Protein 2XTS (pdb70)

Organism: Paracoccus denitrificans (NCBI:txid266)

InterPro domains:
  IPR000572 Oxidoreductase, molybdopterin-binding domain [PF00174] (122-277)
  IPR005066 Moybdenum cofactor oxidoreductase, dimerisation [PF03404] (296-415)
  IPR006311 Twin-arginine translocation pathway, signal sequence [PS51318] (1-40)
  IPR008335 Eukaryotic molybdopterin oxidoreductase [PR00407] (104-120)
  IPR008335 Eukaryotic molybdopterin oxidoreductase [PR00407] (227-243)
  IPR008335 Eukaryotic molybdopterin oxidoreductase [PR00407] (244-257)
  IPR008335 Eukaryotic molybdopterin oxidoreductase [PR00407] (260-273)
  IPR008335 Eukaryotic molybdopterin oxidoreductase [PR00407] (326-340)
  IPR008335 Eukaryotic molybdopterin oxidoreductase [PR00407] (383-395)
  IPR014756 Immunoglobulin E-set [SSF81296] (302-419)
  IPR030835 Sulfite dehydrogenase SoxC [TIGR04555] (17-427)
  IPR036374 Oxidoreductase, molybdopterin-binding domain superfamily [G3DSA:3.90.420.10] (41-300)
  IPR036374 Oxidoreductase, molybdopterin-binding domain superfamily [SSF56524] (66-306)

Solvent-accessible surface area: 40164 Å² total

CATH classification: 3.90.420.10 (+1 more: 2.60.40.650)

Sequence (1185 aa):
GTPDPLLITEIQPWASEFGEAVDAHPYGLPIHFESHVKRQYVEWLTESPVSSINFTPIHALEGTITPQGCAFERHHSGAIELSKQDYRLMINGLVEKPLVFTFEDLLRFPRTTTTAFCECAANGGMEWGGAQLEGCQYTQGMIHNMEYVGVPLSVVLLAEAGVKPEGKWLYAEGADASSNGRSFPMEKVMDDVMLAFFANGEALRKEHGYPARLVVPGWEGNMMWVKWVVRRLGIYDKAVEESREETSKYTDLMPDGRARKWTWVVMDAKSVITSSPSPQVPIRHGKGPLVISGLAWSGNGRITRVDVSLDGGKNWTTARIITGQALPKALTRFHLDIDWDGSEMLLQSRAVDETGYVQPTKKDALRAIRGRNNVYHNNGIQTWWVKADGEVENVEIAKLGLGREALPEEISAWDTAVLPDGQGLRPGSSGDVATGDALFADNCASCHGDFAEGLDSWPVLAGGDGSLTDPRPVKTIGSYWPYLSTVYDYVHRSMPFGSAQTLSVDDTYAITAFLLYSNGLVEDDFVLTHENFTQVVLPNAEGFYPDDRDQTEYPLFSKEPCMTDCAVVGVEITKRAVDLNVTPEDPDGRPAGSMPDLGAAAAGTPDPLITEIQPWASEFGEAVDAHPYGLPIHFESHVKRRQYVEWLTESPVSSINFTPIHALEGTITPQGCAFERHHSGAIELSKQDYRLMINGLVEKPLVFTFEDLLRFPRTTTTAFCECAANGGMEWGGAQLEGCQYTQGMIHNMEYVGVPLSVLLAEAGVKPEGKWLYAEGADASSNGRSFPMEKVMDDVMLAFFANGEALRKEHGYPARLVVPGWEGNMMWVKWVVRRLGIYDKKAVEESREETSKYTDLMPDGRARKWTWVVMDAKSVITSSPSPQVPIRHGKGPLVISGLAWSGNGRITRVDVSLDGGKNWTTARIITGQALPKALTRFHLDIDWDGSEMLLQSRAVDETGYVQPTKDALRAIRGRNNVYHNNGIQTWWVKADGEVENVEIAKLGLGREALPEEISAWDTAVLPDGQQGLRPGSGDVATGDALFADNCASCHGDFAEGLDSWPVLAGGDGSLTDPRPVKTIGSYWPYLSTVYDYVHRSMPFGSAQTLSVDDTYAITAFLLYSNGLVEDDFVLTHENFTQVVLPNAEGFYPDDRDQTEYPLFSKEPCMTDCAVGVEEITKRAVDLNVTPEDPDGRPAGSMMPDLGAAAAP

Foldseek 3Di:
DDDDCVPVPQDCPNPDDDDDPVPCPPDDDDVVCVVQAWAADPVPDDDPQQGKIFGLLLPDADFAGDQRRQMFGHHRHQDDADLQRAWAWEEAQFQAIDIDGSVRQVPADKDKDKAKAAAQLQQLVPLAWFDDFACRRNHGSMGIWIWMGAQLLRVRVVRHHHPLQQKKWWFAPDPVRLIFIDGVVQSNPDKGWTQDTNHHGRDSRQAPRTWIDRFQWHNSNGHHNIHYIYGHNDTPCDCCFPVHQWFAFPVRDTHTPPTGAAKAKDFSPPGQVHFDQPDFFKDKTKIKIFTSVFWWPWKWKFFAQPPDTDIWDWDDDGGTNGITMTIDIDGGPLAKTKMKMWIAGPVRDIAAASVVVCVGGNRGRSGNPRHIWIWIQHSNRRIGGGDDD/DPPDDDDDDPVRCLVPPQAADQQLPNQDWEKAAQVLLLVLCVVFPCVAQNSLSCGDDPGQRAADQAPQPPPPDGRDHQQRHDWGLRCQLRCQCACPPPPDHNPADSHNSQHNSNNSCVSNVNDDRGDMGTSVCRSVDGGPCNVVDDPDPCVPVPVVVPVDDDDDPPDDDDDDDDDDPVVVLPADADPVSHHPPDDDDPVDDDD/DDDDCVPVPDDCPNPDDDDDPVPCPPDDDDPVCVVQAWAADPVPDDDPQQGKIFGLLLPDADFAGDLRRQMFGHGRHQDDADLQNAWAWEEAQFQAIDIDGSVRQVPADKDKDKAKAAAQLQQLVPLPWFDDFACRRRHGSMGIWIWMGAQLLRVRVVRHHHPLFFKKWWFAPDPVGLIWIDGVVQSNPDKGFTQDTNHHGRDSRLAPRTWIDRFQWHNSNGHHNIHYIYTHNDTPCDCCFPVHQWFAFPVRDTHTPPTGQAKAKDFSPPGQVHFDQPAWFKDKTKIKIFTSVFWWPWKWKFFAQPPDTDTWDWDDDGGTNGITMTIDIDGGPLAKTKMKMWIAGPVRDIAAASVVVCVGGNRGRSGNPRHIWIWIQHSNRHIGGGDDD/DPPDDDDDDPVRCLVPPQAADQQGPNQDWEKAAQVLLLVLCVVFPCVAQNSLSCGDDPGQRAADQAPQPPPPDGRDHQQRHDWGLSCQLRCQCACPPPPDHNPADSHNSNRNSNNSCVSNVNDDRGDMGTSVCRSVDGGPCNVVDDPDDCVPVPPVVVVPDDDDPPDPDDDDDDDDPVVVLPADADPVSHHPPDDDDPVDDDDD

Secondary structure (P-SEA, 3-state):
ccccccccccccccccccccccccccccccccccccbbbbbcccccccccccccccccccccccccccccbbbbcccbbbbccccbbbbbbccccccccccaaaaaacbbbbbbbbbccccccccccccccccccccccccccccccccccaaaaaaaacccccccbbbbbccccccbbbbbcaaaaacccccccccccccccccccccbbbbbcccccccccccccbbbbccccccccccccccbbbccccccccccccccccccccccccccccccccccccccbbbbbccccccbbbbbcccccbbbbbbbcccccccbbbbbbbbbbccccccbbbbbbbcccccccccaaaaaaccccccccccccbbbbbbcccccccccccc/cccccccccaaaaaaccccccccccccccccccaaaaaaaaaacccccccccccccccccccccccccccccccccccccccccaaaaaaaaaccccccccccccaaaaaaaaaaaaaaaccccccccccccccccccccccccccccccccccccccccccccccccccccccccccccccccccccccccccccccccccc/ccccccccccccccccccccccccccccccccccccbbbbbcccccccccccccccccccccccccccccbbbbcccbbbbccccbbbbbbccccccccccaaaaaacbbbbbbbbbccccccccccccccccccccccccccccbbbbbbaaaaaaaacccccccbbbbbcccccccbbbbcaaaaacccccccccccccccccccccbbbbbcccccccccccccbbbbccccccccccccccbbbccccccccccccccccccccccccccccccccccccccbbbbbccccccbbbbbcccccbbbbbbbcccccccbbbbbbbbbbccccccbbbbbbbcccccccccaaaaaaccccccccccccbbbbbbcccccccccccc/cccccccccaaaaaaccccccccccccccccccaaaaaaaaaacccccccccccccccccccccccccccccccccccccccccaaaaaaaaaccccccccccccaaaaaaaaaaaaaaacccccccccccccccccccccccccccccccccccccccccccccccccccccccccccccccccccccccccccccccccccc

Structure (mmCIF, N/CA/C/O backbone):
data_2XTS
#
_entry.id   2XTS
#
_cell.length_a   122.970
_cell.length_b   122.970
_cell.length_c   76.390
_cell.angle_alpha   90.00
_cell.angle_beta   90.00
_cell.angle_gamma   120.00
#
_symmetry.space_group_name_H-M   'P 31'
#
loop_
_entity.id
_entity.type
_entity.pdbx_description
1 polymer 'SULFITE DEHYDROGENASE'
2 polymer CYTOCHROME
3 non-polymer 'PHOSPHONIC ACIDMONO-(2-AMINO-5,6-DIMERCAPTO-4-OXO-3,7,8A,9,10,10A-HEXAHYDRO-4H-8-OXA-1,3,9,10-TETRAAZA-ANTHRACEN-7-YLMETHYL)ESTER'
4 non-polymer 'MOLYBDENUM (IV)OXIDE'
5 non-polymer 'COBALT (II) ION'
6 non-polymer GLYCEROL
7 non-polymer 'HEME C'
8 non-polymer 'CALCIUM ION'
9 water water
#
loop_
_atom_site.group_PDB
_atom_site.id
_atom_site.type_symbol
_atom_site.label_atom_id
_atom_site.label_alt_id
_atom_site.label_comp_id
_atom_site.label_asym_id
_atom_site.label_entity_id
_atom_site.label_seq_id
_atom_site.pdbx_PDB_ins_code
_atom_site.Cartn_x
_atom_site.Cartn_y
_atom_site.Cartn_z
_atom_site.occupancy
_atom_site.B_iso_or_equiv
_atom_site.auth_seq_id
_atom_site.auth_comp_id
_atom_site.auth_asym_id
_atom_site.auth_atom_id
_atom_site.pdbx_PDB_model_num
ATOM 1 N N . GLY A 1 2 ? 35.026 80.998 47.254 1.00 30.34 42 GLY A N 1
ATOM 2 C CA . GLY A 1 2 ? 36.462 81.041 47.682 1.00 29.56 42 GLY A CA 1
ATOM 3 C C . GLY A 1 2 ? 37.330 81.905 46.780 1.00 28.79 42 GLY A C 1
ATOM 4 O O . GLY A 1 2 ? 38.447 81.509 46.429 1.00 30.16 42 GLY A O 1
ATOM 5 N N . THR A 1 3 ? 36.787 83.071 46.414 1.00 27.29 43 THR A N 1
ATOM 6 C CA . THR A 1 3 ? 37.417 84.129 45.586 1.00 25.25 43 THR A CA 1
ATOM 7 C C . THR A 1 3 ? 37.509 83.846 44.067 1.00 22.51 43 THR A C 1
ATOM 8 O O . THR A 1 3 ? 38.508 83.314 43.579 1.00 22.01 43 THR A O 1
ATOM 12 N N . PRO A 1 4 ? 36.469 84.232 43.312 1.00 19.36 44 PRO A N 1
ATOM 13 C CA . PRO A 1 4 ? 36.489 83.927 41.875 1.00 17.48 44 PRO A CA 1
ATOM 14 C C . PRO A 1 4 ? 37.565 84.667 41.100 1.00 15.72 44 PRO A C 1
ATOM 15 O O . PRO A 1 4 ? 37.871 85.821 41.408 1.00 16.95 44 PRO A O 1
ATOM 19 N N . ASP A 1 5 ? 38.115 84.001 40.090 1.00 13.38 45 ASP A N 1
ATOM 20 C CA . ASP A 1 5 ? 39.206 84.568 39.322 1.00 12.38 45 ASP A CA 1
ATOM 21 C C . ASP A 1 5 ? 38.630 85.500 38.262 1.00 11.61 45 ASP A C 1
ATOM 22 O O . ASP A 1 5 ? 37.884 85.040 37.394 1.00 11.29 45 ASP A O 1
ATOM 27 N N . PRO A 1 6 ? 38.980 86.801 38.313 1.00 11.46 46 PRO A N 1
ATOM 28 C CA . PRO A 1 6 ? 38.425 87.739 37.315 1.00 11.70 46 PRO A CA 1
ATOM 29 C C . PRO A 1 6 ? 38.798 87.456 35.871 1.00 11.14 46 PRO A C 1
ATOM 30 O O . PRO A 1 6 ? 38.112 87.938 34.958 1.00 11.36 46 PRO A O 1
ATOM 34 N N . LEU A 1 7 ? 39.867 86.702 35.652 1.00 10.15 47 LEU A N 1
ATOM 35 C CA A LEU A 1 7 ? 40.203 86.283 34.286 0.50 9.78 47 LEU A CA 1
ATOM 36 C CA B LEU A 1 7 ? 40.234 86.245 34.297 0.50 10.17 47 LEU A CA 1
ATOM 37 C C . LEU A 1 7 ? 39.140 85.354 33.700 1.00 9.55 47 LEU A C 1
ATOM 38 O O . LEU A 1 7 ? 39.116 85.119 32.470 1.00 9.71 47 LEU A O 1
ATOM 47 N N . ILE A 1 8 ? 38.263 84.838 34.565 1.00 9.50 48 ILE A N 1
ATOM 48 C CA . ILE A 1 8 ? 37.095 84.053 34.143 1.00 9.38 48 ILE A CA 1
ATOM 49 C C . ILE A 1 8 ? 35.795 84.851 34.351 1.00 9.49 48 ILE A C 1
ATOM 50 O O . ILE A 1 8 ? 34.946 84.926 33.474 1.00 9.21 48 ILE A O 1
ATOM 55 N N . THR A 1 9 ? 35.624 85.466 35.517 1.00 10.61 49 THR A N 1
ATOM 56 C CA . THR A 1 9 ? 34.334 86.084 35.811 1.00 10.96 49 THR A CA 1
ATOM 57 C C . THR A 1 9 ? 34.106 87.426 35.126 1.00 10.96 49 THR A C 1
ATOM 58 O O . THR A 1 9 ? 32.953 87.840 34.997 1.00 12.88 49 THR A O 1
ATOM 62 N N . GLU A 1 10 ? 35.173 88.096 34.704 1.00 11.14 50 GLU A N 1
ATOM 63 C CA . GLU A 1 10 ? 35.055 89.308 33.908 1.00 10.95 50 GLU A CA 1
ATOM 64 C C . GLU A 1 10 ? 35.357 88.976 32.446 1.00 9.99 50 GLU A C 1
ATOM 65 O O . GLU A 1 10 ? 36.288 88.233 32.146 1.00 10.01 50 GLU A O 1
ATOM 71 N N . ILE A 1 11 ? 34.548 89.520 31.549 1.00 9.78 51 ILE A N 1
ATOM 72 C CA . ILE A 1 11 ? 34.722 89.322 30.098 1.00 9.50 51 ILE A CA 1
ATOM 73 C C . ILE A 1 11 ? 36.009 90.030 29.671 1.00 9.51 51 ILE A C 1
ATOM 74 O O . ILE A 1 11 ? 36.198 91.215 29.968 1.00 11.30 51 ILE A O 1
ATOM 79 N N . GLN A 1 12 ? 36.924 89.306 29.027 1.00 8.49 52 GLN A N 1
ATOM 80 C CA . GLN A 1 12 ? 38.200 89.885 28.604 1.00 8.56 52 GLN A CA 1
ATOM 81 C C . GLN A 1 12 ? 38.055 90.411 27.183 1.00 8.55 52 GLN A C 1
ATOM 82 O O . GLN A 1 12 ? 37.194 89.970 26.444 1.00 8.55 52 GLN A O 1
ATOM 88 N N . PRO A 1 13 ? 38.906 91.362 26.794 1.00 9.15 53 PRO A N 1
ATOM 89 C CA . PRO A 1 13 ? 38.723 91.981 25.478 1.00 9.11 53 PRO A CA 1
ATOM 90 C C . PRO A 1 13 ? 38.746 90.986 24.324 1.00 8.01 53 PRO A C 1
ATOM 91 O O . PRO A 1 13 ? 38.022 91.163 23.354 1.00 8.90 53 PRO A O 1
ATOM 95 N N . TRP A 1 14 ? 39.577 89.954 24.421 1.00 8.18 54 TRP A N 1
ATOM 96 C CA . TRP A 1 14 ? 39.702 88.963 23.360 1.00 7.90 54 TRP A CA 1
ATOM 97 C C . TRP A 1 14 ? 38.460 88.098 23.209 1.00 6.96 54 TRP A C 1
ATOM 98 O O . TRP A 1 14 ? 38.341 87.369 22.220 1.00 7.19 54 TRP A O 1
ATOM 109 N N . ALA A 1 15 ? 37.537 88.159 24.174 1.00 7.24 55 ALA A N 1
ATOM 110 C CA . ALA A 1 15 ? 36.270 87.400 24.108 1.00 7.52 55 ALA A CA 1
ATOM 111 C C . ALA A 1 15 ? 35.106 88.273 23.667 1.00 7.76 55 ALA A C 1
ATOM 112 O O . ALA A 1 15 ? 33.956 87.847 23.745 1.00 8.70 55 ALA A O 1
ATOM 114 N N . SER A 1 16 ? 35.417 89.486 23.196 1.00 7.69 56 SER A N 1
ATOM 115 C CA . SER A 1 16 ? 34.382 90.443 22.801 1.00 8.09 56 SER A CA 1
ATOM 116 C C . SER A 1 16 ? 34.713 91.156 21.499 1.00 8.05 56 SER A C 1
ATOM 117 O O . SER A 1 16 ? 33.907 91.194 20.575 1.00 9.04 56 SER A O 1
ATOM 120 N N . GLU A 1 17 ? 35.912 91.732 21.457 1.00 9.00 57 GLU A N 1
ATOM 121 C CA . GLU A 1 17 ? 36.420 92.476 20.318 1.00 9.29 57 GLU A CA 1
ATOM 122 C C . GLU A 1 17 ? 37.077 91.540 19.316 1.00 9.79 57 GLU A C 1
ATOM 123 O O . GLU A 1 17 ? 37.307 90.390 19.602 1.00 11.46 57 GLU A O 1
ATOM 129 N N . PHE A 1 18 ? 37.475 92.073 18.181 1.00 9.20 58 PHE A N 1
ATOM 130 C CA . PHE A 1 18 ? 38.139 91.303 17.144 1.00 9.43 58 PHE A CA 1
ATOM 131 C C . PHE A 1 18 ? 39.611 91.108 17.459 1.00 9.54 58 PHE A C 1
ATOM 132 O O . PHE A 1 18 ? 40.268 91.998 18.011 1.00 11.14 58 PHE A O 1
ATOM 140 N N . GLY A 1 19 ? 40.128 89.954 17.034 1.00 8.89 59 GLY A N 1
ATOM 141 C CA . GLY A 1 19 ? 41.550 89.729 16.879 1.00 9.11 59 GLY A CA 1
ATOM 142 C C . GLY A 1 19 ? 42.028 90.248 15.518 1.00 8.92 59 GLY A C 1
ATOM 143 O O . GLY A 1 19 ? 41.295 90.940 14.818 1.00 9.78 59 GLY A O 1
ATOM 144 N N . GLU A 1 20 ? 43.234 89.869 15.114 1.00 9.48 60 GLU A N 1
ATOM 145 C CA . GLU A 1 20 ? 43.767 90.277 13.808 1.00 9.05 60 GLU A CA 1
ATOM 146 C C . GLU A 1 20 ? 43.094 89.550 12.633 1.00 9.07 60 GLU A C 1
ATOM 147 O O . GLU A 1 20 ? 42.673 88.401 12.719 1.00 9.70 60 GLU A O 1
ATOM 153 N N . ALA A 1 21 ? 43.046 90.236 11.503 1.00 9.96 61 ALA A N 1
ATOM 154 C CA . ALA A 1 21 ? 42.473 89.706 10.289 1.00 9.83 61 ALA A CA 1
ATOM 155 C C . ALA A 1 21 ? 43.356 88.683 9.600 1.00 9.89 61 ALA A C 1
ATOM 156 O O . ALA A 1 21 ? 44.561 88.617 9.851 1.00 9.84 61 ALA A O 1
ATOM 158 N N . VAL A 1 22 ? 42.762 87.923 8.692 1.00 10.16 62 VAL A N 1
ATOM 159 C CA . VAL A 1 22 ? 43.497 86.887 7.957 1.00 11.14 62 VAL A CA 1
ATOM 160 C C . VAL A 1 22 ? 44.468 87.420 6.915 1.00 12.02 62 VAL A C 1
ATOM 161 O O . VAL A 1 22 ? 45.234 86.658 6.321 1.00 13.92 62 VAL A O 1
ATOM 165 N N . ASP A 1 23 ? 44.409 88.705 6.630 1.00 11.41 63 ASP A N 1
ATOM 166 C CA . ASP A 1 23 ? 45.337 89.311 5.700 1.00 12.67 63 ASP A CA 1
ATOM 167 C C . ASP A 1 23 ? 46.493 90.050 6.384 1.00 12.66 63 ASP A C 1
ATOM 168 O O . ASP A 1 23 ? 47.272 90.704 5.701 1.00 14.61 63 ASP A O 1
ATOM 173 N N . ALA A 1 24 ? 46.641 89.922 7.707 1.00 11.28 64 ALA A N 1
ATOM 174 C CA . ALA A 1 24 ? 47.588 90.747 8.444 1.00 11.18 64 ALA A CA 1
ATOM 175 C C . ALA A 1 24 ? 49.024 90.291 8.228 1.00 10.54 64 ALA A C 1
ATOM 176 O O . ALA A 1 24 ? 49.928 91.125 8.201 1.00 12.21 64 ALA A O 1
ATOM 178 N N . HIS A 1 25 ? 49.257 88.984 8.084 1.00 10.74 65 HIS A N 1
ATOM 179 C CA . HIS A 1 25 ? 50.631 88.450 8.068 1.00 10.41 65 HIS A CA 1
ATOM 180 C C . HIS A 1 25 ? 50.776 87.343 7.033 1.00 9.82 65 HIS A C 1
ATOM 181 O O . HIS A 1 25 ? 50.480 86.180 7.317 1.00 11.30 65 HIS A O 1
ATOM 188 N N . PRO A 1 26 ? 51.219 87.698 5.815 1.00 9.02 66 PRO A N 1
ATOM 189 C CA . PRO A 1 26 ? 51.352 86.676 4.797 1.00 8.87 66 PRO A CA 1
ATOM 190 C C . PRO A 1 26 ? 52.345 85.565 5.133 1.00 7.96 66 PRO A C 1
ATOM 191 O O . PRO A 1 26 ? 52.165 84.425 4.699 1.00 8.43 66 PRO A O 1
ATOM 195 N N . TYR A 1 27 ? 53.395 85.897 5.866 1.00 7.63 67 TYR A N 1
ATOM 196 C CA . TYR A 1 27 ? 54.352 84.915 6.346 1.00 7.17 67 TYR A CA 1
ATOM 197 C C . TYR A 1 27 ? 54.665 85.296 7.801 1.00 7.13 67 TYR A C 1
ATOM 198 O O . TYR A 1 27 ? 55.327 86.310 8.076 1.00 8.78 67 TYR A O 1
ATOM 207 N N . GLY A 1 28 ? 54.128 84.511 8.731 1.00 6.66 68 GLY A N 1
ATOM 208 C CA . GLY A 1 28 ? 54.144 84.856 10.144 1.00 7.01 68 GLY A CA 1
ATOM 209 C C . GLY A 1 28 ? 55.357 84.397 10.901 1.00 6.58 68 GLY A C 1
ATOM 210 O O . GLY A 1 28 ? 56.119 83.560 10.459 1.00 7.38 68 GLY A O 1
ATOM 211 N N . LEU A 1 29 ? 55.497 84.992 12.072 1.00 6.27 69 LEU A N 1
ATOM 212 C CA . LEU A 1 29 ? 56.495 84.687 13.079 1.00 6.86 69 LEU A CA 1
ATOM 213 C C . LEU A 1 29 ? 55.817 84.285 14.387 1.00 6.23 69 LEU A C 1
ATOM 214 O O . LEU A 1 29 ? 54.631 84.514 14.567 1.00 6.47 69 LEU A O 1
ATOM 219 N N . PRO A 1 30 ? 56.577 83.678 15.308 1.00 6.07 70 PRO A N 1
ATOM 220 C CA . PRO A 1 30 ? 56.041 83.400 16.636 1.00 5.81 70 PRO A CA 1
ATOM 221 C C . PRO A 1 30 ? 55.439 84.590 17.367 1.00 6.34 70 PRO A C 1
ATOM 222 O O . PRO A 1 30 ? 55.854 85.728 17.139 1.00 7.66 70 PRO A O 1
ATOM 226 N N . ILE A 1 31 ? 54.491 84.318 18.249 1.00 6.45 71 ILE A N 1
ATOM 227 C CA . ILE A 1 31 ? 53.945 85.370 19.096 1.00 6.53 71 ILE A CA 1
ATOM 228 C C . ILE A 1 31 ? 55.058 85.944 19.967 1.00 7.08 71 ILE A C 1
ATOM 229 O O . ILE A 1 31 ? 56.019 85.251 20.297 1.00 8.37 71 ILE A O 1
ATOM 234 N N . HIS A 1 32 ? 54.927 87.199 20.374 1.00 8.60 72 HIS A N 1
ATOM 235 C CA . HIS A 1 32 ? 56.037 87.871 21.022 1.00 9.00 72 HIS A CA 1
ATOM 236 C C . HIS A 1 32 ? 56.369 87.255 22.372 1.00 8.39 72 HIS A C 1
ATOM 237 O O . HIS A 1 32 ? 57.498 87.344 22.824 1.00 8.72 72 HIS A O 1
ATOM 244 N N . PHE A 1 33 ? 55.405 86.605 23.009 1.00 8.03 73 PHE A N 1
ATOM 245 C CA . PHE A 1 33 ? 55.651 85.951 24.301 1.00 8.33 73 PHE A CA 1
ATOM 246 C C . PHE A 1 33 ? 56.649 84.812 24.229 1.00 8.12 73 PHE A C 1
ATOM 247 O O . PHE A 1 33 ? 57.123 84.309 25.258 1.00 9.77 73 PHE A O 1
ATOM 255 N N . GLU A 1 34 ? 56.907 84.353 23.007 1.00 7.10 74 GLU A N 1
ATOM 256 C CA . GLU A 1 34 ? 57.832 83.248 22.751 1.00 6.95 74 GLU A CA 1
ATOM 257 C C . GLU A 1 34 ? 59.217 83.714 22.303 1.00 7.29 74 GLU A C 1
ATOM 258 O O . GLU A 1 34 ? 59.985 82.951 21.728 1.00 8.03 74 GLU A O 1
ATOM 264 N N . SER A 1 35 ? 59.574 84.945 22.648 1.00 7.97 75 SER A N 1
ATOM 265 C CA . SER A 1 35 ? 60.816 85.544 22.150 1.00 8.60 75 SER A CA 1
ATOM 266 C C . SER A 1 35 ? 62.079 84.847 22.605 1.00 8.72 75 SER A C 1
ATOM 267 O O . SER A 1 35 ? 63.092 84.949 21.940 1.00 9.97 75 SER A O 1
ATOM 270 N N . HIS A 1 36 ? 62.003 84.137 23.722 1.00 8.40 76 HIS A N 1
ATOM 271 C CA . HIS A 1 36 ? 63.143 83.353 24.244 1.00 8.67 76 HIS A CA 1
ATOM 272 C C . HIS A 1 36 ? 63.464 82.106 23.417 1.00 8.32 76 HIS A C 1
ATOM 273 O O . HIS A 1 36 ? 64.487 81.473 23.626 1.00 9.23 76 HIS A O 1
ATOM 280 N N . VAL A 1 37 ? 62.566 81.704 22.527 1.00 7.61 77 VAL A N 1
ATOM 281 C CA . VAL A 1 37 ? 62.773 80.559 21.661 1.00 7.57 77 VAL A CA 1
ATOM 282 C C . VAL A 1 37 ? 63.436 81.051 20.379 1.00 7.14 77 VAL A C 1
ATOM 283 O O . VAL A 1 37 ? 62.776 81.348 19.394 1.00 8.27 77 VAL A O 1
ATOM 287 N N . LYS A 1 38 ? 64.754 81.208 20.439 1.00 6.97 78 LYS A N 1
ATOM 288 C CA . LYS A 1 38 ? 65.537 81.807 19.376 1.00 7.16 78 LYS A CA 1
ATOM 289 C C . LYS A 1 38 ? 66.932 81.252 19.442 1.00 6.97 78 LYS A C 1
ATOM 290 O O . LYS A 1 38 ? 67.304 80.600 20.414 1.00 7.18 78 LYS A O 1
ATOM 296 N N . ARG A 1 39 ? 67.701 81.514 18.392 1.00 6.55 79 ARG A N 1
ATOM 297 C CA . ARG A 1 39 ? 69.101 81.148 18.384 1.00 7.40 79 ARG A CA 1
ATOM 298 C C . ARG A 1 39 ? 69.860 82.054 19.322 1.00 7.41 79 ARG A C 1
ATOM 299 O O . ARG A 1 39 ? 69.592 83.252 19.384 1.00 9.93 79 ARG A O 1
ATOM 307 N N . GLN A 1 40 ? 70.817 81.482 20.044 1.00 7.30 80 GLN A N 1
ATOM 308 C CA . GLN A 1 40 ? 71.716 82.243 20.902 1.00 7.61 80 GLN A CA 1
ATOM 309 C C . GLN A 1 40 ? 73.126 82.108 20.378 1.00 7.75 80 GLN A C 1
ATOM 310 O O . GLN A 1 40 ? 73.508 81.084 19.831 1.00 7.82 80 GLN A O 1
ATOM 316 N N . TYR A 1 41 ? 73.924 83.116 20.675 1.00 8.80 81 TYR A N 1
ATOM 317 C CA . TYR A 1 41 ? 75.299 83.250 20.232 1.00 10.31 81 TYR A CA 1
ATOM 318 C C . TYR A 1 41 ? 76.189 83.430 21.461 1.00 9.99 81 TYR A C 1
ATOM 319 O O . TYR A 1 41 ? 75.845 84.222 22.340 1.00 12.52 81 TYR A O 1
ATOM 328 N N . VAL A 1 42 ? 77.266 82.654 21.540 1.00 10.84 82 VAL A N 1
ATOM 329 C CA . VAL A 1 42 ? 78.258 82.751 22.619 1.00 11.30 82 VAL A CA 1
ATOM 330 C C . VAL A 1 42 ? 79.535 83.313 21.985 1.00 13.16 82 VAL A C 1
ATOM 331 O O . VAL A 1 42 ? 80.298 82.602 21.332 1.00 13.79 82 VAL A O 1
ATOM 335 N N . GLU A 1 43 ? 79.780 84.595 22.188 1.00 15.20 83 GLU A N 1
ATOM 336 C CA . GLU A 1 43 ? 80.853 85.245 21.436 1.00 16.37 83 GLU A CA 1
ATOM 337 C C . GLU A 1 43 ? 82.257 84.656 21.691 1.00 16.46 83 GLU A C 1
ATOM 338 O O . GLU A 1 43 ? 83.083 84.541 20.758 1.00 17.51 83 GLU A O 1
ATOM 344 N N . TRP A 1 44 ? 82.548 84.274 22.929 1.00 16.49 84 TRP A N 1
ATOM 345 C CA . TRP A 1 44 ? 83.909 83.843 23.254 1.00 15.88 84 TRP A CA 1
ATOM 346 C C . TRP A 1 44 ? 84.348 82.543 22.572 1.00 15.40 84 TRP A C 1
ATOM 347 O O . TRP A 1 44 ? 85.540 82.212 22.551 1.00 16.58 84 TRP A O 1
ATOM 358 N N . LEU A 1 45 ? 83.413 81.802 21.978 1.00 15.05 85 LEU A N 1
ATOM 359 C CA . LEU A 1 45 ? 83.757 80.503 21.426 1.00 15.14 85 LEU A CA 1
ATOM 360 C C . LEU A 1 45 ? 84.624 80.603 20.165 1.00 15.37 85 LEU A C 1
ATOM 361 O O . LEU A 1 45 ? 85.347 79.654 19.849 1.00 16.21 85 LEU A O 1
ATOM 366 N N . THR A 1 46 ? 84.525 81.714 19.438 1.00 15.33 86 THR A N 1
ATOM 367 C CA . THR A 1 46 ? 85.257 81.867 18.170 1.00 15.83 86 THR A CA 1
ATOM 368 C C . THR A 1 46 ? 85.844 83.257 18.038 1.00 16.57 86 THR A C 1
ATOM 369 O O . THR A 1 46 ? 85.482 84.143 18.772 1.00 17.64 86 THR A O 1
ATOM 373 N N . GLU A 1 47 ? 86.762 83.458 17.097 1.00 16.66 87 GLU A N 1
ATOM 374 C CA . GLU A 1 47 ? 87.321 84.808 16.914 1.00 17.58 87 GLU A CA 1
ATOM 375 C C . GLU A 1 47 ? 86.550 85.719 15.970 1.00 16.73 87 GLU A C 1
ATOM 376 O O . GLU A 1 47 ? 86.764 86.926 15.990 1.00 19.72 87 GLU A O 1
ATOM 382 N N . SER A 1 48 ? 85.692 85.150 15.131 1.00 14.69 88 SER A N 1
ATOM 383 C CA . SER A 1 48 ? 84.954 85.922 14.149 1.00 13.37 88 SER A CA 1
ATOM 384 C C . SER A 1 48 ? 83.525 85.412 14.105 1.00 12.55 88 SER A C 1
ATOM 385 O O . SER A 1 48 ? 83.319 84.201 14.107 1.00 13.11 88 SER A O 1
ATOM 388 N N . PRO A 1 49 ? 82.546 86.316 14.003 1.00 11.24 89 PRO A N 1
ATOM 389 C CA . PRO A 1 49 ? 81.155 85.859 13.982 1.00 10.61 89 PRO A CA 1
ATOM 390 C C . PRO A 1 49 ? 80.706 85.318 12.622 1.00 10.33 89 PRO A C 1
ATOM 391 O O . PRO A 1 49 ? 79.608 84.775 12.528 1.00 10.67 89 PRO A O 1
ATOM 395 N N . VAL A 1 50 ? 81.560 85.436 11.599 1.00 10.46 90 VAL A N 1
ATOM 396 C CA . VAL A 1 50 ? 81.307 84.773 10.314 1.00 10.15 90 VAL A CA 1
ATOM 397 C C . VAL A 1 50 ? 81.904 83.362 10.188 1.00 9.51 90 VAL A C 1
ATOM 398 O O . VAL A 1 50 ? 81.500 82.614 9.304 1.00 9.87 90 VAL A O 1
ATOM 402 N N . SER A 1 51 ? 82.862 83.010 11.045 1.00 8.98 91 SER A N 1
ATOM 403 C CA . SER A 1 51 ? 83.262 81.614 11.177 1.00 8.53 91 SER A CA 1
ATOM 404 C C . SER A 1 51 ? 82.955 81.177 12.598 1.00 8.00 91 SER A C 1
ATOM 405 O O . SER A 1 51 ? 83.775 81.249 13.494 1.00 9.18 91 SER A O 1
ATOM 408 N N . SER A 1 52 ? 81.727 80.750 12.799 1.00 7.43 92 SER A N 1
ATOM 409 C CA . SER A 1 52 ? 81.178 80.606 14.121 1.00 8.01 92 SER A CA 1
ATOM 410 C C . SER A 1 52 ? 79.921 79.756 14.074 1.00 7.61 92 SER A C 1
ATOM 411 O O . SER A 1 52 ? 79.575 79.143 13.058 1.00 7.82 92 SER A O 1
ATOM 414 N N . ILE A 1 53 ? 79.282 79.727 15.237 1.00 7.78 93 ILE A N 1
ATOM 415 C CA . ILE A 1 53 ? 78.220 78.804 15.580 1.00 8.48 93 ILE A CA 1
ATOM 416 C C . ILE A 1 53 ? 77.166 79.580 16.363 1.00 7.73 93 ILE A C 1
ATOM 417 O O . ILE A 1 53 ? 77.491 80.464 17.160 1.00 8.42 93 ILE A O 1
ATOM 422 N N . ASN A 1 54 ? 75.895 79.208 16.188 1.00 7.05 94 ASN A N 1
ATOM 423 C CA . ASN A 1 54 ? 74.869 79.584 17.153 1.00 7.48 94 ASN A CA 1
ATOM 424 C C . ASN A 1 54 ? 74.090 78.336 17.543 1.00 6.53 94 ASN A C 1
ATOM 425 O O . ASN A 1 54 ? 74.427 77.241 17.077 1.00 7.78 94 ASN A O 1
ATOM 430 N N . PHE A 1 55 ? 73.117 78.473 18.443 1.00 6.23 95 PHE A N 1
ATOM 431 C CA . PHE A 1 55 ? 72.582 77.314 19.133 1.00 6.35 95 PHE A CA 1
ATOM 432 C C . PHE A 1 55 ? 71.062 77.256 19.060 1.00 6.03 95 PHE A C 1
ATOM 433 O O . PHE A 1 55 ? 70.393 78.246 19.337 1.00 6.19 95 PHE A O 1
ATOM 441 N N . THR A 1 56 ? 70.534 76.094 18.691 1.00 5.70 96 THR A N 1
ATOM 442 C CA . THR A 1 56 ? 69.092 75.867 18.654 1.00 5.63 96 THR A CA 1
ATOM 443 C C . THR A 1 56 ? 68.521 75.856 20.077 1.00 5.70 96 THR A C 1
ATOM 444 O O . THR A 1 56 ? 69.126 75.268 20.958 1.00 6.06 96 THR A O 1
ATOM 448 N N . PRO A 1 57 ? 67.352 76.484 20.298 1.00 5.45 97 PRO A N 1
ATOM 449 C CA . PRO A 1 57 ? 66.737 76.523 21.638 1.00 5.37 97 PRO A CA 1
ATOM 450 C C . PRO A 1 57 ? 66.057 75.210 22.003 1.00 6.41 97 PRO A C 1
ATOM 451 O O . PRO A 1 57 ? 64.872 75.200 22.300 1.00 6.92 97 PRO A O 1
ATOM 455 N N . ILE A 1 58 ? 66.838 74.131 22.065 1.00 6.65 98 ILE A N 1
ATOM 456 C CA . ILE A 1 58 ? 66.278 72.821 22.355 1.00 6.77 98 ILE A CA 1
ATOM 457 C C . ILE A 1 58 ? 65.691 72.679 23.757 1.00 7.38 98 ILE A C 1
ATOM 458 O O . ILE A 1 58 ? 64.975 71.755 24.001 1.00 9.09 98 ILE A O 1
ATOM 463 N N . HIS A 1 59 ? 66.011 73.566 24.692 1.00 6.55 99 HIS A N 1
ATOM 464 C CA . HIS A 1 59 ? 65.354 73.549 25.991 1.00 7.34 99 HIS A CA 1
ATOM 465 C C . HIS A 1 59 ? 63.859 73.785 25.892 1.00 7.81 99 HIS A C 1
ATOM 466 O O . HIS A 1 59 ? 63.110 73.305 26.718 1.00 8.50 99 HIS A O 1
ATOM 473 N N . ALA A 1 60 ? 63.440 74.582 24.914 1.00 7.34 100 ALA A N 1
ATOM 474 C CA . ALA A 1 60 ? 62.057 75.071 24.837 1.00 7.93 100 ALA A CA 1
ATOM 475 C C . ALA A 1 60 ? 61.211 74.332 23.827 1.00 8.24 100 ALA A C 1
ATOM 476 O O . ALA A 1 60 ? 60.000 74.461 23.841 1.00 9.76 100 ALA A O 1
ATOM 478 N N . LEU A 1 61 ? 61.839 73.564 22.958 1.00 7.95 101 LEU A N 1
ATOM 479 C CA . LEU A 1 61 ? 61.142 72.840 21.916 1.00 7.83 101 LEU A CA 1
ATOM 480 C C . LEU A 1 61 ? 60.563 71.533 22.442 1.00 8.41 101 LEU A C 1
ATOM 481 O O . LEU A 1 61 ? 60.976 71.028 23.460 1.00 10.58 101 LEU A O 1
ATOM 486 N N . GLU A 1 62 ? 59.617 70.978 21.702 1.00 8.04 102 GLU A N 1
ATOM 487 C CA . GLU A 1 62 ? 59.079 69.640 21.946 1.00 7.93 102 GLU A CA 1
ATOM 488 C C . GLU A 1 62 ? 59.048 68.870 20.625 1.00 7.61 102 GLU A C 1
ATOM 489 O O . GLU A 1 62 ? 59.445 69.383 19.567 1.00 8.79 102 GLU A O 1
ATOM 495 N N . GLY A 1 63 ? 58.634 67.625 20.685 1.00 7.70 103 GLY A N 1
ATOM 496 C CA . GLY A 1 63 ? 58.551 66.834 19.477 1.00 7.71 103 GLY A CA 1
ATOM 497 C C . GLY A 1 63 ? 59.926 66.593 18.902 1.00 7.96 103 GLY A C 1
ATOM 498 O O . GLY A 1 63 ? 60.891 66.394 19.659 1.00 8.33 103 GLY A O 1
ATOM 499 N N . THR A 1 64 ? 59.999 66.547 17.577 1.00 7.86 104 THR A N 1
ATOM 500 C CA . THR A 1 64 ? 61.233 66.253 16.877 1.00 7.68 104 THR A CA 1
ATOM 501 C C . THR A 1 64 ? 61.595 67.218 15.740 1.00 7.43 104 THR A C 1
ATOM 502 O O . THR A 1 64 ? 62.789 67.324 15.402 1.00 8.49 104 THR A O 1
ATOM 506 N N . ILE A 1 65 ? 60.611 67.902 15.149 1.00 7.43 105 ILE A N 1
ATOM 507 C CA . ILE A 1 65 ? 60.885 68.800 14.031 1.00 7.69 105 ILE A CA 1
ATOM 508 C C . ILE A 1 65 ? 61.418 70.118 14.558 1.00 6.81 105 ILE A C 1
ATOM 509 O O . ILE A 1 65 ? 60.790 70.735 15.417 1.00 8.29 105 ILE A O 1
ATOM 514 N N . THR A 1 66 ? 62.582 70.563 14.076 1.00 6.69 106 THR A N 1
ATOM 515 C CA . THR A 1 66 ? 63.106 71.848 14.514 1.00 6.29 106 THR A CA 1
ATOM 516 C C . THR A 1 66 ? 62.529 72.957 13.639 1.00 6.83 106 THR A C 1
ATOM 517 O O . THR A 1 66 ? 62.643 72.878 12.420 1.00 7.58 106 THR A O 1
ATOM 521 N N . PRO A 1 67 ? 61.946 74.015 14.249 1.00 5.91 107 PRO A N 1
ATOM 522 C CA . PRO A 1 67 ? 61.516 75.148 13.401 1.00 6.47 107 PRO A CA 1
ATOM 523 C C . PRO A 1 67 ? 62.716 75.762 12.721 1.00 6.29 107 PRO A C 1
ATOM 524 O O . PRO A 1 67 ? 63.679 76.102 13.371 1.00 6.52 107 PRO A O 1
ATOM 528 N N . GLN A 1 68 ? 62.670 75.901 11.414 1.00 6.62 108 GLN A N 1
ATOM 529 C CA . GLN A 1 68 ? 63.839 76.285 10.683 1.00 6.42 108 GLN A CA 1
ATOM 530 C C . GLN A 1 68 ? 64.312 77.686 11.024 1.00 6.80 108 GLN A C 1
ATOM 531 O O . GLN A 1 68 ? 65.509 77.957 10.930 1.00 7.99 108 GLN A O 1
ATOM 537 N N . GLY A 1 69 ? 63.415 78.561 11.451 1.00 6.30 109 GLY A N 1
ATOM 538 C CA . GLY A 1 69 ? 63.831 79.882 11.844 1.00 6.64 109 GLY A CA 1
ATOM 539 C C . GLY A 1 69 ? 64.701 79.944 13.089 1.00 6.87 109 GLY A C 1
ATOM 540 O O . GLY A 1 69 ? 65.404 80.933 13.286 1.00 6.32 109 GLY A O 1
ATOM 541 N N . CYS A 1 70 ? 64.632 78.930 13.948 1.00 5.68 110 CYS A N 1
ATOM 542 C CA . CYS A 1 70 ? 65.544 78.891 15.093 1.00 6.36 110 CYS A CA 1
ATOM 543 C C . CYS A 1 70 ? 66.498 77.714 15.096 1.00 6.13 110 CYS A C 1
ATOM 544 O O . CYS A 1 70 ? 67.155 77.446 16.088 1.00 7.90 110 CYS A O 1
ATOM 547 N N . ALA A 1 71 ? 66.613 77.044 13.962 1.00 6.36 111 ALA A N 1
ATOM 548 C CA . ALA A 1 71 ? 67.553 75.953 13.777 1.00 6.26 111 ALA A CA 1
ATOM 549 C C . ALA A 1 71 ? 68.963 76.524 13.638 1.00 6.38 111 ALA A C 1
ATOM 550 O O . ALA A 1 71 ? 69.191 77.485 12.885 1.00 7.36 111 ALA A O 1
ATOM 552 N N . PHE A 1 72 ? 69.910 75.937 14.370 1.00 6.22 112 PHE A N 1
ATOM 553 C CA . PHE A 1 72 ? 71.258 76.497 14.460 1.00 6.29 112 PHE A CA 1
ATOM 554 C C . PHE A 1 72 ? 71.918 76.675 13.110 1.00 5.71 112 PHE A C 1
ATOM 555 O O . PHE A 1 72 ? 71.574 76.002 12.124 1.00 5.97 112 PHE A O 1
ATOM 563 N N . GLU A 1 73 ? 72.908 77.560 13.101 1.00 5.89 113 GLU A N 1
ATOM 564 C CA . GLU A 1 73 ? 73.768 77.883 11.962 1.00 6.93 113 GLU A CA 1
ATOM 565 C C . GLU A 1 73 ? 75.200 77.626 12.329 1.00 6.87 113 GLU A C 1
ATOM 566 O O . GLU A 1 73 ? 75.646 77.960 13.412 1.00 7.67 113 GLU A O 1
ATOM 572 N N . ARG A 1 74 ? 75.954 77.083 11.392 1.00 6.88 114 ARG A N 1
ATOM 573 C CA . ARG A 1 74 ? 77.422 77.047 11.482 1.00 6.78 114 ARG A CA 1
ATOM 574 C C . ARG A 1 74 ? 77.962 77.446 10.112 1.00 6.72 114 ARG A C 1
ATOM 575 O O . ARG A 1 74 ? 77.682 76.782 9.112 1.00 6.45 114 ARG A O 1
ATOM 583 N N . HIS A 1 75 ? 78.712 78.539 10.074 1.00 6.14 115 HIS A N 1
ATOM 584 C CA . HIS A 1 75 ? 79.362 79.032 8.850 1.00 6.55 115 HIS A CA 1
ATOM 585 C C . HIS A 1 75 ? 80.851 79.185 9.072 1.00 6.33 115 HIS A C 1
ATOM 586 O O . HIS A 1 75 ? 81.301 79.325 10.204 1.00 6.90 115 HIS A O 1
ATOM 593 N N . HIS A 1 76 ? 81.594 79.212 7.974 1.00 6.58 116 HIS A N 1
ATOM 594 C CA . HIS A 1 76 ? 83.028 79.503 8.018 1.00 6.72 116 HIS A CA 1
ATOM 595 C C . HIS A 1 76 ? 83.399 80.797 7.284 1.00 6.26 116 HIS A C 1
ATOM 596 O O . HIS A 1 76 ? 84.459 81.355 7.558 1.00 7.99 116 HIS A O 1
ATOM 603 N N . SER A 1 77 ? 82.528 81.291 6.392 1.00 7.30 117 SER A N 1
ATOM 604 C CA . SER A 1 77 ? 82.708 82.615 5.773 1.00 7.38 117 SER A CA 1
ATOM 605 C C . SER A 1 77 ? 81.365 83.323 5.660 1.00 8.13 117 SER A C 1
ATOM 606 O O . SER A 1 77 ? 81.159 84.132 4.772 1.00 8.90 117 SER A O 1
ATOM 609 N N . GLY A 1 78 ? 80.475 83.037 6.616 1.00 7.91 118 GLY A N 1
ATOM 610 C CA . GLY A 1 78 ? 79.146 83.654 6.707 1.00 7.99 118 GLY A CA 1
ATOM 611 C C . GLY A 1 78 ? 78.097 82.983 5.821 1.00 7.68 118 GLY A C 1
ATOM 612 O O . GLY A 1 78 ? 78.399 82.105 5.021 1.00 8.45 118 GLY A O 1
ATOM 613 N N . ALA A 1 79 ? 76.851 83.404 5.991 1.00 8.26 119 ALA A N 1
ATOM 614 C CA . ALA A 1 79 ? 75.724 82.881 5.246 1.00 7.42 119 ALA A CA 1
ATOM 615 C C . ALA A 1 79 ? 75.601 83.684 3.966 1.00 7.98 119 ALA A C 1
ATOM 616 O O . ALA A 1 79 ? 75.289 84.869 4.014 1.00 9.64 119 ALA A O 1
ATOM 618 N N . ILE A 1 80 ? 75.816 83.044 2.822 1.00 7.20 120 ILE A N 1
ATOM 619 C CA . ILE A 1 80 ? 75.809 83.763 1.543 1.00 7.37 120 ILE A CA 1
ATOM 620 C C . ILE A 1 80 ? 74.448 83.739 0.880 1.00 7.58 120 ILE A C 1
ATOM 621 O O . ILE A 1 80 ? 73.637 82.847 1.111 1.00 7.58 120 ILE A O 1
ATOM 626 N N . GLU A 1 81 ? 74.230 84.754 0.046 1.00 7.89 121 GLU A N 1
ATOM 627 C CA . GLU A 1 81 ? 73.057 84.875 -0.776 1.00 8.54 121 GLU A CA 1
ATOM 628 C C . GLU A 1 81 ? 73.321 84.376 -2.187 1.00 8.97 121 GLU A C 1
ATOM 629 O O . GLU A 1 81 ? 74.107 84.951 -2.937 1.00 10.85 121 GLU A O 1
ATOM 635 N N . LEU A 1 82 ? 72.659 83.295 -2.540 1.00 9.13 122 LEU A N 1
ATOM 636 C CA . LEU A 1 82 ? 72.867 82.612 -3.813 1.00 9.22 122 LEU A CA 1
ATOM 637 C C . LEU A 1 82 ? 71.503 82.342 -4.453 1.00 9.16 122 LEU A C 1
ATOM 638 O O . LEU A 1 82 ? 70.742 81.478 -4.017 1.00 9.29 122 LEU A O 1
ATOM 643 N N . SER A 1 83 ? 71.162 83.126 -5.473 1.00 8.68 123 SER A N 1
ATOM 644 C CA . SER A 1 83 ? 69.868 82.956 -6.160 1.00 8.85 123 SER A CA 1
ATOM 645 C C . SER A 1 83 ? 69.844 81.653 -6.947 1.00 9.05 123 SER A C 1
ATOM 646 O O . SER A 1 83 ? 70.884 81.147 -7.362 1.00 9.60 123 SER A O 1
ATOM 649 N N . LYS A 1 84 ? 68.637 81.166 -7.216 1.00 8.88 124 LYS A N 1
ATOM 650 C CA . LYS A 1 84 ? 68.463 80.008 -8.059 1.00 9.35 124 LYS A CA 1
ATOM 651 C C . LYS A 1 84 ? 68.917 80.296 -9.494 1.00 10.05 124 LYS A C 1
ATOM 652 O O . LYS A 1 84 ? 69.335 79.386 -10.198 1.00 12.59 124 LYS A O 1
ATOM 658 N N . GLN A 1 85 ? 68.851 81.553 -9.910 1.00 9.53 125 GLN A N 1
ATOM 659 C CA . GLN A 1 85 ? 69.330 81.957 -11.236 1.00 10.55 125 GLN A CA 1
ATOM 660 C C . GLN A 1 85 ? 70.845 81.864 -11.353 1.00 10.89 125 GLN A C 1
ATOM 661 O O . GLN A 1 85 ? 71.382 81.442 -12.382 1.00 12.31 125 GLN A O 1
ATOM 667 N N . ASP A 1 86 ? 71.555 82.260 -10.297 1.00 10.45 126 ASP A N 1
ATOM 668 C CA . ASP A 1 86 ? 73.018 82.235 -10.297 1.00 10.42 126 ASP A CA 1
ATOM 669 C C . ASP A 1 86 ? 73.629 80.871 -9.953 1.00 9.80 126 ASP A C 1
ATOM 670 O O . ASP A 1 86 ? 74.799 80.616 -10.238 1.00 10.07 126 ASP A O 1
ATOM 675 N N . TYR A 1 87 ? 72.843 80.018 -9.321 1.00 9.77 127 TYR A N 1
ATOM 676 C CA . TYR A 1 87 ? 73.307 78.722 -8.866 1.00 9.22 127 TYR A CA 1
ATOM 677 C C . TYR A 1 87 ? 73.800 77.844 -10.024 1.00 9.46 127 TYR A C 1
ATOM 678 O O . TYR A 1 87 ? 73.170 77.762 -11.068 1.00 10.15 127 TYR A O 1
ATOM 687 N N . ARG A 1 88 ? 74.930 77.183 -9.818 1.00 8.81 128 ARG A N 1
ATOM 688 C CA . ARG A 1 88 ? 75.405 76.163 -10.747 1.00 9.26 128 ARG A CA 1
ATOM 689 C C . ARG A 1 88 ? 75.965 75.002 -9.943 1.00 9.07 128 ARG A C 1
ATOM 690 O O . ARG A 1 88 ? 76.640 75.215 -8.939 1.00 9.82 128 ARG A O 1
ATOM 698 N N . LEU A 1 89 ? 75.702 73.777 -10.394 1.00 9.14 129 LEU A N 1
ATOM 699 C CA . LEU A 1 89 ? 76.297 72.571 -9.813 1.00 9.07 129 LEU A CA 1
ATOM 700 C C . LEU A 1 89 ? 77.119 71.862 -10.878 1.00 9.04 129 LEU A C 1
ATOM 701 O O . LEU A 1 89 ? 76.611 71.527 -11.937 1.00 10.22 129 LEU A O 1
ATOM 706 N N . MET A 1 90 ? 78.370 71.599 -10.553 1.00 8.09 130 MET A N 1
ATOM 707 C CA . MET A 1 90 ? 79.314 70.953 -11.451 1.00 8.79 130 MET A CA 1
ATOM 708 C C . MET A 1 90 ? 79.624 69.575 -10.930 1.00 9.13 130 MET A C 1
ATOM 709 O O . MET A 1 90 ? 79.783 69.378 -9.729 1.00 9.55 130 MET A O 1
ATOM 714 N N . ILE A 1 91 ? 79.689 68.600 -11.842 1.00 9.08 131 ILE A N 1
ATOM 715 C CA . ILE A 1 91 ? 80.210 67.255 -11.543 1.00 10.39 131 ILE A CA 1
ATOM 716 C C . ILE A 1 91 ? 81.387 67.014 -12.463 1.00 10.43 131 ILE A C 1
ATOM 717 O O . ILE A 1 91 ? 81.246 67.135 -13.677 1.00 11.39 131 ILE A O 1
ATOM 722 N N . ASN A 1 92 ? 82.552 66.720 -11.895 1.00 9.92 132 ASN A N 1
ATOM 723 C CA . ASN A 1 92 ? 83.765 66.565 -12.708 1.00 9.86 132 ASN A CA 1
ATOM 724 C C . ASN A 1 92 ? 84.683 65.534 -12.086 1.00 10.59 132 ASN A C 1
ATOM 725 O O . ASN A 1 92 ? 84.369 64.933 -11.060 1.00 11.71 132 ASN A O 1
ATOM 730 N N . GLY A 1 93 ? 85.792 65.269 -12.753 1.00 11.04 133 GLY A N 1
ATOM 731 C CA . GLY A 1 93 ? 86.806 64.339 -12.269 1.00 10.65 133 GLY A CA 1
ATOM 732 C C . GLY A 1 93 ? 86.698 63.013 -12.988 1.00 10.48 133 GLY A C 1
ATOM 733 O O . GLY A 1 93 ? 86.591 62.972 -14.225 1.00 11.98 133 GLY A O 1
ATOM 734 N N . LEU A 1 94 ? 86.715 61.931 -12.226 1.00 11.00 134 LEU A N 1
ATOM 735 C CA . LEU A 1 94 ? 86.703 60.570 -12.792 1.00 11.67 134 LEU A CA 1
ATOM 736 C C . LEU A 1 94 ? 85.278 60.177 -13.192 1.00 12.08 134 LEU A C 1
ATOM 737 O O . LEU A 1 94 ? 84.663 59.270 -12.620 1.00 11.98 134 LEU A O 1
ATOM 742 N N . VAL A 1 95 ? 84.761 60.922 -14.167 1.00 12.66 135 VAL A N 1
ATOM 743 C CA . VAL A 1 95 ? 83.449 60.706 -14.748 1.00 12.92 135 VAL A CA 1
ATOM 744 C C . VAL A 1 95 ? 83.578 60.651 -16.258 1.00 13.88 135 VAL A C 1
ATOM 745 O O . VAL A 1 95 ? 84.512 61.212 -16.835 1.00 14.00 135 VAL A O 1
ATOM 749 N N . GLU A 1 96 ? 82.623 59.983 -16.891 1.00 14.23 136 GLU A N 1
ATOM 750 C CA . GLU A 1 96 ? 82.645 59.869 -18.351 1.00 14.96 136 GLU A CA 1
ATOM 751 C C . GLU A 1 96 ? 82.375 61.192 -19.035 1.00 14.56 136 GLU A C 1
ATOM 752 O O . GLU A 1 96 ? 82.973 61.497 -20.057 1.00 15.92 136 GLU A O 1
ATOM 758 N N . LYS A 1 97 ? 81.497 62.008 -18.460 1.00 13.95 137 LYS A N 1
ATOM 759 C CA . LYS A 1 97 ? 81.204 63.334 -18.997 1.00 14.11 137 LYS A CA 1
ATOM 760 C C . LYS A 1 97 ? 81.013 64.302 -17.833 1.00 12.69 137 LYS A C 1
ATOM 761 O O . LYS A 1 97 ? 80.073 64.131 -17.062 1.00 12.63 137 LYS A O 1
ATOM 767 N N . PRO A 1 98 ? 81.896 65.303 -17.696 1.00 11.78 138 PRO A N 1
ATOM 768 C CA . PRO A 1 98 ? 81.684 66.284 -16.642 1.00 11.50 138 PRO A CA 1
ATOM 769 C C . PRO A 1 98 ? 80.505 67.162 -17.024 1.00 10.86 138 PRO A C 1
ATOM 770 O O . PRO A 1 98 ? 80.333 67.506 -18.201 1.00 11.17 138 PRO A O 1
ATOM 774 N N . LEU A 1 99 ? 79.708 67.551 -16.036 1.00 10.89 139 LEU A N 1
ATOM 775 C CA . LEU A 1 99 ? 78.435 68.247 -16.269 1.00 10.94 139 LEU A CA 1
ATOM 776 C C . LEU A 1 99 ? 78.296 69.532 -15.466 1.00 10.73 139 LEU A C 1
ATOM 777 O O . LEU A 1 99 ? 78.885 69.671 -14.400 1.00 11.53 139 LEU A O 1
ATOM 782 N N . VAL A 1 100 ? 77.507 70.446 -16.012 1.00 9.95 140 VAL A N 1
ATOM 783 C CA . VAL A 1 100 ? 77.031 71.623 -15.292 1.00 10.04 140 VAL A CA 1
ATOM 784 C C . VAL A 1 100 ? 75.503 71.546 -15.311 1.00 10.25 140 VAL A C 1
ATOM 785 O O . VAL A 1 100 ? 74.882 71.344 -16.382 1.00 10.28 140 VAL A O 1
ATOM 789 N N . PHE A 1 101 ? 74.900 71.708 -14.132 1.00 10.15 141 PHE A N 1
ATOM 790 C CA . PHE A 1 101 ? 73.451 71.771 -13.944 1.00 10.08 141 PHE A CA 1
ATOM 791 C C . PHE A 1 101 ? 73.033 73.150 -13.442 1.00 10.06 141 PHE A C 1
ATOM 792 O O . PHE A 1 101 ? 73.726 73.777 -12.633 1.00 10.84 141 PHE A O 1
ATOM 800 N N . THR A 1 102 ? 71.900 73.613 -13.939 1.00 10.53 142 THR A N 1
ATOM 801 C CA . THR A 1 102 ? 71.220 74.754 -13.379 1.00 10.30 142 THR A CA 1
ATOM 802 C C . THR A 1 102 ? 70.230 74.273 -12.318 1.00 10.07 142 THR A C 1
ATOM 803 O O . THR A 1 102 ? 69.923 73.089 -12.223 1.00 10.03 142 THR A O 1
ATOM 807 N N . PHE A 1 103 ? 69.690 75.194 -11.530 1.00 9.72 143 PHE A N 1
ATOM 808 C CA . PHE A 1 103 ? 68.679 74.793 -10.572 1.00 9.85 143 PHE A CA 1
ATOM 809 C C . PHE A 1 103 ? 67.420 74.242 -11.272 1.00 10.51 143 PHE A C 1
ATOM 810 O O . PHE A 1 103 ? 66.814 73.273 -10.832 1.00 10.45 143 PHE A O 1
ATOM 818 N N . GLU A 1 104 ? 67.043 74.852 -12.390 1.00 10.87 144 GLU A N 1
ATOM 819 C CA . GLU A 1 104 ? 65.924 74.377 -13.188 1.00 12.12 144 GLU A CA 1
ATOM 820 C C . GLU A 1 104 ? 66.102 72.896 -13.548 1.00 11.12 144 GLU A C 1
ATOM 821 O O . GLU A 1 104 ? 65.147 72.117 -13.468 1.00 12.19 144 GLU A O 1
ATOM 827 N N . ASP A 1 105 ? 67.329 72.513 -13.926 1.00 10.83 145 ASP A N 1
ATOM 828 C CA . ASP A 1 105 ? 67.625 71.122 -14.250 1.00 11.08 145 ASP A CA 1
ATOM 829 C C . ASP A 1 105 ? 67.377 70.211 -13.035 1.00 10.12 145 ASP A C 1
ATOM 830 O O . ASP A 1 105 ? 66.841 69.114 -13.144 1.00 10.72 145 ASP A O 1
ATOM 835 N N . LEU A 1 106 ? 67.864 70.655 -11.880 1.00 9.99 146 LEU A N 1
ATOM 836 C CA . LEU A 1 106 ? 67.803 69.829 -10.695 1.00 10.12 146 LEU A CA 1
ATOM 837 C C . LEU A 1 106 ? 66.378 69.523 -10.240 1.00 9.78 146 LEU A C 1
ATOM 838 O O . LEU A 1 106 ? 66.124 68.469 -9.667 1.00 9.45 146 LEU A O 1
ATOM 843 N N . LEU A 1 107 ? 65.447 70.436 -10.523 1.00 9.52 147 LEU A N 1
ATOM 844 C CA . LEU A 1 107 ? 64.030 70.226 -10.199 1.00 9.46 147 LEU A CA 1
ATOM 845 C C . LEU A 1 107 ? 63.363 69.193 -11.108 1.00 9.43 147 LEU A C 1
ATOM 846 O O . LEU A 1 107 ? 62.188 68.905 -10.948 1.00 9.80 147 LEU A O 1
ATOM 851 N N . ARG A 1 108 ? 64.102 68.619 -12.053 1.00 9.00 148 ARG A N 1
ATOM 852 C CA . ARG A 1 108 ? 63.547 67.657 -13.007 1.00 9.12 148 ARG A CA 1
ATOM 853 C C . ARG A 1 108 ? 63.966 66.226 -12.758 1.00 9.24 148 ARG A C 1
ATOM 854 O O . ARG A 1 108 ? 63.474 65.332 -13.448 1.00 9.67 148 ARG A O 1
ATOM 862 N N . PHE A 1 109 ? 64.866 66.007 -11.798 1.00 9.72 149 PHE A N 1
ATOM 863 C CA . PHE A 1 109 ? 65.268 64.651 -11.415 1.00 9.90 149 PHE A CA 1
ATOM 864 C C . PHE A 1 109 ? 64.296 64.001 -10.432 1.00 9.90 149 PHE A C 1
ATOM 865 O O . PHE A 1 109 ? 63.643 64.683 -9.640 1.00 9.42 149 PHE A O 1
ATOM 873 N N . PRO A 1 110 ? 64.242 62.663 -10.424 1.00 10.20 150 PRO A N 1
ATOM 874 C CA . PRO A 1 110 ? 63.396 61.973 -9.455 1.00 9.91 150 PRO A CA 1
ATOM 875 C C . PRO A 1 110 ? 63.775 62.355 -8.026 1.00 9.86 150 PRO A C 1
ATOM 876 O O . PRO A 1 110 ? 64.956 62.401 -7.674 1.00 10.87 150 PRO A O 1
ATOM 880 N N . ARG A 1 111 ? 62.763 62.587 -7.198 1.00 9.05 151 ARG A N 1
ATOM 881 C CA . ARG A 1 111 ? 62.959 63.070 -5.836 1.00 8.82 151 ARG A CA 1
ATOM 882 C C . ARG A 1 111 ? 62.817 62.010 -4.773 1.00 9.52 151 ARG A C 1
ATOM 883 O O . ARG A 1 111 ? 62.116 61.034 -4.960 1.00 10.22 151 ARG A O 1
ATOM 891 N N . THR A 1 112 ? 63.524 62.219 -3.676 1.00 9.59 152 THR A N 1
ATOM 892 C CA . THR A 1 112 ? 63.456 61.371 -2.504 1.00 9.77 152 THR A CA 1
ATOM 893 C C . THR A 1 112 ? 63.324 62.273 -1.274 1.00 9.06 152 THR A C 1
ATOM 894 O O . THR A 1 112 ? 63.446 63.484 -1.355 1.00 8.30 152 THR A O 1
ATOM 898 N N . THR A 1 113 ? 63.096 61.649 -0.129 1.00 8.43 153 THR A N 1
ATOM 899 C CA . THR A 1 113 ? 62.978 62.344 1.126 1.00 8.14 153 THR A CA 1
ATOM 900 C C . THR A 1 113 ? 63.710 61.605 2.227 1.00 8.00 153 THR A C 1
ATOM 901 O O . THR A 1 113 ? 63.816 60.381 2.209 1.00 10.02 153 THR A O 1
ATOM 905 N N . THR A 1 114 ? 64.217 62.352 3.197 1.00 8.50 154 THR A N 1
ATOM 906 C CA . THR A 1 114 ? 64.639 61.755 4.453 1.00 9.60 154 THR A CA 1
ATOM 907 C C . THR A 1 114 ? 64.443 62.777 5.545 1.00 8.77 154 THR A C 1
ATOM 908 O O . THR A 1 114 ? 64.441 63.965 5.280 1.00 10.48 154 THR A O 1
ATOM 912 N N . THR A 1 115 ? 64.232 62.284 6.748 1.00 8.06 155 THR A N 1
ATOM 913 C CA . THR A 1 115 ? 64.184 63.103 7.950 1.00 7.26 155 THR A CA 1
ATOM 914 C C . THR A 1 115 ? 65.432 62.752 8.749 1.00 7.51 155 THR A C 1
ATOM 915 O O . THR A 1 115 ? 65.674 61.601 9.063 1.00 8.56 155 THR A O 1
ATOM 919 N N . ALA A 1 116 ? 66.254 63.744 9.053 1.00 7.35 156 ALA A N 1
ATOM 920 C CA . ALA A 1 116 ? 67.588 63.496 9.576 1.00 7.13 156 ALA A CA 1
ATOM 921 C C . ALA A 1 116 ? 68.064 64.613 10.438 1.00 6.59 156 ALA A C 1
ATOM 922 O O . ALA A 1 116 ? 67.844 65.790 10.133 1.00 7.62 156 ALA A O 1
ATOM 924 N N . PHE A 1 117 ? 68.810 64.241 11.477 1.00 5.94 157 PHE A N 1
ATOM 925 C CA . PHE A 1 117 ? 69.440 65.225 12.305 1.00 6.14 157 PHE A CA 1
ATOM 926 C C . PHE A 1 117 ? 70.781 65.653 11.710 1.00 5.44 157 PHE A C 1
ATOM 927 O O . PHE A 1 117 ? 71.564 64.828 11.207 1.00 6.35 157 PHE A O 1
ATOM 935 N N . CYS A 1 118 ? 71.039 66.959 11.800 1.00 5.92 158 CYS A N 1
ATOM 936 C CA . CYS A 1 118 ? 72.328 67.553 11.461 1.00 6.13 158 CYS A CA 1
ATOM 937 C C . CYS A 1 118 ? 72.941 68.006 12.774 1.00 5.21 158 CYS A C 1
ATOM 938 O O . CYS A 1 118 ? 72.441 68.953 13.367 1.00 6.05 158 CYS A O 1
ATOM 941 N N . GLU A 1 119 ? 73.936 67.262 13.271 1.00 6.38 159 GLU A N 1
ATOM 942 C CA . GLU A 1 119 ? 74.603 67.578 14.523 1.00 6.73 159 GLU A CA 1
ATOM 943 C C . GLU A 1 119 ? 76.027 68.004 14.213 1.00 5.85 159 GLU A C 1
ATOM 944 O O . GLU A 1 119 ? 76.792 67.255 13.606 1.00 7.54 159 GLU A O 1
ATOM 950 N N . CYS A 1 120 ? 76.391 69.207 14.627 1.00 6.40 160 CYS A N 1
ATOM 951 C CA . CYS A 1 120 ? 77.783 69.632 14.468 1.00 6.70 160 CYS A CA 1
ATOM 952 C C . CYS A 1 120 ? 78.703 68.673 15.239 1.00 7.34 160 CYS A C 1
ATOM 953 O O . CYS A 1 120 ? 78.406 68.264 16.340 1.00 7.39 160 CYS A O 1
ATOM 956 N N . ALA A 1 121 ? 79.826 68.332 14.620 1.00 7.88 161 ALA A N 1
ATOM 957 C CA . ALA A 1 121 ? 80.824 67.489 15.238 1.00 7.79 161 ALA A CA 1
ATOM 958 C C . ALA A 1 121 ? 81.228 68.022 16.602 1.00 7.28 161 ALA A C 1
ATOM 959 O O . ALA A 1 121 ? 81.580 67.236 17.505 1.00 7.24 161 ALA A O 1
ATOM 961 N N . ALA A 1 122 ? 81.218 69.352 16.724 1.00 7.11 162 ALA A N 1
ATOM 962 C CA . ALA A 1 122 ? 81.643 70.063 17.928 1.00 7.55 162 ALA A CA 1
ATOM 963 C C . ALA A 1 122 ? 80.567 70.191 19.006 1.00 7.13 162 ALA A C 1
ATOM 964 O O . ALA A 1 122 ? 80.812 70.825 20.020 1.00 7.55 162 ALA A O 1
ATOM 966 N N . ASN A 1 123 ? 79.382 69.610 18.797 1.00 6.84 163 ASN A N 1
ATOM 967 C CA . ASN A 1 123 ? 78.305 69.752 19.774 1.00 6.71 163 ASN A CA 1
ATOM 968 C C . ASN A 1 123 ? 78.759 69.162 21.118 1.00 7.05 163 ASN A C 1
ATOM 969 O O . ASN A 1 123 ? 79.222 68.026 21.187 1.00 8.19 163 ASN A O 1
ATOM 974 N N . GLY A 1 124 ? 78.695 69.965 22.174 1.00 7.17 164 GLY A N 1
ATOM 975 C CA . GLY A 1 124 ? 79.208 69.523 23.456 1.00 7.49 164 GLY A CA 1
ATOM 976 C C . GLY A 1 124 ? 80.720 69.507 23.617 1.00 8.29 164 GLY A C 1
ATOM 977 O O . GLY A 1 124 ? 81.258 69.086 24.645 1.00 8.38 164 GLY A O 1
ATOM 978 N N . GLY A 1 125 ? 81.445 69.984 22.622 1.00 7.88 165 GLY A N 1
ATOM 979 C CA . GLY A 1 125 ? 82.901 69.882 22.651 1.00 9.11 165 GLY A CA 1
ATOM 980 C C . GLY A 1 125 ? 83.521 70.722 23.752 1.00 8.50 165 GLY A C 1
ATOM 981 O O . GLY A 1 125 ? 84.548 70.350 24.334 1.00 10.43 165 GLY A O 1
ATOM 982 N N . MET A 1 126 ? 82.885 71.838 24.078 1.00 8.97 166 MET A N 1
ATOM 983 C CA . MET A 1 126 ? 83.343 72.697 25.181 1.00 9.26 166 MET A CA 1
ATOM 984 C C . MET A 1 126 ? 83.214 72.006 26.533 1.00 9.48 166 MET A C 1
ATOM 985 O O . MET A 1 126 ? 83.736 72.502 27.529 1.00 11.86 166 MET A O 1
ATOM 990 N N . GLU A 1 127 ? 82.461 70.910 26.577 1.00 8.74 167 GLU A N 1
ATOM 991 C CA . GLU A 1 127 ? 82.239 70.112 27.799 1.00 8.49 167 GLU A CA 1
ATOM 992 C C . GLU A 1 127 ? 83.175 68.921 27.937 1.00 8.42 167 GLU A C 1
ATOM 993 O O . GLU A 1 127 ? 83.061 68.161 28.888 1.00 10.03 167 GLU A O 1
ATOM 999 N N . TRP A 1 128 ? 84.134 68.766 27.032 1.00 7.90 168 TRP A N 1
ATOM 1000 C CA . TRP A 1 128 ? 85.058 67.637 27.128 1.00 7.78 168 TRP A CA 1
ATOM 1001 C C . TRP A 1 128 ? 85.847 67.661 28.431 1.00 8.99 168 TRP A C 1
ATOM 1002 O O . TRP A 1 128 ? 86.150 66.615 28.995 1.00 11.21 168 TRP A O 1
ATOM 1013 N N . GLY A 1 129 ? 86.205 68.852 28.882 1.00 9.77 169 GLY A N 1
ATOM 1014 C CA . GLY A 1 129 ? 87.108 69.018 30.012 1.00 10.62 169 GLY A CA 1
ATOM 1015 C C . GLY A 1 129 ? 86.417 69.418 31.294 1.00 10.75 169 GLY A C 1
ATOM 1016 O O . GLY A 1 129 ? 87.092 69.771 32.269 1.00 12.60 169 GLY A O 1
ATOM 1017 N N . GLY A 1 130 ? 85.088 69.385 31.321 1.00 9.95 170 GLY A N 1
ATOM 1018 C CA . GLY A 1 130 ? 84.337 69.810 32.501 1.00 10.09 170 GLY A CA 1
ATOM 1019 C C . GLY A 1 130 ? 82.977 70.344 32.145 1.00 10.56 170 GLY A C 1
ATOM 1020 O O . GLY A 1 130 ? 82.465 70.088 31.066 1.00 13.39 170 GLY A O 1
ATOM 1021 N N . ALA A 1 131 ? 82.335 71.009 33.093 1.00 9.75 171 ALA A N 1
ATOM 1022 C CA . ALA A 1 131 ? 81.024 71.622 32.924 1.00 9.63 171 ALA A CA 1
ATOM 1023 C C . ALA A 1 131 ? 81.243 73.115 32.750 1.00 9.78 171 ALA A C 1
ATOM 1024 O O . ALA A 1 131 ? 81.773 73.771 33.650 1.00 10.66 171 ALA A O 1
ATOM 1026 N N . GLN A 1 132 ? 80.937 73.644 31.570 1.00 9.82 172 GLN A N 1
ATOM 1027 C CA . GLN A 1 132 ? 81.298 75.027 31.263 1.00 10.03 172 GLN A CA 1
ATOM 1028 C C . GLN A 1 132 ? 80.084 75.914 31.012 1.00 9.50 172 GLN A C 1
ATOM 1029 O O . GLN A 1 132 ? 80.000 76.970 31.593 1.00 10.78 172 GLN A O 1
ATOM 1035 N N . LEU A 1 133 ? 79.151 75.495 30.167 1.00 8.66 173 LEU A N 1
ATOM 1036 C CA . LEU A 1 133 ? 78.027 76.361 29.788 1.00 8.84 173 LEU A CA 1
ATOM 1037 C C . LEU A 1 133 ? 76.736 75.891 30.460 1.00 8.51 173 LEU A C 1
ATOM 1038 O O . LEU A 1 133 ? 76.575 74.723 30.768 1.00 8.74 173 LEU A O 1
ATOM 1043 N N . GLU A 1 134 ? 75.844 76.841 30.701 1.00 7.97 174 GLU A N 1
ATOM 1044 C CA . GLU A 1 134 ? 74.660 76.626 31.517 1.00 8.36 174 GLU A CA 1
ATOM 1045 C C . GLU A 1 134 ? 73.391 76.585 30.668 1.00 8.19 174 GLU A C 1
ATOM 1046 O O . GLU A 1 134 ? 72.808 77.632 30.353 1.00 9.15 174 GLU A O 1
ATOM 1052 N N . GLY A 1 135 ? 72.972 75.385 30.289 1.00 7.30 175 GLY A N 1
ATOM 1053 C CA . GLY A 1 135 ? 71.773 75.203 29.482 1.00 7.46 175 GLY A CA 1
ATOM 1054 C C . GLY A 1 135 ? 71.998 74.247 28.349 1.00 7.10 175 GLY A C 1
ATOM 1055 O O . GLY A 1 135 ? 72.991 74.373 27.640 1.00 7.54 175 GLY A O 1
ATOM 1056 N N . CYS A 1 136 ? 71.045 73.348 28.115 1.00 7.68 176 CYS A N 1
ATOM 1057 C CA . CYS A 1 136 ? 71.177 72.416 27.013 1.00 8.08 176 CYS A CA 1
ATOM 1058 C C . CYS A 1 136 ? 71.151 73.103 25.650 1.00 6.97 176 CYS A C 1
ATOM 1059 O O . CYS A 1 136 ? 71.700 72.559 24.700 1.00 7.38 176 CYS A O 1
ATOM 1062 N N . GLN A 1 137 ? 70.575 74.296 25.529 1.00 7.61 177 GLN A N 1
ATOM 1063 C CA . GLN A 1 137 ? 70.725 75.045 24.279 1.00 7.42 177 GLN A CA 1
ATOM 1064 C C . GLN A 1 137 ? 72.210 75.154 23.933 1.00 6.76 177 GLN A C 1
ATOM 1065 O O . GLN A 1 137 ? 72.622 74.998 22.772 1.00 7.25 177 GLN A O 1
ATOM 1071 N N . TYR A 1 138 ? 73.031 75.416 24.954 1.00 6.51 178 TYR A N 1
ATOM 1072 C CA . TYR A 1 138 ? 74.465 75.666 24.750 1.00 6.88 178 TYR A CA 1
ATOM 1073 C C . TYR A 1 138 ? 75.280 74.382 24.666 1.00 6.20 178 TYR A C 1
ATOM 1074 O O . TYR A 1 138 ? 76.197 74.271 23.867 1.00 7.50 178 TYR A O 1
ATOM 1083 N N . THR A 1 139 ? 74.982 73.423 25.534 1.00 6.80 179 THR A N 1
ATOM 1084 C CA . THR A 1 139 ? 75.802 72.227 25.605 1.00 7.10 179 THR A CA 1
ATOM 1085 C C . THR A 1 139 ? 75.378 71.113 24.638 1.00 6.49 179 THR A C 1
ATOM 1086 O O . THR A 1 139 ? 76.170 70.208 24.372 1.00 7.60 179 THR A O 1
ATOM 1090 N N . GLN A 1 140 ? 74.166 71.205 24.054 1.00 6.12 180 GLN A N 1
ATOM 1091 C CA . GLN A 1 140 ? 73.675 70.222 23.102 1.00 6.68 180 GLN A CA 1
ATOM 1092 C C . GLN A 1 140 ? 72.976 70.825 21.879 1.00 6.31 180 GLN A C 1
ATOM 1093 O O . GLN A 1 140 ? 72.491 70.074 21.047 1.00 6.73 180 GLN A O 1
ATOM 1099 N N . GLY A 1 141 ? 72.898 72.149 21.784 1.00 6.35 181 GLY A N 1
ATOM 1100 C CA . GLY A 1 141 ? 72.060 72.774 20.776 1.00 5.80 181 GLY A CA 1
ATOM 1101 C C . GLY A 1 141 ? 72.662 73.034 19.405 1.00 5.80 181 GLY A C 1
ATOM 1102 O O . GLY A 1 141 ? 72.030 73.673 18.587 1.00 6.99 181 GLY A O 1
ATOM 1103 N N . MET A 1 142 ? 73.847 72.511 19.109 1.00 6.26 182 MET A N 1
ATOM 1104 C CA . MET A 1 142 ? 74.364 72.536 17.743 1.00 6.63 182 MET A CA 1
ATOM 1105 C C . MET A 1 142 ? 73.762 71.342 16.981 1.00 6.03 182 MET A C 1
ATOM 1106 O O . MET A 1 142 ? 74.470 70.431 16.541 1.00 6.70 182 MET A O 1
ATOM 1111 N N . ILE A 1 143 ? 72.437 71.354 16.821 1.00 6.04 183 ILE A N 1
ATOM 1112 C CA . ILE A 1 143 ? 71.733 70.288 16.181 1.00 5.97 183 ILE A CA 1
ATOM 1113 C C . ILE A 1 143 ? 70.407 70.831 15.661 1.00 5.69 183 ILE A C 1
ATOM 1114 O O . ILE A 1 143 ? 69.791 71.709 16.267 1.00 6.40 183 ILE A O 1
ATOM 1119 N N . HIS A 1 144 ? 69.950 70.255 14.562 1.00 5.71 184 HIS A N 1
ATOM 1120 C CA . HIS A 1 144 ? 68.597 70.474 14.077 1.00 5.97 184 HIS A CA 1
ATOM 1121 C C . HIS A 1 144 ? 68.119 69.218 13.359 1.00 5.88 184 HIS A C 1
ATOM 1122 O O . HIS A 1 144 ? 68.912 68.332 13.056 1.00 6.20 184 HIS A O 1
ATOM 1129 N N . ASN A 1 145 ? 66.815 69.137 13.121 1.00 6.18 185 ASN A N 1
ATOM 1130 C CA . ASN A 1 145 ? 66.186 67.947 12.577 1.00 5.59 185 ASN A CA 1
ATOM 1131 C C . ASN A 1 145 ? 65.053 68.370 11.685 1.00 5.44 185 ASN A C 1
ATOM 1132 O O . ASN A 1 145 ? 64.104 68.955 12.132 1.00 7.07 185 ASN A O 1
ATOM 1137 N N . MET A 1 146 ? 65.192 68.074 10.414 1.00 6.31 186 MET A N 1
ATOM 1138 C CA . MET A 1 146 ? 64.248 68.531 9.410 1.00 6.11 186 MET A CA 1
ATOM 1139 C C . MET A 1 146 ? 63.877 67.397 8.456 1.00 6.52 186 MET A C 1
ATOM 1140 O O . MET A 1 146 ? 64.608 66.418 8.266 1.00 6.91 186 MET A O 1
ATOM 1145 N N . GLU A 1 147 ? 62.705 67.556 7.846 1.00 6.14 187 GLU A N 1
ATOM 1146 C CA . GLU A 1 147 ? 62.252 66.719 6.733 1.00 6.50 187 GLU A CA 1
ATOM 1147 C C . GLU A 1 147 ? 62.799 67.297 5.436 1.00 6.94 187 GLU A C 1
ATOM 1148 O O . GLU A 1 147 ? 62.407 68.396 5.057 1.00 7.61 187 GLU A O 1
ATOM 1154 N N . TYR A 1 148 ? 63.649 66.546 4.746 1.00 6.43 188 TYR A N 1
ATOM 1155 C CA . TYR A 1 148 ? 64.306 67.026 3.521 1.00 6.52 188 TYR A CA 1
ATOM 1156 C C . TYR A 1 148 ? 63.705 66.387 2.312 1.00 6.25 188 TYR A C 1
ATOM 1157 O O . TYR A 1 148 ? 63.380 65.192 2.333 1.00 6.90 188 TYR A O 1
ATOM 1166 N N . VAL A 1 149 ? 63.592 67.172 1.245 1.00 6.63 189 VAL A N 1
ATOM 1167 C CA . VAL A 1 149 ? 63.284 66.619 -0.065 1.00 7.41 189 VAL A CA 1
ATOM 1168 C C . VAL A 1 149 ? 64.339 67.118 -1.045 1.00 6.85 189 VAL A C 1
ATOM 1169 O O . VAL A 1 149 ? 64.741 68.286 -1.046 1.00 7.05 189 VAL A O 1
ATOM 1173 N N . GLY A 1 150 ? 64.766 66.212 -1.916 1.00 6.82 190 GLY A N 1
ATOM 1174 C CA . GLY A 1 150 ? 65.754 66.521 -2.923 1.00 7.77 190 GLY A CA 1
ATOM 1175 C C . GLY A 1 150 ? 65.989 65.340 -3.808 1.00 7.63 190 GLY A C 1
ATOM 1176 O O . GLY A 1 150 ? 65.068 64.5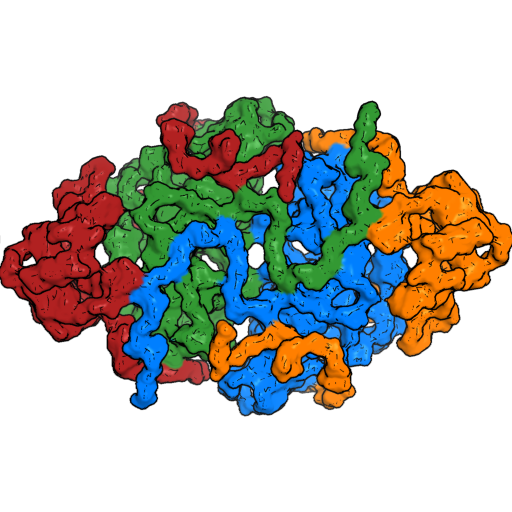60 -4.051 1.00 10.11 190 GLY A O 1
ATOM 1177 N N . VAL A 1 151 ? 67.209 65.245 -4.318 1.00 7.99 191 VAL A N 1
ATOM 1178 C CA . VAL A 1 151 ? 67.556 64.233 -5.297 1.00 8.80 191 VAL A CA 1
ATOM 1179 C C . VAL A 1 151 ? 68.752 63.448 -4.751 1.00 8.61 191 VAL A C 1
ATOM 1180 O O . VAL A 1 151 ? 69.717 64.047 -4.274 1.00 9.60 191 VAL A O 1
ATOM 1184 N N . PRO A 1 152 ? 68.717 62.104 -4.843 1.00 9.06 192 PRO A N 1
ATOM 1185 C CA . PRO A 1 152 ? 69.876 61.330 -4.407 1.00 9.50 192 PRO A CA 1
ATOM 1186 C C . PRO A 1 152 ? 71.098 61.621 -5.244 1.00 9.47 192 PRO A C 1
ATOM 1187 O O . PRO A 1 152 ? 70.999 61.757 -6.475 1.00 9.85 192 PRO A O 1
ATOM 1191 N N . LEU A 1 153 ? 72.266 61.697 -4.612 1.00 9.85 193 LEU A N 1
ATOM 1192 C CA . LEU A 1 153 ? 73.479 61.888 -5.410 1.00 10.20 193 LEU A CA 1
ATOM 1193 C C . LEU A 1 153 ? 73.674 60.803 -6.461 1.00 10.45 193 LEU A C 1
ATOM 1194 O O . LEU A 1 153 ? 74.222 61.072 -7.530 1.00 11.21 193 LEU A O 1
ATOM 1199 N N . SER A 1 154 ? 73.233 59.586 -6.158 1.00 10.87 194 SER A N 1
ATOM 1200 C CA . SER A 1 154 ? 73.395 58.492 -7.115 1.00 12.04 194 SER A CA 1
ATOM 1201 C C . SER A 1 154 ? 72.788 58.821 -8.471 1.00 12.52 194 SER A C 1
ATOM 1202 O O . SER A 1 154 ? 73.367 58.485 -9.510 1.00 13.37 194 SER A O 1
ATOM 1205 N N . VAL A 1 155 ? 71.635 59.482 -8.498 1.00 12.58 195 VAL A N 1
ATOM 1206 C CA A VAL A 1 155 ? 71.003 59.757 -9.778 0.50 13.61 195 VAL A CA 1
ATOM 1207 C CA B VAL A 1 155 ? 70.974 59.791 -9.760 0.50 13.48 195 VAL A CA 1
ATOM 1208 C C . VAL A 1 155 ? 71.723 60.877 -10.534 1.00 13.41 195 VAL A C 1
ATOM 1209 O O . VAL A 1 155 ? 71.824 60.831 -11.766 1.00 14.60 195 VAL A O 1
ATOM 1216 N N . LEU A 1 156 ? 72.259 61.864 -9.817 1.00 12.51 196 LEU A N 1
ATOM 1217 C CA . LEU A 1 156 ? 73.035 62.923 -10.474 1.00 12.55 196 LEU A CA 1
ATOM 1218 C C . LEU A 1 156 ? 74.324 62.365 -11.039 1.00 12.98 196 LEU A C 1
ATOM 1219 O O . LEU A 1 156 ? 74.714 62.678 -12.171 1.00 14.16 196 LEU A O 1
ATOM 1224 N N . LEU A 1 157 ? 74.980 61.532 -10.242 1.00 12.86 197 LEU A N 1
ATOM 1225 C CA . LEU A 1 157 ? 76.257 60.953 -10.636 1.00 13.64 197 LEU A CA 1
ATOM 1226 C C . LEU A 1 157 ? 76.087 60.032 -11.838 1.00 14.36 197 LEU A C 1
ATOM 1227 O O . LEU A 1 157 ? 76.956 59.976 -12.697 1.00 15.20 197 LEU A O 1
ATOM 1232 N N . ALA A 1 158 ? 74.964 59.331 -11.902 1.00 14.58 198 ALA A N 1
ATOM 1233 C CA . ALA A 1 158 ? 74.625 58.493 -13.058 1.00 14.98 198 ALA A CA 1
ATOM 1234 C C . ALA A 1 158 ? 74.575 59.271 -14.374 1.00 15.29 198 ALA A C 1
ATOM 1235 O O . ALA A 1 158 ? 74.909 58.716 -15.430 1.00 15.95 198 ALA A O 1
ATOM 1237 N N . GLU A 1 159 ? 74.142 60.530 -14.341 1.00 15.51 199 GLU A N 1
ATOM 1238 C CA . GLU A 1 159 ? 74.133 61.356 -15.543 1.00 15.95 199 GLU A CA 1
ATOM 1239 C C . GLU A 1 159 ? 75.539 61.555 -16.075 1.00 15.60 199 GLU A C 1
ATOM 1240 O O . GLU A 1 159 ? 75.747 61.535 -17.277 1.00 16.69 199 GLU A O 1
ATOM 1246 N N . ALA A 1 160 ? 76.499 61.749 -15.170 1.00 14.26 200 ALA A N 1
ATOM 1247 C CA . ALA A 1 160 ? 77.894 61.990 -15.559 1.00 13.73 200 ALA A CA 1
ATOM 1248 C C . ALA A 1 160 ? 78.619 60.688 -15.877 1.00 14.21 200 ALA A C 1
ATOM 1249 O O . ALA A 1 160 ? 79.506 60.680 -16.721 1.00 14.52 200 ALA A O 1
ATOM 1251 N N . GLY A 1 161 ? 78.258 59.612 -15.185 1.00 15.16 201 GLY A N 1
ATOM 1252 C CA . GLY A 1 161 ? 78.862 58.306 -15.395 1.00 14.89 201 GLY A CA 1
ATOM 1253 C C . GLY A 1 161 ? 80.166 58.159 -14.617 1.00 14.61 201 GLY A C 1
ATOM 1254 O O . GLY A 1 161 ? 81.242 58.463 -15.103 1.00 16.73 201 GLY A O 1
ATOM 1255 N N . VAL A 1 162 ? 80.078 57.661 -13.398 1.00 14.71 202 VAL A N 1
ATOM 1256 C CA . VAL A 1 162 ? 81.259 57.532 -12.544 1.00 15.20 202 VAL A CA 1
ATOM 1257 C C . VAL A 1 162 ? 82.158 56.405 -13.051 1.00 15.64 202 VAL A C 1
ATOM 1258 O O . VAL A 1 162 ? 81.691 55.288 -13.245 1.00 16.61 202 VAL A O 1
ATOM 1262 N N . LYS A 1 163 ? 83.445 56.687 -13.246 1.00 15.37 203 LYS A N 1
ATOM 1263 C CA . LYS A 1 163 ? 84.402 55.663 -13.699 1.00 15.56 203 LYS A CA 1
ATOM 1264 C C . LYS A 1 163 ? 84.733 54.714 -12.541 1.00 16.25 203 LYS A C 1
ATOM 1265 O O . LYS A 1 163 ? 84.664 55.119 -11.383 1.00 15.99 203 LYS A O 1
ATOM 1271 N N . PRO A 1 164 ? 85.122 53.462 -12.837 1.00 16.82 204 PRO A N 1
ATOM 1272 C CA . PRO A 1 164 ? 85.429 52.519 -11.748 1.00 17.40 204 PRO A CA 1
ATOM 1273 C C . PRO A 1 164 ? 86.545 52.956 -10.788 1.00 17.20 204 PRO A C 1
ATOM 1274 O O . PRO A 1 164 ? 86.537 52.557 -9.627 1.00 18.99 204 PRO A O 1
ATOM 1278 N N . GLU A 1 165 ? 87.468 53.779 -11.274 1.00 16.81 205 GLU A N 1
ATOM 1279 C CA . GLU A 1 165 ? 88.549 54.305 -10.465 1.00 16.56 205 GLU A CA 1
ATOM 1280 C C . GLU A 1 165 ? 88.087 55.390 -9.490 1.00 15.75 205 GLU A C 1
ATOM 1281 O O . GLU A 1 165 ? 88.830 55.740 -8.564 1.00 16.33 205 GLU A O 1
ATOM 1287 N N . GLY A 1 166 ? 86.863 55.882 -9.675 1.00 15.02 206 GLY A N 1
ATOM 1288 C CA . GLY A 1 166 ? 86.329 56.957 -8.838 1.00 14.33 206 GLY A CA 1
ATOM 1289 C C . GLY A 1 166 ? 85.804 56.460 -7.510 1.00 14.27 206 GLY A C 1
ATOM 1290 O O . GLY A 1 166 ? 84.612 56.149 -7.382 1.00 18.03 206 GLY A O 1
ATOM 1291 N N . LYS A 1 167 ? 86.687 56.443 -6.510 1.00 12.99 207 LYS A N 1
ATOM 1292 C CA . LYS A 1 167 ? 86.407 55.862 -5.201 1.00 13.24 207 LYS A CA 1
ATOM 1293 C C . LYS A 1 167 ? 85.949 56.886 -4.141 1.00 10.91 207 LYS A C 1
ATOM 1294 O O . LYS A 1 167 ? 85.390 56.487 -3.102 1.00 10.98 207 LYS A O 1
ATOM 1300 N N . TRP A 1 168 ? 86.200 58.170 -4.404 1.00 9.69 208 TRP A N 1
ATOM 1301 C CA . TRP A 1 168 ? 85.898 59.251 -3.467 1.00 9.59 208 TRP A CA 1
ATOM 1302 C C . TRP A 1 168 ? 85.189 60.364 -4.192 1.00 9.02 208 TRP A C 1
ATOM 1303 O O . TRP A 1 168 ? 85.484 60.651 -5.350 1.00 10.72 208 TRP A O 1
ATOM 1314 N N . LEU A 1 169 ? 84.277 61.012 -3.472 1.00 8.35 209 LEU A N 1
ATOM 1315 C CA . LEU A 1 169 ? 83.612 62.216 -3.938 1.00 8.83 209 LEU A CA 1
ATOM 1316 C C . LEU A 1 169 ? 84.005 63.346 -3.018 1.00 8.75 209 LEU A C 1
ATOM 1317 O O . LEU A 1 169 ? 83.963 63.217 -1.783 1.00 10.17 209 LEU A O 1
ATOM 1322 N N . TYR A 1 170 ? 84.409 64.452 -3.627 1.00 7.91 210 TYR A N 1
ATOM 1323 C CA . TYR A 1 170 ? 84.728 65.673 -2.910 1.00 7.96 210 TYR A CA 1
ATOM 1324 C C . TYR A 1 170 ? 83.636 66.685 -3.187 1.00 7.22 210 TYR A C 1
ATOM 1325 O O . TYR A 1 170 ? 83.361 66.988 -4.349 1.00 8.83 210 TYR A O 1
ATOM 1334 N N . ALA A 1 171 ? 83.022 67.220 -2.130 1.00 7.29 211 ALA A N 1
ATOM 1335 C CA . ALA A 1 171 ? 81.947 68.204 -2.296 1.00 7.68 211 ALA A CA 1
ATOM 1336 C C . ALA A 1 171 ? 82.420 69.531 -1.764 1.00 7.43 211 ALA A C 1
ATOM 1337 O O . ALA A 1 171 ? 82.971 69.592 -0.665 1.00 7.86 211 ALA A O 1
ATOM 1339 N N . GLU A 1 172 ? 82.201 70.596 -2.532 1.00 7.83 212 GLU A N 1
ATOM 1340 C CA . GLU A 1 172 ? 82.532 71.935 -2.038 1.00 8.87 212 GLU A CA 1
ATOM 1341 C C . GLU A 1 172 ? 81.417 72.910 -2.297 1.00 7.76 212 GLU A C 1
ATOM 1342 O O . GLU A 1 172 ? 80.589 72.755 -3.208 1.00 7.67 212 GLU A O 1
ATOM 1348 N N . GLY A 1 173 ? 81.395 73.899 -1.421 1.00 7.12 213 GLY A N 1
ATOM 1349 C CA . GLY A 1 173 ? 80.399 74.939 -1.429 1.00 7.37 213 GLY A CA 1
ATOM 1350 C C . GLY A 1 173 ? 80.756 76.143 -2.277 1.00 7.44 213 GLY A C 1
ATOM 1351 O O . GLY A 1 173 ? 81.908 76.342 -2.648 1.00 7.35 213 GLY A O 1
ATOM 1352 N N . ALA A 1 174 ? 79.756 76.975 -2.536 1.00 6.95 214 ALA A N 1
ATOM 1353 C CA . ALA A 1 174 ? 79.918 78.189 -3.341 1.00 6.58 214 ALA A CA 1
ATOM 1354 C C . ALA A 1 174 ? 80.518 79.349 -2.568 1.00 7.71 214 ALA A C 1
ATOM 1355 O O . ALA A 1 174 ? 80.913 80.344 -3.169 1.00 8.56 214 ALA A O 1
ATOM 1357 N N . ASP A 1 175 ? 80.556 79.225 -1.239 1.00 7.85 215 ASP A N 1
ATOM 1358 C CA . ASP A 1 175 ? 81.094 80.240 -0.355 1.00 7.17 215 ASP A CA 1
ATOM 1359 C C . ASP A 1 175 ? 82.623 80.320 -0.405 1.00 7.39 215 ASP A C 1
ATOM 1360 O O . ASP A 1 175 ? 83.290 79.438 -0.936 1.00 7.79 215 ASP A O 1
ATOM 1365 N N . ALA A 1 176 ? 83.159 81.406 0.142 1.00 6.68 216 ALA A N 1
ATOM 1366 C CA . ALA A 1 176 ? 84.609 81.607 0.198 1.00 6.82 216 ALA A CA 1
ATOM 1367 C C . ALA A 1 176 ? 85.313 80.489 0.954 1.00 6.96 216 ALA A C 1
ATOM 1368 O O . ALA A 1 176 ? 86.388 80.028 0.551 1.00 7.89 216 ALA A O 1
ATOM 1370 N N . SER A 1 177 ? 84.673 79.995 2.006 1.00 6.23 217 SER A N 1
ATOM 1371 C CA . SER A 1 177 ? 85.300 78.985 2.827 1.00 6.23 217 SER A CA 1
ATOM 1372 C C . SER A 1 177 ? 85.381 77.627 2.139 1.00 6.31 217 SER A C 1
ATOM 1373 O O . SER A 1 177 ? 86.201 76.823 2.543 1.00 8.11 217 SER A O 1
ATOM 1376 N N . SER A 1 178 ? 84.480 77.383 1.180 1.00 6.84 218 SER A N 1
ATOM 1377 C CA . SER A 1 178 ? 84.354 76.136 0.388 1.00 7.32 218 SER A CA 1
ATOM 1378 C C . SER A 1 178 ? 83.883 74.928 1.202 1.00 7.44 218 SER A C 1
ATOM 1379 O O . SER A 1 178 ? 83.048 74.147 0.721 1.00 7.57 218 SER A O 1
ATOM 1382 N N . ASN A 1 179 ? 84.426 74.707 2.398 1.00 6.70 219 ASN A N 1
ATOM 1383 C CA . ASN A 1 179 ? 84.033 73.575 3.227 1.00 6.77 219 ASN A CA 1
ATOM 1384 C C . ASN A 1 179 ? 84.184 72.243 2.514 1.00 6.40 219 ASN A C 1
ATOM 1385 O O . ASN A 1 179 ? 83.391 71.329 2.684 1.00 7.79 219 ASN A O 1
ATOM 1390 N N . GLY A 1 180 ? 85.239 72.101 1.725 1.00 6.03 220 GLY A N 1
ATOM 1391 C CA . GLY A 1 180 ? 85.387 70.882 0.949 1.00 7.11 220 GLY A CA 1
ATOM 1392 C C . GLY A 1 180 ? 85.593 69.692 1.855 1.00 6.73 220 GLY A C 1
ATOM 1393 O O . GLY A 1 180 ? 86.375 69.752 2.789 1.00 7.39 220 GLY A O 1
ATOM 1394 N N . ARG A 1 181 ? 84.886 68.601 1.555 1.00 6.94 221 ARG A N 1
ATOM 1395 C CA . ARG A 1 181 ? 84.978 67.363 2.299 1.00 6.39 221 ARG A CA 1
ATOM 1396 C C . ARG A 1 181 ? 84.951 66.171 1.353 1.00 6.61 221 ARG A C 1
ATOM 1397 O O . ARG A 1 181 ? 84.227 66.174 0.355 1.00 7.47 221 ARG A O 1
ATOM 1405 N N . SER A 1 182 ? 85.688 65.126 1.735 1.00 7.08 222 SER A N 1
ATOM 1406 C CA . SER A 1 182 ? 85.781 63.881 0.987 1.00 7.75 222 SER A CA 1
ATOM 1407 C C . SER A 1 182 ? 84.868 62.798 1.549 1.00 7.49 222 SER A C 1
ATOM 1408 O O . SER A 1 182 ? 84.800 62.582 2.763 1.00 8.43 222 SER A O 1
ATOM 1411 N N . PHE A 1 183 ? 84.178 62.083 0.653 1.00 7.33 223 PHE A N 1
ATOM 1412 C CA . PHE A 1 183 ? 83.248 61.016 1.025 1.00 7.47 223 PHE A CA 1
ATOM 1413 C C . PHE A 1 183 ? 83.634 59.727 0.302 1.00 7.93 223 PHE A C 1
ATOM 1414 O O . PHE A 1 183 ? 83.889 59.757 -0.897 1.00 8.06 223 PHE A O 1
ATOM 1422 N N . PRO A 1 184 ? 83.586 58.582 0.989 1.00 8.34 224 PRO A N 1
ATOM 1423 C CA . PRO A 1 184 ? 83.713 57.332 0.247 1.00 8.56 224 PRO A CA 1
ATOM 1424 C C . PRO A 1 184 ? 82.493 57.094 -0.632 1.00 8.64 224 PRO A C 1
ATOM 1425 O O . PRO A 1 184 ? 81.370 57.379 -0.230 1.00 8.48 224 PRO A O 1
ATOM 1429 N N . MET A 1 185 ? 82.706 56.517 -1.808 1.00 9.70 225 MET A N 1
ATOM 1430 C CA . MET A 1 185 ? 81.613 56.337 -2.761 1.00 11.02 225 MET A CA 1
ATOM 1431 C C . MET A 1 185 ? 80.495 55.457 -2.194 1.00 10.11 225 MET A C 1
ATOM 1432 O O . MET A 1 185 ? 79.340 55.672 -2.501 1.00 10.91 225 MET A O 1
ATOM 1437 N N . GLU A 1 186 ? 80.804 54.523 -1.310 1.00 10.25 226 GLU A N 1
ATOM 1438 C CA . GLU A 1 186 ? 79.755 53.690 -0.725 1.00 11.26 226 GLU A CA 1
ATOM 1439 C C . GLU A 1 186 ? 78.694 54.500 0.028 1.00 10.55 226 GLU A C 1
ATOM 1440 O O . GLU A 1 186 ? 77.510 54.227 -0.054 1.00 11.85 226 GLU A O 1
ATOM 1446 N N . LYS A 1 187 ? 79.124 55.523 0.743 1.00 9.85 227 LYS A N 1
ATOM 1447 C CA . LYS A 1 187 ? 78.169 56.370 1.445 1.00 8.84 227 LYS A CA 1
ATOM 1448 C C . LYS A 1 187 ? 77.372 57.226 0.474 1.00 9.32 227 LYS A C 1
ATOM 1449 O O . LYS A 1 187 ? 76.155 57.358 0.593 1.00 8.96 227 LYS A O 1
ATOM 1455 N N . VAL A 1 188 ? 78.073 57.832 -0.467 1.00 9.60 228 VAL A N 1
ATOM 1456 C CA . VAL A 1 188 ? 77.439 58.644 -1.503 1.00 10.20 228 VAL A CA 1
ATOM 1457 C C . VAL A 1 188 ? 76.288 57.905 -2.166 1.00 10.38 228 VAL A C 1
ATOM 1458 O O . VAL A 1 188 ? 75.215 58.464 -2.371 1.00 12.17 228 VAL A O 1
ATOM 1462 N N . MET A 1 189 ? 76.554 56.661 -2.546 1.00 11.29 229 MET A N 1
ATOM 1463 C CA . MET A 1 189 ? 75.601 55.854 -3.281 1.00 12.19 229 MET A CA 1
ATOM 1464 C C . MET A 1 189 ? 74.490 55.289 -2.420 1.00 12.98 229 MET A C 1
ATOM 1465 O O . MET A 1 189 ? 73.507 54.768 -2.954 1.00 15.02 229 MET A O 1
ATOM 1470 N N . ASP A 1 190 ? 74.634 55.368 -1.099 1.00 12.47 230 ASP A N 1
ATOM 1471 C CA . ASP A 1 190 ? 73.646 54.851 -0.148 1.00 12.80 230 ASP A CA 1
ATOM 1472 C C . ASP A 1 190 ? 72.527 55.896 0.038 1.00 12.35 230 ASP A C 1
ATOM 1473 O O . ASP A 1 190 ? 71.467 55.761 -0.578 1.00 14.40 230 ASP A O 1
ATOM 1478 N N . ASP A 1 191 ? 72.753 56.938 0.838 1.00 12.18 231 ASP A N 1
ATOM 1479 C CA . ASP A 1 191 ? 71.672 57.831 1.231 1.00 11.50 231 ASP A CA 1
ATOM 1480 C C . ASP A 1 191 ? 72.037 59.313 1.262 1.00 10.31 231 ASP A C 1
ATOM 1481 O O . ASP A 1 191 ? 71.326 60.110 1.859 1.00 11.54 231 ASP A O 1
ATOM 1486 N N . VAL A 1 192 ? 73.122 59.704 0.614 1.00 10.00 232 VAL A N 1
ATOM 1487 C CA . VAL A 1 192 ? 73.440 61.141 0.525 1.00 9.34 232 VAL A CA 1
ATOM 1488 C C . VAL A 1 192 ? 72.509 61.785 -0.502 1.00 9.42 232 VAL A C 1
ATOM 1489 O O . VAL A 1 192 ? 72.347 61.281 -1.606 1.00 10.51 232 VAL A O 1
ATOM 1493 N N . MET A 1 193 ? 71.925 62.906 -0.118 1.00 8.68 233 MET A N 1
ATOM 1494 C CA . MET A 1 193 ? 70.965 63.640 -0.929 1.00 8.43 233 MET A CA 1
ATOM 1495 C C . MET A 1 193 ? 71.461 65.060 -1.170 1.00 7.68 233 MET A C 1
ATOM 1496 O O . MET A 1 193 ? 72.090 65.667 -0.295 1.00 8.30 233 MET A O 1
ATOM 1501 N N . LEU A 1 194 ? 71.170 65.593 -2.352 1.00 7.45 234 LEU A N 1
ATOM 1502 C CA . LEU A 1 194 ? 71.183 67.024 -2.597 1.00 7.94 234 LEU A CA 1
ATOM 1503 C C . LEU A 1 194 ? 69.780 67.536 -2.306 1.00 7.96 234 LEU A C 1
ATOM 1504 O O . LEU A 1 194 ? 68.843 67.294 -3.076 1.00 8.60 234 LEU A O 1
ATOM 1509 N N . ALA A 1 195 ? 69.650 68.238 -1.187 1.00 7.30 235 ALA A N 1
ATOM 1510 C CA . ALA A 1 195 ? 68.351 68.685 -0.688 1.00 7.76 235 ALA A CA 1
ATOM 1511 C C . ALA A 1 195 ? 68.070 70.101 -1.113 1.00 7.45 235 ALA A C 1
ATOM 1512 O O . ALA A 1 195 ? 68.940 70.953 -1.070 1.00 7.38 235 ALA A O 1
ATOM 1514 N N . PHE A 1 196 ? 66.829 70.346 -1.522 1.00 7.32 236 PHE A N 1
ATOM 1515 C CA . PHE A 1 196 ? 66.353 71.699 -1.841 1.00 8.05 236 PHE A CA 1
ATOM 1516 C C . PHE A 1 196 ? 65.268 72.174 -0.912 1.00 8.62 236 PHE A C 1
ATOM 1517 O O . PHE A 1 196 ? 65.078 73.395 -0.765 1.00 11.29 236 PHE A O 1
ATOM 1525 N N . PHE A 1 197 ? 64.558 71.249 -0.291 1.00 7.48 237 PHE A N 1
ATOM 1526 C CA . PHE A 1 197 ? 63.463 71.615 0.620 1.00 7.03 237 PHE A CA 1
ATOM 1527 C C . PHE A 1 197 ? 63.761 71.069 2.002 1.00 6.83 237 PHE A C 1
ATOM 1528 O O . PHE A 1 197 ? 64.302 69.981 2.131 1.00 7.47 237 PHE A O 1
ATOM 1536 N N . ALA A 1 198 ? 63.418 71.848 3.020 1.00 7.20 238 ALA A N 1
ATOM 1537 C CA . ALA A 1 198 ? 63.582 71.451 4.420 1.00 7.27 238 ALA A CA 1
ATOM 1538 C C . ALA A 1 198 ? 62.350 71.927 5.161 1.00 6.82 238 ALA A C 1
ATOM 1539 O O . ALA A 1 198 ? 62.012 73.112 5.144 1.00 7.39 238 ALA A O 1
ATOM 1541 N N . ASN A 1 199 ? 61.648 70.999 5.793 1.00 6.51 239 ASN A N 1
ATOM 1542 C CA . ASN A 1 199 ? 60.402 71.244 6.516 1.00 6.97 239 ASN A CA 1
ATOM 1543 C C . ASN A 1 199 ? 59.409 71.980 5.601 1.00 7.22 239 ASN A C 1
ATOM 1544 O O . ASN A 1 199 ? 58.833 73.008 5.972 1.00 8.02 239 ASN A O 1
ATOM 1549 N N . GLY A 1 200 ? 59.266 71.449 4.384 1.00 7.19 240 GLY A N 1
ATOM 1550 C CA . GLY A 1 200 ? 58.248 71.870 3.469 1.00 7.02 240 GLY A CA 1
ATOM 1551 C C . GLY A 1 200 ? 58.617 72.891 2.424 1.00 7.74 240 GLY A C 1
ATOM 1552 O O . GLY A 1 200 ? 58.039 72.914 1.361 1.00 10.09 240 GLY A O 1
ATOM 1553 N N . GLU A 1 201 ? 59.523 73.794 2.742 1.00 7.02 241 GLU A N 1
ATOM 1554 C CA . GLU A 1 201 ? 59.830 74.949 1.911 1.00 6.74 241 GLU A CA 1
ATOM 1555 C C . GLU A 1 201 ? 61.310 74.952 1.525 1.00 6.02 241 GLU A C 1
ATOM 1556 O O . GLU A 1 201 ? 62.078 74.088 1.937 1.00 6.85 241 GLU A O 1
ATOM 1562 N N . ALA A 1 202 ? 61.724 75.926 0.737 1.00 5.95 242 ALA A N 1
ATOM 1563 C CA . ALA A 1 202 ? 63.130 76.015 0.380 1.00 6.91 242 ALA A CA 1
ATOM 1564 C C . ALA A 1 202 ? 63.998 76.116 1.615 1.00 6.54 242 ALA A C 1
ATOM 1565 O O . ALA A 1 202 ? 63.581 76.670 2.638 1.00 6.48 242 ALA A O 1
ATOM 1567 N N . LEU A 1 203 ? 65.213 75.596 1.525 1.00 6.76 243 LEU A N 1
ATOM 1568 C CA . LEU A 1 203 ? 66.199 75.830 2.558 1.00 6.59 243 LEU A CA 1
ATOM 1569 C C . LEU A 1 203 ? 66.281 77.319 2.876 1.00 6.29 243 LEU A C 1
ATOM 1570 O O . LEU A 1 203 ? 66.174 78.164 1.994 1.00 6.77 243 LEU A O 1
ATOM 1575 N N . ARG A 1 204 ? 66.500 77.635 4.146 1.00 6.04 244 ARG A N 1
ATOM 1576 C CA . ARG A 1 204 ? 66.793 79.015 4.531 1.00 6.39 244 ARG A CA 1
ATOM 1577 C C . ARG A 1 204 ? 68.176 79.411 3.999 1.00 6.42 244 ARG A C 1
ATOM 1578 O O . ARG A 1 204 ? 69.039 78.569 3.718 1.00 6.66 244 ARG A O 1
ATOM 1586 N N . LYS A 1 205 ? 68.369 80.717 3.826 1.00 6.43 245 LYS A N 1
ATOM 1587 C CA . LYS A 1 205 ? 69.635 81.236 3.339 1.00 6.27 245 LYS A CA 1
ATOM 1588 C C . LYS A 1 205 ? 70.808 80.642 4.107 1.00 6.80 245 LYS A C 1
ATOM 1589 O O . LYS A 1 205 ? 71.775 80.129 3.525 1.00 7.45 245 LYS A O 1
ATOM 1595 N N . GLU A 1 206 ? 70.690 80.690 5.430 1.00 5.98 246 GLU A N 1
ATOM 1596 C CA . GLU A 1 206 ? 71.737 80.287 6.334 1.00 7.17 246 GLU A CA 1
ATOM 1597 C C . GLU A 1 206 ? 71.944 78.789 6.415 1.00 6.74 246 GLU A C 1
ATOM 1598 O O . GLU A 1 206 ? 72.948 78.338 6.962 1.00 7.40 246 GLU A O 1
ATOM 1604 N N . HIS A 1 207 ? 70.997 78.035 5.860 1.00 5.52 247 HIS A N 1
ATOM 1605 C CA . HIS A 1 207 ? 71.058 76.572 5.802 1.00 6.47 247 HIS A CA 1
ATOM 1606 C C . HIS A 1 207 ? 71.404 76.049 4.410 1.00 6.44 247 HIS A C 1
ATOM 1607 O O . HIS A 1 207 ? 71.289 74.868 4.137 1.00 7.46 247 HIS A O 1
ATOM 1614 N N . GLY A 1 208 ? 71.849 76.928 3.526 1.00 6.39 248 GLY A N 1
ATOM 1615 C CA . GLY A 1 208 ? 72.407 76.502 2.248 1.00 6.56 248 GLY A CA 1
ATOM 1616 C C . GLY A 1 208 ? 71.612 76.793 0.993 1.00 6.33 248 GLY A C 1
ATOM 1617 O O . GLY A 1 208 ? 71.935 76.246 -0.052 1.00 7.78 248 GLY A O 1
ATOM 1618 N N . TYR A 1 209 ? 70.597 77.643 1.075 1.00 6.49 249 TYR A N 1
ATOM 1619 C CA . TYR A 1 209 ? 69.754 77.932 -0.099 1.00 6.25 249 TYR A CA 1
ATOM 1620 C C . TYR A 1 209 ? 70.591 78.218 -1.318 1.00 6.25 249 TYR A C 1
ATOM 1621 O O . TYR A 1 209 ? 71.482 79.028 -1.256 1.00 7.03 249 TYR A O 1
ATOM 1630 N N . PRO A 1 210 ? 70.274 77.591 -2.453 1.00 6.48 250 PRO A N 1
ATOM 1631 C CA . PRO A 1 210 ? 69.126 76.745 -2.734 1.00 6.60 250 PRO A CA 1
ATOM 1632 C C . PRO A 1 210 ? 69.368 75.232 -2.672 1.00 6.70 250 PRO A C 1
ATOM 1633 O O . PRO A 1 210 ? 68.455 74.475 -2.955 1.00 7.46 250 PRO A O 1
ATOM 1637 N N . ALA A 1 211 ? 70.565 74.785 -2.302 1.00 6.32 251 ALA A N 1
ATOM 1638 C CA . ALA A 1 211 ? 70.863 73.372 -2.282 1.00 7.12 251 ALA A CA 1
ATOM 1639 C C . ALA A 1 211 ? 71.992 73.045 -1.316 1.00 5.72 251 ALA A C 1
ATOM 1640 O O . ALA A 1 211 ? 73.033 73.709 -1.310 1.00 7.60 251 ALA A O 1
ATOM 1642 N N . ARG A 1 212 ? 71.801 71.996 -0.516 1.00 6.20 252 ARG A N 1
ATOM 1643 C CA . ARG A 1 212 ? 72.816 71.496 0.410 1.00 5.90 252 ARG A CA 1
ATOM 1644 C C . ARG A 1 212 ? 72.901 69.983 0.324 1.00 6.39 252 ARG A C 1
ATOM 1645 O O . ARG A 1 212 ? 71.947 69.333 -0.101 1.00 7.72 252 ARG A O 1
ATOM 1653 N N . LEU A 1 213 ? 74.006 69.420 0.803 1.00 6.67 253 LEU A N 1
ATOM 1654 C CA . LEU A 1 213 ? 74.033 68.004 1.081 1.00 6.97 253 LEU A CA 1
ATOM 1655 C C . LEU A 1 213 ? 73.408 67.666 2.419 1.00 6.56 253 LEU A C 1
ATOM 1656 O O . LEU A 1 213 ? 73.605 68.375 3.400 1.00 7.93 253 LEU A O 1
ATOM 1661 N N . VAL A 1 214 ? 72.694 66.550 2.417 1.00 6.80 254 VAL A N 1
ATOM 1662 C CA . VAL A 1 214 ? 72.132 65.902 3.597 1.00 6.86 254 VAL A CA 1
ATOM 1663 C C . VAL A 1 214 ? 72.820 64.543 3.670 1.00 7.07 254 VAL A C 1
ATOM 1664 O O . VAL A 1 214 ? 72.789 63.768 2.693 1.00 7.31 254 VAL A O 1
ATOM 1668 N N . VAL A 1 215 ? 73.513 64.285 4.793 1.00 6.67 255 VAL A N 1
ATOM 1669 C CA . VAL A 1 215 ? 74.405 63.112 4.948 1.00 7.10 255 VAL A CA 1
ATOM 1670 C C . VAL A 1 215 ? 73.983 62.349 6.207 1.00 6.77 255 VAL A C 1
ATOM 1671 O O . VAL A 1 215 ? 74.519 62.574 7.298 1.00 7.15 255 VAL A O 1
ATOM 1675 N N . PRO A 1 216 ? 72.961 61.497 6.090 1.00 6.67 256 PRO A N 1
ATOM 1676 C CA . PRO A 1 216 ? 72.327 60.970 7.287 1.00 6.78 256 PRO A CA 1
ATOM 1677 C C . PRO A 1 216 ? 73.294 60.274 8.250 1.00 6.84 256 PRO A C 1
ATOM 1678 O O . PRO A 1 216 ? 74.084 59.411 7.870 1.00 7.36 256 PRO A O 1
ATOM 1682 N N . GLY A 1 217 ? 73.246 60.721 9.492 1.00 7.09 257 GLY A N 1
ATOM 1683 C CA . GLY A 1 217 ? 74.027 60.130 10.553 1.00 7.17 257 GLY A CA 1
ATOM 1684 C C . GLY A 1 217 ? 75.450 60.632 10.684 1.00 6.21 257 GLY A C 1
ATOM 1685 O O . GLY A 1 217 ? 76.138 60.251 11.629 1.00 7.36 257 GLY A O 1
ATOM 1686 N N . TRP A 1 218 ? 75.909 61.438 9.732 1.00 6.27 258 TRP A N 1
ATOM 1687 C CA . TRP A 1 218 ? 77.299 61.874 9.669 1.00 6.66 258 TRP A CA 1
ATOM 1688 C C . TRP A 1 218 ? 77.435 63.325 10.148 1.00 6.36 258 TRP A C 1
ATOM 1689 O O . TRP A 1 218 ? 76.475 64.115 10.112 1.00 6.97 258 TRP A O 1
ATOM 1700 N N . GLU A 1 219 ? 78.618 63.654 10.655 1.00 6.07 259 GLU A N 1
ATOM 1701 C CA . GLU A 1 219 ? 78.889 64.923 11.281 1.00 5.76 259 GLU A CA 1
ATOM 1702 C C . GLU A 1 219 ? 78.495 66.081 10.402 1.00 5.41 259 GLU A C 1
ATOM 1703 O O . GLU A 1 219 ? 78.678 66.074 9.185 1.00 6.17 259 GLU A O 1
ATOM 1709 N N . GLY A 1 220 ? 77.975 67.116 11.055 1.00 5.96 260 GLY A N 1
ATOM 1710 C CA . GLY A 1 220 ? 77.378 68.241 10.336 1.00 6.26 260 GLY A CA 1
ATOM 1711 C C . GLY A 1 220 ? 78.308 68.898 9.336 1.00 5.72 260 GLY A C 1
ATOM 1712 O O . GLY A 1 220 ? 77.862 69.437 8.331 1.00 6.12 260 GLY A O 1
ATOM 1713 N N . ASN A 1 221 ? 79.610 68.934 9.620 1.00 5.73 261 ASN A N 1
ATOM 1714 C CA . ASN A 1 221 ? 80.522 69.555 8.672 1.00 5.51 261 ASN A CA 1
ATOM 1715 C C . ASN A 1 221 ? 80.402 68.990 7.263 1.00 6.02 261 ASN A C 1
ATOM 1716 O O . ASN A 1 221 ? 80.666 69.703 6.288 1.00 6.97 261 ASN A O 1
ATOM 1721 N N . MET A 1 222 ? 80.003 67.738 7.135 1.00 6.53 262 MET A N 1
ATOM 1722 C CA A MET A 1 222 ? 79.945 67.130 5.829 0.50 6.73 262 MET A CA 1
ATOM 1723 C CA B MET A 1 222 ? 79.887 67.039 5.858 0.50 7.41 262 MET A CA 1
ATOM 1724 C C . MET A 1 222 ? 78.682 67.526 5.066 1.00 6.60 262 MET A C 1
ATOM 1725 O O . MET A 1 222 ? 78.576 67.240 3.881 1.00 6.49 262 MET A O 1
ATOM 1734 N N . TRP A 1 223 ? 77.741 68.195 5.749 1.00 6.39 263 TRP A N 1
ATOM 1735 C CA . TRP A 1 223 ? 76.491 68.625 5.119 1.00 5.98 263 TRP A CA 1
ATOM 1736 C C . TRP A 1 223 ? 76.755 69.930 4.370 1.00 5.65 263 TRP A C 1
ATOM 1737 O O . TRP A 1 223 ? 76.305 71.016 4.775 1.00 6.46 263 TRP A O 1
ATOM 1748 N N . VAL A 1 224 ? 77.536 69.839 3.299 1.00 6.62 264 VAL A N 1
ATOM 1749 C CA . VAL A 1 224 ? 78.028 71.003 2.579 1.00 6.43 264 VAL A CA 1
ATOM 1750 C C . VAL A 1 224 ? 76.835 71.852 2.088 1.00 6.17 264 VAL A C 1
ATOM 1751 O O . VAL A 1 224 ? 75.948 71.356 1.387 1.00 7.38 264 VAL A O 1
ATOM 1755 N N . LYS A 1 225 ? 76.851 73.127 2.452 1.00 6.12 265 LYS A N 1
ATOM 1756 C CA . LYS A 1 225 ? 75.816 74.081 2.072 1.00 5.67 265 LYS A CA 1
ATOM 1757 C C . LYS A 1 225 ? 76.203 74.843 0.805 1.00 6.45 265 LYS A C 1
ATOM 1758 O O . LYS A 1 225 ? 77.382 75.003 0.476 1.00 7.10 265 LYS A O 1
ATOM 1764 N N . TRP A 1 226 ? 75.186 75.326 0.101 1.00 6.10 266 TRP A N 1
ATOM 1765 C CA . TRP A 1 226 ? 75.386 76.085 -1.138 1.00 6.18 266 TRP A CA 1
ATOM 1766 C C . TRP A 1 226 ? 76.269 75.272 -2.080 1.00 6.46 266 TRP A C 1
ATOM 1767 O O . TRP A 1 226 ? 77.205 75.786 -2.680 1.00 6.85 266 TRP A O 1
ATOM 1778 N N . VAL A 1 227 ? 75.976 73.973 -2.203 1.00 6.99 267 VAL A N 1
ATOM 1779 C CA A VAL A 1 227 ? 76.903 73.052 -2.851 0.50 7.99 267 VAL A CA 1
ATOM 1780 C CA B VAL A 1 227 ? 76.909 73.065 -2.854 0.50 7.71 267 VAL A CA 1
ATOM 1781 C C . VAL A 1 227 ? 77.091 73.413 -4.321 1.00 7.82 267 VAL A C 1
ATOM 1782 O O . VAL A 1 227 ? 76.117 73.571 -5.049 1.00 9.24 267 VAL A O 1
ATOM 1789 N N . ARG A 1 228 ? 78.342 73.562 -4.740 1.00 7.49 268 ARG A N 1
ATOM 1790 C CA . ARG A 1 228 ? 78.637 73.957 -6.121 1.00 7.74 268 ARG A CA 1
ATOM 1791 C C . ARG A 1 228 ? 79.338 72.921 -6.973 1.00 7.58 268 ARG A C 1
ATOM 1792 O O . ARG A 1 228 ? 79.267 72.979 -8.207 1.00 8.70 268 ARG A O 1
ATOM 1800 N N . ARG A 1 229 ? 80.016 71.966 -6.345 1.00 7.75 269 ARG A N 1
ATOM 1801 C CA . ARG A 1 229 ? 80.808 71.011 -7.125 1.00 8.21 269 ARG A CA 1
ATOM 1802 C C . ARG A 1 229 ? 80.954 69.691 -6.398 1.00 8.05 269 ARG A C 1
ATOM 1803 O O . ARG A 1 229 ? 81.151 69.654 -5.189 1.00 9.29 269 ARG A O 1
ATOM 1811 N N . LEU A 1 230 ? 80.789 68.618 -7.167 1.00 8.73 270 LEU A N 1
ATOM 1812 C CA . LEU A 1 230 ? 81.033 67.232 -6.774 1.00 9.04 270 LEU A CA 1
ATOM 1813 C C . LEU A 1 230 ? 82.157 66.710 -7.668 1.00 9.10 270 LEU A C 1
ATOM 1814 O O . LEU A 1 230 ? 81.965 66.504 -8.870 1.00 10.22 270 LEU A O 1
ATOM 1819 N N . GLY A 1 231 ? 83.329 66.536 -7.090 1.00 8.43 271 GLY A N 1
ATOM 1820 C CA . GLY A 1 231 ? 84.498 66.052 -7.820 1.00 9.03 271 GLY A CA 1
ATOM 1821 C C . GLY A 1 231 ? 84.735 64.608 -7.490 1.00 9.32 271 GLY A C 1
ATOM 1822 O O . GLY A 1 231 ? 84.696 64.223 -6.327 1.00 9.76 271 GLY A O 1
ATOM 1823 N N . ILE A 1 232 ? 84.993 63.786 -8.499 1.00 9.60 272 ILE A N 1
ATOM 1824 C CA . ILE A 1 232 ? 85.219 62.361 -8.276 1.00 10.27 272 ILE A CA 1
ATOM 1825 C C . ILE A 1 232 ? 86.706 62.085 -8.435 1.00 10.20 272 ILE A C 1
ATOM 1826 O O . ILE A 1 232 ? 87.267 62.353 -9.482 1.00 10.67 272 ILE A O 1
ATOM 1831 N N . TYR A 1 233 ? 87.329 61.567 -7.389 1.00 9.88 273 TYR A N 1
ATOM 1832 C CA . TYR A 1 233 ? 88.773 61.347 -7.327 1.00 10.39 273 TYR A CA 1
ATOM 1833 C C . TYR A 1 233 ? 89.056 59.893 -6.937 1.00 10.07 273 TYR A C 1
ATOM 1834 O O . TYR A 1 233 ? 88.164 59.151 -6.484 1.00 10.42 273 TYR A O 1
ATOM 1843 N N . ASP A 1 234 ? 90.317 59.498 -7.089 1.00 10.75 274 ASP A N 1
ATOM 1844 C CA . ASP A 1 234 ? 90.743 58.138 -6.758 1.00 11.41 274 ASP A CA 1
ATOM 1845 C C . ASP A 1 234 ? 91.205 57.986 -5.320 1.00 11.37 274 ASP A C 1
ATOM 1846 O O . ASP A 1 234 ? 91.465 56.892 -4.861 1.00 12.55 274 ASP A O 1
ATOM 1851 N N . LYS A 1 235 ? 91.245 59.102 -4.601 1.00 11.10 275 LYS A N 1
ATOM 1852 C CA . LYS A 1 235 ? 91.682 59.149 -3.197 1.00 10.98 275 LYS A CA 1
ATOM 1853 C C . LYS A 1 235 ? 91.051 60.349 -2.520 1.00 10.05 275 LYS A C 1
ATOM 1854 O O . LYS A 1 235 ? 90.563 61.236 -3.196 1.00 9.97 275 LYS A O 1
ATOM 1860 N N . ALA A 1 236 ? 91.075 60.370 -1.190 1.00 10.00 276 ALA A N 1
ATOM 1861 C CA . ALA A 1 236 ? 90.545 61.476 -0.436 1.00 9.46 276 ALA A CA 1
ATOM 1862 C C . ALA A 1 236 ? 91.382 62.719 -0.725 1.00 8.89 276 ALA A C 1
ATOM 1863 O O . ALA A 1 236 ? 92.600 62.631 -0.901 1.00 9.74 276 ALA A O 1
ATOM 1865 N N . VAL A 1 237 ? 90.756 63.882 -0.734 1.00 8.75 277 VAL A N 1
ATOM 1866 C CA . VAL A 1 237 ? 91.500 65.101 -0.957 1.00 8.14 277 VAL A CA 1
ATOM 1867 C C . VAL A 1 237 ? 92.373 65.474 0.261 1.00 8.17 277 VAL A C 1
ATOM 1868 O O . VAL A 1 237 ? 93.460 66.007 0.111 1.00 8.57 277 VAL A O 1
ATOM 1872 N N . GLU A 1 238 ? 91.877 65.166 1.460 1.00 7.65 278 GLU A N 1
ATOM 1873 C CA A GLU A 1 238 ? 92.532 65.546 2.730 0.50 7.41 278 GLU A CA 1
ATOM 1874 C CA B GLU A 1 238 ? 92.552 65.531 2.722 0.50 8.06 278 GLU A CA 1
ATOM 1875 C C . GLU A 1 238 ? 92.619 67.065 2.809 1.00 7.69 278 GLU A C 1
ATOM 1876 O O . GLU A 1 238 ? 93.679 67.688 2.964 1.00 8.03 278 GLU A O 1
ATOM 1887 N N . SER A 1 239 ? 91.450 67.654 2.667 1.00 7.50 279 SER A N 1
ATOM 1888 C CA . SER A 1 239 ? 91.264 69.076 2.752 1.00 6.76 279 SER A CA 1
ATOM 1889 C C . SER A 1 239 ? 91.380 69.618 4.178 1.00 7.08 279 SER A C 1
ATOM 1890 O O . SER A 1 239 ? 91.475 68.863 5.146 1.00 6.98 279 SER A O 1
ATOM 1893 N N . ARG A 1 240 ? 91.377 70.934 4.311 1.00 6.94 280 ARG A N 1
ATOM 1894 C CA . ARG A 1 240 ? 91.543 71.575 5.622 1.00 6.89 280 ARG A CA 1
ATOM 1895 C C . ARG A 1 240 ? 90.524 71.072 6.643 1.00 6.81 280 ARG A C 1
ATOM 1896 O O . ARG A 1 240 ? 90.863 70.837 7.813 1.00 7.16 280 ARG A O 1
ATOM 1904 N N . GLU A 1 241 ? 89.287 70.922 6.183 1.00 6.61 281 GLU A N 1
ATOM 1905 C CA . GLU A 1 241 ? 88.209 70.494 7.058 1.00 7.36 281 GLU A CA 1
ATOM 1906 C C . GLU A 1 241 ? 88.164 68.997 7.354 1.00 7.42 281 GLU A C 1
ATOM 1907 O O . GLU A 1 241 ? 87.197 68.506 7.927 1.00 7.36 281 GLU A O 1
ATOM 1913 N N . GLU A 1 242 ? 89.219 68.276 6.986 1.00 7.56 282 GLU A N 1
ATOM 1914 C CA . GLU A 1 242 ? 89.349 66.896 7.404 1.00 7.08 282 GLU A CA 1
ATOM 1915 C C . GLU A 1 242 ? 90.761 66.537 7.804 1.00 7.10 282 GLU A C 1
ATOM 1916 O O . GLU A 1 242 ? 91.059 65.371 8.008 1.00 7.68 282 GLU A O 1
ATOM 1922 N N . THR A 1 243 ? 91.590 67.561 8.033 1.00 6.94 283 THR A N 1
ATOM 1923 C CA . THR A 1 243 ? 92.977 67.395 8.474 1.00 6.63 283 THR A CA 1
ATOM 1924 C C . THR A 1 243 ? 93.212 68.294 9.691 1.00 6.55 283 THR A C 1
ATOM 1925 O O . THR A 1 243 ? 93.289 67.830 10.833 1.00 7.31 283 THR A O 1
ATOM 1929 N N . SER A 1 244 ? 93.295 69.590 9.459 1.00 7.29 284 SER A N 1
ATOM 1930 C CA . SER A 1 244 ? 93.389 70.544 10.541 1.00 6.52 284 SER A CA 1
ATOM 1931 C C . SER A 1 244 ? 92.196 70.431 11.485 1.00 6.97 284 SER A C 1
ATOM 1932 O O . SER A 1 244 ? 92.355 70.441 12.699 1.00 7.25 284 SER A O 1
ATOM 1935 N N . LYS A 1 245 ? 91.007 70.359 10.897 1.00 7.27 285 LYS A N 1
ATOM 1936 C CA . LYS A 1 245 ? 89.750 70.315 11.629 1.00 7.13 285 LYS A CA 1
ATOM 1937 C C . LYS A 1 245 ? 89.066 68.982 11.376 1.00 6.43 285 LYS A C 1
ATOM 1938 O O . LYS A 1 245 ? 89.411 68.249 10.444 1.00 7.11 285 LYS A O 1
ATOM 1944 N N . TYR A 1 246 ? 88.142 68.642 12.265 1.00 6.75 286 TYR A N 1
ATOM 1945 C CA . TYR A 1 246 ? 87.361 67.395 12.217 1.00 6.68 286 TYR A CA 1
ATOM 1946 C C . TYR A 1 246 ? 88.288 66.180 12.186 1.00 5.83 286 TYR A C 1
ATOM 1947 O O . TYR A 1 246 ? 88.009 65.149 11.581 1.00 7.32 286 TYR A O 1
ATOM 1956 N N . THR A 1 247 ? 89.374 66.311 12.947 1.00 6.15 287 THR A N 1
ATOM 1957 C CA . THR A 1 247 ? 90.254 65.224 13.339 1.00 6.74 287 THR A CA 1
ATOM 1958 C C . THR A 1 247 ? 90.364 65.299 14.842 1.00 6.40 287 THR A C 1
ATOM 1959 O O . THR A 1 247 ? 90.286 66.386 15.417 1.00 6.99 287 THR A O 1
ATOM 1963 N N . ASP A 1 248 ? 90.531 64.156 15.495 1.00 7.06 288 ASP A N 1
ATOM 1964 C CA . ASP A 1 248 ? 90.201 64.024 16.923 1.00 6.49 288 ASP A CA 1
ATOM 1965 C C . ASP A 1 248 ? 91.459 63.529 17.663 1.00 6.24 288 ASP A C 1
ATOM 1966 O O . ASP A 1 248 ? 91.833 62.344 17.583 1.00 6.92 288 ASP A O 1
ATOM 1971 N N . LEU A 1 249 ? 92.131 64.434 18.367 1.00 6.47 289 LEU A N 1
ATOM 1972 C CA . LEU A 1 249 ? 93.418 64.151 18.972 1.00 7.22 289 LEU A CA 1
ATOM 1973 C C . LEU A 1 249 ? 93.242 63.192 20.140 1.00 7.79 289 LEU A C 1
ATOM 1974 O O . LEU A 1 249 ? 92.354 63.383 20.985 1.00 9.21 289 LEU A O 1
ATOM 1979 N N . MET A 1 250 ? 94.103 62.164 20.181 1.00 7.92 290 MET A N 1
ATOM 1980 C CA . MET A 1 250 ? 94.046 61.062 21.150 1.00 7.76 290 MET A CA 1
ATOM 1981 C C . MET A 1 250 ? 95.203 61.165 22.144 1.00 9.01 290 MET A C 1
ATOM 1982 O O . MET A 1 250 ? 96.121 61.947 21.946 1.00 9.32 290 MET A O 1
ATOM 1987 N N . PRO A 1 251 ? 95.191 60.351 23.223 1.00 9.37 291 PRO A N 1
ATOM 1988 C CA . PRO A 1 251 ? 96.185 60.503 24.292 1.00 10.47 291 PRO A CA 1
ATOM 1989 C C . PRO A 1 251 ? 97.634 60.360 23.859 1.00 11.00 291 PRO A C 1
ATOM 1990 O O . PRO A 1 251 ? 98.497 60.976 24.495 1.00 13.50 291 PRO A O 1
ATOM 1994 N N . ASP A 1 252 ? 97.901 59.557 22.841 1.00 10.55 292 ASP A N 1
ATOM 1995 C CA . ASP A 1 252 ? 99.281 59.352 22.369 1.00 11.06 292 ASP A CA 1
ATOM 1996 C C . ASP A 1 252 ? 99.802 60.442 21.449 1.00 10.74 292 ASP A C 1
ATOM 1997 O O . ASP A 1 252 ? 100.963 60.401 21.075 1.00 12.84 292 ASP A O 1
ATOM 2002 N N . GLY A 1 253 ? 98.971 61.433 21.114 1.00 9.93 293 GLY A N 1
ATOM 2003 C CA . GLY A 1 253 ? 99.403 62.499 20.228 1.00 9.57 293 GLY A CA 1
ATOM 2004 C C . GLY A 1 253 ? 99.125 62.220 18.765 1.00 8.72 293 GLY A C 1
ATOM 2005 O O . GLY A 1 253 ? 99.362 63.071 17.933 1.00 9.78 293 GLY A O 1
ATOM 2006 N N . ARG A 1 254 ? 98.619 61.032 18.460 1.00 9.26 294 ARG A N 1
ATOM 2007 C CA . ARG A 1 254 ? 98.048 60.753 17.156 1.00 9.42 294 ARG A CA 1
ATOM 2008 C C . ARG A 1 254 ? 96.588 61.192 17.185 1.00 8.57 294 ARG A C 1
ATOM 2009 O O . ARG A 1 254 ? 96.024 61.408 18.257 1.00 9.92 294 ARG A O 1
ATOM 2017 N N . ALA A 1 255 ? 95.968 61.296 16.009 1.00 7.96 295 ALA A N 1
ATOM 2018 C CA . ALA A 1 255 ? 94.582 61.747 15.912 1.00 8.00 295 ALA A CA 1
ATOM 2019 C C . ALA A 1 255 ? 93.784 60.835 14.996 1.00 7.08 295 ALA A C 1
ATOM 2020 O O . ALA A 1 255 ? 94.283 60.386 13.978 1.00 8.32 295 ALA A O 1
ATOM 2022 N N . ARG A 1 256 ? 92.537 60.569 15.349 1.00 7.45 296 ARG A N 1
ATOM 2023 C CA . ARG A 1 256 ? 91.621 59.937 14.423 1.00 6.48 296 ARG A CA 1
ATOM 2024 C C . ARG A 1 256 ? 91.248 60.906 13.307 1.00 6.55 296 ARG A C 1
ATOM 2025 O O . ARG A 1 256 ? 90.962 62.077 13.587 1.00 8.20 296 ARG A O 1
ATOM 2033 N N . LYS A 1 257 ? 91.221 60.394 12.078 1.00 6.98 297 LYS A N 1
ATOM 2034 C CA . LYS A 1 257 ? 90.635 61.135 10.979 1.00 6.85 297 LYS A CA 1
ATOM 2035 C C . LYS A 1 257 ? 89.407 60.383 10.491 1.00 6.83 297 LYS A C 1
ATOM 2036 O O . LYS A 1 257 ? 89.222 59.214 10.797 1.00 7.68 297 LYS A O 1
ATOM 2042 N N . TRP A 1 258 ? 88.580 61.071 9.715 1.00 7.01 298 TRP A N 1
ATOM 2043 C CA . TRP A 1 258 ? 87.461 60.463 9.023 1.00 7.11 298 TRP A CA 1
ATOM 2044 C C . TRP A 1 258 ? 86.533 59.848 10.070 1.00 6.91 298 TRP A C 1
ATOM 2045 O O . TRP A 1 258 ? 86.001 58.769 9.871 1.00 7.67 298 TRP A O 1
ATOM 2056 N N . THR A 1 259 ? 86.293 60.557 11.195 1.00 6.39 299 THR A N 1
ATOM 2057 C CA . THR A 1 259 ? 85.297 60.134 12.171 1.00 6.64 299 THR A CA 1
ATOM 2058 C C . THR A 1 259 ? 83.999 60.725 11.674 1.00 5.91 299 THR A C 1
ATOM 2059 O O . THR A 1 259 ? 83.568 61.807 12.063 1.00 7.52 299 THR A O 1
ATOM 2063 N N . TRP A 1 260 ? 83.386 60.008 10.755 1.00 6.57 300 TRP A N 1
ATOM 2064 C CA . TRP A 1 260 ? 82.226 60.520 10.062 1.00 7.09 300 TRP A CA 1
ATOM 2065 C C . TRP A 1 260 ? 80.946 60.367 10.875 1.00 6.73 300 TRP A C 1
ATOM 2066 O O . TRP A 1 260 ? 80.141 61.297 10.960 1.00 7.82 300 TRP A O 1
ATOM 2077 N N . VAL A 1 261 ? 80.704 59.195 11.446 1.00 7.39 301 VAL A N 1
ATOM 2078 C CA A VAL A 1 261 ? 79.412 58.942 12.087 0.50 7.91 301 VAL A CA 1
ATOM 2079 C CA B VAL A 1 261 ? 79.446 58.889 12.110 0.50 7.67 301 VAL A CA 1
ATOM 20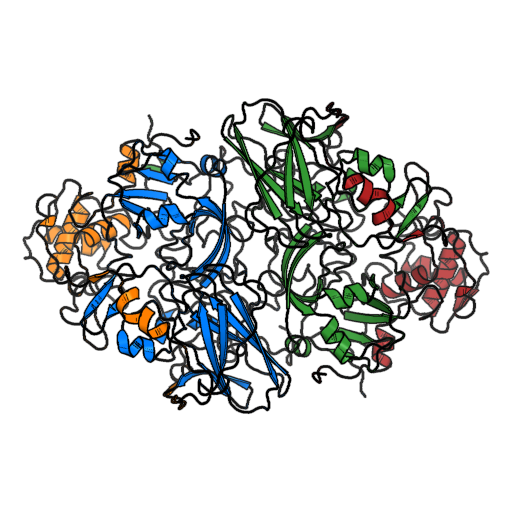80 C C . VAL A 1 261 ? 79.316 59.590 13.463 1.00 7.20 301 VAL A C 1
ATOM 2081 O O . VAL A 1 261 ? 80.297 59.697 14.211 1.00 7.88 301 VAL A O 1
ATOM 2088 N N . MET A 1 262 ? 78.108 60.057 13.760 1.00 7.08 302 MET A N 1
ATOM 2089 C CA . MET A 1 262 ? 77.752 60.588 15.064 1.00 7.30 302 MET A CA 1
ATOM 2090 C C . MET A 1 262 ? 77.124 59.451 15.886 1.00 7.68 302 MET A C 1
ATOM 2091 O O . MET A 1 262 ? 76.142 58.839 15.478 1.00 8.89 302 MET A O 1
ATOM 2096 N N . ASP A 1 263 ? 77.667 59.187 17.065 1.00 7.42 303 ASP A N 1
ATOM 2097 C CA . ASP A 1 263 ? 77.211 58.061 17.874 1.00 7.17 303 ASP A CA 1
ATOM 2098 C C . ASP A 1 263 ? 75.965 58.397 18.717 1.00 7.24 303 ASP A C 1
ATOM 2099 O O . ASP A 1 263 ? 75.608 59.567 18.915 1.00 8.26 303 ASP A O 1
ATOM 2104 N N . ALA A 1 264 ? 75.325 57.353 19.243 1.00 7.33 304 ALA A N 1
ATOM 2105 C CA . ALA A 1 264 ? 74.097 57.507 20.016 1.00 7.08 304 ALA A CA 1
ATOM 2106 C C . ALA A 1 264 ? 74.278 58.476 21.160 1.00 6.91 304 ALA A C 1
ATOM 2107 O O . ALA A 1 264 ? 75.265 58.425 21.897 1.00 7.61 304 ALA A O 1
ATOM 2109 N N . LYS A 1 265 ? 73.279 59.340 21.328 1.00 6.90 305 LYS A N 1
ATOM 2110 C CA . LYS A 1 265 ? 73.375 60.439 22.239 1.00 6.72 305 LYS A CA 1
ATOM 2111 C C . LYS A 1 265 ? 71.977 60.814 22.720 1.00 5.94 305 LYS A C 1
ATOM 2112 O O . LYS A 1 265 ? 70.985 60.522 22.075 1.00 6.59 305 LYS A O 1
ATOM 2118 N N . SER A 1 266 ? 71.912 61.507 23.837 1.00 6.17 306 SER A N 1
ATOM 2119 C CA . SER A 1 266 ? 70.653 62.010 24.365 1.00 6.99 306 SER A CA 1
ATOM 2120 C C . SER A 1 266 ? 70.880 63.153 25.304 1.00 6.72 306 SER A C 1
ATOM 2121 O O . SER A 1 266 ? 71.962 63.324 25.862 1.00 7.31 306 SER A O 1
ATOM 2124 N N . VAL A 1 267 ? 69.819 63.898 25.539 1.00 6.88 307 VAL A N 1
ATOM 2125 C CA . VAL A 1 267 ? 69.812 64.949 26.539 1.00 7.10 307 VAL A CA 1
ATOM 2126 C C . VAL A 1 267 ? 68.392 65.187 27.024 1.00 7.11 307 VAL A C 1
ATOM 2127 O O . VAL A 1 267 ? 67.457 65.192 26.223 1.00 7.20 307 VAL A O 1
ATOM 2131 N N . ILE A 1 268 ? 68.237 65.368 28.333 1.00 7.38 308 ILE A N 1
ATOM 2132 C CA . ILE A 1 268 ? 67.001 65.837 28.940 1.00 7.12 308 ILE A CA 1
ATOM 2133 C C . ILE A 1 268 ? 66.893 67.348 28.707 1.00 6.82 308 ILE A C 1
ATOM 2134 O O . ILE A 1 268 ? 67.724 68.126 29.158 1.00 7.20 308 ILE A O 1
ATOM 2139 N N . THR A 1 269 ? 65.853 67.759 27.986 1.00 6.74 309 THR A N 1
ATOM 2140 C CA . THR A 1 269 ? 65.646 69.172 27.676 1.00 7.62 309 THR A CA 1
ATOM 2141 C C . THR A 1 269 ? 64.842 69.891 28.743 1.00 7.67 309 THR A C 1
ATOM 2142 O O . THR A 1 269 ? 64.953 71.098 28.866 1.00 8.39 309 THR A O 1
ATOM 2146 N N . SER A 1 270 ? 64.050 69.150 29.513 1.00 8.05 310 SER A N 1
ATOM 2147 C CA A SER A 1 270 ? 63.420 69.722 30.678 0.50 8.56 310 SER A CA 1
ATOM 2148 C CA B SER A 1 270 ? 63.260 69.719 30.616 0.50 9.05 310 SER A CA 1
ATOM 2149 C C . SER A 1 270 ? 63.097 68.653 31.699 1.00 8.83 310 SER A C 1
ATOM 2150 O O . SER A 1 270 ? 62.688 67.582 31.364 1.00 9.02 310 SER A O 1
ATOM 2155 N N . PRO A 1 271 ? 63.366 68.958 32.980 1.00 9.44 311 PRO A N 1
ATOM 2156 C CA . PRO A 1 271 ? 64.061 70.131 33.520 1.00 9.77 311 PRO A CA 1
ATOM 2157 C C . PRO A 1 271 ? 65.475 70.249 32.964 1.00 9.14 311 PRO A C 1
ATOM 2158 O O . PRO A 1 271 ? 66.094 69.251 32.604 1.00 9.90 311 PRO A O 1
ATOM 2162 N N . SER A 1 272 ? 65.965 71.477 32.905 1.00 8.08 312 SER A N 1
ATOM 2163 C CA . SER A 1 272 ? 67.332 71.761 32.490 1.00 7.82 312 SER A CA 1
ATOM 2164 C C . SER A 1 272 ? 67.656 73.162 33.022 1.00 7.61 312 SER A C 1
ATOM 2165 O O . SER A 1 272 ? 66.767 73.837 33.539 1.00 7.78 312 SER A O 1
ATOM 2168 N N . PRO A 1 273 ? 68.907 73.637 32.876 1.00 8.20 313 PRO A N 1
ATOM 2169 C CA . PRO A 1 273 ? 69.210 74.925 33.523 1.00 7.66 313 PRO A CA 1
ATOM 2170 C C . PRO A 1 273 ? 68.350 76.117 33.096 1.00 8.01 313 PRO A C 1
ATOM 2171 O O . PRO A 1 273 ? 68.077 76.979 33.919 1.00 9.14 313 PRO A O 1
ATOM 2175 N N . GLN A 1 274 ? 67.936 76.169 31.833 1.00 8.03 314 GLN A N 1
ATOM 2176 C CA . GLN A 1 274 ? 67.062 77.224 31.345 1.00 8.14 314 GLN A CA 1
ATOM 2177 C C . GLN A 1 274 ? 65.593 76.938 31.613 1.00 7.43 314 GLN A C 1
ATOM 2178 O O . GLN A 1 274 ? 64.759 77.755 31.247 1.00 8.20 314 GLN A O 1
ATOM 2184 N N . VAL A 1 275 ? 65.263 75.766 32.154 1.00 7.55 315 VAL A N 1
ATOM 2185 C CA . VAL A 1 275 ? 63.891 75.341 32.401 1.00 8.06 315 VAL A CA 1
ATOM 2186 C C . VAL A 1 275 ? 63.792 74.843 33.853 1.00 8.37 315 VAL A C 1
ATOM 2187 O O . VAL A 1 275 ? 63.677 73.642 34.131 1.00 9.38 315 VAL A O 1
ATOM 2191 N N . PRO A 1 276 ? 63.894 75.768 34.805 1.00 9.86 316 PRO A N 1
ATOM 2192 C CA . PRO A 1 276 ? 63.750 75.398 36.215 1.00 9.96 316 PRO A CA 1
ATOM 2193 C C . PRO A 1 276 ? 62.360 74.918 36.564 1.00 10.42 316 PRO A C 1
ATOM 2194 O O . PRO A 1 276 ? 61.400 75.229 35.854 1.00 11.08 316 PRO A O 1
ATOM 2198 N N . ILE A 1 277 ? 62.262 74.152 37.643 1.00 10.53 317 ILE A N 1
ATOM 2199 C CA . ILE A 1 277 ? 60.974 73.722 38.154 1.00 10.72 317 ILE A CA 1
ATOM 2200 C C . ILE A 1 277 ? 60.454 74.818 39.065 1.00 11.26 317 ILE A C 1
ATOM 2201 O O . ILE A 1 277 ? 61.004 75.021 40.140 1.00 12.67 317 ILE A O 1
ATOM 2206 N N . ARG A 1 278 ? 59.456 75.574 38.624 1.00 12.15 318 ARG A N 1
ATOM 2207 C CA . ARG A 1 278 ? 58.894 76.671 39.418 1.00 12.85 318 ARG A CA 1
ATOM 2208 C C . ARG A 1 278 ? 57.546 76.324 40.019 1.00 13.53 318 ARG A C 1
ATOM 2209 O O . ARG A 1 278 ? 56.990 77.121 40.765 1.00 14.68 318 ARG A O 1
ATOM 2217 N N . HIS A 1 279 ? 57.010 75.164 39.679 1.00 13.49 319 HIS A N 1
ATOM 2218 C CA . HIS A 1 279 ? 55.643 74.836 40.049 1.00 14.59 319 HIS A CA 1
ATOM 2219 C C . HIS A 1 279 ? 55.484 74.002 41.302 1.00 15.67 319 HIS A C 1
ATOM 2220 O O . HIS A 1 279 ? 54.358 73.646 41.673 1.00 16.99 319 HIS A O 1
ATOM 2227 N N . GLY A 1 280 ? 56.590 73.704 41.976 1.00 16.01 320 GLY A N 1
ATOM 2228 C CA . GLY A 1 280 ? 56.513 73.011 43.251 1.00 16.94 320 GLY A CA 1
ATOM 2229 C C . GLY A 1 280 ? 56.514 71.506 43.108 1.00 16.76 320 GLY A C 1
ATOM 2230 O O . GLY A 1 280 ? 56.802 70.946 42.044 1.00 16.86 320 GLY A O 1
ATOM 2231 N N . LYS A 1 281 ? 56.187 70.835 44.208 1.00 16.81 321 LYS A N 1
ATOM 2232 C CA . LYS A 1 281 ? 56.186 69.379 44.266 1.00 16.21 321 LYS A CA 1
ATOM 2233 C C . LYS A 1 281 ? 55.023 68.787 43.472 1.00 15.47 321 LYS A C 1
ATOM 2234 O O . LYS A 1 281 ? 54.060 69.501 43.200 1.00 15.94 321 LYS A O 1
ATOM 2240 N N . GLY A 1 282 ? 55.139 67.520 43.089 1.00 14.85 322 GLY A N 1
ATOM 2241 C CA . GLY A 1 282 ? 54.058 66.794 42.446 1.00 14.32 322 GLY A CA 1
ATOM 2242 C C . GLY A 1 282 ? 54.443 66.384 41.029 1.00 13.22 322 GLY A C 1
ATOM 2243 O O . GLY A 1 282 ? 55.624 66.302 40.681 1.00 13.87 322 GLY A O 1
ATOM 2244 N N . PRO A 1 283 ? 53.442 66.132 40.181 1.00 11.83 323 PRO A N 1
ATOM 2245 C CA . PRO A 1 283 ? 53.695 65.713 38.799 1.00 11.72 323 PRO A CA 1
ATOM 2246 C C . PRO A 1 283 ? 54.712 66.584 38.065 1.00 10.38 323 PRO A C 1
ATOM 2247 O O . PRO A 1 283 ? 54.634 67.813 38.086 1.00 11.11 323 PRO A O 1
ATOM 2251 N N . LEU A 1 284 ? 55.639 65.923 37.392 1.00 9.99 324 LEU A N 1
ATOM 2252 C CA . LEU A 1 284 ? 56.709 66.577 36.647 1.00 10.00 324 LEU A CA 1
ATOM 2253 C C . LEU A 1 284 ? 56.962 65.778 35.396 1.00 9.82 324 LEU A C 1
ATOM 2254 O O . LEU A 1 284 ? 57.160 64.559 35.466 1.00 11.38 324 LEU A O 1
ATOM 2259 N N . VAL A 1 285 ? 56.983 66.469 34.251 1.00 9.31 325 VAL A N 1
ATOM 2260 C CA . VAL A 1 285 ? 57.362 65.849 32.985 1.00 8.66 325 VAL A CA 1
ATOM 2261 C C . VAL A 1 285 ? 58.870 65.972 32.774 1.00 8.71 325 VAL A C 1
ATOM 2262 O O . VAL A 1 285 ? 59.436 67.063 32.818 1.00 10.56 325 VAL A O 1
ATOM 2266 N N . ILE A 1 286 ? 59.529 64.837 32.595 1.00 8.24 326 ILE A N 1
ATOM 2267 C CA . ILE A 1 286 ? 60.896 64.802 32.086 1.00 8.07 326 ILE A CA 1
ATOM 2268 C C . ILE A 1 286 ? 60.804 64.565 30.588 1.00 8.02 326 ILE A C 1
ATOM 2269 O O . ILE A 1 286 ? 60.224 63.580 30.150 1.00 8.87 326 ILE A O 1
ATOM 2274 N N . SER A 1 287 ? 61.344 65.499 29.808 1.00 7.85 327 SER A N 1
ATOM 2275 C CA . SER A 1 287 ? 61.291 65.433 28.343 1.00 7.52 327 SER A CA 1
ATOM 2276 C C . SER A 1 287 ? 62.708 65.497 27.800 1.00 6.84 327 SER A C 1
ATOM 2277 O O . SER A 1 287 ? 63.541 66.196 28.365 1.00 7.86 327 SER A O 1
ATOM 2280 N N . GLY A 1 288 ? 62.969 64.794 26.701 1.00 6.49 328 GLY A N 1
ATOM 2281 C CA . GLY A 1 288 ? 64.244 64.977 26.057 1.00 6.79 328 GLY A CA 1
ATOM 2282 C C . GLY A 1 288 ? 64.336 64.393 24.681 1.00 6.52 328 GLY A C 1
ATOM 2283 O O . GLY A 1 288 ? 63.368 63.870 24.123 1.00 6.64 328 GLY A O 1
ATOM 2284 N N . LEU A 1 289 ? 65.551 64.510 24.142 1.00 6.09 329 LEU A N 1
ATOM 2285 C CA . LEU A 1 289 ? 65.862 64.076 22.795 1.00 6.47 329 LEU A CA 1
ATOM 2286 C C . LEU A 1 289 ? 66.946 62.989 22.799 1.00 6.78 329 LEU A C 1
ATOM 2287 O O . LEU A 1 289 ? 67.876 63.033 23.592 1.00 7.41 329 LEU A O 1
ATOM 2292 N N . ALA A 1 290 ? 66.795 62.015 21.913 1.00 6.41 330 ALA A N 1
ATOM 2293 C CA . ALA A 1 290 ? 67.808 60.976 21.697 1.00 6.87 330 ALA A CA 1
ATOM 2294 C C . ALA A 1 290 ? 67.974 60.799 20.191 1.00 7.06 330 ALA A C 1
ATOM 2295 O O . ALA A 1 290 ? 67.019 61.020 19.434 1.00 7.79 330 ALA A O 1
ATOM 2297 N N . TRP A 1 291 ? 69.159 60.384 19.756 1.00 6.62 331 TRP A N 1
ATOM 2298 C CA . TRP A 1 291 ? 69.434 60.239 18.341 1.00 6.63 331 TRP A CA 1
ATOM 2299 C C . TRP A 1 291 ? 70.702 59.404 18.154 1.00 6.58 331 TRP A C 1
ATOM 2300 O O . TRP A 1 291 ? 71.519 59.313 19.061 1.00 7.69 331 TRP A O 1
ATOM 2311 N N . SER A 1 292 ? 70.872 58.813 16.981 1.00 6.75 332 SER A N 1
ATOM 2312 C CA . SER A 1 292 ? 72.057 58.057 16.658 1.00 6.72 332 SER A CA 1
ATOM 2313 C C . SER A 1 292 ? 72.322 58.059 15.169 1.00 6.38 332 SER A C 1
ATOM 2314 O O . SER A 1 292 ? 71.409 57.795 14.384 1.00 7.64 332 SER A O 1
ATOM 2317 N N . GLY A 1 293 ? 73.581 58.268 14.786 1.00 6.89 333 GLY A N 1
ATOM 2318 C CA . GLY A 1 293 ? 73.983 58.126 13.415 1.00 7.45 333 GLY A CA 1
ATOM 2319 C C . GLY A 1 293 ? 74.095 56.697 12.951 1.00 8.27 333 GLY A C 1
ATOM 2320 O O . GLY A 1 293 ? 74.308 56.455 11.784 1.00 10.12 333 GLY A O 1
ATOM 2321 N N . ASN A 1 294 ? 74.017 55.753 13.888 1.00 8.49 334 ASN A N 1
ATOM 2322 C CA . ASN A 1 294 ? 74.128 54.334 13.571 1.00 9.51 334 ASN A CA 1
ATOM 2323 C C . ASN A 1 294 ? 72.783 53.617 13.429 1.00 10.10 334 ASN A C 1
ATOM 2324 O O . ASN A 1 294 ? 72.754 52.400 13.273 1.00 12.13 334 ASN A O 1
ATOM 2329 N N . GLY A 1 295 ? 71.689 54.375 13.405 1.00 9.52 335 GLY A N 1
ATOM 2330 C CA . GLY A 1 295 ? 70.382 53.823 13.108 1.00 9.95 335 GLY A CA 1
ATOM 2331 C C . GLY A 1 295 ? 69.286 54.382 13.978 1.00 9.20 335 GLY A C 1
ATOM 2332 O O . GLY A 1 295 ? 69.312 55.572 14.331 1.00 10.15 335 GLY A O 1
ATOM 2333 N N . ARG A 1 296 ? 68.292 53.549 14.282 1.00 8.91 336 ARG A N 1
ATOM 2334 C CA . ARG A 1 296 ? 67.196 53.951 15.134 1.00 9.33 336 ARG A CA 1
ATOM 2335 C C . ARG A 1 296 ? 67.557 53.845 16.601 1.00 9.06 336 ARG A C 1
ATOM 2336 O O . ARG A 1 296 ? 68.270 52.939 17.022 1.00 9.69 336 ARG A O 1
ATOM 2344 N N . ILE A 1 297 ? 67.018 54.767 17.382 1.00 8.39 337 ILE A N 1
ATOM 2345 C CA . ILE A 1 297 ? 66.986 54.628 18.833 1.00 8.91 337 ILE A CA 1
ATOM 2346 C C . ILE A 1 297 ? 65.993 53.525 19.178 1.00 9.21 337 ILE A C 1
ATOM 2347 O O . ILE A 1 297 ? 64.896 53.496 18.651 1.00 10.32 337 ILE A O 1
ATOM 2352 N N . THR A 1 298 ? 66.378 52.626 20.069 1.00 9.54 338 THR A N 1
ATOM 2353 C CA . THR A 1 298 ? 65.486 51.564 20.519 1.00 10.43 338 THR A CA 1
ATOM 2354 C C . THR A 1 298 ? 64.943 51.818 21.902 1.00 9.95 338 THR A C 1
ATOM 2355 O O . THR A 1 298 ? 63.847 51.395 22.194 1.00 12.29 338 THR A O 1
ATOM 2359 N N . ARG A 1 299 ? 65.699 52.499 22.758 1.00 9.70 339 ARG A N 1
ATOM 2360 C CA . ARG A 1 299 ? 65.201 52.942 24.041 1.00 10.29 339 ARG A CA 1
ATOM 2361 C C . ARG A 1 299 ? 66.033 54.044 24.641 1.00 8.46 339 ARG A C 1
ATOM 2362 O O . ARG A 1 299 ? 67.166 54.286 24.214 1.00 8.66 339 ARG A O 1
ATOM 2370 N N . VAL A 1 300 ? 65.426 54.727 25.596 1.00 7.73 340 VAL A N 1
ATOM 2371 C CA . VAL A 1 300 ? 66.118 55.694 26.418 1.00 8.24 340 VAL A CA 1
ATOM 2372 C C . VAL A 1 300 ? 65.836 55.390 27.875 1.00 8.20 340 VAL A C 1
ATOM 2373 O O . VAL A 1 300 ? 64.691 55.259 28.270 1.00 9.23 340 VAL A O 1
ATOM 2377 N N . ASP A 1 301 ? 66.901 55.260 28.660 1.00 7.83 341 ASP A N 1
ATOM 2378 C CA . ASP A 1 301 ? 66.784 55.091 30.115 1.00 8.31 341 ASP A CA 1
ATOM 2379 C C . ASP A 1 301 ? 67.031 56.438 30.794 1.00 7.85 341 ASP A C 1
ATOM 2380 O O . ASP A 1 301 ? 67.867 57.218 30.329 1.00 8.64 341 ASP A O 1
ATOM 2385 N N . VAL A 1 302 ? 66.321 56.700 31.880 1.00 8.28 342 VAL A N 1
ATOM 2386 C CA . VAL A 1 302 ? 66.447 57.912 32.658 1.00 8.67 342 VAL A CA 1
ATOM 2387 C C . VAL A 1 302 ? 66.792 57.547 34.110 1.00 8.59 342 VAL A C 1
ATOM 2388 O O . VAL A 1 302 ? 66.221 56.596 34.671 1.00 9.72 342 VAL A O 1
ATOM 2392 N N . SER A 1 303 ? 67.737 58.273 34.694 1.00 9.08 343 SER A N 1
ATOM 2393 C CA . SER A 1 303 ? 68.062 58.139 36.105 1.00 8.70 343 SER A CA 1
ATOM 2394 C C . SER A 1 303 ? 67.757 59.430 36.822 1.00 8.86 343 SER A C 1
ATOM 2395 O O . SER A 1 303 ? 67.961 60.511 36.272 1.00 9.48 343 SER A O 1
ATOM 2398 N N . LEU A 1 304 ? 67.254 59.323 38.053 1.00 9.13 344 LEU A N 1
ATOM 2399 C CA . LEU A 1 304 ? 67.074 60.471 38.919 1.00 9.07 344 LEU A CA 1
ATOM 2400 C C . LEU A 1 304 ? 68.161 60.605 39.973 1.00 9.86 344 LEU A C 1
ATOM 2401 O O . LEU A 1 304 ? 68.126 61.565 40.749 1.00 10.27 344 LEU A O 1
ATOM 2406 N N . ASP A 1 305 ? 69.073 59.625 40.027 1.00 10.08 345 ASP A N 1
ATOM 2407 C CA . ASP A 1 305 ? 70.030 59.525 41.123 1.00 10.59 345 ASP A CA 1
ATOM 2408 C C . ASP A 1 305 ? 71.454 59.356 40.631 1.00 10.73 345 ASP A C 1
ATOM 2409 O O . ASP A 1 305 ? 72.282 58.718 41.271 1.00 12.22 345 ASP A O 1
ATOM 2414 N N . GLY A 1 306 ? 71.765 59.966 39.491 1.00 9.79 346 GLY A N 1
ATOM 2415 C CA . GLY A 1 306 ? 73.144 60.019 38.988 1.00 10.48 346 GLY A CA 1
ATOM 2416 C C . GLY A 1 306 ? 73.695 58.728 38.432 1.00 10.53 346 GLY A C 1
ATOM 2417 O O . GLY A 1 306 ? 74.908 58.549 38.372 1.00 12.76 346 GLY A O 1
ATOM 2418 N N . GLY A 1 307 ? 72.795 57.824 38.039 1.00 10.08 347 GLY A N 1
ATOM 2419 C CA . GLY A 1 307 ? 73.177 56.572 37.422 1.00 10.06 347 GLY A CA 1
ATOM 2420 C C . GLY A 1 307 ? 73.226 55.366 38.338 1.00 10.50 347 GLY A C 1
ATOM 2421 O O . GLY A 1 307 ? 73.631 54.311 37.908 1.00 11.85 347 GLY A O 1
ATOM 2422 N N . LYS A 1 308 ? 72.764 55.515 39.568 1.00 11.43 348 LYS A N 1
ATOM 2423 C CA . LYS A 1 308 ? 72.660 54.363 40.466 1.00 12.37 348 LYS A CA 1
ATOM 2424 C C . LYS A 1 308 ? 71.505 53.455 40.037 1.00 12.07 348 LYS A C 1
ATOM 2425 O O . LYS A 1 308 ? 71.582 52.236 40.180 1.00 12.73 348 LYS A O 1
ATOM 2431 N N . ASN A 1 309 ? 70.427 54.070 39.553 1.00 11.49 349 ASN A N 1
ATOM 2432 C CA . ASN A 1 309 ? 69.247 53.334 39.127 1.00 11.08 349 ASN A CA 1
ATOM 2433 C C . ASN A 1 309 ? 68.601 53.987 37.928 1.00 10.42 349 ASN A C 1
ATOM 2434 O O . ASN A 1 309 ? 68.555 55.221 37.822 1.00 11.53 349 ASN A O 1
ATOM 2439 N N . TRP A 1 310 ? 68.145 53.143 37.020 1.00 10.47 350 TRP A N 1
ATOM 2440 C CA . TRP A 1 310 ? 67.577 53.587 35.751 1.00 10.63 350 TRP A CA 1
ATOM 2441 C C . TRP A 1 310 ? 66.170 53.079 35.556 1.00 10.89 350 TRP A C 1
ATOM 2442 O O . TRP A 1 310 ? 65.859 51.975 35.957 1.00 12.45 350 TRP A O 1
ATOM 2453 N N . THR A 1 311 ? 65.356 53.887 34.884 1.00 10.74 351 THR A N 1
ATOM 2454 C CA . THR A 1 311 ? 63.989 53.546 34.471 1.00 11.21 351 THR A CA 1
ATOM 2455 C C . THR A 1 311 ? 63.870 53.838 32.976 1.00 10.67 351 THR A C 1
ATOM 2456 O O . THR A 1 311 ? 64.254 54.912 32.509 1.00 11.05 351 THR A O 1
ATOM 2460 N N . THR A 1 312 ? 63.342 52.892 32.227 1.00 10.80 352 THR A N 1
ATOM 2461 C CA . THR A 1 312 ? 63.153 53.071 30.800 1.00 11.43 352 THR A CA 1
ATOM 2462 C C . THR A 1 312 ? 62.015 54.067 30.584 1.00 10.95 352 THR A C 1
ATOM 2463 O O . THR A 1 312 ? 60.930 53.924 31.124 1.00 11.83 352 THR A O 1
ATOM 2467 N N . ALA A 1 313 ? 62.319 55.109 29.820 1.00 10.04 353 ALA A N 1
ATOM 2468 C CA . ALA A 1 313 ? 61.357 56.145 29.440 1.00 9.69 353 ALA A CA 1
ATOM 2469 C C . ALA A 1 313 ? 60.529 55.615 28.283 1.00 9.67 353 ALA A C 1
ATOM 2470 O O . ALA A 1 313 ? 60.770 54.512 27.773 1.00 11.98 353 ALA A O 1
ATOM 2472 N N . ARG A 1 314 ? 59.538 56.392 27.856 1.00 9.61 354 ARG A N 1
ATOM 2473 C CA . ARG A 1 314 ? 58.805 56.033 26.633 1.00 9.35 354 ARG A CA 1
ATOM 2474 C C . ARG A 1 314 ? 59.231 56.924 25.476 1.00 9.07 354 ARG A C 1
ATOM 2475 O O . ARG A 1 314 ? 59.613 58.075 25.698 1.00 9.67 354 ARG A O 1
ATOM 2483 N N . ILE A 1 315 ? 59.227 56.349 24.282 1.00 8.78 355 ILE A N 1
ATOM 2484 C CA A ILE A 1 315 ? 59.407 57.075 23.034 0.50 8.65 355 ILE A CA 1
ATOM 2485 C CA B ILE A 1 315 ? 59.429 57.138 23.084 0.50 8.48 355 ILE A CA 1
ATOM 2486 C C . ILE A 1 315 ? 58.061 57.656 22.656 1.00 9.44 355 ILE A C 1
ATOM 2487 O O . ILE A 1 315 ? 57.078 56.914 22.562 1.00 10.93 355 ILE A O 1
ATOM 2496 N N . THR A 1 316 ? 58.016 58.970 22.468 1.00 8.65 356 THR A N 1
ATOM 2497 C CA . THR A 1 316 ? 56.811 59.677 22.029 1.00 8.92 356 THR A CA 1
ATOM 2498 C C . THR A 1 316 ? 56.935 59.963 20.550 1.00 8.75 356 THR A C 1
ATOM 2499 O O . THR A 1 316 ? 57.761 60.762 20.131 1.00 9.78 356 THR A O 1
ATOM 2503 N N . GLY A 1 317 ? 56.138 59.260 19.756 1.00 9.33 357 GLY A N 1
ATOM 2504 C CA . GLY A 1 317 ? 56.241 59.331 18.301 1.00 10.40 357 GLY A CA 1
ATOM 2505 C C . GLY A 1 317 ? 57.050 58.164 17.799 1.00 9.97 357 GLY A C 1
ATOM 2506 O O . GLY A 1 317 ? 57.113 57.113 18.441 1.00 11.95 357 GLY A O 1
ATOM 2507 N N . GLN A 1 318 ? 57.702 58.350 16.673 1.00 9.74 358 GLN A N 1
ATOM 2508 C CA . GLN A 1 318 ? 58.500 57.316 16.046 1.00 10.14 358 GLN A CA 1
ATOM 2509 C C . GLN A 1 318 ? 59.965 57.486 16.386 1.00 9.44 358 GLN A C 1
ATOM 2510 O O . GLN A 1 318 ? 60.421 58.554 16.780 1.00 10.23 358 GLN A O 1
ATOM 2516 N N . ALA A 1 319 ? 60.700 56.394 16.257 1.00 9.02 359 ALA A N 1
ATOM 2517 C CA . ALA A 1 319 ? 62.155 56.389 16.283 1.00 9.16 359 ALA A CA 1
ATOM 2518 C C . ALA A 1 319 ? 62.651 56.079 14.891 1.00 8.78 359 ALA A C 1
ATOM 2519 O O . ALA A 1 319 ? 62.849 54.919 14.519 1.00 10.61 359 ALA A O 1
ATOM 2521 N N . LEU A 1 320 ? 62.778 57.131 14.080 1.00 8.84 360 LEU A N 1
ATOM 2522 C CA . LEU A 1 320 ? 63.219 56.981 12.698 1.00 9.82 360 LEU A CA 1
ATOM 2523 C C . LEU A 1 320 ? 64.738 56.872 12.612 1.00 8.65 360 LEU A C 1
ATOM 2524 O O . LEU A 1 320 ? 65.452 57.364 13.493 1.00 9.00 360 LEU A O 1
ATOM 2529 N N . PRO A 1 321 ? 65.265 56.240 11.546 1.00 8.70 361 PRO A N 1
ATOM 2530 C CA . PRO A 1 321 ? 66.712 56.079 11.496 1.00 9.24 361 PRO A CA 1
ATOM 2531 C C . PRO A 1 321 ? 67.450 57.428 11.383 1.00 7.84 361 PRO A C 1
ATOM 2532 O O . PRO A 1 321 ? 67.092 58.283 10.567 1.00 8.66 361 PRO A O 1
ATOM 2536 N N . LYS A 1 322 ? 68.469 57.615 12.206 1.00 7.85 362 LYS A N 1
ATOM 2537 C CA . LYS A 1 322 ? 69.352 58.753 12.074 1.00 7.88 362 LYS A CA 1
ATOM 2538 C C . LYS A 1 322 ? 68.579 60.082 12.170 1.00 6.78 362 LYS A C 1
ATOM 2539 O O . LYS A 1 322 ? 68.870 61.041 11.455 1.00 6.94 362 LYS A O 1
ATOM 2545 N N . ALA A 1 323 ? 67.645 60.144 13.121 1.00 7.04 363 ALA A N 1
ATOM 2546 C CA . ALA A 1 323 ? 66.746 61.282 13.320 1.00 7.87 363 ALA A CA 1
ATOM 2547 C C . ALA A 1 323 ? 66.493 61.486 14.798 1.00 7.85 363 ALA A C 1
ATOM 2548 O O . ALA A 1 323 ? 66.539 60.561 15.608 1.00 7.89 363 ALA A O 1
ATOM 2550 N N . LEU A 1 324 ? 66.222 62.730 15.158 1.00 7.15 364 LEU A N 1
ATOM 2551 C CA . LEU A 1 324 ? 65.853 63.027 16.528 1.00 7.22 364 LEU A CA 1
ATOM 2552 C C . LEU A 1 324 ? 64.619 62.258 16.932 1.00 6.98 364 LEU A C 1
ATOM 2553 O O . LEU A 1 324 ? 63.680 62.064 16.159 1.00 7.38 364 LEU A O 1
ATOM 2558 N N . THR A 1 325 ? 64.629 61.840 18.190 1.00 7.10 365 THR A N 1
ATOM 2559 C CA . THR A 1 325 ? 63.600 61.017 18.799 1.00 7.54 365 THR A CA 1
ATOM 2560 C C . THR A 1 325 ? 63.265 61.610 20.160 1.00 7.79 365 THR A C 1
ATOM 2561 O O . THR A 1 325 ? 64.159 61.877 20.960 1.00 8.04 365 THR A O 1
ATOM 2565 N N . ARG A 1 326 ? 61.978 61.808 20.418 1.00 7.18 366 ARG A N 1
ATOM 2566 C CA . ARG A 1 326 ? 61.508 62.405 21.660 1.00 6.46 366 ARG A CA 1
ATOM 2567 C C . ARG A 1 326 ? 61.206 61.333 22.670 1.00 6.58 366 ARG A C 1
ATOM 2568 O O . ARG A 1 326 ? 60.581 60.349 22.333 1.00 8.20 366 ARG A O 1
ATOM 2576 N N . PHE A 1 327 ? 61.660 61.523 23.907 1.00 6.83 367 PHE A N 1
ATOM 2577 C CA . PHE A 1 327 ? 61.299 60.629 25.013 1.00 6.91 367 PHE A CA 1
ATOM 2578 C C . PHE A 1 327 ? 60.719 61.392 26.176 1.00 7.07 367 PHE A C 1
ATOM 2579 O O . PHE A 1 327 ? 60.994 62.581 26.370 1.00 7.71 367 PHE A O 1
ATOM 2587 N N . HIS A 1 328 ? 59.901 60.687 26.959 1.00 7.67 368 HIS A N 1
ATOM 2588 C CA . HIS A 1 328 ? 59.274 61.247 28.146 1.00 7.45 368 HIS A CA 1
ATOM 2589 C C . HIS A 1 328 ? 59.286 60.257 29.288 1.00 8.05 368 HIS A C 1
ATOM 2590 O O . HIS A 1 328 ? 59.158 59.052 29.082 1.00 8.85 368 HIS A O 1
ATOM 2597 N N . LEU A 1 329 ? 59.414 60.794 30.494 1.00 8.45 369 LEU A N 1
ATOM 2598 C CA . LEU A 1 329 ? 59.187 60.033 31.720 1.00 8.87 369 LEU A CA 1
ATOM 2599 C C . LEU A 1 329 ? 58.456 60.954 32.670 1.00 8.72 369 LEU A C 1
ATOM 2600 O O . LEU A 1 329 ? 58.912 62.060 32.953 1.00 10.22 369 LEU A O 1
ATOM 2605 N N . ASP A 1 330 ? 57.286 60.507 33.132 1.00 9.55 370 ASP A N 1
ATOM 2606 C CA . ASP A 1 330 ? 56.506 61.268 34.075 1.00 10.25 370 ASP A CA 1
ATOM 2607 C C . ASP A 1 330 ? 56.812 60.790 35.471 1.00 10.87 370 ASP A C 1
ATOM 2608 O O . ASP A 1 330 ? 56.745 59.594 35.739 1.00 12.94 370 ASP A O 1
ATOM 2613 N N . ILE A 1 331 ? 57.155 61.725 36.354 1.00 10.59 371 ILE A N 1
ATOM 2614 C CA . ILE A 1 331 ? 57.413 61.384 37.766 1.00 11.72 371 ILE A CA 1
ATOM 2615 C C . ILE A 1 331 ? 56.580 62.232 38.720 1.00 12.71 371 ILE A C 1
ATOM 2616 O O . ILE A 1 331 ? 55.942 63.207 38.324 1.00 11.97 371 ILE A O 1
ATOM 2621 N N . ASP A 1 332 ? 56.607 61.846 39.996 1.00 14.45 372 ASP A N 1
ATOM 2622 C CA . ASP A 1 332 ? 55.995 62.622 41.057 1.00 15.99 372 ASP A CA 1
ATOM 2623 C C . ASP A 1 332 ? 57.136 63.167 41.914 1.00 16.34 372 ASP A C 1
ATOM 2624 O O . ASP A 1 332 ? 57.711 62.438 42.717 1.00 18.22 372 ASP A O 1
ATOM 2629 N N . TRP A 1 333 ? 57.476 64.446 41.745 1.00 15.11 373 TRP A N 1
ATOM 2630 C CA . TRP A 1 333 ? 58.642 65.027 42.426 1.00 15.69 373 TRP A CA 1
ATOM 2631 C C . TRP A 1 333 ? 58.303 65.393 43.872 1.00 16.90 373 TRP A C 1
ATOM 2632 O O . TRP A 1 333 ? 57.412 66.213 44.120 1.00 17.18 373 TRP A O 1
ATOM 2643 N N . ASP A 1 334 ? 59.019 64.771 44.813 1.00 17.76 374 ASP A N 1
ATOM 2644 C CA . ASP A 1 334 ? 58.808 65.026 46.242 1.00 18.26 374 ASP A CA 1
ATOM 2645 C C . ASP A 1 334 ? 59.618 66.229 46.767 1.00 18.26 374 ASP A C 1
ATOM 2646 O O . ASP A 1 334 ? 59.618 66.510 47.953 1.00 19.41 374 ASP A O 1
ATOM 2651 N N . GLY A 1 335 ? 60.299 66.960 45.882 1.00 16.83 375 GLY A N 1
ATOM 2652 C CA . GLY A 1 335 ? 61.039 68.140 46.279 1.00 15.96 375 GLY A CA 1
ATOM 2653 C C . GLY A 1 335 ? 62.483 67.842 46.674 1.00 14.90 375 GLY A C 1
ATOM 2654 O O . GLY A 1 335 ? 63.203 68.746 47.039 1.00 15.76 375 GLY A O 1
ATOM 2655 N N . SER A 1 336 ? 62.908 66.589 46.575 1.00 14.39 376 SER A N 1
ATOM 2656 C CA . SER A 1 336 ? 64.298 66.237 46.877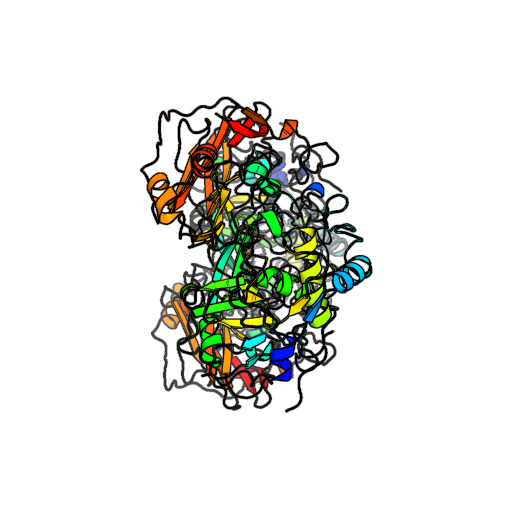 1.00 14.57 376 SER A CA 1
ATOM 2657 C C . SER A 1 336 ? 65.225 66.586 45.727 1.00 13.29 376 SER A C 1
ATOM 2658 O O . SER A 1 336 ? 64.823 66.659 44.562 1.00 14.29 376 SER A O 1
ATOM 2661 N N . GLU A 1 337 ? 66.483 66.792 46.050 1.00 12.49 377 GLU A N 1
ATOM 2662 C CA . GLU A 1 337 ? 67.481 66.986 45.028 1.00 11.93 377 GLU A CA 1
ATOM 2663 C C . GLU A 1 337 ? 67.547 65.761 44.131 1.00 11.47 377 GLU A C 1
ATOM 2664 O O . GLU A 1 337 ? 67.355 64.650 44.581 1.00 11.91 377 GLU A O 1
ATOM 2670 N N . MET A 1 338 ? 67.837 65.966 42.845 1.00 10.59 378 MET A N 1
ATOM 2671 C CA . MET A 1 338 ? 67.992 64.867 41.913 1.00 10.23 378 MET A CA 1
ATOM 2672 C C . MET A 1 338 ? 69.230 65.088 41.069 1.00 9.50 378 MET A C 1
ATOM 2673 O O . MET A 1 338 ? 69.685 66.228 40.914 1.00 9.86 378 MET A O 1
ATOM 2678 N N . LEU A 1 339 ? 69.776 63.989 40.561 1.00 9.00 379 LEU A N 1
ATOM 2679 C CA . LEU A 1 339 ? 70.821 64.029 39.551 1.00 9.37 379 LEU A CA 1
ATOM 2680 C C . LEU A 1 339 ? 70.267 63.326 38.327 1.00 9.29 379 LEU A C 1
ATOM 2681 O O . LEU A 1 339 ? 70.303 62.100 38.206 1.00 10.48 379 LEU A O 1
ATOM 2686 N N . LEU A 1 340 ? 69.747 64.125 37.403 1.00 8.57 380 LEU A N 1
ATOM 2687 C CA . LEU A 1 340 ? 69.062 63.570 36.238 1.00 8.23 380 LEU A CA 1
ATOM 2688 C C . LEU A 1 340 ? 70.059 63.198 35.160 1.00 8.87 380 LEU A C 1
ATOM 2689 O O . LEU A 1 340 ? 70.957 63.981 34.848 1.00 9.34 380 LEU A O 1
ATOM 2694 N N . GLN A 1 341 ? 69.860 62.031 34.554 1.00 8.33 381 GLN A N 1
ATOM 2695 C CA . GLN A 1 341 ? 70.637 61.598 33.405 1.00 7.82 381 GLN A CA 1
ATOM 2696 C C . GLN A 1 341 ? 69.744 60.841 32.438 1.00 7.18 381 GLN A C 1
ATOM 2697 O O . GLN A 1 341 ? 68.767 60.205 32.859 1.00 7.98 381 GLN A O 1
ATOM 2703 N N . SER A 1 342 ? 70.100 60.885 31.158 1.00 8.04 382 SER A N 1
ATOM 2704 C CA . SER A 1 342 ? 69.484 60.049 30.168 1.00 7.56 382 SER A CA 1
ATOM 2705 C C . SER A 1 342 ? 70.565 59.275 29.419 1.00 7.73 382 SER A C 1
ATOM 2706 O O . SER A 1 342 ? 71.687 59.772 29.213 1.00 7.95 382 SER A O 1
ATOM 2709 N N . ARG A 1 343 ? 70.212 58.067 29.004 1.00 6.77 383 ARG A N 1
ATOM 2710 C CA . ARG A 1 343 ? 71.147 57.155 28.330 1.00 7.47 383 ARG A CA 1
ATOM 2711 C C . ARG A 1 343 ? 70.440 56.488 27.154 1.00 7.61 383 ARG A C 1
ATOM 2712 O O . ARG A 1 343 ? 69.515 55.689 27.361 1.00 7.98 383 ARG A O 1
ATOM 2720 N N . ALA A 1 344 ? 70.870 56.826 25.934 1.00 7.63 384 ALA A N 1
ATOM 2721 C CA . ALA A 1 344 ? 70.285 56.259 24.722 1.00 7.66 384 ALA A CA 1
ATOM 2722 C C . ALA A 1 344 ? 70.868 54.904 24.348 1.00 7.56 384 ALA A C 1
ATOM 2723 O O . ALA A 1 344 ? 72.052 54.644 24.590 1.00 8.86 384 ALA A O 1
ATOM 2725 N N . VAL A 1 345 ? 70.047 54.058 23.732 1.00 7.83 385 VAL A N 1
ATOM 2726 C CA . VAL A 1 345 ? 70.462 52.790 23.173 1.00 8.57 385 VAL A CA 1
ATOM 2727 C C . VAL A 1 345 ? 69.969 52.771 21.742 1.00 8.75 385 VAL A C 1
ATOM 2728 O O . VAL A 1 345 ? 68.839 53.165 21.464 1.00 9.37 385 VAL A O 1
ATOM 2732 N N . ASP A 1 346 ? 70.831 52.372 20.805 1.00 8.28 386 ASP A N 1
ATOM 2733 C CA . ASP A 1 346 ? 70.407 52.267 19.417 1.00 8.87 386 ASP A CA 1
ATOM 2734 C C . ASP A 1 346 ? 70.302 50.813 18.957 1.00 9.31 386 ASP A C 1
ATOM 2735 O O . ASP A 1 346 ? 70.652 49.883 19.679 1.00 9.89 386 ASP A O 1
ATOM 2740 N N . GLU A 1 347 ? 69.820 50.629 17.735 1.00 9.79 387 GLU A N 1
ATOM 2741 C CA . GLU A 1 347 ? 69.522 49.291 17.223 1.00 10.77 387 GLU A CA 1
ATOM 2742 C C . GLU A 1 347 ? 70.737 48.401 17.045 1.00 11.04 387 GLU A C 1
ATOM 2743 O O . GLU A 1 347 ? 70.593 47.196 16.849 1.00 12.56 387 GLU A O 1
ATOM 2749 N N . THR A 1 348 ? 71.934 48.980 17.065 1.00 10.49 388 THR A N 1
ATOM 2750 C CA . THR A 1 348 ? 73.154 48.172 17.023 1.00 11.39 388 THR A CA 1
ATOM 2751 C C . THR A 1 348 ? 73.507 47.585 18.389 1.00 10.93 388 THR A C 1
ATOM 2752 O O . THR A 1 348 ? 74.411 46.752 18.488 1.00 12.86 388 THR A O 1
ATOM 2756 N N . GLY A 1 349 ? 72.810 48.002 19.436 1.00 10.29 389 GLY A N 1
ATOM 2757 C CA . GLY A 1 349 ? 73.103 47.599 20.813 1.00 10.41 389 GLY A CA 1
ATOM 2758 C C . GLY A 1 349 ? 74.004 48.584 21.545 1.00 10.05 389 GLY A C 1
ATOM 2759 O O . GLY A 1 349 ? 74.248 48.451 22.723 1.00 10.51 389 GLY A O 1
ATOM 2760 N N . TYR A 1 350 ? 74.517 49.577 20.838 1.00 9.49 390 TYR A N 1
ATOM 2761 C CA . TYR A 1 350 ? 75.335 50.627 21.438 1.00 8.77 390 TYR A CA 1
ATOM 2762 C C . TYR A 1 350 ? 74.544 51.405 22.492 1.00 9.24 390 TYR A C 1
ATOM 2763 O O . TYR A 1 350 ? 73.432 51.891 22.212 1.00 9.42 390 TYR A O 1
ATOM 2772 N N . VAL A 1 351 ? 75.162 51.551 23.656 1.00 9.30 391 VAL A N 1
ATOM 2773 C CA . VAL A 1 351 ? 74.632 52.267 24.797 1.00 9.35 391 VAL A CA 1
ATOM 2774 C C . VAL A 1 351 ? 75.477 53.521 25.009 1.00 8.79 391 VAL A C 1
ATOM 2775 O O . VAL A 1 351 ? 76.703 53.456 25.158 1.00 9.31 391 VAL A O 1
ATOM 2779 N N . GLN A 1 352 ? 74.818 54.672 24.986 1.00 8.40 392 GLN A N 1
ATOM 2780 C CA . GLN A 1 352 ? 75.481 55.939 25.228 1.00 7.45 392 GLN A CA 1
ATOM 2781 C C . GLN A 1 352 ? 76.404 55.869 26.450 1.00 7.89 392 GLN A C 1
ATOM 2782 O O . GLN A 1 352 ? 75.956 55.555 27.537 1.00 8.42 392 GLN A O 1
ATOM 2788 N N . PRO A 1 353 ? 77.686 56.242 26.277 1.00 7.26 393 PRO A N 1
ATOM 2789 C CA . PRO A 1 353 ? 78.643 56.150 27.370 1.00 7.03 393 PRO A CA 1
ATOM 2790 C C . PRO A 1 353 ? 78.623 57.365 28.287 1.00 8.31 393 PRO A C 1
ATOM 2791 O O . PRO A 1 353 ? 78.170 58.448 27.890 1.00 8.72 393 PRO A O 1
ATOM 2795 N N . THR A 1 354 ? 79.183 57.216 29.479 1.00 8.42 394 THR A N 1
ATOM 2796 C CA . THR A 1 354 ? 79.466 58.369 30.317 1.00 8.81 394 THR A CA 1
ATOM 2797 C C . THR A 1 354 ? 80.627 59.184 29.749 1.00 8.63 394 THR A C 1
ATOM 2798 O O . THR A 1 354 ? 81.441 58.683 28.967 1.00 8.46 394 THR A O 1
ATOM 2802 N N . LYS A 1 355 ? 80.717 60.430 30.179 1.00 8.75 395 LYS A N 1
ATOM 2803 C CA A LYS A 1 355 ? 81.857 61.299 29.843 0.50 8.85 395 LYS A CA 1
ATOM 2804 C CA B LYS A 1 355 ? 81.861 61.258 29.798 0.50 9.48 395 LYS A CA 1
ATOM 2805 C C . LYS A 1 355 ? 83.164 60.638 30.295 1.00 8.96 395 LYS A C 1
ATOM 2806 O O . LYS A 1 355 ? 84.163 60.616 29.571 1.00 9.29 395 LYS A O 1
ATOM 2817 N N . ASP A 1 356 ? 83.155 60.096 31.505 1.00 9.52 396 ASP A N 1
ATOM 2818 C CA . ASP A 1 356 ? 84.343 59.435 32.022 1.00 10.63 396 ASP A CA 1
ATOM 2819 C C . ASP A 1 356 ? 84.734 58.212 31.195 1.00 9.84 396 ASP A C 1
ATOM 2820 O O . ASP A 1 356 ? 85.913 57.975 30.979 1.00 10.25 396 ASP A O 1
ATOM 2825 N N . ALA A 1 357 ? 83.755 57.438 30.730 1.00 9.55 397 ALA A N 1
ATOM 2826 C CA . ALA A 1 357 ? 84.068 56.274 29.895 1.00 8.93 397 ALA A CA 1
ATOM 2827 C C . ALA A 1 357 ? 84.726 56.709 28.580 1.00 8.94 397 ALA A C 1
ATOM 2828 O O . ALA A 1 357 ? 85.647 56.058 28.082 1.00 10.03 397 ALA A O 1
ATOM 2830 N N . LEU A 1 358 ? 84.221 57.794 28.013 1.00 8.46 398 LEU A N 1
ATOM 2831 C CA . LEU A 1 358 ? 84.832 58.355 26.803 1.00 8.30 398 LEU A CA 1
ATOM 2832 C C . LEU A 1 358 ? 86.250 58.848 27.042 1.00 8.00 398 LEU A C 1
ATOM 2833 O O . LEU A 1 358 ? 87.155 58.519 26.275 1.00 8.33 398 LEU A O 1
ATOM 2838 N N . ARG A 1 359 ? 86.437 59.622 28.102 1.00 7.58 399 ARG A N 1
ATOM 2839 C CA . ARG A 1 359 ? 87.749 60.196 28.416 1.00 8.07 399 ARG A CA 1
ATOM 2840 C C . ARG A 1 359 ? 88.787 59.131 28.796 1.00 9.24 399 ARG A C 1
ATOM 2841 O O . ARG A 1 359 ? 89.964 59.309 28.513 1.00 9.35 399 ARG A O 1
ATOM 2849 N N . ALA A 1 360 ? 88.346 57.993 29.326 1.00 10.11 400 ALA A N 1
ATOM 2850 C CA . ALA A 1 360 ? 89.271 56.899 29.650 1.00 10.39 400 ALA A CA 1
ATOM 2851 C C . ALA A 1 360 ? 89.968 56.402 28.392 1.00 11.12 400 ALA A C 1
ATOM 2852 O O . ALA A 1 360 ? 91.096 55.911 28.455 1.00 12.98 400 ALA A O 1
ATOM 2854 N N . ILE A 1 361 ? 89.279 56.472 27.255 1.00 11.06 401 ILE A N 1
ATOM 2855 C CA . ILE A 1 361 ? 89.818 56.032 25.972 1.00 11.04 401 ILE A CA 1
ATOM 2856 C C . ILE A 1 361 ? 90.462 57.167 25.188 1.00 10.46 401 ILE A C 1
ATOM 2857 O O . ILE A 1 361 ? 91.512 56.995 24.584 1.00 12.05 401 ILE A O 1
ATOM 2862 N N . ARG A 1 362 ? 89.815 58.327 25.177 1.00 9.50 402 ARG A N 1
ATOM 2863 C CA . ARG A 1 362 ? 90.220 59.424 24.291 1.00 9.41 402 ARG A CA 1
ATOM 2864 C C . ARG A 1 362 ? 90.994 60.552 24.927 1.00 9.70 402 ARG A C 1
ATOM 2865 O O . ARG A 1 362 ? 91.502 61.406 24.218 1.00 10.26 402 ARG A O 1
ATOM 2873 N N . GLY A 1 363 ? 91.083 60.578 26.255 1.00 9.79 403 GLY A N 1
ATOM 2874 C CA . GLY A 1 363 ? 91.615 61.725 26.922 1.00 10.02 403 GLY A CA 1
ATOM 2875 C C . GLY A 1 363 ? 90.676 62.905 26.780 1.00 9.30 403 GLY A C 1
ATOM 2876 O O . GLY A 1 363 ? 89.470 62.741 26.579 1.00 9.79 403 GLY A O 1
ATOM 2877 N N . ARG A 1 364 ? 91.248 64.101 26.864 1.00 9.92 404 ARG A N 1
ATOM 2878 C CA . ARG A 1 364 ? 90.505 65.328 27.065 1.00 10.20 404 ARG A CA 1
ATOM 2879 C C . ARG A 1 364 ? 90.511 66.257 25.854 1.00 9.35 404 ARG A C 1
ATOM 2880 O O . ARG A 1 364 ? 89.798 67.256 25.863 1.00 10.48 404 ARG A O 1
ATOM 2888 N N . ASN A 1 365 ? 91.316 65.950 24.835 1.00 9.07 405 ASN A N 1
ATOM 2889 C CA . ASN A 1 365 ? 91.565 66.882 23.733 1.00 9.06 405 ASN A CA 1
ATOM 2890 C C . ASN A 1 365 ? 90.974 66.437 22.378 1.00 8.23 405 ASN A C 1
ATOM 2891 O O . ASN A 1 365 ? 91.411 66.893 21.326 1.00 8.78 405 ASN A O 1
ATOM 2896 N N . ASN A 1 366 ? 89.927 65.627 22.423 1.00 8.67 406 ASN A N 1
ATOM 2897 C CA . ASN A 1 366 ? 89.279 65.164 21.204 1.00 8.82 406 ASN A CA 1
ATOM 2898 C C . ASN A 1 366 ? 88.595 66.260 20.411 1.00 8.83 406 ASN A C 1
ATOM 2899 O O . ASN A 1 366 ? 88.463 66.124 19.194 1.00 9.32 406 ASN A O 1
ATOM 2904 N N . VAL A 1 367 ? 88.092 67.280 21.113 1.00 7.80 407 VAL A N 1
ATOM 2905 C CA . VAL A 1 367 ? 87.370 68.436 20.541 1.00 8.29 407 VAL A CA 1
ATOM 2906 C C . VAL A 1 367 ? 85.950 68.089 20.054 1.00 7.20 407 VAL A C 1
ATOM 2907 O O . VAL A 1 367 ? 85.000 68.777 20.384 1.00 9.12 407 VAL A O 1
ATOM 2911 N N . TYR A 1 368 ? 85.834 66.983 19.329 1.00 7.08 408 TYR A N 1
ATOM 2912 C CA . TYR A 1 368 ? 84.631 66.605 18.614 1.00 7.06 408 TYR A CA 1
ATOM 2913 C C . TYR A 1 368 ? 84.043 65.326 19.250 1.00 6.60 408 TYR A C 1
ATOM 2914 O O . TYR A 1 368 ? 84.673 64.674 20.100 1.00 7.46 408 TYR A O 1
ATOM 2923 N N . HIS A 1 369 ? 82.845 64.954 18.801 1.00 6.65 409 HIS A N 1
ATOM 2924 C CA . HIS A 1 369 ? 82.246 63.665 19.120 1.00 6.99 409 HIS A CA 1
ATOM 2925 C C . HIS A 1 369 ? 82.044 63.399 20.614 1.00 6.28 409 HIS A C 1
ATOM 2926 O O . HIS A 1 369 ? 82.181 62.277 21.079 1.00 7.35 409 HIS A O 1
ATOM 2933 N N . ASN A 1 370 ? 81.675 64.436 21.363 1.00 6.65 410 ASN A N 1
ATOM 2934 C CA . ASN A 1 370 ? 81.281 64.250 22.754 1.00 6.42 410 ASN A CA 1
ATOM 2935 C C . ASN A 1 370 ? 79.824 63.835 22.873 1.00 6.29 410 ASN A C 1
ATOM 2936 O O . ASN A 1 370 ? 78.925 64.674 22.937 1.00 7.39 410 ASN A O 1
ATOM 2941 N N . ASN A 1 371 ? 79.609 62.528 22.947 1.00 6.44 411 ASN A N 1
ATOM 2942 C CA . ASN A 1 371 ? 78.266 62.008 23.174 1.00 6.66 411 ASN A CA 1
ATOM 2943 C C . ASN A 1 371 ? 78.052 61.521 24.610 1.00 7.14 411 ASN A C 1
ATOM 2944 O O . ASN A 1 371 ? 77.123 60.763 24.865 1.00 7.79 411 ASN A O 1
ATOM 2949 N N . GLY A 1 372 ? 78.875 61.973 25.552 1.00 7.79 412 GLY A N 1
ATOM 2950 C CA . GLY A 1 372 ? 78.763 61.529 26.930 1.00 8.26 412 GLY A CA 1
ATOM 2951 C C . GLY A 1 372 ? 77.435 61.895 27.585 1.00 8.83 412 GLY A C 1
ATOM 2952 O O . GLY A 1 372 ? 76.800 62.894 27.272 1.00 9.82 412 GLY A O 1
ATOM 2953 N N . ILE A 1 373 ? 77.018 61.060 28.531 1.00 8.25 413 ILE A N 1
ATOM 2954 C CA . ILE A 1 373 ? 75.810 61.286 29.308 1.00 8.18 413 ILE A CA 1
ATOM 2955 C C . ILE A 1 373 ? 75.903 62.608 30.036 1.00 8.34 413 ILE A C 1
ATOM 2956 O O . ILE A 1 373 ? 76.879 62.890 30.717 1.00 9.90 413 ILE A O 1
ATOM 2961 N N . GLN A 1 374 ? 74.858 63.413 29.889 1.00 8.59 414 GLN A N 1
ATOM 2962 C CA . GLN A 1 374 ? 74.712 64.691 30.565 1.00 9.15 414 GLN A CA 1
ATOM 2963 C C . GLN A 1 374 ? 74.002 64.506 31.908 1.00 9.11 414 GLN A C 1
ATOM 2964 O O . GLN A 1 374 ? 73.036 63.748 32.002 1.00 12.20 414 GLN A O 1
ATOM 2970 N N . THR A 1 375 ? 74.473 65.199 32.936 1.00 8.74 415 THR A N 1
ATOM 2971 C CA . THR A 1 375 ? 73.856 65.185 34.253 1.00 8.57 415 THR A CA 1
ATOM 2972 C C . THR A 1 375 ? 73.308 66.566 34.570 1.00 8.34 415 THR A C 1
ATOM 2973 O O . THR A 1 375 ? 73.993 67.580 34.375 1.00 8.35 415 THR A O 1
ATOM 2977 N N . TRP A 1 376 ? 72.075 66.609 35.070 1.00 8.22 416 TRP A N 1
ATOM 2978 C CA . TRP A 1 376 ? 71.519 67.833 35.644 1.00 7.95 416 TRP A CA 1
ATOM 2979 C C . TRP A 1 376 ? 71.336 67.667 37.152 1.00 8.52 416 TRP A C 1
ATOM 2980 O O . TRP A 1 376 ? 70.704 66.700 37.613 1.00 9.31 416 TRP A O 1
ATOM 2991 N N . TRP A 1 377 ? 71.864 68.620 37.902 1.00 8.51 417 TRP A N 1
ATOM 2992 C CA . TRP A 1 377 ? 71.584 68.691 39.335 1.00 8.34 417 TRP A CA 1
ATOM 2993 C C . TRP A 1 377 ? 70.343 69.541 39.561 1.00 8.93 417 TRP A C 1
ATOM 2994 O O . TRP A 1 377 ? 70.366 70.734 39.335 1.00 9.74 417 TRP A O 1
ATOM 3005 N N . VAL A 1 378 ? 69.262 68.890 39.993 1.00 9.16 418 VAL A N 1
ATOM 3006 C CA . VAL A 1 378 ? 68.032 69.580 40.364 1.00 10.25 418 VAL A CA 1
ATOM 3007 C C . VAL A 1 378 ? 68.093 69.829 41.860 1.00 10.74 418 VAL A C 1
ATOM 3008 O O . VAL A 1 378 ? 68.175 68.897 42.647 1.00 10.66 418 VAL A O 1
ATOM 3012 N N . LYS A 1 379 ? 68.047 71.091 42.231 1.00 11.42 419 LYS A N 1
ATOM 3013 C CA . LYS A 1 379 ? 68.159 71.512 43.625 1.00 13.25 419 LYS A CA 1
ATOM 3014 C C . LYS A 1 379 ? 66.775 71.608 44.263 1.00 13.94 419 LYS A C 1
ATOM 3015 O O . LYS A 1 379 ? 65.759 71.599 43.579 1.00 13.86 419 LYS A O 1
ATOM 3021 N N . ALA A 1 380 ? 66.750 71.740 45.585 1.00 15.24 420 ALA A N 1
ATOM 3022 C CA . ALA A 1 380 ? 65.504 71.820 46.332 1.00 15.79 420 ALA A CA 1
ATOM 3023 C C . ALA A 1 380 ? 64.619 73.012 45.984 1.00 15.72 420 ALA A C 1
ATOM 3024 O O . ALA A 1 380 ? 63.413 72.954 46.170 1.00 17.12 420 ALA A O 1
ATOM 3026 N N . ASP A 1 381 ? 65.215 74.077 45.465 1.00 14.87 421 ASP A N 1
ATOM 3027 C CA . ASP A 1 381 ? 64.472 75.248 45.004 1.00 14.87 421 ASP A CA 1
ATOM 3028 C C . ASP A 1 381 ? 63.974 75.136 43.568 1.00 14.05 421 ASP A C 1
ATOM 3029 O O . ASP A 1 381 ? 63.372 76.069 43.069 1.00 14.85 421 ASP A O 1
ATOM 3034 N N . GLY A 1 382 ? 64.210 73.991 42.925 1.00 12.79 422 GLY A N 1
ATOM 3035 C CA . GLY A 1 382 ? 63.807 73.758 41.540 1.00 11.82 422 GLY A CA 1
ATOM 3036 C C . GLY A 1 382 ? 64.768 74.277 40.493 1.00 11.56 422 GLY A C 1
ATOM 3037 O O . GLY A 1 382 ? 64.557 74.062 39.289 1.00 11.68 422 GLY A O 1
ATOM 3038 N N . GLU A 1 383 ? 65.826 74.943 40.929 1.00 10.51 423 GLU A N 1
ATOM 3039 C CA . GLU A 1 383 ? 66.844 75.403 39.977 1.00 9.77 423 GLU A CA 1
ATOM 3040 C C . GLU A 1 383 ? 67.683 74.205 39.532 1.00 9.26 423 GLU A C 1
ATOM 3041 O O . GLU A 1 383 ? 67.788 73.214 40.250 1.00 9.70 423 GLU A O 1
ATOM 3047 N N . VAL A 1 384 ? 68.269 74.286 38.347 1.00 8.42 424 VAL A N 1
ATOM 3048 C CA . VAL A 1 384 ? 68.871 73.122 37.710 1.00 8.62 424 VAL A CA 1
ATOM 3049 C C . VAL A 1 384 ? 70.253 73.514 37.197 1.00 8.37 424 VAL A C 1
ATOM 3050 O O . VAL A 1 384 ? 70.400 74.548 36.550 1.00 9.56 424 VAL A O 1
ATOM 3054 N N . GLU A 1 385 ? 71.262 72.678 37.472 1.00 8.08 425 GLU A N 1
ATOM 3055 C CA . GLU A 1 385 ? 72.640 72.970 37.072 1.00 8.58 425 GLU A CA 1
ATOM 3056 C C . GLU A 1 385 ? 73.246 71.894 36.190 1.00 7.74 425 GLU A C 1
ATOM 3057 O O . GLU A 1 385 ? 72.993 70.694 36.341 1.00 8.98 425 GLU A O 1
ATOM 3063 N N . ASN A 1 386 ? 74.109 72.345 35.282 1.00 8.02 426 ASN A N 1
ATOM 3064 C CA . ASN A 1 386 ? 75.047 71.507 34.569 1.00 7.87 426 ASN A CA 1
ATOM 3065 C C . ASN A 1 386 ? 76.205 71.173 35.504 1.00 8.28 426 ASN A C 1
ATOM 3066 O O . ASN A 1 386 ? 76.889 72.085 35.996 1.00 8.72 426 ASN A O 1
ATOM 3071 N N . VAL A 1 387 ? 76.363 69.888 35.808 1.00 8.25 427 VAL A N 1
ATOM 3072 C CA . VAL A 1 387 ? 77.424 69.380 36.666 1.00 8.84 427 VAL A CA 1
ATOM 3073 C C . VAL A 1 387 ? 78.078 68.172 36.046 1.00 9.19 427 VAL A C 1
ATOM 3074 O O . VAL A 1 387 ? 77.495 67.540 35.192 1.00 10.52 427 VAL A O 1
ATOM 3078 N N . GLU A 1 388 ? 79.294 67.851 36.499 1.00 8.71 428 GLU A N 1
ATOM 3079 C CA . GLU A 1 388 ? 79.847 66.493 36.384 1.00 9.19 428 GLU A CA 1
ATOM 3080 C C . GLU A 1 388 ? 79.777 65.853 37.747 1.00 9.35 428 GLU A C 1
ATOM 3081 O O . GLU A 1 388 ? 79.853 66.547 38.763 1.00 9.65 428 GLU A O 1
ATOM 3087 N N . ILE A 1 389 ? 79.647 64.538 37.751 1.00 9.82 429 ILE A N 1
ATOM 3088 C CA . ILE A 1 389 ? 79.695 63.757 38.968 1.00 11.13 429 ILE A CA 1
ATOM 3089 C C . ILE A 1 389 ? 80.693 62.612 38.793 1.00 12.49 429 ILE A C 1
ATOM 3090 O O . ILE A 1 389 ? 80.942 62.145 37.686 1.00 12.79 429 ILE A O 1
ATOM 3095 N N . ALA A 1 390 ? 81.272 62.177 39.906 1.00 14.02 430 ALA A N 1
ATOM 3096 C CA . ALA A 1 390 ? 82.248 61.079 39.888 1.00 15.50 430 ALA A CA 1
ATOM 3097 C C . ALA A 1 390 ? 82.347 60.433 41.259 1.00 16.69 430 ALA A C 1
ATOM 3098 O O . ALA A 1 390 ? 83.075 59.442 41.416 1.00 18.76 430 ALA A O 1
ATOM 3101 N N . LYS B 2 2 ? 70.074 57.188 -18.479 1.00 22.30 26 LYS B N 1
ATOM 3102 C CA . LYS B 2 2 ? 70.286 58.655 -18.314 1.00 21.23 26 LYS B CA 1
ATOM 3103 C C . LYS B 2 2 ? 69.034 59.430 -18.712 1.00 20.69 26 LYS B C 1
ATOM 3104 O O . LYS B 2 2 ? 68.308 59.057 -19.637 1.00 21.54 26 LYS B O 1
ATOM 3110 N N . LEU B 2 3 ? 68.794 60.524 -18.002 1.00 19.03 27 LEU B N 1
ATOM 3111 C CA . LEU B 2 3 ? 67.655 61.398 -18.259 1.00 18.72 27 LEU B CA 1
ATOM 3112 C C . LEU B 2 3 ? 67.917 62.460 -19.304 1.00 18.35 27 LEU B C 1
ATOM 3113 O O . LEU B 2 3 ? 66.974 63.023 -19.862 1.00 19.56 27 LEU B O 1
ATOM 3118 N N . GLY B 2 4 ? 69.186 62.768 -19.547 1.00 17.83 28 GLY B N 1
ATOM 3119 C CA . GLY B 2 4 ? 69.537 63.777 -20.526 1.00 18.14 28 GLY B CA 1
ATOM 3120 C C . GLY B 2 4 ? 69.404 65.183 -19.980 1.00 17.74 28 GLY B C 1
ATOM 3121 O O . GLY B 2 4 ? 69.058 66.112 -20.718 1.00 20.90 28 GLY B O 1
ATOM 3122 N N . LEU B 2 5 ? 69.718 65.344 -18.691 1.00 15.93 29 LEU B N 1
ATOM 3123 C CA . LEU B 2 5 ? 69.697 66.639 -18.022 1.00 14.48 29 LEU B CA 1
ATOM 3124 C C . LEU B 2 5 ? 71.125 67.140 -17.810 1.00 14.11 29 LEU B C 1
ATOM 3125 O O . LEU B 2 5 ? 72.059 66.350 -17.642 1.00 14.93 29 LEU B O 1
ATOM 3130 N N . GLY B 2 6 ? 71.275 68.454 -17.835 1.00 14.24 30 GLY B N 1
ATOM 3131 C CA . GLY B 2 6 ? 72.582 69.077 -17.697 1.00 14.08 30 GLY B CA 1
ATOM 3132 C C . GLY B 2 6 ? 73.262 69.205 -19.048 1.00 14.49 30 GLY B C 1
ATOM 3133 O O . GLY B 2 6 ? 72.743 68.759 -20.088 1.00 16.56 30 GLY B O 1
ATOM 3134 N N . ARG B 2 7 ? 74.414 69.848 -19.036 1.00 13.20 31 ARG B N 1
ATOM 3135 C CA . ARG B 2 7 ? 75.236 69.950 -20.242 1.00 13.06 31 ARG B CA 1
ATOM 3136 C C . ARG B 2 7 ? 76.709 69.780 -19.891 1.00 13.04 31 ARG B C 1
ATOM 3137 O O . ARG B 2 7 ? 77.094 69.869 -18.717 1.00 12.38 31 ARG B O 1
ATOM 3145 N N . GLU B 2 8 ? 77.524 69.486 -20.904 1.00 12.88 32 GLU B N 1
ATOM 3146 C CA . GLU B 2 8 ? 78.930 69.211 -20.685 1.00 13.12 32 GLU B CA 1
ATOM 3147 C C . GLU B 2 8 ? 79.666 70.444 -20.166 1.00 12.86 32 GLU B C 1
ATOM 3148 O O . GLU B 2 8 ? 79.559 71.554 -20.707 1.00 14.03 32 GLU B O 1
ATOM 3154 N N . ALA B 2 9 ? 80.414 70.234 -19.091 1.00 12.06 33 ALA B N 1
ATOM 3155 C CA . ALA B 2 9 ? 81.262 71.260 -18.539 1.00 11.94 33 ALA B CA 1
ATOM 3156 C C . ALA B 2 9 ? 82.436 71.511 -19.495 1.00 12.55 33 ALA B C 1
ATOM 3157 O O . ALA B 2 9 ? 83.003 70.565 -20.039 1.00 14.15 33 ALA B O 1
ATOM 3159 N N . LEU B 2 10 ? 82.777 72.781 -19.707 1.00 12.38 34 LEU B N 1
ATOM 3160 C CA . LEU B 2 10 ? 83.905 73.184 -20.557 1.00 13.07 34 LEU B CA 1
ATOM 3161 C C . LEU B 2 10 ? 85.202 73.248 -19.774 1.00 13.74 34 LEU B C 1
ATOM 3162 O O . LEU B 2 10 ? 85.198 73.481 -18.578 1.00 12.29 34 LEU B O 1
ATOM 3167 N N . PRO B 2 11 ? 86.338 73.068 -20.459 1.00 13.89 35 PRO B N 1
ATOM 3168 C CA . PRO B 2 11 ? 87.604 73.072 -19.724 1.00 13.67 35 PRO B CA 1
ATOM 3169 C C . PRO B 2 11 ? 87.865 74.326 -18.894 1.00 13.15 35 PRO B C 1
ATOM 3170 O O . PRO B 2 11 ? 88.379 74.211 -17.766 1.00 14.00 35 PRO B O 1
ATOM 3174 N N . GLU B 2 12 ? 87.512 75.498 -19.427 1.00 13.27 36 GLU B N 1
ATOM 3175 C CA . GLU B 2 12 ? 87.666 76.765 -18.711 1.00 13.46 36 GLU B CA 1
ATOM 3176 C C . GLU B 2 12 ? 86.862 76.749 -17.435 1.00 13.18 36 GLU B C 1
ATOM 3177 O O . GLU B 2 12 ? 87.261 77.342 -16.453 1.00 13.47 36 GLU B O 1
ATOM 3183 N N . GLU B 2 13 ? 85.692 76.118 -17.479 1.00 12.26 37 GLU B N 1
ATOM 3184 C CA . GLU B 2 13 ? 84.820 76.053 -16.319 1.00 11.53 37 GLU B CA 1
ATOM 3185 C C . GLU B 2 13 ? 85.375 75.112 -15.256 1.00 10.88 37 GLU B C 1
ATOM 3186 O O . GLU B 2 13 ? 85.435 75.468 -14.074 1.00 10.96 37 GLU B O 1
ATOM 3192 N N . ILE B 2 14 ? 85.814 73.932 -15.672 1.00 10.33 38 ILE B N 1
ATOM 3193 C CA . ILE B 2 14 ? 86.428 72.985 -14.760 1.00 10.90 38 ILE B CA 1
ATOM 3194 C C . ILE B 2 14 ? 87.663 73.612 -14.117 1.00 10.58 38 ILE B C 1
ATOM 3195 O O . ILE B 2 14 ? 87.871 73.486 -12.895 1.00 11.93 38 ILE B O 1
ATOM 3200 N N . SER B 2 15 ? 88.507 74.256 -14.926 1.00 11.36 39 SER B N 1
ATOM 3201 C CA . SER B 2 15 ? 89.710 74.901 -14.399 1.00 11.84 39 SER B CA 1
ATOM 3202 C C . SER B 2 15 ? 89.381 75.982 -13.365 1.00 10.84 39 SER B C 1
ATOM 3203 O O . SER B 2 15 ? 90.122 76.179 -12.401 1.00 11.98 39 SER B O 1
ATOM 3206 N N . ALA B 2 16 ? 88.297 76.723 -13.587 1.00 10.29 40 ALA B N 1
ATOM 3207 C CA . ALA B 2 16 ? 87.934 77.819 -12.693 1.00 9.82 40 ALA B CA 1
ATOM 3208 C C . ALA B 2 16 ? 87.530 77.326 -11.309 1.00 9.90 40 ALA B C 1
ATOM 3209 O O . ALA B 2 16 ? 87.842 77.995 -10.318 1.00 11.34 40 ALA B O 1
ATOM 3211 N N . TRP B 2 17 ? 86.796 76.217 -11.263 1.00 9.75 41 TRP B N 1
ATOM 3212 C CA . TRP B 2 17 ? 86.217 75.725 -10.004 1.00 9.85 41 TRP B CA 1
ATOM 3213 C C . TRP B 2 17 ? 86.966 74.575 -9.350 1.00 10.29 41 TRP B C 1
ATOM 3214 O O . TRP B 2 17 ? 86.939 74.462 -8.119 1.00 11.07 41 TRP B O 1
ATOM 3225 N N . ASP B 2 18 ? 87.633 73.727 -10.123 1.00 9.46 42 ASP B N 1
ATOM 3226 C CA . ASP B 2 18 ? 88.375 72.622 -9.519 1.00 10.01 42 ASP B CA 1
ATOM 3227 C C . ASP B 2 18 ? 89.818 73.027 -9.313 1.00 10.46 42 ASP B C 1
ATOM 3228 O O . ASP B 2 18 ? 90.650 72.937 -10.222 1.00 11.65 42 ASP B O 1
ATOM 3233 N N . THR B 2 19 ? 90.097 73.546 -8.117 1.00 10.81 43 THR B N 1
ATOM 3234 C CA . THR B 2 19 ? 91.453 73.911 -7.724 1.00 12.43 43 THR B CA 1
ATOM 3235 C C . THR B 2 19 ? 91.962 73.062 -6.555 1.00 11.68 43 THR B C 1
ATOM 3236 O O . THR B 2 19 ? 92.984 73.409 -5.936 1.00 13.88 43 THR B O 1
ATOM 3240 N N . ALA B 2 20 ? 91.300 71.937 -6.282 1.00 10.37 44 ALA B N 1
ATOM 3241 C CA . ALA B 2 20 ? 91.700 71.056 -5.205 1.00 10.14 44 ALA B CA 1
ATOM 3242 C C . ALA B 2 20 ? 93.060 70.460 -5.493 1.00 10.05 44 ALA B C 1
ATOM 3243 O O . ALA B 2 20 ? 93.405 70.182 -6.648 1.00 11.77 44 ALA B O 1
ATOM 3245 N N . VAL B 2 21 ? 93.841 70.274 -4.437 1.00 9.77 45 VAL B N 1
ATOM 3246 C CA . VAL B 2 21 ? 95.144 69.621 -4.525 1.00 9.23 45 VAL B CA 1
ATOM 3247 C C . VAL B 2 21 ? 95.139 68.454 -3.569 1.00 9.33 45 VAL B C 1
ATOM 3248 O O . VAL B 2 21 ? 94.850 68.627 -2.373 1.00 9.94 45 VAL B O 1
ATOM 3252 N N . LEU B 2 22 ? 95.417 67.273 -4.108 1.00 9.72 46 LEU B N 1
ATOM 3253 C CA . LEU B 2 22 ? 95.465 66.066 -3.293 1.00 9.67 46 LEU B CA 1
ATOM 3254 C C . LEU B 2 22 ? 96.891 65.837 -2.763 1.00 9.85 46 LEU B C 1
ATOM 3255 O O . LEU B 2 22 ? 97.817 66.436 -3.268 1.00 9.68 46 LEU B O 1
ATOM 3260 N N . PRO B 2 23 ? 97.063 64.989 -1.727 1.00 10.09 47 PRO B N 1
ATOM 3261 C CA . PRO B 2 23 ? 98.377 64.880 -1.071 1.00 11.17 47 PRO B CA 1
ATOM 3262 C C . PRO B 2 23 ? 99.513 64.441 -1.980 1.00 11.56 47 PRO B C 1
ATOM 3263 O O . PRO B 2 23 ? 100.663 64.798 -1.731 1.00 12.77 47 PRO B O 1
ATOM 3267 N N . ASP B 2 24 ? 99.184 63.709 -3.036 1.00 11.34 48 ASP B N 1
ATOM 3268 C CA . ASP B 2 24 ? 100.160 63.260 -4.030 1.00 12.19 48 ASP B CA 1
ATOM 3269 C C . ASP B 2 24 ? 100.475 64.298 -5.110 1.00 12.32 48 ASP B C 1
ATOM 3270 O O . ASP B 2 24 ? 101.222 63.991 -6.049 1.00 13.64 48 ASP B O 1
ATOM 3275 N N . GLY B 2 25 ? 99.926 65.510 -4.994 1.00 11.83 49 GLY B N 1
ATOM 3276 C CA . GLY B 2 25 ? 100.172 66.577 -5.951 1.00 12.03 49 GLY B CA 1
ATOM 3277 C C . GLY B 2 25 ? 99.218 66.666 -7.125 1.00 11.44 49 GLY B C 1
ATOM 3278 O O . GLY B 2 25 ? 99.324 67.601 -7.915 1.00 13.33 49 GLY B O 1
ATOM 3279 N N . GLN B 2 26 ? 98.268 65.737 -7.244 1.00 11.24 50 GLN B N 1
ATOM 3280 C CA . GLN B 2 26 ? 97.216 65.896 -8.246 1.00 11.63 50 GLN B CA 1
ATOM 3281 C C . GLN B 2 26 ? 96.559 67.262 -8.000 1.00 11.58 50 GLN B C 1
ATOM 3282 O O . GLN B 2 26 ? 96.192 67.581 -6.869 1.00 11.40 50 GLN B O 1
ATOM 3288 N N . GLY B 2 27 ? 96.411 68.063 -9.046 1.00 11.49 51 GLY B N 1
ATOM 3289 C CA . GLY B 2 27 ? 95.756 69.372 -8.948 1.00 11.69 51 GLY B CA 1
ATOM 3290 C C . GLY B 2 27 ? 96.724 70.540 -8.898 1.00 11.75 51 GLY B C 1
ATOM 3291 O O . GLY B 2 27 ? 96.326 71.673 -9.109 1.00 11.94 51 GLY B O 1
ATOM 3292 N N . LEU B 2 28 ? 98.011 70.275 -8.645 1.00 11.73 52 LEU B N 1
ATOM 3293 C CA . LEU B 2 28 ? 99.031 71.340 -8.716 1.00 12.07 52 LEU B CA 1
ATOM 3294 C C . LEU B 2 28 ? 99.148 71.897 -10.114 1.00 11.67 52 LEU B C 1
ATOM 3295 O O . LEU B 2 28 ? 99.063 71.145 -11.072 1.00 13.05 52 LEU B O 1
ATOM 3300 N N . ARG B 2 29 ? 99.314 73.205 -10.206 1.00 11.44 53 ARG B N 1
ATOM 3301 C CA . ARG B 2 29 ? 99.499 73.854 -11.490 1.00 11.96 53 ARG B CA 1
ATOM 3302 C C . ARG B 2 29 ? 100.913 74.403 -11.626 1.00 11.77 53 ARG B C 1
ATOM 3303 O O . ARG B 2 29 ? 101.562 74.714 -10.623 1.00 11.43 53 ARG B O 1
ATOM 3311 N N . PRO B 2 30 ? 101.404 74.578 -12.870 1.00 12.59 54 PRO B N 1
ATOM 3312 C CA . PRO B 2 30 ? 102.770 75.046 -13.042 1.00 12.94 54 PRO B CA 1
ATOM 3313 C C . PRO B 2 30 ? 103.013 76.407 -12.408 1.00 12.13 54 PRO B C 1
ATOM 3314 O O . PRO B 2 30 ? 102.207 77.340 -12.564 1.00 12.51 54 PRO B O 1
ATOM 3318 N N . GLY B 2 31 ? 104.127 76.530 -11.700 1.00 11.89 55 GLY B N 1
ATOM 3319 C CA . GLY B 2 31 ? 104.441 77.763 -11.006 1.00 11.78 55 GLY B CA 1
ATOM 3320 C C . GLY B 2 31 ? 105.522 77.610 -9.977 1.00 11.32 55 GLY B C 1
ATOM 3321 O O . GLY B 2 31 ? 106.041 76.526 -9.785 1.00 12.52 55 GLY B O 1
ATOM 3322 N N . SER B 2 32 ? 105.870 78.717 -9.330 1.00 11.69 56 SER B N 1
ATOM 3323 C CA A SER B 2 32 ? 106.921 78.698 -8.317 0.50 11.24 56 SER B CA 1
ATOM 3324 C CA B SER B 2 32 ? 107.024 78.779 -8.431 0.50 11.95 56 SER B CA 1
ATOM 3325 C C . SER B 2 32 ? 106.873 79.945 -7.459 1.00 11.76 56 SER B C 1
ATOM 3326 O O . SER B 2 32 ? 106.257 80.940 -7.808 1.00 12.32 56 SER B O 1
ATOM 3331 N N . GLY B 2 33 ? 107.494 79.841 -6.289 1.00 10.87 57 GLY B N 1
ATOM 3332 C CA . GLY B 2 33 ? 107.593 80.950 -5.370 1.00 10.72 57 GLY B CA 1
ATOM 3333 C C . GLY B 2 33 ? 108.634 80.723 -4.311 1.00 11.02 57 GLY B C 1
ATOM 3334 O O . GLY B 2 33 ? 108.756 79.611 -3.809 1.00 11.29 57 GLY B O 1
ATOM 3335 N N . ASP B 2 34 ? 109.335 81.776 -3.905 1.00 11.53 58 ASP B N 1
ATOM 3336 C CA . ASP B 2 34 ? 110.363 81.622 -2.885 1.00 12.60 58 ASP B CA 1
ATOM 3337 C C . ASP B 2 34 ? 109.943 82.245 -1.583 1.00 11.31 58 ASP B C 1
ATOM 3338 O O . ASP B 2 34 ? 108.908 82.943 -1.499 1.00 11.25 58 ASP B O 1
ATOM 3343 N N . VAL B 2 35 ? 110.696 81.906 -0.552 1.00 11.37 59 VAL B N 1
ATOM 3344 C CA . VAL B 2 35 ? 110.426 82.399 0.780 1.00 11.86 59 VAL B CA 1
ATOM 3345 C C . VAL B 2 35 ? 110.332 83.925 0.856 1.00 12.10 59 VAL B C 1
ATOM 3346 O O . VAL B 2 35 ? 109.418 84.457 1.483 1.00 12.64 59 VAL B O 1
ATOM 3350 N N . ALA B 2 36 ? 111.292 84.630 0.260 1.00 12.42 60 ALA B N 1
ATOM 3351 C CA . ALA B 2 36 ? 111.341 86.089 0.353 1.00 12.29 60 ALA B CA 1
ATOM 3352 C C . ALA B 2 36 ? 110.117 86.725 -0.299 1.00 12.36 60 ALA B C 1
ATOM 3353 O O . ALA B 2 36 ? 109.527 87.667 0.238 1.00 12.58 60 ALA B O 1
ATOM 3355 N N . THR B 2 37 ? 109.716 86.196 -1.445 1.00 12.48 61 THR B N 1
ATOM 3356 C CA . THR B 2 37 ? 108.500 86.672 -2.090 1.00 12.36 61 THR B CA 1
ATOM 3357 C C . THR B 2 37 ? 107.279 86.377 -1.209 1.00 11.49 61 THR B C 1
ATOM 3358 O O . THR B 2 37 ? 106.373 87.200 -1.080 1.00 12.30 61 THR B O 1
ATOM 3362 N N . GLY B 2 38 ? 107.250 85.189 -0.614 1.00 11.02 62 GLY B N 1
ATOM 3363 C CA . GLY B 2 38 ? 106.162 84.841 0.280 1.00 10.79 62 GLY B CA 1
ATOM 3364 C C . GLY B 2 38 ? 106.065 85.748 1.493 1.00 10.37 62 GLY B C 1
ATOM 3365 O O . GLY B 2 38 ? 104.971 86.073 1.929 1.00 9.18 62 GLY B O 1
ATOM 3366 N N . ASP B 2 39 ? 107.210 86.140 2.056 1.00 10.53 63 ASP B N 1
ATOM 3367 C CA . ASP B 2 39 ? 107.250 87.030 3.217 1.00 10.67 63 ASP B CA 1
ATOM 3368 C C . ASP B 2 39 ? 106.589 88.342 2.848 1.00 10.74 63 ASP B C 1
ATOM 3369 O O . ASP B 2 39 ? 105.797 88.875 3.595 1.00 11.47 63 ASP B O 1
ATOM 3374 N N . ALA B 2 40 ? 106.951 88.876 1.689 1.00 11.14 64 ALA B N 1
ATOM 3375 C CA . ALA B 2 40 ? 106.371 90.139 1.226 1.00 10.92 64 ALA B CA 1
ATOM 3376 C C . ALA B 2 40 ? 104.861 90.034 0.990 1.00 10.83 64 ALA B C 1
ATOM 3377 O O . ALA B 2 40 ? 104.096 90.928 1.391 1.00 11.45 64 ALA B O 1
ATOM 3379 N N . LEU B 2 41 ? 104.427 88.947 0.350 1.00 10.23 65 LEU B N 1
ATOM 3380 C CA . LEU B 2 41 ? 102.995 88.732 0.167 1.00 10.01 65 LEU B CA 1
ATOM 3381 C C . LEU B 2 41 ? 102.277 88.586 1.503 1.00 9.43 65 LEU B C 1
ATOM 3382 O O . LEU B 2 41 ? 101.166 89.066 1.682 1.00 10.89 65 LEU B O 1
ATOM 3387 N N . PHE B 2 42 ? 102.906 87.884 2.433 1.00 9.52 66 PHE B N 1
ATOM 3388 C CA . PHE B 2 42 ? 102.316 87.645 3.740 1.00 9.92 66 PHE B CA 1
ATOM 3389 C C . PHE B 2 42 ? 102.147 88.976 4.488 1.00 10.06 66 PHE B C 1
ATOM 3390 O O . PHE B 2 42 ? 101.127 89.233 5.128 1.00 10.47 66 PHE B O 1
ATOM 3398 N N . ALA B 2 43 ? 103.175 89.825 4.406 1.00 10.28 67 ALA B N 1
ATOM 3399 C CA . ALA B 2 43 ? 103.138 91.142 5.018 1.00 10.91 67 ALA B CA 1
ATOM 3400 C C . ALA B 2 43 ? 101.952 91.951 4.517 1.00 11.94 67 ALA B C 1
ATOM 3401 O O . ALA B 2 43 ? 101.257 92.626 5.285 1.00 14.15 67 ALA B O 1
ATOM 3403 N N . ASP B 2 44 ? 101.695 91.871 3.221 1.00 11.59 68 ASP B N 1
ATOM 3404 C CA . ASP B 2 44 ? 100.671 92.696 2.591 1.00 11.39 68 ASP B CA 1
ATOM 3405 C C . ASP B 2 44 ? 99.264 92.150 2.800 1.00 11.06 68 ASP B C 1
ATOM 3406 O O . ASP B 2 44 ? 98.319 92.918 2.839 1.00 13.15 68 ASP B O 1
ATOM 3411 N N . ASN B 2 45 ? 99.125 90.827 2.905 1.00 10.19 69 ASN B N 1
ATOM 3412 C CA . ASN B 2 45 ? 97.824 90.176 2.802 1.00 10.21 69 ASN B CA 1
ATOM 3413 C C . ASN B 2 45 ? 97.403 89.290 3.965 1.00 9.06 69 ASN B C 1
ATOM 3414 O O . ASN B 2 45 ? 96.237 88.919 4.041 1.00 9.87 69 ASN B O 1
ATOM 3419 N N . CYS B 2 46 ? 98.327 88.982 4.869 1.00 9.00 70 CYS B N 1
ATOM 3420 C CA . CYS B 2 46 ? 98.098 87.944 5.901 1.00 8.14 70 CYS B CA 1
ATOM 3421 C C . CYS B 2 46 ? 98.471 88.317 7.335 1.00 8.16 70 CYS B C 1
ATOM 3422 O O . CYS B 2 46 ? 97.841 87.882 8.282 1.00 8.03 70 CYS B O 1
ATOM 3425 N N . ALA B 2 47 ? 99.564 89.051 7.473 1.00 8.21 71 ALA B N 1
ATOM 3426 C CA . ALA B 2 47 ? 100.164 89.340 8.767 1.00 7.91 71 ALA B CA 1
ATOM 3427 C C . ALA B 2 47 ? 99.261 90.156 9.682 1.00 8.92 71 ALA B C 1
ATOM 3428 O O . ALA B 2 47 ? 99.377 90.056 10.895 1.00 9.50 71 ALA B O 1
ATOM 3430 N N . SER B 2 48 ? 98.356 90.944 9.107 1.00 9.34 72 SER B N 1
ATOM 3431 C CA . SER B 2 48 ? 97.394 91.703 9.901 1.00 9.74 72 SER B CA 1
ATOM 3432 C C . SER B 2 48 ? 96.552 90.848 10.834 1.00 9.22 72 SER B C 1
ATOM 3433 O O . SER B 2 48 ? 96.018 91.383 11.802 1.00 10.98 72 SER B O 1
ATOM 3436 N N . CYS B 2 49 ? 96.432 89.551 10.523 1.00 8.89 73 CYS B N 1
ATOM 3437 C CA . CYS B 2 49 ? 95.767 88.582 11.394 1.00 8.88 73 CYS B CA 1
ATOM 3438 C C . CYS B 2 49 ? 96.721 87.537 11.931 1.00 8.43 73 CYS B C 1
ATOM 3439 O O . CYS B 2 49 ? 96.686 87.204 13.108 1.00 9.00 73 CYS B O 1
ATOM 3442 N N . HIS B 2 50 ? 97.566 86.986 11.065 1.00 7.60 74 HIS B N 1
ATOM 3443 C CA . HIS B 2 50 ? 98.373 85.831 11.447 1.00 8.18 74 HIS B CA 1
ATOM 3444 C C . HIS B 2 50 ? 99.785 86.175 11.936 1.00 7.48 74 HIS B C 1
ATOM 3445 O O . HIS B 2 50 ? 100.548 85.279 12.260 1.00 8.83 74 HIS B O 1
ATOM 3452 N N . GLY B 2 51 ? 100.123 87.464 11.994 1.00 8.20 75 GLY B N 1
ATOM 3453 C CA . GLY B 2 51 ? 101.432 87.883 12.483 1.00 8.77 75 GLY B CA 1
ATOM 3454 C C . GLY B 2 51 ? 102.517 87.942 11.423 1.00 8.78 75 GLY B C 1
ATOM 3455 O O . GLY B 2 51 ? 102.457 87.248 10.417 1.00 9.55 75 GLY B O 1
ATOM 3456 N N . ASP B 2 52 ? 103.545 88.731 11.674 1.00 9.23 76 ASP B N 1
ATOM 3457 C CA . ASP B 2 52 ? 104.633 88.854 10.728 1.00 9.32 76 ASP B CA 1
ATOM 3458 C C . ASP B 2 52 ? 105.435 87.575 10.515 1.00 9.59 76 ASP B C 1
ATOM 3459 O O . ASP B 2 52 ? 106.055 87.388 9.469 1.00 9.89 76 ASP B O 1
ATOM 3464 N N . PHE B 2 53 ? 105.414 86.706 11.514 1.00 9.09 77 PHE B N 1
ATOM 3465 C CA . PHE B 2 53 ? 106.152 85.442 11.484 1.00 9.40 77 PHE B CA 1
ATOM 3466 C C . PHE B 2 53 ? 105.188 84.254 11.516 1.00 9.36 77 PHE B C 1
ATOM 3467 O O . PHE B 2 53 ? 105.561 83.149 11.887 1.00 10.90 77 PHE B O 1
ATOM 3475 N N . ALA B 2 54 ? 103.925 84.495 11.168 1.00 8.96 78 ALA B N 1
ATOM 3476 C CA . ALA B 2 54 ? 102.897 83.449 11.114 1.00 8.81 78 ALA B CA 1
ATOM 3477 C C . ALA B 2 54 ? 102.586 82.865 12.495 1.00 9.58 78 ALA B C 1
ATOM 3478 O O . ALA B 2 54 ? 102.002 81.802 12.590 1.00 9.92 78 ALA B O 1
ATOM 3480 N N . GLU B 2 55 ? 102.908 83.626 13.541 1.00 9.47 79 GLU B N 1
ATOM 3481 C CA . GLU B 2 55 ? 102.800 83.194 14.939 1.00 10.24 79 GLU B CA 1
ATOM 3482 C C . GLU B 2 55 ? 101.436 83.518 15.569 1.00 10.27 79 GLU B C 1
ATOM 3483 O O . GLU B 2 55 ? 101.207 83.209 16.732 1.00 11.35 79 GLU B O 1
ATOM 3489 N N . GLY B 2 56 ? 100.555 84.146 14.790 1.00 10.54 80 GLY B N 1
ATOM 3490 C CA . GLY B 2 56 ? 99.256 84.608 15.249 1.00 10.58 80 GLY B CA 1
ATOM 3491 C C . GLY B 2 56 ? 99.304 85.979 15.926 1.00 11.63 80 GLY B C 1
ATOM 3492 O O . GLY B 2 56 ? 100.270 86.303 16.619 1.00 13.86 80 GLY B O 1
ATOM 3493 N N . LEU B 2 57 ? 98.272 86.794 15.713 1.00 11.69 81 LEU B N 1
ATOM 3494 C CA . LEU B 2 57 ? 98.017 88.004 16.513 1.00 12.00 81 LEU B CA 1
ATOM 3495 C C . LEU B 2 57 ? 96.734 87.788 17.307 1.00 12.77 81 LEU B C 1
ATOM 3496 O O . LEU B 2 57 ? 95.786 87.188 16.816 1.00 11.65 81 LEU B O 1
ATOM 3501 N N . ASP B 2 58 ? 96.681 88.313 18.530 1.00 13.52 82 ASP B N 1
ATOM 3502 C CA . ASP B 2 58 ? 95.506 88.200 19.378 1.00 14.63 82 ASP B CA 1
ATOM 3503 C C . ASP B 2 58 ? 95.002 86.761 19.349 1.00 14.50 82 ASP B C 1
ATOM 3504 O O . ASP B 2 58 ? 95.758 85.852 19.677 1.00 15.02 82 ASP B O 1
ATOM 3509 N N . SER B 2 59 ? 93.747 86.554 18.974 1.00 14.12 83 SER B N 1
ATOM 3510 C CA . SER B 2 59 ? 93.162 85.228 18.979 1.00 14.80 83 SER B CA 1
ATOM 3511 C C . SER B 2 59 ? 93.021 84.623 17.577 1.00 12.87 83 SER B C 1
ATOM 3512 O O . SER B 2 59 ? 92.351 83.603 17.412 1.00 14.26 83 SER B O 1
ATOM 3515 N N . TRP B 2 60 ? 93.637 85.230 16.561 1.00 11.14 84 TRP B N 1
ATOM 3516 C CA . TRP B 2 60 ? 93.584 84.664 15.209 1.00 10.55 84 TRP B CA 1
ATOM 3517 C C . TRP B 2 60 ? 94.442 83.394 15.138 1.00 9.87 84 TRP B C 1
ATOM 3518 O O . TRP B 2 60 ? 95.356 83.205 15.953 1.00 10.84 84 TRP B O 1
ATOM 3529 N N . PRO B 2 61 ? 94.192 82.532 14.131 1.00 9.54 85 PRO B N 1
ATOM 3530 C CA . PRO B 2 61 ? 94.948 81.282 14.144 1.00 9.21 85 PRO B CA 1
ATOM 3531 C C . PRO B 2 61 ? 96.469 81.444 14.042 1.00 8.12 85 PRO B C 1
ATOM 3532 O O . PRO B 2 61 ? 96.996 82.263 13.273 1.00 9.12 85 PRO B O 1
ATOM 3536 N N . VAL B 2 62 ? 97.144 80.607 14.806 1.00 8.86 86 VAL B N 1
ATOM 3537 C CA . VAL B 2 62 ? 98.592 80.460 14.792 1.00 8.60 86 VAL B CA 1
ATOM 3538 C C . VAL B 2 62 ? 98.941 79.478 13.665 1.00 8.33 86 VAL B C 1
ATOM 3539 O O . VAL B 2 62 ? 98.388 78.379 13.612 1.00 9.02 86 VAL B O 1
ATOM 3543 N N . LEU B 2 63 ? 99.839 79.891 12.759 1.00 7.72 87 LEU B N 1
ATOM 3544 C CA . LEU B 2 63 ? 100.219 79.068 11.607 1.00 8.40 87 LEU B CA 1
ATOM 3545 C C . LEU B 2 63 ? 101.564 78.383 11.754 1.00 8.34 87 LEU B C 1
ATOM 3546 O O . LEU B 2 63 ? 101.918 77.542 10.933 1.00 9.27 87 LEU B O 1
ATOM 3551 N N . ALA B 2 64 ? 102.317 78.764 12.780 1.00 9.66 88 ALA B N 1
ATOM 3552 C CA . ALA B 2 64 ? 103.640 78.209 13.028 1.00 10.15 88 ALA B CA 1
ATOM 3553 C C . ALA B 2 64 ? 103.877 78.101 14.522 1.00 11.42 88 ALA B C 1
ATOM 3554 O O . ALA B 2 64 ? 103.554 79.025 15.269 1.00 13.87 88 ALA B O 1
ATOM 3556 N N . GLY B 2 65 ? 104.477 76.998 14.947 1.00 12.55 89 GLY B N 1
ATOM 3557 C CA . GLY B 2 65 ? 104.774 76.775 16.343 1.00 12.36 89 GLY B CA 1
ATOM 3558 C C . GLY B 2 65 ? 104.106 75.543 16.906 1.00 11.84 89 GLY B C 1
ATOM 3559 O O . GLY B 2 65 ? 103.393 74.801 16.205 1.00 11.15 89 GLY B O 1
ATOM 3560 N N . GLY B 2 66 ? 104.386 75.273 18.173 1.00 12.12 90 GLY B N 1
ATOM 3561 C CA . GLY B 2 66 ? 103.729 74.182 18.864 1.00 11.89 90 GLY B CA 1
ATOM 3562 C C . GLY B 2 66 ? 104.318 72.816 18.628 1.00 11.78 90 GLY B C 1
ATOM 3563 O O . GLY B 2 66 ? 103.729 71.822 19.019 1.00 11.97 90 GLY B O 1
ATOM 3564 N N . ASP B 2 67 ? 105.472 72.747 17.989 1.00 12.61 91 ASP B N 1
ATOM 3565 C CA . ASP B 2 67 ? 106.062 71.464 17.672 1.00 13.57 91 ASP B CA 1
ATOM 3566 C C . ASP B 2 67 ? 106.268 70.636 18.945 1.00 12.76 91 ASP B C 1
ATOM 3567 O O . ASP B 2 67 ? 106.801 71.129 19.957 1.00 13.39 91 ASP B O 1
ATOM 3572 N N . GLY B 2 68 ? 105.858 69.380 18.891 1.00 12.50 92 GLY B N 1
ATOM 3573 C CA . GLY B 2 68 ? 106.004 68.495 20.028 1.00 12.14 92 GLY B CA 1
ATOM 3574 C C . GLY B 2 68 ? 105.006 68.639 21.159 1.00 11.73 92 GLY B C 1
ATOM 3575 O O . GLY B 2 68 ? 105.148 67.994 22.185 1.00 13.46 92 GLY B O 1
ATOM 3576 N N . SER B 2 69 ? 103.974 69.457 20.962 1.00 10.55 93 SER B N 1
ATOM 3577 C CA . SER B 2 69 ? 102.991 69.758 21.993 1.00 10.78 93 SER B CA 1
ATOM 3578 C C . SER B 2 69 ? 101.759 68.871 21.986 1.00 9.69 93 SER B C 1
ATOM 3579 O O . SER B 2 69 ? 100.843 69.126 22.768 1.00 10.55 93 SER B O 1
ATOM 3582 N N . LEU B 2 70 ? 101.722 67.832 21.155 1.00 9.54 94 LEU B N 1
ATOM 3583 C CA . LEU B 2 70 ? 100.442 67.134 20.927 1.00 9.65 94 LEU B CA 1
ATOM 3584 C C . LEU B 2 70 ? 100.068 66.224 22.094 1.00 10.67 94 LEU B C 1
ATOM 3585 O O . LEU B 2 70 ? 98.947 65.733 22.124 1.00 11.64 94 LEU B O 1
ATOM 3590 N N . THR B 2 71 ? 100.973 66.027 23.064 1.00 11.69 95 THR B N 1
ATOM 3591 C CA . THR B 2 71 ? 100.616 65.326 24.304 1.00 13.07 95 THR B CA 1
ATOM 3592 C C . THR B 2 71 ? 100.692 66.215 25.546 1.00 13.14 95 THR B C 1
ATOM 3593 O O . THR B 2 71 ? 100.646 65.721 26.676 1.00 15.13 95 THR B O 1
ATOM 3597 N N . ASP B 2 72 ? 100.763 67.524 25.329 1.00 12.65 96 ASP B N 1
ATOM 3598 C CA . ASP B 2 72 ? 100.648 68.528 26.402 1.00 13.07 96 ASP B CA 1
ATOM 3599 C C . ASP B 2 72 ? 99.191 68.667 26.881 1.00 13.42 96 ASP B C 1
ATOM 3600 O O . ASP B 2 72 ? 98.258 68.319 26.156 1.00 13.59 96 ASP B O 1
ATOM 3605 N N . PRO B 2 73 ? 98.977 69.211 28.097 1.00 14.29 97 PRO B N 1
ATOM 3606 C CA . PRO B 2 73 ? 97.611 69.478 28.533 1.00 14.43 97 PRO B CA 1
ATOM 3607 C C . PRO B 2 73 ? 96.812 70.347 27.533 1.00 14.09 97 PRO B C 1
ATOM 3608 O O . PRO B 2 73 ? 95.624 70.102 27.307 1.00 16.35 97 PRO B O 1
ATOM 3612 N N . ARG B 2 74 ? 97.466 71.330 26.909 1.00 13.62 98 ARG B N 1
ATOM 3613 C CA . ARG B 2 74 ? 96.822 72.190 25.946 1.00 13.47 98 ARG B CA 1
ATOM 3614 C C . ARG B 2 74 ? 97.669 72.245 24.667 1.00 13.17 98 ARG B C 1
ATOM 3615 O O . ARG B 2 74 ? 98.516 73.118 24.495 1.00 13.43 98 ARG B O 1
ATOM 3623 N N . PRO B 2 75 ? 97.420 71.311 23.740 1.00 12.22 99 PRO B N 1
ATOM 3624 C CA . PRO B 2 75 ? 98.205 71.281 22.516 1.00 11.62 99 PRO B CA 1
ATOM 3625 C C . PRO B 2 75 ? 98.066 72.527 21.656 1.00 10.79 99 PRO B C 1
ATOM 3626 O O . PRO B 2 75 ? 97.014 73.185 21.646 1.00 11.88 99 PRO B O 1
ATOM 3630 N N . VAL B 2 76 ? 99.138 72.831 20.927 1.00 10.76 100 VAL B N 1
ATOM 3631 C CA . VAL B 2 76 ? 99.159 73.938 19.976 1.00 11.05 100 VAL B CA 1
ATOM 3632 C C . VAL B 2 76 ? 99.323 73.315 18.597 1.00 9.54 100 VAL B C 1
ATOM 3633 O O . VAL B 2 76 ? 100.398 72.820 18.259 1.00 10.67 100 VAL B O 1
ATOM 3637 N N . LYS B 2 77 ? 98.223 73.294 17.857 1.00 8.94 101 LYS B N 1
ATOM 3638 C CA . LYS B 2 77 ? 98.104 72.567 16.614 1.00 8.47 101 LYS B CA 1
ATOM 3639 C C . LYS B 2 77 ? 98.216 73.535 15.454 1.00 8.14 101 LYS B C 1
ATOM 3640 O O . LYS B 2 77 ? 97.333 74.375 15.230 1.00 9.47 101 LYS B O 1
ATOM 3646 N N . THR B 2 78 ? 99.303 73.418 14.714 1.00 7.86 102 THR B N 1
ATOM 3647 C CA . THR B 2 78 ? 99.592 74.308 13.596 1.00 7.72 102 THR B CA 1
ATOM 3648 C C . THR B 2 78 ? 99.967 73.515 12.357 1.00 8.04 102 THR B C 1
ATOM 3649 O O . THR B 2 78 ? 100.108 72.309 12.400 1.00 8.01 102 THR B O 1
ATOM 3653 N N . ILE B 2 79 ? 100.190 74.226 11.261 1.00 8.40 103 ILE B N 1
ATOM 3654 C CA . ILE B 2 79 ? 100.713 73.582 10.059 1.00 8.37 103 ILE B CA 1
ATOM 3655 C C . ILE B 2 79 ? 101.918 72.706 10.391 1.00 9.06 103 ILE B C 1
ATOM 3656 O O . ILE B 2 79 ? 101.955 71.538 10.030 1.00 9.67 103 ILE B O 1
ATOM 3661 N N . GLY B 2 80 ? 102.902 73.272 11.074 1.00 8.87 104 GLY B N 1
ATOM 3662 C CA . GLY B 2 80 ? 104.088 72.518 11.404 1.00 9.37 104 GLY B CA 1
ATOM 3663 C C . GLY B 2 80 ? 103.937 71.456 12.461 1.00 7.93 104 GLY B C 1
ATOM 3664 O O . GLY B 2 80 ? 104.565 70.417 12.368 1.00 9.85 104 GLY B O 1
ATOM 3665 N N . SER B 2 81 ? 103.148 71.720 13.497 1.00 7.91 105 SER B N 1
ATOM 3666 C CA . SER B 2 81 ? 103.041 70.759 14.583 1.00 7.70 105 SER B CA 1
ATOM 3667 C C . SER B 2 81 ? 102.046 69.643 14.326 1.00 8.13 105 SER B C 1
ATOM 3668 O O . SER B 2 81 ? 102.148 68.594 14.956 1.00 8.79 105 SER B O 1
ATOM 3671 N N . TYR B 2 82 ? 101.099 69.869 13.423 1.00 7.44 106 TYR B N 1
ATOM 3672 C CA . TYR B 2 82 ? 99.937 69.005 13.328 1.00 7.18 106 TYR B CA 1
ATOM 3673 C C . TYR B 2 82 ? 99.497 68.620 11.928 1.00 7.00 106 TYR B C 1
ATOM 3674 O O . TYR B 2 82 ? 99.012 67.510 11.747 1.00 7.75 106 TYR B O 1
ATOM 3683 N N . TRP B 2 83 ? 99.606 69.502 10.948 1.00 7.76 107 TRP B N 1
ATOM 3684 C CA . TRP B 2 83 ? 99.032 69.144 9.643 1.00 7.77 107 TRP B CA 1
ATOM 3685 C C . TRP B 2 83 ? 99.834 68.041 8.976 1.00 8.07 107 TRP B C 1
ATOM 3686 O O . TRP B 2 83 ? 101.064 68.010 9.062 1.00 8.67 107 TRP B O 1
ATOM 3697 N N . PRO B 2 84 ? 99.146 67.154 8.255 1.00 7.51 108 PRO B N 1
ATOM 3698 C CA . PRO B 2 84 ? 99.867 66.036 7.638 1.00 7.94 108 PRO B CA 1
ATOM 3699 C C . PRO B 2 84 ? 100.487 66.328 6.289 1.00 7.85 108 PRO B C 1
ATOM 3700 O O . PRO B 2 84 ? 101.507 65.724 5.991 1.00 8.68 108 PRO B O 1
ATOM 3704 N N . TYR B 2 85 ? 99.865 67.195 5.489 1.00 8.07 109 TYR B N 1
ATOM 3705 C CA . TYR B 2 85 ? 100.210 67.355 4.077 1.00 8.43 109 TYR B CA 1
ATOM 3706 C C . TYR B 2 85 ? 100.352 68.814 3.669 1.00 7.65 109 TYR B C 1
ATOM 3707 O O . TYR B 2 85 ? 99.520 69.656 4.018 1.00 8.79 109 TYR B O 1
ATOM 3716 N N . LEU B 2 86 ? 101.372 69.078 2.851 1.00 7.82 110 LEU B N 1
ATOM 3717 C CA . LEU B 2 86 ? 101.550 70.387 2.281 1.00 8.15 110 LEU B CA 1
ATOM 3718 C C . LEU B 2 86 ? 100.444 70.760 1.282 1.00 7.38 110 LEU B C 1
ATOM 3719 O O . LEU B 2 86 ? 100.092 71.931 1.138 1.00 7.96 110 LEU B O 1
ATOM 3724 N N . SER B 2 87 ? 99.902 69.759 0.586 1.00 8.03 111 SER B N 1
ATOM 3725 C CA . SER B 2 87 ? 98.843 70.018 -0.361 1.00 7.63 111 SER B CA 1
ATOM 3726 C C . SER B 2 87 ? 97.729 70.869 0.243 1.00 7.42 111 SER B C 1
ATOM 3727 O O . SER B 2 87 ? 97.223 71.778 -0.413 1.00 7.68 111 SER B O 1
ATOM 3730 N N . THR B 2 88 ? 97.339 70.538 1.468 1.00 7.51 112 THR B N 1
ATOM 3731 C CA . THR B 2 88 ? 96.227 71.203 2.132 1.00 7.37 112 THR B CA 1
ATOM 3732 C C . THR B 2 88 ? 96.529 72.691 2.334 1.00 7.45 112 THR B C 1
ATOM 3733 O O . THR B 2 88 ? 95.633 73.530 2.276 1.00 8.16 112 THR B O 1
ATOM 3737 N N . VAL B 2 89 ? 97.791 73.011 2.618 1.00 7.89 113 VAL B N 1
ATOM 3738 C CA . VAL B 2 89 ? 98.211 74.404 2.847 1.00 7.95 113 VAL B CA 1
ATOM 3739 C C . VAL B 2 89 ? 98.008 75.198 1.562 1.00 8.68 113 VAL B C 1
ATOM 3740 O O . VAL B 2 89 ? 97.353 76.210 1.548 1.00 8.91 113 VAL B O 1
ATOM 3744 N N . TYR B 2 90 ? 98.558 74.693 0.470 1.00 7.56 114 TYR B N 1
ATOM 3745 C CA . TYR B 2 90 ? 98.403 75.364 -0.815 1.00 7.66 114 TYR B CA 1
ATOM 3746 C C . TYR B 2 90 ? 96.917 75.540 -1.151 1.00 7.22 114 TYR B C 1
ATOM 3747 O O . TYR B 2 90 ? 96.464 76.619 -1.513 1.00 8.37 114 TYR B O 1
ATOM 3756 N N . ASP B 2 91 ? 96.173 74.442 -1.073 1.00 7.13 115 ASP B N 1
ATOM 3757 C CA . ASP B 2 91 ? 94.793 74.444 -1.538 1.00 7.62 115 ASP B CA 1
ATOM 3758 C C . ASP B 2 91 ? 93.906 75.392 -0.725 1.00 7.29 115 ASP B C 1
ATOM 3759 O O . ASP B 2 91 ? 93.183 76.209 -1.278 1.00 8.27 115 ASP B O 1
ATOM 3764 N N . TYR B 2 92 ? 93.985 75.273 0.589 1.00 7.49 116 TYR B N 1
ATOM 3765 C CA . TYR B 2 92 ? 93.158 76.086 1.449 1.00 7.15 116 TYR B CA 1
ATOM 3766 C C . TYR B 2 92 ? 93.512 77.567 1.289 1.00 7.65 116 TYR B C 1
ATOM 3767 O O . TYR B 2 92 ? 92.627 78.418 1.227 1.00 8.70 116 TYR B O 1
ATOM 3776 N N . VAL B 2 93 ? 94.803 77.905 1.266 1.00 7.59 117 VAL B N 1
ATOM 3777 C CA . VAL B 2 93 ? 95.190 79.314 1.110 1.00 7.82 117 VAL B CA 1
ATOM 3778 C C . VAL B 2 93 ? 94.673 79.859 -0.226 1.00 7.76 117 VAL B C 1
ATOM 3779 O O . VAL B 2 93 ? 94.115 80.945 -0.285 1.00 8.66 117 VAL B O 1
ATOM 3783 N N . HIS B 2 94 ? 94.882 79.112 -1.297 1.00 7.53 118 HIS B N 1
ATOM 3784 C CA . HIS B 2 94 ? 94.483 79.564 -2.627 1.00 8.54 118 HIS B CA 1
ATOM 3785 C C . HIS B 2 94 ? 92.960 79.800 -2.704 1.00 7.88 118 HIS B C 1
ATOM 3786 O O . HIS B 2 94 ? 92.497 80.759 -3.321 1.00 8.43 118 HIS B O 1
ATOM 3793 N N . ARG B 2 95 ? 92.178 78.899 -2.100 1.00 7.93 119 ARG B N 1
ATOM 3794 C CA . ARG B 2 95 ? 90.736 78.912 -2.240 1.00 7.94 119 ARG B CA 1
ATOM 3795 C C . ARG B 2 95 ? 90.036 79.825 -1.242 1.00 7.89 119 ARG B C 1
ATOM 3796 O O . ARG B 2 95 ? 88.946 80.309 -1.543 1.00 8.74 119 ARG B O 1
ATOM 3804 N N . SER B 2 96 ? 90.609 79.982 -0.048 1.00 8.14 120 SER B N 1
ATOM 3805 C CA . SER B 2 96 ? 89.858 80.516 1.092 1.00 6.96 120 SER B CA 1
ATOM 3806 C C . SER B 2 96 ? 90.486 81.641 1.900 1.00 7.29 120 SER B C 1
ATOM 3807 O O . SER B 2 96 ? 89.846 82.179 2.803 1.00 7.97 120 SER B O 1
ATOM 3810 N N . MET B 2 97 ? 91.712 82.032 1.578 1.00 7.48 121 MET B N 1
ATOM 3811 C CA . MET B 2 97 ? 92.360 83.155 2.242 1.00 8.01 121 MET B CA 1
ATOM 3812 C C . MET B 2 97 ? 92.771 84.180 1.179 1.00 8.29 121 MET B C 1
ATOM 3813 O O . MET B 2 97 ? 92.860 83.843 0.004 1.00 9.31 121 MET B O 1
ATOM 3818 N N . PRO B 2 98 ? 92.997 85.444 1.571 1.00 8.76 122 PRO B N 1
ATOM 3819 C CA . PRO B 2 98 ? 92.746 86.024 2.881 1.00 8.40 122 PRO B CA 1
ATOM 3820 C C . PRO B 2 98 ? 91.283 86.010 3.264 1.00 7.87 122 PRO B C 1
ATOM 3821 O O . PRO B 2 98 ? 90.399 86.119 2.416 1.00 8.36 122 PRO B O 1
ATOM 3825 N N . PHE B 2 99 ? 91.043 85.925 4.561 1.00 7.91 123 PHE B N 1
ATOM 3826 C CA . PHE B 2 99 ? 89.703 85.856 5.145 1.00 8.45 123 PHE B CA 1
ATOM 3827 C C . PHE B 2 99 ? 89.000 87.177 4.858 1.00 8.48 123 PHE B C 1
ATOM 3828 O O . PHE B 2 99 ? 89.457 88.234 5.299 1.00 10.14 123 PHE B O 1
ATOM 3836 N N . GLY B 2 100 ? 87.911 87.113 4.085 1.00 8.27 124 GLY B N 1
ATOM 3837 C CA . GLY B 2 100 ? 87.101 88.276 3.704 1.00 8.69 124 GLY B CA 1
ATOM 3838 C C . GLY B 2 100 ? 87.372 88.731 2.286 1.00 9.12 124 GLY B C 1
ATOM 3839 O O . GLY B 2 100 ? 86.642 89.577 1.750 1.00 10.36 124 GLY B O 1
ATOM 3840 N N . SER B 2 101 ? 88.410 88.176 1.658 1.00 9.78 125 SER B N 1
ATOM 3841 C CA . SER B 2 101 ? 88.765 88.492 0.270 1.00 10.25 125 SER B CA 1
ATOM 3842 C C . SER B 2 101 ? 89.466 87.301 -0.399 1.00 9.48 125 SER B C 1
ATOM 3843 O O . SER B 2 101 ? 90.541 87.424 -0.989 1.00 11.08 125 SER B O 1
ATOM 3846 N N . ALA B 2 102 ? 88.808 86.147 -0.328 1.00 8.39 126 ALA B N 1
ATOM 3847 C CA . ALA B 2 102 ? 89.389 84.915 -0.798 1.00 8.96 126 ALA B CA 1
ATOM 3848 C C . ALA B 2 102 ? 89.498 84.867 -2.325 1.00 9.05 126 ALA B C 1
ATOM 3849 O O . ALA B 2 102 ? 88.815 85.606 -3.022 1.00 9.56 126 ALA B O 1
ATOM 3851 N N . GLN B 2 103 ? 90.358 83.977 -2.807 1.00 9.78 127 GLN B N 1
ATOM 3852 C CA . GLN B 2 103 ? 90.606 83.753 -4.236 1.00 10.39 127 GLN B CA 1
ATOM 3853 C C . GLN B 2 103 ? 91.197 84.964 -4.929 1.00 11.14 127 GLN B C 1
ATOM 3854 O O . GLN B 2 103 ? 90.900 85.221 -6.085 1.00 13.75 127 GLN B O 1
ATOM 3860 N N . THR B 2 104 ? 92.032 85.696 -4.217 1.00 10.98 128 THR B N 1
ATOM 3861 C CA . THR B 2 104 ? 92.754 86.822 -4.803 1.00 11.28 128 THR B CA 1
ATOM 3862 C C . THR B 2 104 ? 94.242 86.529 -5.029 1.00 11.36 128 THR B C 1
ATOM 3863 O O . THR B 2 104 ? 94.962 87.393 -5.489 1.00 13.59 128 THR B O 1
ATOM 3867 N N . LEU B 2 105 ? 94.701 85.318 -4.718 1.00 10.89 129 LEU B N 1
ATOM 3868 C CA . LEU B 2 105 ? 96.104 84.959 -4.926 1.00 10.52 129 LEU B CA 1
ATOM 3869 C C . LEU B 2 105 ? 96.291 84.191 -6.230 1.00 10.32 129 LEU B C 1
ATOM 3870 O O . LEU B 2 105 ? 95.514 83.306 -6.556 1.00 12.16 129 LEU B O 1
ATOM 3875 N N . SER B 2 106 ? 97.344 84.525 -6.973 1.00 10.18 130 SER B N 1
ATOM 3876 C CA . SER B 2 106 ? 97.744 83.730 -8.125 1.00 10.65 130 SER B CA 1
ATOM 3877 C C . SER B 2 106 ? 98.379 82.414 -7.693 1.00 10.67 130 SER B C 1
ATOM 3878 O O . SER B 2 106 ? 98.709 82.179 -6.518 1.00 10.55 130 SER B O 1
ATOM 3881 N N . VAL B 2 107 ? 98.548 81.543 -8.670 1.00 10.53 131 VAL B N 1
ATOM 3882 C CA . VAL B 2 107 ? 99.279 80.289 -8.466 1.00 11.07 131 VAL B CA 1
ATOM 3883 C C . VAL B 2 107 ? 100.676 80.552 -7.884 1.00 10.39 131 VAL B C 1
ATOM 3884 O O . VAL B 2 107 ? 101.071 79.939 -6.891 1.00 10.22 131 VAL B O 1
ATOM 3888 N N . ASP B 2 108 ? 101.432 81.456 -8.492 1.00 10.14 132 ASP B N 1
ATOM 3889 C CA . ASP B 2 108 ? 102.774 81.763 -8.028 1.00 10.69 132 ASP B CA 1
ATOM 3890 C C . ASP B 2 108 ? 102.740 82.381 -6.629 1.00 9.91 132 ASP B C 1
ATOM 3891 O O . ASP B 2 108 ? 103.597 82.072 -5.798 1.00 9.94 132 ASP B O 1
ATOM 3896 N N . ASP B 2 109 ? 101.770 83.259 -6.368 1.00 9.89 133 ASP B N 1
ATOM 3897 C CA . ASP B 2 109 ? 101.626 83.860 -5.032 1.00 10.01 133 ASP B CA 1
ATOM 3898 C C . ASP B 2 109 ? 101.454 82.766 -3.993 1.00 9.57 133 ASP B C 1
ATOM 3899 O O . ASP B 2 109 ? 102.010 82.840 -2.904 1.00 10.04 133 ASP B O 1
ATOM 3904 N N . THR B 2 110 ? 100.645 81.776 -4.325 1.00 9.54 134 THR B N 1
ATOM 3905 C CA . THR B 2 110 ? 100.348 80.718 -3.373 1.00 9.17 134 THR B CA 1
ATOM 3906 C C . THR B 2 110 ? 101.565 79.813 -3.124 1.00 9.32 134 THR B C 1
ATOM 3907 O O . THR B 2 110 ? 101.840 79.415 -1.989 1.00 9.27 134 THR B O 1
ATOM 3911 N N . TYR B 2 111 ? 102.334 79.515 -4.171 1.00 9.13 135 TYR B N 1
ATOM 3912 C CA . TYR B 2 111 ? 103.592 78.805 -3.949 1.00 9.40 135 TYR B CA 1
ATOM 3913 C C . TYR B 2 111 ? 104.516 79.584 -3.026 1.00 8.95 135 TYR B C 1
ATOM 3914 O O . TYR B 2 111 ? 105.147 79.023 -2.139 1.00 8.78 135 TYR B O 1
ATOM 3923 N N . ALA B 2 112 ? 104.641 80.882 -3.276 1.00 8.59 136 ALA B N 1
ATOM 3924 C CA . ALA B 2 112 ? 105.503 81.728 -2.454 1.00 9.01 136 ALA B CA 1
ATOM 3925 C C . ALA B 2 112 ? 105.056 81.760 -0.994 1.00 8.69 136 ALA B C 1
ATOM 3926 O O . ALA B 2 112 ? 105.875 81.629 -0.094 1.00 8.97 136 ALA B O 1
ATOM 3928 N N . ILE B 2 113 ? 103.758 81.983 -0.775 1.00 8.91 137 ILE B N 1
ATOM 3929 C CA . ILE B 2 113 ? 103.244 82.003 0.595 1.00 8.74 137 ILE B CA 1
ATOM 3930 C C . ILE B 2 113 ? 103.469 80.656 1.264 1.00 9.04 137 ILE B C 1
ATOM 3931 O O . ILE B 2 113 ? 103.879 80.601 2.414 1.00 8.92 137 ILE B O 1
ATOM 3936 N N . THR B 2 114 ? 103.248 79.583 0.525 1.00 8.33 138 THR B N 1
ATOM 3937 C CA . THR B 2 114 ? 103.470 78.272 1.092 1.00 8.41 138 THR B CA 1
ATOM 3938 C C . THR B 2 114 ? 104.946 78.067 1.467 1.00 9.46 138 THR B C 1
ATOM 3939 O O . THR B 2 114 ? 105.257 77.562 2.550 1.00 9.52 138 THR B O 1
ATOM 3943 N N . ALA B 2 115 ? 105.856 78.529 0.609 1.00 9.73 139 ALA B N 1
ATOM 3944 C CA . ALA B 2 115 ? 107.287 78.490 0.946 1.00 9.45 139 ALA B CA 1
ATOM 3945 C C . ALA B 2 115 ? 107.565 79.258 2.251 1.00 9.12 139 ALA B C 1
ATOM 3946 O O . ALA B 2 115 ? 108.302 78.797 3.125 1.00 9.40 139 ALA B O 1
ATOM 3948 N N . PHE B 2 116 ? 106.983 80.448 2.378 1.00 8.63 140 PHE B N 1
ATOM 3949 C CA . PHE B 2 116 ? 107.151 81.262 3.574 1.00 8.68 140 PHE B CA 1
ATOM 3950 C C . PHE B 2 116 ? 106.581 80.583 4.839 1.00 8.79 140 PHE B C 1
ATOM 3951 O O . PHE B 2 116 ? 107.165 80.654 5.931 1.00 9.06 140 PHE B O 1
ATOM 3959 N N . LEU B 2 117 ? 105.440 79.917 4.704 1.00 8.56 141 LEU B N 1
ATOM 3960 C CA . LEU B 2 117 ? 104.895 79.169 5.827 1.00 8.70 141 LEU B CA 1
ATOM 3961 C C . LEU B 2 117 ? 105.796 77.996 6.219 1.00 8.99 141 LEU B C 1
ATOM 3962 O O . LEU B 2 117 ? 105.950 77.695 7.406 1.00 9.59 141 LEU B O 1
ATOM 3967 N N . LEU B 2 118 ? 106.411 77.338 5.233 1.00 9.18 142 LEU B N 1
ATOM 3968 C CA . LEU B 2 118 ? 107.403 76.293 5.539 1.00 9.94 142 LEU B CA 1
ATOM 3969 C C . LEU B 2 118 ? 108.571 76.897 6.338 1.00 9.38 142 LEU B C 1
ATOM 3970 O O . LEU B 2 118 ? 108.999 76.344 7.371 1.00 10.48 142 LEU B O 1
ATOM 3975 N N . TYR B 2 119 ? 109.076 78.031 5.856 1.00 10.07 143 TYR B N 1
ATOM 3976 C CA . TYR B 2 119 ? 110.171 78.709 6.519 1.00 10.24 143 TYR B CA 1
ATOM 3977 C C . TYR B 2 119 ? 109.801 79.089 7.947 1.00 9.96 143 TYR B C 1
ATOM 3978 O O . TYR B 2 119 ? 110.570 78.891 8.875 1.00 11.05 143 TYR B O 1
ATOM 3987 N N . SER B 2 120 ? 108.607 79.629 8.120 1.00 9.77 144 SER B N 1
ATOM 3988 C CA . SER B 2 120 ? 108.163 80.094 9.424 1.00 9.94 144 SER B CA 1
ATOM 3989 C C . SER B 2 120 ? 108.005 78.967 10.431 1.00 9.42 144 SER B C 1
ATOM 3990 O O . SER B 2 120 ? 108.090 79.201 11.649 1.00 10.94 144 SER B O 1
ATOM 3993 N N . ASN B 2 121 ? 107.800 77.762 9.910 1.00 9.58 145 ASN B N 1
ATOM 3994 C CA . ASN B 2 121 ? 107.707 76.532 10.691 1.00 9.96 145 ASN B CA 1
ATOM 3995 C C . ASN B 2 121 ? 109.061 75.834 10.834 1.00 11.49 145 ASN B C 1
ATOM 3996 O O . ASN B 2 121 ? 109.145 74.754 11.400 1.00 13.33 145 ASN B O 1
ATOM 4001 N N . GLY B 2 122 ? 110.121 76.474 10.350 1.00 11.78 146 GLY B N 1
ATOM 4002 C CA . GLY B 2 122 ? 111.465 75.924 10.525 1.00 11.98 146 GLY B CA 1
ATOM 4003 C C . GLY B 2 122 ? 111.799 74.759 9.625 1.00 12.66 146 GLY B C 1
ATOM 4004 O O . GLY B 2 122 ? 112.724 73.993 9.924 1.00 13.66 146 GLY B O 1
ATOM 4005 N N . LEU B 2 123 ? 111.066 74.603 8.528 1.00 12.09 147 LEU B N 1
ATOM 4006 C CA . LEU B 2 123 ? 111.173 73.393 7.704 1.00 12.28 147 LEU B CA 1
ATOM 4007 C C . LEU B 2 123 ? 112.002 73.512 6.438 1.00 12.41 147 LEU B C 1
ATOM 4008 O O . LEU B 2 123 ? 112.357 72.490 5.848 1.00 14.26 147 LEU B O 1
ATOM 4013 N N . VAL B 2 124 ? 112.302 74.745 6.036 1.00 12.46 148 VAL B N 1
ATOM 4014 C CA . VAL B 2 124 ? 113.162 75.061 4.912 1.00 12.82 148 VAL B CA 1
ATOM 4015 C C . VAL B 2 124 ? 113.963 76.309 5.250 1.00 14.27 148 VAL B C 1
ATOM 4016 O O . VAL B 2 124 ? 113.672 77.047 6.203 1.00 14.48 148 VAL B O 1
ATOM 4020 N N . GLU B 2 125 ? 115.014 76.513 4.469 1.00 15.51 149 GLU B N 1
ATOM 4021 C CA . GLU B 2 125 ? 115.880 77.674 4.642 1.00 16.46 149 GLU B CA 1
ATOM 4022 C C . GLU B 2 125 ? 115.323 78.881 3.916 1.00 16.13 149 GLU B C 1
ATOM 4023 O O . GLU B 2 125 ? 114.425 78.756 3.086 1.00 15.29 149 GLU B O 1
ATOM 4029 N N . ASP B 2 126 ? 115.884 80.052 4.198 1.00 16.21 150 ASP B N 1
ATOM 4030 C CA . ASP B 2 126 ? 115.292 81.305 3.711 1.00 17.06 150 ASP B CA 1
ATOM 4031 C C . ASP B 2 126 ? 115.459 81.558 2.212 1.00 16.79 150 ASP B C 1
ATOM 4032 O O . ASP B 2 126 ? 114.894 82.510 1.697 1.00 17.01 150 ASP B O 1
ATOM 4037 N N . ASP B 2 127 ? 116.202 80.686 1.527 1.00 16.06 151 ASP B N 1
ATOM 4038 C CA . ASP B 2 127 ? 116.350 80.754 0.071 1.00 16.35 151 ASP B CA 1
ATOM 4039 C C . ASP B 2 127 ? 115.567 79.683 -0.691 1.00 15.46 151 ASP B C 1
ATOM 4040 O O . ASP B 2 127 ? 115.716 79.552 -1.896 1.00 16.86 151 ASP B O 1
ATOM 4045 N N . PHE B 2 128 ? 114.710 78.944 0.008 1.00 14.74 152 PHE B N 1
ATOM 4046 C CA . PHE B 2 128 ? 113.956 77.863 -0.593 1.00 13.91 152 PHE B CA 1
ATOM 4047 C C . PHE B 2 128 ? 112.984 78.381 -1.656 1.00 13.88 152 PHE B C 1
ATOM 4048 O O . PHE B 2 128 ? 112.287 79.386 -1.448 1.00 13.83 152 PHE B O 1
ATOM 4056 N N . VAL B 2 129 ? 112.929 77.654 -2.768 1.00 12.68 153 VAL B N 1
ATOM 4057 C CA . VAL B 2 129 ? 111.999 77.876 -3.858 1.00 12.84 153 VAL B CA 1
ATOM 4058 C C . VAL B 2 129 ? 111.069 76.667 -3.982 1.00 12.95 153 VAL B C 1
ATOM 4059 O O . VAL B 2 129 ? 111.516 75.548 -4.213 1.00 13.71 153 VAL B O 1
ATOM 4063 N N . LEU B 2 130 ? 109.771 76.904 -3.799 1.00 11.98 154 LEU B N 1
ATOM 4064 C CA . LEU B 2 130 ? 108.761 75.858 -3.955 1.00 11.31 154 LEU B CA 1
ATOM 4065 C C . LEU B 2 130 ? 108.204 75.925 -5.364 1.00 11.86 154 LEU B C 1
ATOM 4066 O O . LEU B 2 130 ? 107.798 76.983 -5.822 1.00 12.69 154 LEU B O 1
ATOM 4071 N N . THR B 2 131 ? 108.201 74.801 -6.068 1.00 12.66 155 THR B N 1
ATOM 4072 C CA . THR B 2 131 ? 107.673 74.735 -7.419 1.00 13.49 155 THR B CA 1
ATOM 4073 C C . THR B 2 131 ? 106.696 73.556 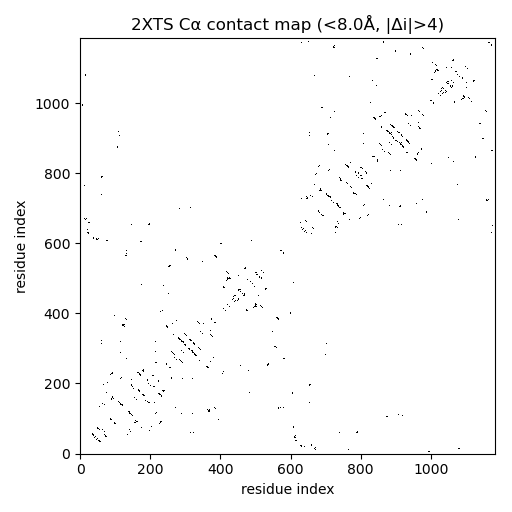-7.534 1.00 12.82 155 THR B C 1
ATOM 4074 O O . THR B 2 131 ? 106.600 72.695 -6.647 1.00 12.48 155 THR B O 1
ATOM 4078 N N . HIS B 2 132 ? 105.992 73.497 -8.648 1.00 13.40 156 HIS B N 1
ATOM 4079 C CA . HIS B 2 132 ? 105.114 72.360 -8.910 1.00 14.33 156 HIS B CA 1
ATOM 4080 C C . HIS B 2 132 ? 105.884 71.051 -9.029 1.00 14.63 156 HIS B C 1
ATOM 4081 O O . HIS B 2 132 ? 105.318 69.990 -8.854 1.00 15.68 156 HIS B O 1
ATOM 4088 N N . GLU B 2 133 ? 107.173 71.128 -9.333 1.00 15.00 157 GLU B N 1
ATOM 4089 C CA . GLU B 2 133 ? 107.972 69.922 -9.551 1.00 15.05 157 GLU B CA 1
ATOM 4090 C C . GLU B 2 133 ? 108.591 69.364 -8.284 1.00 13.84 157 GLU B C 1
ATOM 4091 O O . GLU B 2 133 ? 108.747 68.157 -8.188 1.00 15.68 157 GLU B O 1
ATOM 4097 N N . ASN B 2 134 ? 108.901 70.211 -7.294 1.00 12.38 158 ASN B N 1
ATOM 4098 C CA . ASN B 2 134 ? 109.456 69.738 -6.021 1.00 11.99 158 ASN B CA 1
ATOM 4099 C C . ASN B 2 134 ? 108.465 69.695 -4.857 1.00 11.86 158 ASN B C 1
ATOM 4100 O O . ASN B 2 134 ? 108.830 69.287 -3.758 1.00 12.41 158 ASN B O 1
ATOM 4105 N N . PHE B 2 135 ? 107.224 70.079 -5.130 1.00 11.09 159 PHE B N 1
ATOM 4106 C CA . PHE B 2 135 ? 106.213 70.220 -4.075 1.00 10.97 159 PHE B CA 1
ATOM 4107 C C . PHE B 2 135 ? 106.058 68.926 -3.275 1.00 11.71 159 PHE B C 1
ATOM 4108 O O . PHE B 2 135 ? 106.084 68.940 -2.043 1.00 12.33 159 PHE B O 1
ATOM 4116 N N . THR B 2 136 ? 105.945 67.802 -3.971 1.00 12.58 160 THR B N 1
ATOM 4117 C CA . THR B 2 136 ? 105.677 66.529 -3.292 1.00 14.02 160 THR B CA 1
ATOM 4118 C C . THR B 2 136 ? 106.915 65.920 -2.614 1.00 14.17 160 THR B C 1
ATOM 4119 O O . THR B 2 136 ? 106.794 64.894 -1.947 1.00 15.79 160 THR B O 1
ATOM 4123 N N . GLN B 2 137 ? 108.078 66.564 -2.740 1.00 13.59 161 GLN B N 1
ATOM 4124 C CA . GLN B 2 137 ? 109.248 66.175 -1.944 1.00 14.12 161 GLN B CA 1
ATOM 4125 C C . GLN B 2 137 ? 109.142 66.635 -0.497 1.00 13.68 161 GLN B C 1
ATOM 4126 O O . GLN B 2 137 ? 109.850 66.128 0.373 1.00 14.54 161 GLN B O 1
ATOM 4132 N N . VAL B 2 138 ? 108.285 67.623 -0.242 1.00 12.28 162 VAL B N 1
ATOM 4133 C CA . VAL B 2 138 ? 108.120 68.139 1.109 1.00 12.86 162 VAL B CA 1
ATOM 4134 C C . VAL B 2 138 ? 107.233 67.218 1.930 1.00 13.24 162 VAL B C 1
ATOM 4135 O O . VAL B 2 138 ? 106.133 66.879 1.513 1.00 14.85 162 VAL B O 1
ATOM 4139 N N . VAL B 2 139 ? 107.760 66.779 3.066 1.00 12.63 163 VAL B N 1
ATOM 4140 C CA . VAL B 2 139 ? 107.040 65.944 4.024 1.00 13.42 163 VAL B CA 1
ATOM 4141 C C . VAL B 2 139 ? 106.933 66.705 5.339 1.00 12.61 163 VAL B C 1
ATOM 4142 O O . VAL B 2 139 ? 107.935 67.138 5.896 1.00 14.45 163 VAL B O 1
ATOM 4146 N N . LEU B 2 140 ? 105.707 66.885 5.823 1.00 10.41 164 LEU B N 1
ATOM 4147 C CA . LEU B 2 140 ? 105.484 67.615 7.075 1.00 9.94 164 LEU B CA 1
ATOM 4148 C C . LEU B 2 140 ? 105.741 66.734 8.281 1.00 9.40 164 LEU B C 1
ATOM 4149 O O . LEU B 2 140 ? 105.561 65.517 8.218 1.00 9.81 164 LEU B O 1
ATOM 4154 N N . PRO B 2 141 ? 106.128 67.346 9.412 1.00 9.38 165 PRO B N 1
ATOM 4155 C CA . PRO B 2 141 ? 106.448 66.552 10.600 1.00 9.59 165 PRO B CA 1
ATOM 4156 C C . PRO B 2 141 ? 105.374 65.567 11.034 1.00 9.03 165 PRO B C 1
ATOM 4157 O O . PRO B 2 141 ? 105.695 64.446 11.458 1.00 10.13 165 PRO B O 1
ATOM 4161 N N . ASN B 2 142 ? 104.105 65.975 10.958 1.00 8.13 166 ASN B N 1
ATOM 4162 C CA . ASN B 2 142 ? 103.007 65.116 11.425 1.00 8.35 166 ASN B CA 1
ATOM 4163 C C . ASN B 2 142 ? 102.322 64.309 10.309 1.00 8.16 166 ASN B C 1
ATOM 4164 O O . ASN B 2 142 ? 101.175 63.908 10.464 1.00 8.78 166 ASN B O 1
ATOM 4169 N N . ALA B 2 143 ? 103.050 64.049 9.213 1.00 7.80 167 ALA B N 1
ATOM 4170 C CA . ALA B 2 143 ? 102.518 63.276 8.109 1.00 8.46 167 ALA B CA 1
ATOM 4171 C C . ALA B 2 143 ? 101.929 61.946 8.527 1.00 8.63 167 ALA B C 1
ATOM 4172 O O . ALA B 2 143 ? 100.963 61.515 7.940 1.00 9.11 167 ALA B O 1
ATOM 4174 N N . GLU B 2 144 ? 102.496 61.301 9.539 1.00 8.58 168 GLU B N 1
ATOM 4175 C CA . GLU B 2 144 ? 102.030 59.992 10.017 1.00 9.25 168 GLU B CA 1
ATOM 4176 C C . GLU B 2 144 ? 101.213 60.088 11.316 1.00 8.53 168 GLU B C 1
ATOM 4177 O O . GLU B 2 144 ? 101.060 59.098 12.033 1.00 10.77 168 GLU B O 1
ATOM 4183 N N . GLY B 2 145 ? 100.659 61.269 11.577 1.00 8.42 169 GLY B N 1
ATOM 4184 C CA . GLY B 2 145 ? 99.982 61.532 12.842 1.00 8.47 169 GLY B CA 1
ATOM 4185 C C . GLY B 2 145 ? 98.522 61.147 12.928 1.00 7.91 169 GLY B C 1
ATOM 4186 O O . GLY B 2 145 ? 97.916 61.403 13.965 1.00 8.62 169 GLY B O 1
ATOM 4187 N N . PHE B 2 146 ? 97.957 60.554 11.879 1.00 7.45 170 PHE B N 1
ATOM 4188 C CA . PHE B 2 146 ? 96.526 60.304 11.786 1.00 7.43 170 PHE B CA 1
ATOM 4189 C C . PHE B 2 146 ? 96.220 58.876 11.404 1.00 7.38 170 PHE B C 1
ATOM 4190 O O . PHE B 2 146 ? 96.982 58.217 10.685 1.00 9.57 170 PHE B O 1
ATOM 4198 N N . TYR B 2 147 ? 95.066 58.398 11.846 1.00 8.03 171 TYR B N 1
ATOM 4199 C CA . TYR B 2 147 ? 94.619 57.072 11.436 1.00 8.40 171 TYR B CA 1
ATOM 4200 C C . TYR B 2 147 ? 93.112 57.096 11.260 1.00 7.95 171 TYR B C 1
ATOM 4201 O O . TYR B 2 147 ? 92.418 57.829 11.984 1.00 7.64 171 TYR B O 1
ATOM 4210 N N . PRO B 2 148 ? 92.596 56.317 10.295 1.00 8.29 172 PRO B N 1
ATOM 4211 C CA . PRO B 2 148 ? 91.135 56.283 10.134 1.00 8.41 172 PRO B CA 1
ATOM 4212 C C . PRO B 2 148 ? 90.362 55.818 11.371 1.00 8.82 172 PRO B C 1
ATOM 4213 O O . PRO B 2 148 ? 90.810 54.955 12.117 1.00 8.71 172 PRO B O 1
ATOM 4217 N N . ASP B 2 149 ? 89.189 56.406 11.563 1.00 8.01 173 ASP B N 1
ATOM 4218 C CA . ASP B 2 149 ? 88.263 56.089 12.639 1.00 8.71 173 ASP B CA 1
ATOM 4219 C C . ASP B 2 149 ? 88.284 54.602 12.965 1.00 9.18 173 ASP B C 1
ATOM 4220 O O . ASP B 2 149 ? 87.984 53.768 12.104 1.00 10.05 173 ASP B O 1
ATOM 4225 N N . ASP B 2 150 ? 88.610 54.289 14.214 1.00 8.76 174 ASP B N 1
ATOM 4226 C CA . ASP B 2 150 ? 88.652 52.905 14.728 1.00 9.51 174 ASP B CA 1
ATOM 4227 C C . ASP B 2 150 ? 87.710 52.712 15.917 1.00 10.50 174 ASP B C 1
ATOM 4228 O O . ASP B 2 150 ? 87.898 51.798 16.705 1.00 11.11 174 ASP B O 1
ATOM 4233 N N . ARG B 2 151 ? 86.682 53.552 16.054 1.00 9.44 175 ARG B N 1
ATOM 4234 C CA . ARG B 2 151 ? 85.681 53.338 17.088 1.00 9.63 175 ARG B CA 1
ATOM 4235 C C . ARG B 2 151 ? 85.076 51.946 17.003 1.00 10.30 175 ARG B C 1
ATOM 4236 O O . ARG B 2 151 ? 84.746 51.367 18.034 1.00 10.33 175 ARG B O 1
ATOM 4244 N N . ASP B 2 152 ? 84.961 51.379 15.800 1.00 11.38 176 ASP B N 1
ATOM 4245 C CA . ASP B 2 152 ? 84.391 50.027 15.674 1.00 13.11 176 ASP B CA 1
ATOM 4246 C C . ASP B 2 152 ? 85.219 48.952 16.394 1.00 13.49 176 ASP B C 1
ATOM 4247 O O . ASP B 2 152 ? 84.687 47.903 16.776 1.00 15.61 176 ASP B O 1
ATOM 4252 N N . GLN B 2 153 ? 86.510 49.211 16.566 1.00 13.75 177 GLN B N 1
ATOM 4253 C CA . GLN B 2 153 ? 87.402 48.314 17.314 1.00 14.48 177 GLN B CA 1
ATOM 4254 C C . GLN B 2 153 ? 87.546 48.678 18.796 1.00 14.23 177 GLN B C 1
ATOM 4255 O O . GLN B 2 153 ? 87.608 47.802 19.653 1.00 16.01 177 GLN B O 1
ATOM 4261 N N . THR B 2 154 ? 87.630 49.967 19.090 1.00 12.79 178 THR B N 1
ATOM 4262 C CA . THR B 2 154 ? 88.070 50.459 20.377 1.00 12.86 178 THR B CA 1
ATOM 4263 C C . THR B 2 154 ? 86.953 51.001 21.286 1.00 11.98 178 THR B C 1
ATOM 4264 O O . THR B 2 154 ? 87.187 51.206 22.480 1.00 13.07 178 THR B O 1
ATOM 4268 N N . GLU B 2 155 ? 85.754 51.226 20.745 1.00 10.37 179 GLU B N 1
ATOM 4269 C CA . GLU B 2 155 ? 84.644 51.754 21.542 1.00 10.01 179 GLU B CA 1
ATOM 4270 C C . GLU B 2 155 ? 83.355 50.934 21.400 1.00 9.74 179 GLU B C 1
ATOM 4271 O O . GLU B 2 155 ? 82.741 50.570 22.388 1.00 10.21 179 GLU B O 1
ATOM 4277 N N . TYR B 2 156 ? 82.949 50.645 20.175 1.00 9.69 180 TYR B N 1
ATOM 4278 C CA . TYR B 2 156 ? 81.661 50.010 19.969 1.00 10.74 180 TYR B CA 1
ATOM 4279 C C . TYR B 2 156 ? 81.538 48.673 20.711 1.00 10.89 180 TYR B C 1
ATOM 4280 O O . TYR B 2 156 ? 80.529 48.433 21.334 1.00 11.66 180 TYR B O 1
ATOM 4289 N N . PRO B 2 157 ? 82.585 47.818 20.696 1.00 11.26 181 PRO B N 1
ATOM 4290 C CA . PRO B 2 157 ? 82.398 46.558 21.446 1.00 11.97 181 PRO B CA 1
ATOM 4291 C C . PRO B 2 157 ? 82.220 46.777 22.954 1.00 12.03 181 PRO B C 1
ATOM 4292 O O . PRO B 2 157 ? 81.472 46.049 23.618 1.00 14.18 181 PRO B O 1
ATOM 4296 N N . LEU B 2 158 ? 82.896 47.787 23.494 1.00 12.05 182 LEU B N 1
ATOM 4297 C CA . LEU B 2 158 ? 82.832 48.079 24.920 1.00 11.63 182 LEU B CA 1
ATOM 4298 C C . LEU B 2 158 ? 81.477 48.678 25.308 1.00 10.87 182 LEU B C 1
ATOM 4299 O O . LEU B 2 158 ? 80.923 48.361 26.364 1.00 12.13 182 LEU B O 1
ATOM 4304 N N . PHE B 2 159 ? 80.947 49.551 24.452 1.00 10.38 183 PHE B N 1
ATOM 4305 C CA . PHE B 2 159 ? 79.757 50.312 24.757 1.00 9.83 183 PHE B CA 1
ATOM 4306 C C . PHE B 2 159 ? 78.489 49.584 24.337 1.00 9.95 183 PHE B C 1
ATOM 4307 O O . PHE B 2 159 ? 77.398 50.036 24.622 1.00 11.02 183 PHE B O 1
ATOM 4315 N N . SER B 2 160 ? 78.623 48.423 23.697 1.00 11.08 184 SER B N 1
ATOM 4316 C CA . SER B 2 160 ? 77.458 47.630 23.281 1.00 12.90 184 SER B CA 1
ATOM 4317 C C . SER B 2 160 ? 77.202 46.425 24.186 1.00 14.09 184 SER B C 1
ATOM 4318 O O . SER B 2 160 ? 76.435 45.558 23.825 1.00 16.20 184 SER B O 1
ATOM 4321 N N . LYS B 2 161 ? 77.835 46.402 25.359 1.00 16.29 185 LYS B N 1
ATOM 4322 C CA . LYS B 2 161 ? 77.541 45.395 26.383 1.00 17.71 185 LYS B CA 1
ATOM 4323 C C . LYS B 2 161 ? 76.227 45.754 27.083 1.00 18.16 185 LYS B C 1
ATOM 4324 O O . LYS B 2 161 ? 75.784 46.913 27.037 1.00 18.78 185 LYS B O 1
ATOM 4330 N N . GLU B 2 162 ? 75.592 44.781 27.733 1.00 19.20 186 GLU B N 1
ATOM 4331 C CA . GLU B 2 162 ? 74.368 45.046 28.472 1.00 19.77 186 GLU B CA 1
ATOM 4332 C C . GLU B 2 162 ? 74.647 46.023 29.608 1.00 18.74 186 GLU B C 1
ATOM 4333 O O . GLU B 2 162 ? 75.525 45.788 30.434 1.00 20.27 186 GLU B O 1
ATOM 4339 N N . PRO B 2 163 ? 73.904 47.142 29.646 1.00 17.20 187 PRO B N 1
ATOM 4340 C CA . PRO B 2 163 ? 74.176 48.095 30.697 1.00 16.30 187 PRO B CA 1
ATOM 4341 C C . PRO B 2 163 ? 73.497 47.788 32.025 1.00 16.11 187 PRO B C 1
ATOM 4342 O O . PRO B 2 163 ? 72.528 47.032 32.086 1.00 17.56 187 PRO B O 1
ATOM 4346 N N . CYS B 2 164 ? 74.014 48.403 33.083 1.00 15.76 188 CYS B N 1
ATOM 4347 C CA . CYS B 2 164 ? 73.415 48.257 34.412 1.00 15.56 188 CYS B CA 1
ATOM 4348 C C . CYS B 2 164 ? 72.110 49.053 34.500 1.00 14.75 188 CYS B C 1
ATOM 4349 O O . CYS B 2 164 ? 72.009 50.168 33.967 1.00 14.38 188 CYS B O 1
ATOM 4352 N N . MET B 2 165 ? 71.107 48.466 35.143 1.00 14.52 189 MET B N 1
ATOM 4353 C CA . MET B 2 165 ? 69.833 49.132 35.394 1.00 14.58 189 MET B CA 1
ATOM 4354 C C . MET B 2 165 ? 69.587 49.465 36.856 1.00 14.57 189 MET B C 1
ATOM 4355 O O . MET B 2 165 ? 68.932 50.451 37.179 1.00 14.58 189 MET B O 1
ATOM 4360 N N . THR B 2 166 ? 70.076 48.621 37.755 1.00 15.16 190 THR B N 1
ATOM 4361 C CA . THR B 2 166 ? 69.692 48.711 39.155 1.00 16.62 190 THR B CA 1
ATOM 4362 C C . THR B 2 166 ? 70.903 48.539 40.055 1.00 16.41 190 THR B C 1
ATOM 4363 O O . THR B 2 166 ? 71.755 47.698 39.781 1.00 17.34 190 THR B O 1
ATOM 4367 N N . ASP B 2 167 ? 70.957 49.348 41.116 1.00 16.09 191 ASP B N 1
ATOM 4368 C CA . ASP B 2 167 ? 72.009 49.274 42.142 1.00 17.07 191 ASP B CA 1
ATOM 4369 C C . ASP B 2 167 ? 73.389 49.317 41.497 1.00 16.88 191 ASP B C 1
ATOM 4370 O O . ASP B 2 167 ? 74.272 48.518 41.812 1.00 18.42 191 ASP B O 1
ATOM 4375 N N . CYS B 2 168 ? 73.564 50.272 40.588 1.00 16.82 192 CYS B N 1
ATOM 4376 C CA . CYS B 2 168 ? 74.784 50.417 39.829 1.00 16.73 192 CYS B CA 1
ATOM 4377 C C . CYS B 2 168 ? 75.845 51.100 40.682 1.00 17.78 192 CYS B C 1
ATOM 4378 O O . CYS B 2 168 ? 75.549 52.021 41.460 1.00 17.87 192 CYS B O 1
ATOM 4381 N N . ALA B 2 169 ? 77.072 50.610 40.536 1.00 19.87 193 ALA B N 1
ATOM 4382 C CA . ALA B 2 169 ? 78.192 51.005 41.361 1.00 20.38 193 ALA B CA 1
ATOM 4383 C C . ALA B 2 169 ? 78.843 52.213 40.737 1.00 20.83 193 ALA B C 1
ATOM 4384 O O . ALA B 2 169 ? 79.914 52.086 40.146 1.00 23.57 193 ALA B O 1
ATOM 4386 N N . VAL B 2 170 ? 78.191 53.374 40.858 1.00 19.74 194 VAL B N 1
ATOM 4387 C CA A VAL B 2 170 ? 78.651 54.624 40.247 0.50 18.96 194 VAL B CA 1
ATOM 4388 C CA B VAL B 2 170 ? 78.702 54.614 40.264 0.50 18.88 194 VAL B CA 1
ATOM 4389 C C . VAL B 2 170 ? 78.922 55.703 41.304 1.00 18.27 194 VAL B C 1
ATOM 4390 O O . VAL B 2 170 ? 78.240 55.764 42.333 1.00 18.42 194 VAL B O 1
ATOM 4397 N N . GLY B 2 171 ? 79.900 56.565 41.034 1.00 17.31 195 GLY B N 1
ATOM 4398 C CA . GLY B 2 171 ? 80.160 57.702 41.902 1.00 15.73 195 GLY B CA 1
ATOM 4399 C C . GLY B 2 171 ? 79.227 58.868 41.573 1.00 14.90 195 GLY B C 1
ATOM 4400 O O . GLY B 2 171 ? 79.005 59.176 40.382 1.00 15.78 195 GLY B O 1
ATOM 4401 N N . VAL B 2 172 ? 78.671 59.499 42.600 1.00 13.96 196 VAL B N 1
ATOM 4402 C CA . VAL B 2 172 ? 77.664 60.553 42.419 1.00 14.36 196 VAL B CA 1
ATOM 4403 C C . VAL B 2 172 ? 77.975 61.846 43.169 1.00 14.30 196 VAL B C 1
ATOM 4404 O O . VAL B 2 172 ? 77.104 62.691 43.372 1.00 15.59 196 VAL B O 1
ATOM 4408 N N . GLU B 2 173 ? 79.247 62.035 43.522 1.00 13.37 197 GLU B N 1
ATOM 4409 C CA . GLU B 2 173 ? 79.691 63.302 44.094 1.00 14.22 197 GLU B CA 1
ATOM 4410 C C . GLU B 2 173 ? 79.829 64.355 43.004 1.00 13.30 197 GLU B C 1
ATOM 4411 O O . GLU B 2 173 ? 80.454 64.105 41.979 1.00 13.31 197 GLU B O 1
ATOM 4417 N N . ILE B 2 174 ? 79.327 65.556 43.263 1.00 12.57 198 ILE B N 1
ATOM 4418 C CA . ILE B 2 174 ? 79.469 66.644 42.282 1.00 12.30 198 ILE B CA 1
ATOM 4419 C C . ILE B 2 174 ? 80.924 67.118 42.247 1.00 12.01 198 ILE B C 1
ATOM 4420 O O . ILE B 2 174 ? 81.486 67.467 43.294 1.00 13.81 198 ILE B O 1
ATOM 4425 N N . THR B 2 175 ? 81.533 67.083 41.058 1.00 11.50 199 THR B N 1
ATOM 4426 C CA . THR B 2 175 ? 82.944 67.443 40.873 1.00 12.60 199 THR B CA 1
ATOM 4427 C C . THR B 2 175 ? 83.196 68.706 40.075 1.00 12.57 199 THR B C 1
ATOM 4428 O O . THR B 2 175 ? 84.206 69.356 40.276 1.00 14.40 199 THR B O 1
ATOM 4432 N N . LYS B 2 176 ? 82.326 69.028 39.132 1.00 11.75 200 LYS B N 1
ATOM 4433 C CA . LYS B 2 176 ? 82.440 70.230 38.301 1.00 10.25 200 LYS B CA 1
ATOM 4434 C C . LYS B 2 176 ? 81.067 70.896 38.239 1.00 9.76 200 LYS B C 1
ATOM 4435 O O . LYS B 2 176 ? 80.037 70.198 38.203 1.00 8.81 200 LYS B O 1
ATOM 4441 N N . ARG B 2 177 ? 81.056 72.221 38.275 1.00 9.10 201 ARG B N 1
ATOM 4442 C CA . ARG B 2 177 ? 79.836 73.020 38.106 1.00 9.53 201 ARG B CA 1
ATOM 4443 C C . ARG B 2 177 ? 80.048 74.165 37.127 1.00 8.91 201 ARG B C 1
ATOM 4444 O O . ARG B 2 177 ? 80.952 74.971 37.304 1.00 9.70 201 ARG B O 1
ATOM 4452 N N . ALA B 2 178 ? 79.215 74.237 36.095 1.00 9.29 202 ALA B N 1
ATOM 4453 C CA . ALA B 2 178 ? 79.304 75.330 35.110 1.00 8.91 202 ALA B CA 1
ATOM 4454 C C . ALA B 2 178 ? 79.114 76.690 35.752 1.00 9.23 202 ALA B C 1
ATOM 4455 O O . ALA B 2 178 ? 79.672 77.672 35.289 1.00 9.17 202 ALA B O 1
ATOM 4457 N N . VAL B 2 179 ? 78.299 76.791 36.802 1.00 10.14 203 VAL B N 1
ATOM 4458 C CA . VAL B 2 179 ? 78.108 78.089 37.435 1.00 10.61 203 VAL B CA 1
ATOM 4459 C C . VAL B 2 179 ? 79.408 78.664 37.994 1.00 11.10 203 VAL B C 1
ATOM 4460 O O . VAL B 2 179 ? 79.523 79.854 38.175 1.00 12.35 203 VAL B O 1
ATOM 4464 N N . ASP B 2 180 ? 80.392 77.825 38.279 1.00 10.40 204 ASP B N 1
ATOM 4465 C CA . ASP B 2 180 ? 81.716 78.304 38.698 1.00 11.12 204 ASP B CA 1
ATOM 4466 C C . ASP B 2 180 ? 82.410 79.163 37.655 1.00 10.60 204 ASP B C 1
ATOM 4467 O O . ASP B 2 180 ? 83.184 80.031 38.010 1.00 11.87 204 ASP B O 1
ATOM 4472 N N . LEU B 2 181 ? 82.145 78.881 36.383 1.00 9.93 205 LEU B N 1
ATOM 4473 C CA . LEU B 2 181 ? 82.758 79.641 35.301 1.00 10.70 205 LEU B CA 1
ATOM 4474 C C . LEU B 2 181 ? 81.979 80.912 34.992 1.00 10.94 205 LEU B C 1
ATOM 4475 O O . LEU B 2 181 ? 82.565 81.966 34.769 1.00 12.34 205 LEU B O 1
ATOM 4480 N N . ASN B 2 182 ? 80.661 80.809 34.960 1.00 11.19 206 ASN B N 1
ATOM 4481 C CA . ASN B 2 182 ? 79.805 81.963 34.718 1.00 11.84 206 ASN B CA 1
ATOM 4482 C C . ASN B 2 182 ? 80.174 82.661 33.415 1.00 11.11 206 ASN B C 1
ATOM 4483 O O . ASN B 2 182 ? 80.375 83.875 33.386 1.00 13.25 206 ASN B O 1
ATOM 4488 N N . VAL B 2 183 ? 80.268 81.870 32.341 1.00 10.10 207 VAL B N 1
ATOM 4489 C CA . VAL B 2 183 ? 80.635 82.357 31.017 1.00 10.88 207 VAL B CA 1
ATOM 4490 C C . VAL B 2 183 ? 79.542 82.087 29.946 1.00 10.57 207 VAL B C 1
ATOM 4491 O O . VAL B 2 183 ? 79.793 82.101 28.749 1.00 12.52 207 VAL B O 1
ATOM 4495 N N . THR B 2 184 ? 78.316 81.872 30.385 1.00 9.05 208 THR B N 1
ATOM 4496 C CA . THR B 2 184 ? 77.168 81.725 29.515 1.00 8.57 208 THR B CA 1
ATOM 4497 C C . THR B 2 184 ? 76.462 83.075 29.358 1.00 8.95 208 THR B C 1
ATOM 4498 O O . THR B 2 184 ? 76.347 83.826 30.320 1.00 9.67 208 THR B O 1
ATOM 4502 N N . PRO B 2 185 ? 75.968 83.391 28.153 1.00 9.37 209 PRO B N 1
ATOM 4503 C CA . PRO B 2 185 ? 75.182 84.615 28.061 1.00 10.07 209 PRO B CA 1
ATOM 4504 C C . PRO B 2 185 ? 74.031 84.587 29.051 1.00 9.76 209 PRO B C 1
ATOM 4505 O O . PRO B 2 185 ? 73.532 83.515 29.381 1.00 9.66 209 PRO B O 1
ATOM 4509 N N . GLU B 2 186 ? 73.616 85.762 29.501 1.00 10.53 210 GLU B N 1
ATOM 4510 C CA . GLU B 2 186 ? 72.595 85.906 30.515 1.00 11.39 210 GLU B CA 1
ATOM 4511 C C . GLU B 2 186 ? 71.437 86.762 30.042 1.00 11.49 210 GLU B C 1
ATOM 4512 O O . GLU B 2 186 ? 71.606 87.675 29.231 1.00 11.57 210 GLU B O 1
ATOM 4518 N N . ASP B 2 187 ? 70.276 86.476 30.612 1.00 10.87 211 ASP B N 1
ATOM 4519 C CA . ASP B 2 187 ? 69.127 87.373 30.555 1.00 12.55 211 ASP B CA 1
ATOM 4520 C C . ASP B 2 187 ? 69.405 88.525 31.545 1.00 13.46 211 ASP B C 1
ATOM 4521 O O . ASP B 2 187 ? 70.313 88.429 32.381 1.00 13.02 211 ASP B O 1
ATOM 4526 N N . PRO B 2 188 ? 68.582 89.583 31.522 1.00 15.43 212 PRO B N 1
ATOM 4527 C CA . PRO B 2 188 ? 68.847 90.699 32.446 1.00 15.90 212 PRO B CA 1
ATOM 4528 C C . PRO B 2 188 ? 68.776 90.345 33.943 1.00 16.52 212 PRO B C 1
ATOM 4529 O O . PRO B 2 188 ? 69.389 91.031 34.769 1.00 18.68 212 PRO B O 1
ATOM 4533 N N . ASP B 2 189 ? 68.039 89.294 34.292 1.00 15.92 213 ASP B N 1
ATOM 4534 C CA . ASP B 2 189 ? 67.942 88.837 35.680 1.00 16.17 213 ASP B CA 1
ATOM 4535 C C . ASP B 2 189 ? 69.083 87.914 36.100 1.00 15.49 213 ASP B C 1
ATOM 4536 O O . ASP B 2 189 ? 69.076 87.399 37.218 1.00 16.58 213 ASP B O 1
ATOM 4541 N N . GLY B 2 190 ? 70.049 87.676 35.215 1.00 14.71 214 GLY B N 1
ATOM 4542 C CA . GLY B 2 190 ? 71.182 86.844 35.562 1.00 14.15 214 GLY B CA 1
ATOM 4543 C C . GLY B 2 190 ? 71.053 85.372 35.237 1.00 13.24 214 GLY B C 1
ATOM 4544 O O . GLY B 2 190 ? 72.032 84.618 35.356 1.00 14.09 214 GLY B O 1
ATOM 4545 N N . ARG B 2 191 ? 69.857 84.944 34.823 1.00 11.98 215 ARG B N 1
ATOM 4546 C CA . ARG B 2 191 ? 69.654 83.557 34.389 1.00 11.31 215 ARG B CA 1
ATOM 4547 C C . ARG B 2 191 ? 70.325 83.316 33.056 1.00 11.45 215 ARG B C 1
ATOM 4548 O O . ARG B 2 191 ? 70.533 84.253 32.298 1.00 11.47 215 ARG B O 1
ATOM 4556 N N . PRO B 2 192 ? 70.627 82.055 32.752 1.00 10.40 216 PRO B N 1
ATOM 4557 C CA . PRO B 2 192 ? 71.097 81.715 31.406 1.00 10.32 216 PRO B CA 1
ATOM 4558 C C . PRO B 2 192 ? 70.178 82.291 30.321 1.00 9.59 216 PRO B C 1
ATOM 4559 O O . PRO B 2 192 ? 68.949 82.209 30.419 1.00 10.28 216 PRO B O 1
ATOM 4563 N N . ALA B 2 193 ? 70.768 82.885 29.300 1.00 8.82 217 ALA B N 1
ATOM 4564 C CA . ALA B 2 193 ? 69.971 83.541 28.298 1.00 8.79 217 ALA B CA 1
ATOM 4565 C C . ALA B 2 193 ? 68.983 82.562 27.675 1.00 9.03 217 ALA B C 1
ATOM 4566 O O . ALA B 2 193 ? 69.320 81.426 27.365 1.00 9.49 217 ALA B O 1
ATOM 4568 N N . GLY B 2 194 ? 67.774 83.046 27.443 1.00 8.94 218 GLY B N 1
ATOM 4569 C CA . GLY B 2 194 ? 66.710 82.244 26.881 1.00 8.59 218 GLY B CA 1
ATOM 4570 C C . GLY B 2 194 ? 65.929 81.408 27.866 1.00 8.23 218 GLY B C 1
ATOM 4571 O O . GLY B 2 194 ? 65.089 80.596 27.472 1.00 8.46 218 GLY B O 1
ATOM 4572 N N . SER B 2 195 ? 66.193 81.619 29.146 1.00 8.06 219 SER B N 1
ATOM 4573 C CA . SER B 2 195 ? 65.446 80.902 30.180 1.00 8.13 219 SER B CA 1
ATOM 4574 C C . SER B 2 195 ? 63.940 81.127 30.040 1.00 8.79 219 SER B C 1
ATOM 4575 O O . SER B 2 195 ? 63.487 82.175 29.608 1.00 8.59 219 SER B O 1
ATOM 4578 N N . MET B 2 196 ? 63.174 80.114 30.408 1.00 8.62 220 MET B N 1
ATOM 4579 C CA . MET B 2 196 ? 61.733 80.174 30.270 1.00 9.69 220 MET B CA 1
ATOM 4580 C C . MET B 2 196 ? 61.160 81.273 31.132 1.00 10.18 220 MET B C 1
ATOM 4581 O O . MET B 2 196 ? 61.529 81.401 32.290 1.00 11.08 220 MET B O 1
ATOM 4586 N N . PRO B 2 197 ? 60.227 82.054 30.585 1.00 10.83 221 PRO B N 1
ATOM 4587 C CA . PRO B 2 197 ? 59.568 83.053 31.418 1.00 11.74 221 PRO B CA 1
ATOM 4588 C C . PRO B 2 197 ? 58.831 82.431 32.601 1.00 12.09 221 PRO B C 1
ATOM 4589 O O . PRO B 2 197 ? 58.262 81.344 32.497 1.00 12.40 221 PRO B O 1
ATOM 4593 N N . ASP B 2 198 ? 58.824 83.162 33.714 1.00 13.60 222 ASP B N 1
ATOM 4594 C CA . ASP B 2 198 ? 58.095 82.769 34.898 1.00 14.96 222 ASP B CA 1
ATOM 4595 C C . ASP B 2 198 ? 56.616 83.052 34.658 1.00 15.33 222 ASP B C 1
ATOM 4596 O O . ASP B 2 198 ? 56.214 84.211 34.574 1.00 16.87 222 ASP B O 1
ATOM 4601 N N . LEU B 2 199 ? 55.824 81.995 34.516 1.00 16.33 223 LEU B N 1
ATOM 4602 C CA . LEU B 2 199 ? 54.392 82.162 34.294 1.00 17.43 223 LEU B CA 1
ATOM 4603 C C . LEU B 2 199 ? 53.659 82.656 35.546 1.00 18.66 223 LEU B C 1
ATOM 4604 O O . LEU B 2 199 ? 52.506 83.030 35.457 1.00 19.78 223 LEU B O 1
ATOM 4609 N N . GLY B 2 200 ? 54.339 82.670 36.694 1.00 19.27 224 GLY B N 1
ATOM 4610 C CA . GLY B 2 200 ? 53.812 83.280 37.919 1.00 20.00 224 GLY B CA 1
ATOM 4611 C C . GLY B 2 200 ? 54.030 84.780 38.003 1.00 20.82 224 GLY B C 1
ATOM 4612 O O . GLY B 2 200 ? 53.534 85.428 38.928 1.00 22.41 224 GLY B O 1
ATOM 4613 N N . ALA B 2 201 ? 54.786 85.332 37.060 1.00 20.84 225 ALA B N 1
ATOM 4614 C CA . ALA B 2 201 ? 55.024 86.764 36.939 1.00 20.85 225 ALA B CA 1
ATOM 4615 C C . ALA B 2 201 ? 54.242 87.297 35.739 1.00 21.11 225 ALA B C 1
ATOM 4616 O O . ALA B 2 201 ? 53.798 86.524 34.889 1.00 20.75 225 ALA B O 1
ATOM 4618 N N . ALA B 2 202 ? 54.084 88.613 35.656 1.00 21.30 226 ALA B N 1
ATOM 4619 C CA . ALA B 2 202 ? 53.358 89.242 34.549 1.00 21.96 226 ALA B CA 1
ATOM 4620 C C . ALA B 2 202 ? 54.017 88.938 33.198 1.00 22.34 226 ALA B C 1
ATOM 4621 O O . ALA B 2 202 ? 55.239 88.770 33.114 1.00 22.73 226 ALA B O 1
ATOM 4623 N N . ALA B 2 203 ? 53.197 88.856 32.151 1.00 22.74 227 ALA B N 1
ATOM 4624 C CA . ALA B 2 203 ? 53.686 88.633 30.790 1.00 23.36 227 ALA B CA 1
ATOM 4625 C C . ALA B 2 203 ? 54.421 89.875 30.298 1.00 24.38 227 ALA B C 1
ATOM 4626 O O . ALA B 2 203 ? 54.109 90.987 30.719 1.00 24.71 227 ALA B O 1
ATOM 4628 N N . ALA B 2 204 ? 55.392 89.677 29.411 1.00 25.14 228 ALA B N 1
ATOM 4629 C CA . ALA B 2 204 ? 56.137 90.786 28.812 1.00 25.94 228 ALA B CA 1
ATOM 4630 C C . ALA B 2 204 ? 55.225 91.651 27.951 1.00 26.36 228 ALA B C 1
ATOM 4631 O O . ALA B 2 204 ? 54.335 91.131 27.275 1.00 26.82 228 ALA B O 1
ATOM 4633 N N . PRO B 2 205 ? 55.349 92.885 27.902 1.00 27.27 229 PRO B N 1
ATOM 4634 N N . GLY C 1 2 ? 82.028 75.868 -27.289 1.00 28.26 42 GLY C N 1
ATOM 4635 C CA . GLY C 1 2 ? 81.005 76.594 -26.474 1.00 27.72 42 GLY C CA 1
ATOM 4636 C C . GLY C 1 2 ? 81.566 77.840 -25.810 1.00 27.15 42 GLY C C 1
ATOM 4637 O O . GLY C 1 2 ? 82.781 78.055 -25.790 1.00 28.28 42 GLY C O 1
ATOM 4638 N N . THR C 1 3 ? 80.676 78.667 -25.271 1.00 25.84 43 THR C N 1
ATOM 4639 C CA . THR C 1 3 ? 81.071 79.878 -24.554 1.00 24.44 43 THR C CA 1
ATOM 4640 C C . THR C 1 3 ? 81.029 79.616 -23.050 1.00 22.36 43 THR C C 1
ATOM 4641 O O . THR C 1 3 ? 79.967 79.300 -22.509 1.00 21.86 43 THR C O 1
ATOM 4645 N N . PRO C 1 4 ? 82.176 79.771 -22.361 1.00 19.73 44 PRO C N 1
ATOM 4646 C CA . PRO C 1 4 ? 82.162 79.456 -20.932 1.00 18.23 44 PRO C CA 1
ATOM 4647 C C . PRO C 1 4 ? 81.208 80.369 -20.178 1.00 16.92 44 PRO C C 1
ATOM 4648 O O . PRO C 1 4 ? 81.057 81.527 -20.525 1.00 17.31 44 PRO C O 1
ATOM 4652 N N . ASP C 1 5 ? 80.550 79.831 -19.156 1.00 14.26 45 ASP C N 1
ATOM 4653 C CA . ASP C 1 5 ? 79.578 80.591 -18.383 1.00 13.38 45 ASP C CA 1
ATOM 4654 C C . ASP C 1 5 ? 80.328 81.434 -17.349 1.00 13.04 45 ASP C C 1
ATOM 4655 O O . ASP C 1 5 ? 81.014 80.867 -16.485 1.00 12.55 45 ASP C O 1
ATOM 4660 N N . PRO C 1 6 ? 80.189 82.773 -17.396 1.00 12.51 46 PRO C N 1
ATOM 4661 C CA . PRO C 1 6 ? 80.941 83.619 -16.448 1.00 13.97 46 PRO C CA 1
ATOM 4662 C C . PRO C 1 6 ? 80.509 83.444 -14.984 1.00 12.94 46 PRO C C 1
ATOM 4663 O O . PRO C 1 6 ? 81.235 83.832 -14.071 1.00 12.59 46 PRO C O 1
ATOM 4667 N N . LEU C 1 7 ? 79.327 82.875 -14.755 1.00 12.01 47 LEU C N 1
ATOM 4668 C CA . LEU C 1 7 ? 78.922 82.521 -13.375 1.00 12.06 47 LEU C CA 1
ATOM 4669 C C . LEU C 1 7 ? 79.803 81.424 -12.774 1.00 11.34 47 LEU C C 1
ATOM 4670 O O . LEU C 1 7 ? 79.763 81.172 -11.563 1.00 11.42 47 LEU C O 1
ATOM 4675 N N . ILE C 1 8 ? 80.571 80.744 -13.625 1.00 10.43 48 ILE C N 1
ATOM 4676 C CA . ILE C 1 8 ? 81.581 79.767 -13.197 1.00 10.05 48 ILE C CA 1
ATOM 4677 C C . ILE C 1 8 ? 82.985 80.331 -13.436 1.00 9.69 48 ILE C C 1
ATOM 4678 O O . ILE C 1 8 ? 83.827 80.287 -12.539 1.00 10.44 48 ILE C O 1
ATOM 4683 N N . THR C 1 9 ? 83.258 80.910 -14.610 1.00 10.53 49 THR C N 1
ATOM 4684 C CA . THR C 1 9 ? 84.648 81.287 -14.914 1.00 11.43 49 THR C CA 1
ATOM 4685 C C . THR C 1 9 ? 85.116 82.570 -14.202 1.00 11.67 49 THR C C 1
ATOM 4686 O O . THR C 1 9 ? 86.322 82.787 -14.069 1.00 14.23 49 THR C O 1
ATOM 4690 N N . GLU C 1 10 ? 84.185 83.428 -13.796 1.00 12.01 50 GLU C N 1
ATOM 4691 C CA . GLU C 1 10 ? 84.500 84.609 -13.009 1.00 12.57 50 GLU C CA 1
ATOM 4692 C C . GLU C 1 10 ? 84.147 84.361 -11.553 1.00 11.87 50 GLU C C 1
ATOM 4693 O O . GLU C 1 10 ? 83.092 83.812 -11.238 1.00 12.05 50 GLU C O 1
ATOM 4699 N N . ILE C 1 11 ? 85.036 84.755 -10.657 1.00 11.75 51 ILE C N 1
ATOM 4700 C CA . ILE C 1 11 ? 84.798 84.576 -9.233 1.00 12.04 51 ILE C CA 1
ATOM 4701 C C . ILE C 1 11 ? 83.704 85.540 -8.796 1.00 11.21 51 ILE C C 1
ATOM 4702 O O . ILE C 1 11 ? 83.745 86.727 -9.115 1.00 12.87 51 ILE C O 1
ATOM 4707 N N . GLN C 1 12 ? 82.704 85.011 -8.101 1.00 10.56 52 GLN C N 1
ATOM 4708 C CA . GLN C 1 12 ? 81.534 85.794 -7.706 1.00 10.50 52 GLN C CA 1
ATOM 4709 C C . GLN C 1 12 ? 81.745 86.298 -6.281 1.00 10.25 52 GLN C C 1
ATOM 4710 O O . GLN C 1 12 ? 82.523 85.702 -5.524 1.00 10.35 52 GLN C O 1
ATOM 4716 N N . PRO C 1 13 ? 81.051 87.380 -5.897 1.00 10.07 53 PRO C N 1
ATOM 4717 C CA . PRO C 1 13 ? 81.374 87.978 -4.596 1.00 10.36 53 PRO C CA 1
ATOM 4718 C C . PRO C 1 13 ? 81.164 86.993 -3.436 1.00 9.29 53 PRO C C 1
ATOM 4719 O O . PRO C 1 13 ? 81.871 87.037 -2.447 1.00 9.66 53 PRO C O 1
ATOM 4723 N N . TRP C 1 14 ? 80.158 86.140 -3.535 1.00 8.78 54 TRP C N 1
ATOM 4724 C CA . TRP C 1 14 ? 79.853 85.188 -2.477 1.00 8.64 54 TRP C CA 1
ATOM 4725 C C . TRP C 1 14 ? 80.922 84.127 -2.290 1.00 8.44 54 TRP C C 1
ATOM 4726 O O . TRP C 1 14 ? 80.913 83.419 -1.282 1.00 8.50 54 TRP C O 1
ATOM 4737 N N . ALA C 1 15 ? 81.847 84.005 -3.241 1.00 8.28 55 ALA C N 1
ATOM 4738 C CA . ALA C 1 15 ? 82.975 83.038 -3.167 1.00 8.28 55 ALA C CA 1
ATOM 4739 C C . ALA C 1 15 ? 84.269 83.708 -2.751 1.00 8.72 55 ALA C C 1
ATOM 4740 O O . ALA C 1 15 ? 85.329 83.079 -2.786 1.00 9.48 55 ALA C O 1
ATOM 4742 N N . SER C 1 16 ? 84.176 84.958 -2.299 1.00 8.42 56 SER C N 1
ATOM 4743 C CA . SER C 1 16 ? 85.348 85.731 -1.896 1.00 9.14 56 SER C CA 1
ATOM 4744 C C . SER C 1 16 ? 85.122 86.487 -0.609 1.00 9.27 56 SER C C 1
ATOM 4745 O O . SER C 1 16 ? 85.925 86.405 0.305 1.00 9.16 56 SER C O 1
ATOM 4748 N N . GLU C 1 17 ? 84.042 87.258 -0.562 1.00 10.32 57 GLU C N 1
ATOM 4749 C CA . GLU C 1 17 ? 83.701 88.092 0.581 1.00 11.05 57 GLU C CA 1
ATOM 4750 C C . GLU C 1 17 ? 82.865 87.314 1.584 1.00 10.74 57 GLU C C 1
ATOM 4751 O O . GLU C 1 17 ? 82.428 86.232 1.288 1.00 12.15 57 GLU C O 1
ATOM 4757 N N . PHE C 1 18 ? 82.615 87.894 2.749 1.00 10.20 58 PHE C N 1
ATOM 4758 C CA . PHE C 1 18 ? 81.796 87.280 3.767 1.00 9.78 58 PHE C CA 1
ATOM 4759 C C . PHE C 1 18 ? 80.311 87.341 3.457 1.00 10.05 58 PHE C C 1
ATOM 4760 O O . PHE C 1 18 ? 79.795 88.339 2.933 1.00 11.80 58 PHE C O 1
ATOM 4768 N N . GLY C 1 19 ? 79.613 86.292 3.871 1.00 10.64 59 GLY C N 1
ATOM 4769 C CA . GLY C 1 19 ? 78.170 86.346 4.039 1.00 10.02 59 GLY C CA 1
ATOM 4770 C C . GLY C 1 19 ? 77.799 86.917 5.412 1.00 10.08 59 GLY C C 1
ATOM 4771 O O . GLY C 1 19 ? 78.648 87.490 6.111 1.00 10.90 59 GLY C O 1
ATOM 4772 N N . GLU C 1 20 ? 76.534 86.765 5.794 1.00 9.44 60 GLU C N 1
ATOM 4773 C CA . GLU C 1 20 ? 76.081 87.283 7.088 1.00 9.67 60 GLU C CA 1
ATOM 4774 C C . GLU C 1 20 ? 76.609 86.445 8.267 1.00 9.26 60 GLU C C 1
ATOM 4775 O O . GLU C 1 20 ? 76.837 85.226 8.184 1.00 9.30 60 GLU C O 1
ATOM 4781 N N . ALA C 1 21 ? 76.748 87.122 9.410 1.00 10.11 61 ALA C N 1
ATOM 4782 C CA . ALA C 1 21 ? 77.268 86.530 10.637 1.00 10.39 61 ALA C CA 1
ATOM 4783 C C . ALA C 1 21 ? 76.207 85.677 11.314 1.00 9.65 61 ALA C C 1
ATOM 4784 O O . ALA C 1 21 ? 75.008 85.810 11.025 1.00 10.22 61 ALA C O 1
ATOM 4786 N N . VAL C 1 22 ? 76.646 84.807 12.225 1.00 9.86 62 VAL C N 1
ATOM 4787 C CA . VAL C 1 22 ? 75.754 83.909 12.965 1.00 10.55 62 VAL C CA 1
ATOM 4788 C C . VAL C 1 22 ? 74.919 84.637 14.012 1.00 11.22 62 VAL C C 1
ATOM 4789 O O . VAL C 1 22 ? 74.008 84.049 14.603 1.00 12.80 62 VAL C O 1
ATOM 4793 N N . ASP C 1 23 ? 75.209 85.909 14.271 1.00 11.89 63 ASP C N 1
ATOM 4794 C CA . ASP C 1 23 ? 74.389 86.657 15.217 1.00 12.57 63 ASP C CA 1
ATOM 4795 C C . ASP C 1 23 ? 73.405 87.592 14.537 1.00 12.28 63 ASP C C 1
ATOM 4796 O O . ASP C 1 23 ? 72.789 88.422 15.229 1.00 14.75 63 ASP C O 1
ATOM 4801 N N . ALA C 1 24 ? 73.235 87.456 13.209 1.00 11.17 64 ALA C N 1
ATOM 4802 C CA . ALA C 1 24 ? 72.450 88.443 12.474 1.00 10.94 64 ALA C CA 1
ATOM 4803 C C . ALA C 1 24 ? 70.944 88.280 12.719 1.00 10.54 64 ALA C C 1
ATOM 4804 O O . ALA C 1 24 ? 70.218 89.261 12.801 1.00 12.41 64 ALA C O 1
ATOM 4806 N N . HIS C 1 25 ? 70.459 87.039 12.826 1.00 9.73 65 HIS C N 1
ATOM 4807 C CA . HIS C 1 25 ? 69.011 86.773 12.846 1.00 9.94 65 HIS C CA 1
ATOM 4808 C C . HIS C 1 25 ? 68.670 85.731 13.892 1.00 9.37 65 HIS C C 1
ATOM 4809 O O . HIS C 1 25 ? 68.715 84.534 13.626 1.00 10.72 65 HIS C O 1
ATOM 4816 N N . PRO C 1 26 ? 68.308 86.170 15.100 1.00 8.78 66 PRO C N 1
ATOM 4817 C CA . PRO C 1 26 ? 68.027 85.170 16.132 1.00 8.31 66 PRO C CA 1
ATOM 4818 C C . PRO C 1 26 ? 66.843 84.259 15.807 1.00 7.46 66 PRO C C 1
ATOM 4819 O O . PRO C 1 26 ? 66.809 83.131 16.248 1.00 7.71 66 PRO C O 1
ATOM 4823 N N . TYR C 1 27 ? 65.854 84.784 15.100 1.00 6.50 67 TYR C N 1
ATOM 4824 C CA . TYR C 1 27 ? 64.748 83.975 14.597 1.00 7.39 67 TYR C CA 1
ATOM 4825 C C . TYR C 1 27 ? 64.511 84.369 13.149 1.00 7.13 67 TYR C C 1
ATOM 4826 O O . TYR C 1 27 ? 64.048 85.466 12.856 1.00 9.31 67 TYR C O 1
ATOM 4835 N N . GLY C 1 28 ? 64.888 83.495 12.227 1.00 7.22 68 GLY C N 1
ATOM 4836 C CA . GLY C 1 28 ? 64.938 83.836 10.806 1.00 7.22 68 GLY C CA 1
ATOM 4837 C C . GLY C 1 28 ? 63.657 83.628 10.036 1.00 6.52 68 GLY C C 1
ATOM 4838 O O . GLY C 1 28 ? 62.767 82.914 10.451 1.00 7.23 68 GLY C O 1
ATOM 4839 N N . LEU C 1 29 ? 63.632 84.244 8.866 1.00 6.64 69 LEU C N 1
ATOM 4840 C CA . LEU C 1 29 ? 62.588 84.114 7.859 1.00 6.99 69 LEU C CA 1
ATOM 4841 C C . LEU C 1 29 ? 63.182 83.600 6.547 1.00 6.60 69 LEU C C 1
ATOM 4842 O O . LEU C 1 29 ? 64.389 83.599 6.398 1.00 6.77 69 LEU C O 1
ATOM 4847 N N . PRO C 1 30 ? 62.341 83.165 5.594 1.00 6.44 70 PRO C N 1
ATOM 4848 C CA . PRO C 1 30 ? 62.821 82.758 4.287 1.00 6.19 70 PRO C CA 1
ATOM 4849 C C . PRO C 1 30 ? 63.610 83.827 3.559 1.00 6.96 70 PRO C C 1
ATOM 4850 O O . PRO C 1 30 ? 63.427 85.036 3.760 1.00 7.48 70 PRO C O 1
ATOM 4854 N N . ILE C 1 31 ? 64.502 83.370 2.693 1.00 6.99 71 ILE C N 1
ATOM 4855 C CA . ILE C 1 31 ? 65.232 84.284 1.823 1.00 7.24 71 ILE C CA 1
ATOM 4856 C C . ILE C 1 31 ? 64.227 85.046 0.967 1.00 7.60 71 ILE C C 1
ATOM 4857 O O . ILE C 1 31 ? 63.168 84.544 0.640 1.00 8.13 71 ILE C O 1
ATOM 4862 N N . HIS C 1 32 ? 64.585 86.253 0.562 1.00 7.94 72 HIS C N 1
ATOM 4863 C CA . HIS C 1 32 ? 63.630 87.108 -0.142 1.00 8.77 72 HIS C CA 1
ATOM 4864 C C . HIS C 1 32 ? 63.195 86.576 -1.502 1.00 8.90 72 HIS C C 1
ATOM 4865 O O . HIS C 1 32 ? 62.108 86.896 -1.966 1.00 9.98 72 HIS C O 1
ATOM 4872 N N . PHE C 1 33 ? 64.023 85.745 -2.114 1.00 8.76 73 PHE C N 1
ATOM 4873 C CA . PHE C 1 33 ? 63.672 85.154 -3.383 1.00 8.34 73 PHE C CA 1
ATOM 4874 C C . PHE C 1 33 ? 62.481 84.210 -3.276 1.00 8.18 73 PHE C C 1
ATOM 4875 O O . PHE C 1 33 ? 61.921 83.773 -4.306 1.00 9.84 73 PHE C O 1
ATOM 4883 N N . GLU C 1 34 ? 62.141 83.813 -2.048 1.00 7.15 74 GLU C N 1
ATOM 4884 C CA . GLU C 1 34 ? 61.020 82.913 -1.806 1.00 7.22 74 GLU C CA 1
ATOM 4885 C C . GLU C 1 34 ? 59.745 83.618 -1.348 1.00 7.59 74 GLU C C 1
ATOM 4886 O O . GLU C 1 34 ? 58.845 83.026 -0.749 1.00 7.43 74 GLU C O 1
ATOM 4892 N N . SER C 1 35 ? 59.617 84.881 -1.714 1.00 7.99 75 SER C N 1
ATOM 4893 C CA . SER C 1 35 ? 58.502 85.715 -1.200 1.00 8.62 75 SER C CA 1
ATOM 4894 C C . SER C 1 35 ? 57.112 85.240 -1.657 1.00 8.66 75 SER C C 1
ATOM 4895 O O . SER C 1 35 ? 56.133 85.501 -0.978 1.00 9.68 75 SER C O 1
ATOM 4898 N N . HIS C 1 36 ? 57.060 84.522 -2.772 1.00 8.67 76 HIS C N 1
ATOM 4899 C CA . HIS C 1 36 ? 55.805 83.986 -3.305 1.00 8.49 76 HIS C CA 1
ATOM 4900 C C . HIS C 1 36 ? 55.268 82.814 -2.476 1.00 8.02 76 HIS C C 1
ATOM 4901 O O . HIS C 1 36 ? 54.133 82.383 -2.666 1.00 9.25 76 HIS C O 1
ATOM 4908 N N . VAL C 1 37 ? 56.081 82.261 -1.583 1.00 7.59 77 VAL C N 1
ATOM 4909 C CA . VAL C 1 37 ? 55.673 81.159 -0.736 1.00 7.48 77 VAL C CA 1
ATOM 4910 C C . VAL C 1 37 ? 55.126 81.787 0.542 1.00 7.01 77 VAL C C 1
ATOM 4911 O O . VAL C 1 37 ? 55.817 81.914 1.535 1.00 8.13 77 VAL C O 1
ATOM 4915 N N . LYS C 1 38 ? 53.855 82.170 0.478 1.00 6.92 78 LYS C N 1
ATOM 4916 C CA . LYS C 1 38 ? 53.202 82.918 1.543 1.00 6.59 78 LYS C CA 1
ATOM 4917 C C . LYS C 1 38 ? 51.714 82.627 1.497 1.00 6.49 78 LYS C C 1
ATOM 4918 O O . LYS C 1 38 ? 51.217 82.053 0.539 1.00 6.79 78 LYS C O 1
ATOM 4924 N N A ARG C 1 39 ? 51.007 83.008 2.551 0.50 6.27 79 ARG C N 1
ATOM 4925 N N B ARG C 1 39 ? 50.997 83.019 2.541 0.50 6.75 79 ARG C N 1
ATOM 4926 C CA A ARG C 1 39 ? 49.561 82.958 2.548 0.50 6.22 79 ARG C CA 1
ATOM 4927 C CA B ARG C 1 39 ? 49.551 82.870 2.573 0.50 7.05 79 ARG C CA 1
ATOM 4928 C C A ARG C 1 39 ? 49.019 83.933 1.531 0.50 6.26 79 ARG C C 1
ATOM 4929 C C B ARG C 1 39 ? 48.878 83.954 1.725 0.50 7.12 79 ARG C C 1
ATOM 4930 O O A ARG C 1 39 ? 49.601 85.001 1.305 0.50 5.85 79 ARG C O 1
ATOM 4931 O O B ARG C 1 39 ? 49.205 85.135 1.847 0.50 8.22 79 ARG C O 1
ATOM 4946 N N . GLN C 1 40 ? 47.923 83.546 0.887 1.00 7.23 80 GLN C N 1
ATOM 4947 C CA . GLN C 1 40 ? 47.155 84.453 0.036 1.00 7.37 80 GLN C CA 1
ATOM 4948 C C . GLN C 1 40 ? 45.737 84.582 0.563 1.00 7.18 80 GLN C C 1
ATOM 4949 O O . GLN C 1 40 ? 45.208 83.662 1.158 1.00 7.66 80 GLN C O 1
ATOM 4955 N N . TYR C 1 41 ? 45.116 85.716 0.267 1.00 9.00 81 TYR C N 1
ATOM 4956 C CA . TYR C 1 41 ? 43.789 86.065 0.717 1.00 10.50 81 TYR C CA 1
ATOM 4957 C C . TYR C 1 41 ? 42.968 86.428 -0.514 1.00 10.32 81 TYR C C 1
ATOM 4958 O O . TYR C 1 41 ? 43.425 87.194 -1.384 1.00 11.58 81 TYR C O 1
ATOM 4967 N N . VAL C 1 42 ? 41.770 85.869 -0.579 1.00 10.35 82 VAL C N 1
ATOM 4968 C CA . VAL C 1 42 ? 40.823 86.132 -1.657 1.00 11.27 82 VAL C CA 1
ATOM 4969 C C . VAL C 1 42 ? 39.678 86.930 -1.040 1.00 13.24 82 VAL C C 1
ATOM 4970 O O . VAL C 1 42 ? 38.785 86.395 -0.405 1.00 13.88 82 VAL C O 1
ATOM 4974 N N . GLU C 1 43 ? 39.705 88.228 -1.250 1.00 15.37 83 GLU C N 1
ATOM 4975 C CA . GLU C 1 43 ? 38.759 89.108 -0.570 1.00 16.71 83 GLU C CA 1
ATOM 4976 C C . GLU C 1 43 ? 37.265 88.767 -0.768 1.00 16.31 83 GLU C C 1
ATOM 4977 O O . GLU C 1 43 ? 36.447 88.835 0.183 1.00 16.40 83 GLU C O 1
ATOM 4983 N N . TRP C 1 44 ? 36.893 88.386 -1.984 1.00 15.79 84 TRP C N 1
ATOM 4984 C CA . TRP C 1 44 ? 35.471 88.230 -2.296 1.00 15.63 84 TRP C CA 1
ATOM 4985 C C . TRP C 1 44 ? 34.794 87.053 -1.615 1.00 15.26 84 TRP C C 1
ATOM 4986 O O . TRP C 1 44 ? 33.566 86.991 -1.585 1.00 16.41 84 TRP C O 1
ATOM 4997 N N . LEU C 1 45 ? 35.573 86.113 -1.074 1.00 14.87 85 LEU C N 1
ATOM 4998 C CA . LEU C 1 45 ? 35.004 84.912 -0.497 1.00 14.94 85 LEU C CA 1
ATOM 4999 C C . LEU C 1 45 ? 34.162 85.169 0.747 1.00 15.21 85 LEU C C 1
ATOM 5000 O O . LEU C 1 45 ? 33.291 84.372 1.066 1.00 16.51 85 LEU C O 1
ATOM 5005 N N . THR C 1 46 ? 34.479 86.228 1.482 1.00 15.78 86 THR C N 1
ATOM 5006 C CA . THR C 1 46 ? 33.775 86.484 2.739 1.00 15.98 86 THR C CA 1
ATOM 5007 C C . THR C 1 46 ? 33.436 87.944 2.916 1.00 15.67 86 THR C C 1
ATOM 5008 O O . THR C 1 46 ? 33.918 88.786 2.194 1.00 16.63 86 THR C O 1
ATOM 5012 N N . GLU C 1 47 ? 32.624 88.231 3.929 1.00 15.89 87 GLU C N 1
ATOM 5013 C CA . GLU C 1 47 ? 32.060 89.561 4.187 1.00 16.92 87 GLU C CA 1
ATOM 5014 C C . GLU C 1 47 ? 32.978 90.456 5.061 1.00 16.08 87 GLU C C 1
ATOM 5015 O O . GLU C 1 47 ? 32.894 91.677 5.025 1.00 18.02 87 GLU C O 1
ATOM 5021 N N . SER C 1 48 ? 33.848 89.829 5.854 1.00 13.96 88 SER C N 1
ATOM 5022 C CA . SER C 1 48 ? 34.760 90.504 6.784 1.00 12.68 88 SER C CA 1
ATOM 5023 C C . SER C 1 48 ? 36.081 89.750 6.829 1.00 11.98 88 SER C C 1
ATOM 5024 O O . SER C 1 48 ? 36.074 88.530 6.860 1.00 13.20 88 SER C O 1
ATOM 5027 N N . PRO C 1 49 ? 37.214 90.459 6.880 1.00 11.15 89 PRO C N 1
ATOM 5028 C CA . PRO C 1 49 ? 38.504 89.769 6.945 1.00 11.13 89 PRO C CA 1
ATOM 5029 C C . PRO C 1 49 ? 38.821 89.139 8.310 1.00 9.65 89 PRO C C 1
ATOM 5030 O O . PRO C 1 49 ? 39.840 88.446 8.416 1.00 10.53 89 PRO C O 1
ATOM 5034 N N . VAL C 1 50 ? 37.986 89.389 9.325 1.00 10.14 90 VAL C N 1
ATOM 5035 C CA . VAL C 1 50 ? 38.159 88.722 10.607 1.00 10.23 90 VAL C CA 1
ATOM 5036 C C . VAL C 1 50 ? 37.311 87.460 10.755 1.00 9.31 90 VAL C C 1
ATOM 5037 O O . VAL C 1 50 ? 37.622 86.636 11.622 1.00 9.23 90 VAL C O 1
ATOM 5041 N N . SER C 1 51 ? 36.318 87.249 9.880 1.00 8.92 91 SER C N 1
ATOM 5042 C CA . SER C 1 51 ? 35.669 85.934 9.768 1.00 8.27 91 SER C CA 1
ATOM 5043 C C . SER C 1 51 ? 35.910 85.462 8.346 1.00 8.04 91 SER C C 1
ATOM 5044 O O . SER C 1 51 ? 35.140 85.695 7.419 1.00 8.18 91 SER C O 1
ATOM 5047 N N . SER C 1 52 ? 37.051 84.825 8.177 1.00 7.70 92 SER C N 1
ATOM 5048 C CA . SER C 1 52 ? 37.534 84.576 6.852 1.00 8.05 92 SER C CA 1
ATOM 5049 C C . SER C 1 52 ? 38.640 83.527 6.878 1.00 7.52 92 SER C C 1
ATOM 5050 O O . SER C 1 52 ? 38.877 82.856 7.879 1.00 7.76 92 SER C O 1
ATOM 5053 N N . ILE C 1 53 ? 39.283 83.391 5.731 1.00 7.46 93 ILE C N 1
ATOM 5054 C CA . ILE C 1 53 ? 40.155 82.277 5.389 1.00 7.95 93 ILE C CA 1
ATOM 5055 C C . ILE C 1 53 ? 41.322 82.832 4.590 1.00 7.43 93 ILE C C 1
ATOM 5056 O O . ILE C 1 53 ? 41.166 83.755 3.778 1.00 8.59 93 ILE C O 1
ATOM 5061 N N . ASN C 1 54 ? 42.500 82.254 4.776 1.00 7.03 94 ASN C N 1
ATOM 5062 C CA . ASN C 1 54 ? 43.587 82.435 3.824 1.00 6.55 94 ASN C CA 1
ATOM 5063 C C . ASN C 1 54 ? 44.117 81.061 3.429 1.00 6.30 94 ASN C C 1
ATOM 5064 O O . ASN C 1 54 ? 43.595 80.059 3.908 1.00 6.99 94 ASN C O 1
ATOM 5069 N N . PHE C 1 55 ? 45.107 81.017 2.541 1.00 5.88 95 PHE C N 1
ATOM 5070 C CA . PHE C 1 55 ? 45.432 79.787 1.826 1.00 6.00 95 PHE C CA 1
ATOM 5071 C C . PHE C 1 55 ? 46.907 79.460 1.919 1.00 5.96 95 PHE C C 1
ATOM 5072 O O . PHE C 1 55 ? 47.765 80.301 1.637 1.00 6.46 95 PHE C O 1
ATOM 5080 N N . THR C 1 56 ? 47.205 78.231 2.324 1.00 5.56 96 THR C N 1
ATOM 5081 C CA . THR C 1 56 ? 48.574 77.726 2.345 1.00 5.89 96 THR C CA 1
ATOM 5082 C C . THR C 1 56 ? 49.148 77.618 0.910 1.00 5.59 96 THR C C 1
ATOM 5083 O O . THR C 1 56 ? 48.444 77.150 0.009 1.00 6.15 96 THR C O 1
ATOM 5087 N N . PRO C 1 57 ? 50.427 77.994 0.690 1.00 5.64 97 PRO C N 1
ATOM 5088 C CA . PRO C 1 57 ? 51.024 77.952 -0.653 1.00 6.16 97 PRO C CA 1
ATOM 5089 C C . PRO C 1 57 ? 51.462 76.543 -1.049 1.00 6.23 97 PRO C C 1
ATOM 5090 O O . PRO C 1 57 ? 52.630 76.286 -1.316 1.00 6.77 97 PRO C O 1
ATOM 5094 N N . ILE C 1 58 ? 50.506 75.638 -1.133 1.00 6.79 98 ILE C N 1
ATOM 5095 C CA . ILE C 1 58 ? 50.824 74.249 -1.378 1.00 6.88 98 ILE C CA 1
ATOM 5096 C C . ILE C 1 58 ? 51.367 73.991 -2.768 1.00 7.09 98 ILE C C 1
ATOM 5097 O O . ILE C 1 58 ? 51.929 72.952 -3.019 1.00 9.09 98 ILE C O 1
ATOM 5102 N N . HIS C 1 59 ? 51.199 74.929 -3.685 1.00 6.78 99 HIS C N 1
ATOM 5103 C CA . HIS C 1 59 ? 51.816 74.767 -4.998 1.00 7.09 99 HIS C CA 1
ATOM 5104 C C . HIS C 1 59 ? 53.352 74.714 -4.921 1.00 7.36 99 HIS C C 1
ATOM 5105 O O . HIS C 1 59 ? 53.988 74.100 -5.761 1.00 8.69 99 HIS C O 1
ATOM 5112 N N . ALA C 1 60 ? 53.919 75.403 -3.938 1.00 7.02 100 ALA C N 1
ATOM 5113 C CA . ALA C 1 60 ? 55.353 75.650 -3.850 1.00 7.64 100 ALA C CA 1
ATOM 5114 C C . ALA C 1 60 ? 56.055 74.786 -2.833 1.00 7.40 100 ALA C C 1
ATOM 5115 O O . ALA C 1 60 ? 57.286 74.709 -2.848 1.00 10.11 100 ALA C O 1
ATOM 5117 N N . LEU C 1 61 ? 55.310 74.141 -1.947 1.00 7.61 101 LEU C N 1
ATOM 5118 C CA . LEU C 1 61 ? 55.865 73.310 -0.890 1.00 7.83 101 LEU C CA 1
ATOM 5119 C C . LEU C 1 61 ? 56.205 71.920 -1.429 1.00 8.24 101 LEU C C 1
ATOM 5120 O O . LEU C 1 61 ? 55.697 71.478 -2.452 1.00 10.28 101 LEU C O 1
ATOM 5125 N N . GLU C 1 62 ? 57.044 71.198 -0.704 1.00 7.67 102 GLU C N 1
ATOM 5126 C CA . GLU C 1 62 ? 57.320 69.785 -0.948 1.00 7.65 102 GLU C CA 1
ATOM 5127 C C . GLU C 1 62 ? 57.190 69.011 0.361 1.00 7.51 102 GLU C C 1
ATOM 5128 O O . GLU C 1 62 ? 56.873 69.566 1.432 1.00 8.47 102 GLU C O 1
ATOM 5134 N N . GLY C 1 63 ? 57.398 67.715 0.307 1.00 7.93 103 GLY C N 1
ATOM 5135 C CA . GLY C 1 63 ? 57.311 66.921 1.528 1.00 7.60 103 GLY C CA 1
ATOM 5136 C C . GLY C 1 63 ? 55.918 66.916 2.102 1.00 8.14 103 GLY C C 1
ATOM 5137 O O . GLY C 1 63 ? 54.954 66.906 1.339 1.00 8.57 103 GLY C O 1
ATOM 5138 N N . THR C 1 64 ? 55.829 66.923 3.430 1.00 7.47 104 THR C N 1
ATOM 5139 C CA . THR C 1 64 ? 54.558 66.855 4.122 1.00 7.71 104 THR C CA 1
ATOM 5140 C C . THR C 1 64 ? 54.396 67.867 5.254 1.00 8.40 104 THR C C 1
ATOM 5141 O O . THR C 1 64 ? 53.282 68.188 5.626 1.00 8.94 104 THR C O 1
ATOM 5145 N N . ILE C 1 65 ? 55.487 68.381 5.816 1.00 7.67 105 ILE C N 1
ATOM 5146 C CA . ILE C 1 65 ? 55.392 69.306 6.943 1.00 7.93 105 ILE C CA 1
ATOM 5147 C C . ILE C 1 65 ? 55.105 70.698 6.403 1.00 6.99 105 ILE C C 1
ATOM 5148 O O . ILE C 1 65 ? 55.825 71.190 5.548 1.00 7.98 105 ILE C O 1
ATOM 5153 N N . THR C 1 66 ? 54.055 71.351 6.882 1.00 6.01 106 THR C N 1
ATOM 5154 C CA . THR C 1 66 ? 53.751 72.711 6.454 1.00 6.35 106 THR C CA 1
ATOM 5155 C C . THR C 1 66 ? 54.520 73.703 7.333 1.00 7.16 106 THR C C 1
ATOM 5156 O O . THR C 1 66 ? 54.404 73.621 8.559 1.00 7.85 106 THR C O 1
ATOM 5160 N N . PRO C 1 67 ? 55.316 74.610 6.735 1.00 6.56 107 PRO C N 1
ATOM 5161 C CA . PRO C 1 67 ? 55.926 75.654 7.559 1.00 6.35 107 PRO C CA 1
ATOM 5162 C C . PRO C 1 67 ? 54.848 76.487 8.243 1.00 6.80 107 PRO C C 1
ATOM 5163 O O . PRO C 1 67 ? 53.963 77.023 7.573 1.00 7.00 107 PRO C O 1
ATOM 5167 N N . GLN C 1 68 ? 54.904 76.610 9.555 1.00 7.08 108 GLN C N 1
ATOM 5168 C CA . GLN C 1 68 ? 53.816 77.189 10.285 1.00 7.40 108 GLN C CA 1
ATOM 5169 C C . GLN C 1 68 ? 53.614 78.664 9.932 1.00 7.22 108 GLN C C 1
ATOM 5170 O O . GLN C 1 68 ? 52.488 79.154 10.003 1.00 8.17 108 GLN C O 1
ATOM 5176 N N . GLY C 1 69 ? 54.672 79.354 9.512 1.00 6.67 109 GLY C N 1
ATOM 5177 C CA . GLY C 1 69 ? 54.525 80.749 9.074 1.00 7.06 109 GLY C CA 1
ATOM 5178 C C . GLY C 1 69 ? 53.660 80.967 7.858 1.00 6.05 109 GLY C C 1
ATOM 5179 O O . GLY C 1 69 ? 53.131 82.058 7.692 1.00 7.29 109 GLY C O 1
ATOM 5180 N N . CYS C 1 70 ? 53.510 79.948 7.019 1.00 5.70 110 CYS C N 1
ATOM 5181 C CA . CYS C 1 70 ? 52.636 80.061 5.830 1.00 6.80 110 CYS C CA 1
ATOM 5182 C C . CYS C 1 70 ? 51.476 79.075 5.869 1.00 6.26 110 CYS C C 1
ATOM 5183 O O . CYS C 1 70 ? 50.782 78.934 4.878 1.00 7.58 110 CYS C O 1
ATOM 5186 N N . ALA C 1 71 ? 51.264 78.435 7.010 1.00 6.27 111 ALA C N 1
ATOM 5187 C CA . ALA C 1 71 ? 50.126 77.538 7.206 1.00 6.08 111 ALA C CA 1
ATOM 5188 C C . ALA C 1 71 ? 48.833 78.361 7.339 1.00 6.05 111 ALA C C 1
ATOM 5189 O O . ALA C 1 71 ? 48.797 79.340 8.079 1.00 6.83 111 ALA C O 1
ATOM 5191 N N . PHE C 1 72 ? 47.793 77.971 6.597 1.00 5.99 112 PHE C N 1
ATOM 5192 C CA . PHE C 1 72 ? 46.572 78.753 6.499 1.00 6.11 112 PHE C CA 1
ATOM 5193 C C . PHE C 1 72 ? 45.956 79.050 7.858 1.00 5.65 112 PHE C C 1
ATOM 5194 O O . PHE C 1 72 ? 46.137 78.314 8.829 1.00 6.19 112 PHE C O 1
ATOM 5202 N N . GLU C 1 73 ? 45.172 80.117 7.853 1.00 6.35 113 GLU C N 1
ATOM 5203 C CA . GLU C 1 73 ? 44.377 80.554 8.980 1.00 6.95 113 GLU C CA 1
ATOM 5204 C C . GLU C 1 73 ? 42.916 80.559 8.635 1.00 6.89 113 GLU C C 1
ATOM 5205 O O . GLU C 1 73 ? 42.514 80.968 7.538 1.00 7.74 113 GLU C O 1
ATOM 5211 N N . ARG C 1 74 ? 42.072 80.184 9.594 1.00 5.99 114 ARG C N 1
ATOM 5212 C CA . ARG C 1 74 ? 40.609 80.401 9.486 1.00 6.46 114 ARG C CA 1
ATOM 5213 C C . ARG C 1 74 ? 40.142 80.895 10.852 1.00 6.29 114 ARG C C 1
ATOM 5214 O O . ARG C 1 74 ? 40.303 80.209 11.852 1.00 5.71 114 ARG C O 1
ATOM 5222 N N . HIS C 1 75 ? 39.604 82.104 10.874 1.00 5.94 115 HIS C N 1
ATOM 5223 C CA . HIS C 1 75 ? 39.058 82.708 12.103 1.00 6.54 115 HIS C CA 1
ATOM 5224 C C . HIS C 1 75 ? 37.621 83.119 11.884 1.00 6.00 115 HIS C C 1
ATOM 5225 O O . HIS C 1 75 ? 37.206 83.343 10.756 1.00 6.31 115 HIS C O 1
ATOM 5232 N N . HIS C 1 76 ? 36.900 83.307 12.985 1.00 6.09 116 HIS C N 1
ATOM 5233 C CA . HIS C 1 76 ? 35.546 83.862 12.930 1.00 6.73 116 HIS C CA 1
ATOM 5234 C C . HIS C 1 76 ? 35.401 85.206 13.647 1.00 6.54 116 HIS C C 1
ATOM 5235 O O . HIS C 1 76 ? 34.431 85.923 13.401 1.00 7.02 116 HIS C O 1
ATOM 5242 N N . SER C 1 77 ? 36.328 85.532 14.551 1.00 7.06 117 SER C N 1
ATOM 5243 C CA . SER C 1 77 ? 36.415 86.875 15.155 1.00 6.69 117 SER C CA 1
ATOM 5244 C C . SER C 1 77 ? 37.865 87.334 15.282 1.00 7.44 117 SER C C 1
ATOM 5245 O O . SER C 1 77 ? 38.215 88.093 16.186 1.00 8.52 117 SER C O 1
ATOM 5248 N N . GLY C 1 78 ? 38.692 86.881 14.344 1.00 7.71 118 GLY C N 1
ATOM 5249 C CA . GLY C 1 78 ? 40.086 87.279 14.291 1.00 7.84 118 GLY C CA 1
ATOM 5250 C C . GLY C 1 78 ? 41.010 86.403 15.125 1.00 7.56 118 GLY C C 1
ATOM 5251 O O . GLY C 1 78 ? 40.559 85.589 15.935 1.00 8.04 118 GLY C O 1
ATOM 5252 N N . ALA C 1 79 ? 42.305 86.602 14.923 1.00 7.44 119 ALA C N 1
ATOM 5253 C CA . ALA C 1 79 ? 43.345 85.893 15.672 1.00 6.85 119 ALA C CA 1
ATOM 5254 C C . ALA C 1 79 ? 43.645 86.657 16.965 1.00 7.89 119 ALA C C 1
ATOM 5255 O O . ALA C 1 79 ? 44.146 87.776 16.899 1.00 9.03 119 ALA C O 1
ATOM 5257 N N . ILE C 1 80 ? 43.304 86.063 18.111 1.00 7.41 120 ILE C N 1
ATOM 5258 C CA . ILE C 1 80 ? 43.412 86.768 19.380 1.00 6.85 120 ILE C CA 1
ATOM 5259 C C . ILE C 1 80 ? 44.756 86.522 20.047 1.00 6.86 120 ILE C C 1
ATOM 5260 O O . ILE C 1 80 ? 45.401 85.501 19.785 1.00 7.18 120 ILE C O 1
ATOM 5265 N N . GLU C 1 81 ? 45.171 87.482 20.878 1.00 7.59 121 GLU C N 1
ATOM 5266 C CA . GLU C 1 81 ? 46.366 87.394 21.685 1.00 8.41 121 GLU C CA 1
ATOM 5267 C C . GLU C 1 81 ? 46.003 86.942 23.084 1.00 8.44 121 GLU C C 1
ATOM 5268 O O . GLU C 1 81 ? 45.327 87.662 23.818 1.00 10.07 121 GLU C O 1
ATOM 5274 N N . LEU C 1 82 ? 46.490 85.774 23.468 1.00 7.80 122 LEU C N 1
ATOM 5275 C CA . LEU C 1 82 ? 46.148 85.151 24.734 1.00 8.06 122 LEU C CA 1
ATOM 5276 C C . LEU C 1 82 ? 47.434 84.664 25.372 1.00 8.01 122 LEU C C 1
ATOM 5277 O O . LEU C 1 82 ? 48.033 83.672 24.949 1.00 8.96 122 LEU C O 1
ATOM 5282 N N . SER C 1 83 ? 47.898 85.382 26.389 1.00 8.19 123 SER C N 1
ATOM 5283 C CA . SER C 1 83 ? 49.130 84.986 27.055 1.00 8.39 123 SER C CA 1
ATOM 5284 C C . SER C 1 83 ? 48.916 83.721 27.880 1.00 8.06 123 SER C C 1
ATOM 5285 O O . SER C 1 83 ? 47.799 83.419 28.317 1.00 8.24 123 SER C O 1
ATOM 5288 N N . LYS C 1 84 ? 50.006 83.000 28.140 1.00 8.00 124 LYS C N 1
ATOM 5289 C CA . LYS C 1 84 ? 49.980 81.826 28.997 1.00 9.00 124 LYS C CA 1
ATOM 5290 C C . LYS C 1 84 ? 49.603 82.237 30.406 1.00 9.41 124 LYS C C 1
ATOM 5291 O O . LYS C 1 84 ? 49.054 81.445 31.119 1.00 11.18 124 LYS C O 1
ATOM 5297 N N . GLN C 1 85 ? 49.921 83.454 30.820 1.00 9.68 125 GLN C N 1
ATOM 5298 C CA . GLN C 1 85 ? 49.514 83.947 32.142 1.00 11.06 125 GLN C CA 1
ATOM 5299 C C . GLN C 1 85 ? 48.007 84.148 32.264 1.00 10.37 125 GLN C C 1
ATOM 5300 O O . GLN C 1 85 ? 47.408 83.872 33.313 1.00 11.46 125 GLN C O 1
ATOM 5306 N N . ASP C 1 86 ? 47.374 84.633 31.197 1.00 9.41 126 ASP C N 1
ATOM 5307 C CA . ASP C 1 86 ? 45.942 84.924 31.227 1.00 10.08 126 ASP C CA 1
ATOM 5308 C C . ASP C 1 86 ? 45.084 83.698 30.883 1.00 9.32 126 ASP C C 1
ATOM 5309 O O . ASP C 1 86 ? 43.871 83.664 31.165 1.00 10.20 126 ASP C O 1
ATOM 5314 N N . TYR C 1 87 ? 45.714 82.704 30.261 1.00 9.09 127 TYR C N 1
ATOM 5315 C CA . TYR C 1 87 ? 45.030 81.500 29.832 1.00 8.59 127 TYR C CA 1
ATOM 5316 C C . TYR C 1 87 ? 44.384 80.742 30.994 1.00 8.84 127 TYR C C 1
ATOM 5317 O O . TYR C 1 87 ? 44.994 80.581 32.046 1.00 10.01 127 TYR C O 1
ATOM 5326 N N . ARG C 1 88 ? 43.152 80.274 30.811 1.00 8.18 128 ARG C N 1
ATOM 5327 C CA . ARG C 1 88 ? 42.520 79.339 31.731 1.00 8.74 128 ARG C CA 1
ATOM 5328 C C . ARG C 1 88 ? 41.780 78.306 30.934 1.00 8.05 128 ARG C C 1
ATOM 5329 O O . ARG C 1 88 ? 41.122 78.647 29.954 1.00 8.85 128 ARG C O 1
ATOM 5337 N N . LEU C 1 89 ? 41.833 77.061 31.395 1.00 8.50 129 LEU C N 1
ATOM 5338 C CA . LEU C 1 89 ? 41.014 75.978 30.841 1.00 7.93 129 LEU C CA 1
ATOM 5339 C C . LEU C 1 89 ? 40.074 75.446 31.918 1.00 8.00 129 LEU C C 1
ATOM 5340 O O . LEU C 1 89 ? 40.512 75.016 32.976 1.00 9.87 129 LEU C O 1
ATOM 5345 N N . MET C 1 90 ? 38.794 75.466 31.606 1.00 7.13 130 MET C N 1
ATOM 5346 C CA . MET C 1 90 ? 37.753 74.957 32.488 1.00 7.57 130 MET C CA 1
ATOM 5347 C C . MET C 1 90 ? 37.240 73.632 31.964 1.00 8.24 130 MET C C 1
ATOM 5348 O O . MET C 1 90 ? 37.007 73.467 30.764 1.00 8.88 130 MET C O 1
ATOM 5353 N N . ILE C 1 91 ? 37.023 72.695 32.874 1.00 8.45 131 ILE C N 1
ATOM 5354 C CA . ILE C 1 91 ? 36.298 71.468 32.578 1.00 9.07 131 ILE C CA 1
ATOM 5355 C C . ILE C 1 91 ? 35.086 71.456 33.499 1.00 8.93 131 ILE C C 1
ATOM 5356 O O . ILE C 1 91 ? 35.239 71.528 34.720 1.00 10.21 131 ILE C O 1
ATOM 5361 N N . ASN C 1 92 ? 33.887 71.410 32.937 1.00 8.62 132 ASN C N 1
ATOM 5362 C CA . ASN C 1 92 ? 32.679 71.445 33.750 1.00 8.61 132 ASN C CA 1
ATOM 5363 C C . ASN C 1 92 ? 31.579 70.597 33.129 1.00 8.62 132 ASN C C 1
ATOM 5364 O O . ASN C 1 92 ? 31.809 69.857 32.173 1.00 10.13 132 ASN C O 1
ATOM 5369 N N . GLY C 1 93 ? 30.405 70.637 33.740 1.00 9.61 133 GLY C N 1
ATOM 5370 C CA . GLY C 1 93 ? 29.277 69.865 33.269 1.00 9.68 133 GLY C CA 1
ATOM 5371 C C . GLY C 1 93 ? 29.082 68.610 34.081 1.00 10.43 133 GLY C C 1
ATOM 5372 O O . GLY C 1 93 ? 29.158 68.631 35.317 1.00 11.34 133 GLY C O 1
ATOM 5373 N N . LEU C 1 94 ? 28.862 67.512 33.377 1.00 10.01 134 LEU C N 1
ATOM 5374 C CA . LEU C 1 94 ? 28.640 66.206 33.992 1.00 10.00 134 LEU C CA 1
ATOM 5375 C C . LEU C 1 94 ? 29.966 65.554 34.385 1.00 10.61 134 LEU C C 1
ATOM 5376 O O . LEU C 1 94 ? 30.374 64.535 33.847 1.00 9.74 134 LEU C O 1
ATOM 5381 N N . VAL C 1 95 ? 30.631 66.197 35.338 1.00 12.18 135 VAL C N 1
ATOM 5382 C CA . VAL C 1 95 ? 31.888 65.716 35.878 1.00 23.09 135 VAL C CA 1
ATOM 5383 C C . VAL C 1 95 ? 31.751 65.707 37.389 1.00 29.94 135 VAL C C 1
ATOM 5384 O O . VAL C 1 95 ? 31.001 66.494 37.961 1.00 30.01 135 VAL C O 1
ATOM 5388 N N . GLU C 1 96 ? 32.569 64.905 38.058 1.00 30.59 136 GLU C N 1
ATOM 5389 C CA . GLU C 1 96 ? 32.538 64.794 39.499 1.00 18.91 136 GLU C CA 1
ATOM 5390 C C . GLU C 1 96 ? 33.035 66.066 40.177 1.00 14.67 136 GLU C C 1
ATOM 5391 O O . GLU C 1 96 ? 32.503 66.486 41.201 1.00 15.97 136 GLU C O 1
ATOM 5397 N N . LYS C 1 97 ? 34.065 66.694 39.605 1.00 13.99 137 LYS C N 1
ATOM 5398 C CA . LYS C 1 97 ? 34.609 67.948 40.120 1.00 13.76 137 LYS C CA 1
ATOM 5399 C C . LYS C 1 97 ? 34.958 68.846 38.922 1.00 23.31 137 LYS C C 1
ATOM 5400 O O . LYS C 1 97 ? 35.846 68.527 38.155 1.00 23.36 137 LYS C O 1
ATOM 5406 N N . PRO C 1 98 ? 34.225 69.973 38.810 1.00 24.27 138 PRO C N 1
ATOM 5407 C CA . PRO C 1 98 ? 34.626 70.890 37.769 1.00 26.03 138 PRO C CA 1
ATOM 5408 C C . PRO C 1 98 ? 35.956 71.541 38.136 1.00 10.50 138 PRO C C 1
ATOM 5409 O O . PRO C 1 98 ? 36.198 71.810 39.319 1.00 10.93 138 PRO C O 1
ATOM 5413 N N . LEU C 1 99 ? 36.796 71.762 37.134 1.00 9.87 139 LEU C N 1
ATOM 5414 C CA . LEU C 1 99 ? 38.176 72.204 37.358 1.00 9.71 139 LEU C CA 1
ATOM 5415 C C . LEU C 1 99 ? 38.561 73.410 36.533 1.00 8.77 139 LEU C C 1
ATOM 5416 O O . LEU C 1 99 ? 38.034 73.619 35.441 1.00 9.23 139 LEU C O 1
ATOM 5421 N N . VAL C 1 100 ? 39.474 74.197 37.087 1.00 9.07 140 VAL C N 1
ATOM 5422 C CA . VAL C 1 100 ? 40.166 75.236 36.357 1.00 9.18 140 VAL C CA 1
ATOM 5423 C C . VAL C 1 100 ? 41.652 74.890 36.335 1.00 8.99 140 VAL C C 1
ATOM 5424 O O . VAL C 1 100 ? 42.227 74.590 37.377 1.00 9.19 140 VAL C O 1
ATOM 5428 N N . PHE C 1 101 ? 42.252 74.893 35.137 1.00 9.21 141 PHE C N 1
ATOM 5429 C CA . PHE C 1 101 ? 43.674 74.736 34.950 1.00 9.87 141 PHE C CA 1
ATOM 5430 C C . PHE C 1 101 ? 44.317 76.006 34.451 1.00 9.00 141 PHE C C 1
ATOM 5431 O O . PHE C 1 101 ? 43.761 76.728 33.621 1.00 9.64 141 PHE C O 1
ATOM 5439 N N . THR C 1 102 ? 45.526 76.246 34.926 1.00 9.76 142 THR C N 1
ATOM 5440 C CA . THR C 1 102 ? 46.427 77.218 34.340 1.00 9.37 142 THR C CA 1
ATOM 5441 C C . THR C 1 102 ? 47.295 76.532 33.281 1.00 9.40 142 THR C C 1
ATOM 5442 O O . THR C 1 102 ? 47.372 75.292 33.214 1.00 9.61 142 THR C O 1
ATOM 5446 N N . PHE C 1 103 ? 47.984 77.344 32.472 1.00 8.99 143 PHE C N 1
ATOM 5447 C CA . PHE C 1 103 ? 48.894 76.764 31.502 1.00 9.08 143 PHE C CA 1
ATOM 5448 C C . PHE C 1 103 ? 50.011 75.986 32.228 1.00 9.08 143 PHE C C 1
ATOM 5449 O O . PHE C 1 103 ? 50.428 74.923 31.794 1.00 10.29 143 PHE C O 1
ATOM 5457 N N . GLU C 1 104 ? 50.527 76.534 33.324 1.00 10.10 144 GLU C N 1
ATOM 5458 C CA . GLU C 1 104 ? 51.532 75.846 34.138 1.00 11.24 144 GLU C CA 1
ATOM 5459 C C . GLU C 1 104 ? 51.081 74.440 34.507 1.00 11.24 144 GLU C C 1
ATOM 5460 O O . GLU C 1 104 ? 51.858 73.491 34.458 1.00 11.53 144 GLU C O 1
ATOM 5466 N N . ASP C 1 105 ? 49.814 74.297 34.890 1.00 10.32 145 ASP C N 1
ATOM 5467 C CA . ASP C 1 105 ? 49.289 72.981 35.259 1.00 10.36 145 ASP C CA 1
ATOM 5468 C C . ASP C 1 105 ? 49.336 72.022 34.061 1.00 9.19 145 ASP C C 1
ATOM 5469 O O . ASP C 1 105 ? 49.666 70.843 34.189 1.00 10.02 145 ASP C O 1
ATOM 5474 N N . LEU C 1 106 ? 48.932 72.531 32.900 1.00 8.98 146 LEU C N 1
ATOM 5475 C CA . LEU C 1 106 ? 48.839 71.716 31.710 1.00 8.86 146 LEU C CA 1
ATOM 5476 C C . LEU C 1 106 ? 50.183 71.125 31.244 1.00 8.56 146 LEU C C 1
ATOM 5477 O O . LEU C 1 106 ? 50.216 70.043 30.673 1.00 8.50 146 LEU C O 1
ATOM 5482 N N . LEU C 1 107 ? 51.279 71.845 31.492 1.00 8.69 147 LEU C N 1
ATOM 5483 C CA . LEU C 1 107 ? 52.618 71.385 31.207 1.00 8.88 147 LEU C CA 1
ATOM 5484 C C . LEU C 1 107 ? 53.076 70.261 32.110 1.00 7.74 147 LEU C C 1
ATOM 5485 O O . LEU C 1 107 ? 54.159 69.727 31.912 1.00 8.62 147 LEU C O 1
ATOM 5490 N N . ARG C 1 108 ? 52.239 69.857 33.067 1.00 7.62 148 ARG C N 1
ATOM 5491 C CA . ARG C 1 108 ? 52.603 68.803 34.024 1.00 8.20 148 ARG C CA 1
ATOM 5492 C C . ARG C 1 108 ? 51.929 67.467 33.774 1.00 8.97 148 ARG C C 1
ATOM 5493 O O . ARG C 1 108 ? 52.232 66.479 34.442 1.00 9.99 148 ARG C O 1
ATOM 5501 N N . PHE C 1 109 ? 50.991 67.434 32.825 1.00 8.84 149 PHE C N 1
ATOM 5502 C CA . PHE C 1 109 ? 50.347 66.169 32.454 1.00 8.87 149 PHE C CA 1
ATOM 5503 C C . PHE C 1 109 ? 51.190 65.351 31.471 1.00 9.70 149 PHE C C 1
ATOM 5504 O O . PHE C 1 109 ? 51.927 65.912 30.663 1.00 9.03 149 PHE C O 1
ATOM 5512 N N . PRO C 1 110 ? 50.986 64.023 31.447 1.00 10.12 150 PRO C N 1
ATOM 5513 C CA . PRO C 1 110 ? 51.675 63.163 30.479 1.00 9.97 150 PRO C CA 1
ATOM 5514 C C . PRO C 1 110 ? 51.371 63.587 29.047 1.00 9.53 150 PRO C C 1
ATOM 5515 O O . PRO C 1 110 ? 50.223 63.865 28.714 1.00 10.62 150 PRO C O 1
ATOM 5519 N N . ARG C 1 111 ? 52.403 63.629 28.221 1.00 8.97 151 ARG C N 1
ATOM 5520 C CA . ARG C 1 111 ? 52.294 64.151 26.877 1.00 9.29 151 ARG C CA 1
ATOM 5521 C C . ARG C 1 111 ? 52.234 63.051 25.832 1.00 8.67 151 ARG C C 1
ATOM 5522 O O . ARG C 1 111 ? 52.786 61.965 25.994 1.00 9.50 151 ARG C O 1
ATOM 5530 N N . THR C 1 112 ? 51.598 63.395 24.719 1.00 8.68 152 THR C N 1
ATOM 5531 C CA . THR C 1 112 ? 51.502 62.559 23.540 1.00 8.69 152 THR C CA 1
ATOM 5532 C C . THR C 1 112 ? 51.804 63.387 22.291 1.00 8.03 152 THR C C 1
ATOM 5533 O O . THR C 1 112 ? 51.928 64.612 22.356 1.00 7.64 152 THR C O 1
ATOM 5537 N N . THR C 1 113 ? 51.942 62.714 21.161 1.00 8.34 153 THR C N 1
ATOM 5538 C CA . THR C 1 113 ? 52.173 63.370 19.885 1.00 8.50 153 THR C CA 1
ATOM 5539 C C . THR C 1 113 ? 51.302 62.771 18.802 1.00 8.49 153 THR C C 1
ATOM 5540 O O . THR C 1 113 ? 50.940 61.603 18.870 1.00 9.91 153 THR C O 1
ATOM 5544 N N . THR C 1 114 ? 50.987 63.596 17.813 1.00 8.59 154 THR C N 1
ATOM 5545 C CA . THR C 1 114 ? 50.436 63.094 16.575 1.00 9.30 154 THR C CA 1
ATOM 5546 C C . THR C 1 114 ? 50.831 64.045 15.468 1.00 8.39 154 THR C C 1
ATOM 5547 O O . THR C 1 114 ? 51.019 65.237 15.696 1.00 10.50 154 THR C O 1
ATOM 5551 N N . THR C 1 115 ? 50.950 63.515 14.268 1.00 7.99 155 THR C N 1
ATOM 5552 C CA . THR C 1 115 ? 51.134 64.324 13.057 1.00 7.19 155 THR C CA 1
ATOM 5553 C C . THR C 1 115 ? 49.830 64.205 12.273 1.00 6.95 155 THR C C 1
ATOM 5554 O O . THR C 1 115 ? 49.403 63.104 11.967 1.00 8.61 155 THR C O 1
ATOM 5558 N N . ALA C 1 116 ? 49.198 65.327 11.971 1.00 7.01 156 ALA C N 1
ATOM 5559 C CA . ALA C 1 116 ? 47.833 65.291 11.457 1.00 6.55 156 ALA C CA 1
ATOM 5560 C C . ALA C 1 116 ? 47.542 66.479 10.568 1.00 6.47 156 ALA C C 1
ATOM 5561 O O . ALA C 1 116 ? 47.987 67.604 10.852 1.00 7.53 156 ALA C O 1
ATOM 5563 N N . PHE C 1 117 ? 46.760 66.254 9.506 1.00 6.40 157 PHE C N 1
ATOM 5564 C CA . PHE C 1 117 ? 46.302 67.356 8.676 1.00 6.14 157 PHE C CA 1
ATOM 5565 C C . PHE C 1 117 ? 45.079 68.018 9.295 1.00 5.75 157 PHE C C 1
ATOM 5566 O O . PHE C 1 117 ? 44.175 67.364 9.816 1.00 6.62 157 PHE C O 1
ATOM 5574 N N . CYS C 1 118 ? 45.067 69.343 9.218 1.00 6.21 158 CYS C N 1
ATOM 5575 C CA . CYS C 1 118 ? 43.918 70.163 9.546 1.00 6.09 158 CYS C CA 1
ATOM 5576 C C . CYS C 1 118 ? 43.405 70.713 8.230 1.00 5.84 158 CYS C C 1
ATOM 5577 O O . CYS C 1 118 ? 44.070 71.563 7.617 1.00 5.97 158 CYS C O 1
ATOM 5580 N N . GLU C 1 119 ? 42.296 70.154 7.750 1.00 6.26 159 GLU C N 1
ATOM 5581 C CA . GLU C 1 119 ? 41.694 70.592 6.494 1.00 5.92 159 GLU C CA 1
ATOM 5582 C C . GLU C 1 119 ? 40.355 71.243 6.786 1.00 6.28 159 GLU C C 1
ATOM 5583 O O . GLU C 1 119 ? 39.491 70.639 7.415 1.00 6.84 159 GLU C O 1
ATOM 5589 N N . CYS C 1 120 ? 40.194 72.483 6.357 1.00 6.10 160 CYS C N 1
ATOM 5590 C CA . CYS C 1 120 ? 38.911 73.170 6.517 1.00 7.04 160 CYS C CA 1
ATOM 5591 C C . CYS C 1 120 ? 37.835 72.393 5.776 1.00 6.78 160 CYS C C 1
ATOM 5592 O O . CYS C 1 120 ? 38.047 71.937 4.661 1.00 6.73 160 CYS C O 1
ATOM 5595 N N . ALA C 1 121 ? 36.680 72.252 6.406 1.00 7.08 161 ALA C N 1
ATOM 5596 C CA . ALA C 1 121 ? 35.558 71.592 5.760 1.00 7.27 161 ALA C CA 1
ATOM 5597 C C . ALA C 1 121 ? 35.221 72.210 4.410 1.00 7.73 161 ALA C C 1
ATOM 5598 O O . ALA C 1 121 ? 34.745 71.526 3.517 1.00 8.07 161 ALA C O 1
ATOM 5600 N N . ALA C 1 122 ? 35.477 73.507 4.276 1.00 6.86 162 ALA C N 1
ATOM 5601 C CA . ALA C 1 122 ? 35.156 74.280 3.083 1.00 7.03 162 ALA C CA 1
ATOM 5602 C C . ALA C 1 122 ? 36.254 74.217 2.001 1.00 7.05 162 ALA C C 1
ATOM 5603 O O . ALA C 1 122 ? 36.128 74.882 0.990 1.00 7.48 162 ALA C O 1
ATOM 5605 N N . ASN C 1 123 ? 37.334 73.447 2.194 1.00 6.24 163 ASN C N 1
ATOM 5606 C CA . ASN C 1 123 ? 38.412 73.410 1.219 1.00 6.57 163 ASN C CA 1
ATOM 5607 C C . ASN C 1 123 ? 37.838 72.905 -0.110 1.00 6.82 163 ASN C C 1
ATOM 5608 O O . ASN C 1 123 ? 37.211 71.863 -0.157 1.00 8.49 163 ASN C O 1
ATOM 5613 N N . GLY C 1 124 ? 38.071 73.655 -1.187 1.00 7.33 164 GLY C N 1
ATOM 5614 C CA . GLY C 1 124 ? 37.489 73.325 -2.483 1.00 7.89 164 GLY C CA 1
ATOM 5615 C C . GLY C 1 124 ? 35.997 73.593 -2.622 1.00 8.07 164 GLY C C 1
ATOM 5616 O O . GLY C 1 124 ? 35.429 73.282 -3.664 1.00 8.17 164 GLY C O 1
ATOM 5617 N N . GLY C 1 125 ? 35.357 74.189 -1.622 1.00 7.89 165 GLY C N 1
ATOM 5618 C CA . GLY C 1 125 ? 33.917 74.354 -1.659 1.00 8.87 165 GLY C CA 1
ATOM 5619 C C . GLY C 1 125 ? 33.450 75.277 -2.769 1.00 8.82 165 GLY C C 1
ATOM 5620 O O . GLY C 1 125 ? 32.352 75.082 -3.324 1.00 10.21 165 GLY C O 1
ATOM 5621 N N . MET C 1 126 ? 34.272 76.261 -3.116 1.00 9.19 166 MET C N 1
ATOM 5622 C CA . MET C 1 126 ? 33.957 77.188 -4.191 1.00 9.61 166 MET C CA 1
ATOM 5623 C C . MET C 1 126 ? 34.013 76.492 -5.538 1.00 9.81 166 MET C C 1
ATOM 5624 O O . MET C 1 126 ? 33.568 77.060 -6.546 1.00 11.52 166 MET C O 1
ATOM 5629 N N . GLU C 1 127 ? 34.540 75.260 -5.565 1.00 8.84 167 GLU C N 1
ATOM 5630 C CA . GLU C 1 127 ? 34.610 74.469 -6.787 1.00 9.62 167 GLU C CA 1
ATOM 5631 C C . GLU C 1 127 ? 33.460 73.471 -6.922 1.00 8.33 167 GLU C C 1
ATOM 5632 O O . GLU C 1 127 ? 33.434 72.683 -7.867 1.00 9.78 167 GLU C O 1
ATOM 5638 N N . TRP C 1 128 ? 32.491 73.481 -6.021 1.00 8.33 168 TRP C N 1
ATOM 5639 C CA . TRP C 1 128 ? 31.406 72.515 -6.103 1.00 8.36 168 TRP C CA 1
ATOM 5640 C C . TRP C 1 128 ? 30.621 72.676 -7.390 1.00 8.98 168 TRP C C 1
ATOM 5641 O O . TRP C 1 128 ? 30.166 71.676 -7.939 1.00 10.70 168 TRP C O 1
ATOM 5652 N N . GLY C 1 129 ? 30.459 73.914 -7.844 1.00 9.59 169 GLY C N 1
ATOM 5653 C CA . GLY C 1 129 ? 29.645 74.234 -9.011 1.00 10.68 169 GLY C CA 1
ATOM 5654 C C . GLY C 1 129 ? 30.401 74.512 -10.296 1.00 11.13 169 GLY C C 1
ATOM 5655 O O . GLY C 1 129 ? 29.796 74.993 -11.265 1.00 12.80 169 GLY C O 1
ATOM 5656 N N . GLY C 1 130 ? 31.692 74.208 -10.340 1.00 10.93 170 GLY C N 1
ATOM 5657 C CA . GLY C 1 130 ? 32.494 74.513 -11.522 1.00 11.01 170 GLY C CA 1
ATOM 5658 C C . GLY C 1 130 ? 33.919 74.820 -11.147 1.00 11.00 170 GLY C C 1
ATOM 5659 O O . GLY C 1 130 ? 34.359 74.476 -10.054 1.00 14.48 170 GLY C O 1
ATOM 5660 N N . ALA C 1 131 ? 34.666 75.364 -12.086 1.00 9.87 171 ALA C N 1
ATOM 5661 C CA . ALA C 1 131 ? 36.060 75.735 -11.922 1.00 10.06 171 ALA C CA 1
ATOM 5662 C C . ALA C 1 131 ? 36.096 77.240 -11.752 1.00 10.51 171 ALA C C 1
ATOM 5663 O O . ALA C 1 131 ? 35.743 77.970 -12.673 1.00 11.19 171 ALA C O 1
ATOM 5665 N N . GLN C 1 132 ? 36.475 77.715 -10.567 1.00 9.53 172 GLN C N 1
ATOM 5666 C CA . GLN C 1 132 ? 36.404 79.138 -10.246 1.00 9.81 172 GLN C CA 1
ATOM 5667 C C . GLN C 1 132 ? 37.765 79.795 -9.983 1.00 9.00 172 GLN C C 1
ATOM 5668 O O . GLN C 1 132 ? 38.056 80.810 -10.573 1.00 9.30 172 GLN C O 1
ATOM 5674 N N . LEU C 1 133 ? 38.604 79.212 -9.139 1.00 8.46 173 LEU C N 1
ATOM 5675 C CA . LEU C 1 133 ? 39.874 79.832 -8.789 1.00 8.48 173 LEU C CA 1
ATOM 5676 C C . LEU C 1 133 ? 41.051 79.143 -9.479 1.00 7.96 173 LEU C C 1
ATOM 5677 O O . LEU C 1 133 ? 41.022 77.942 -9.776 1.00 8.34 173 LEU C O 1
ATOM 5682 N N . GLU C 1 134 ? 42.103 79.927 -9.698 1.00 7.34 174 GLU C N 1
ATOM 5683 C CA . GLU C 1 134 ? 43.253 79.523 -10.506 1.00 7.51 174 GLU C CA 1
ATOM 5684 C C . GLU C 1 134 ? 44.511 79.242 -9.668 1.00 7.76 174 GLU C C 1
ATOM 5685 O O . GLU C 1 134 ? 45.292 80.143 -9.393 1.00 9.48 174 GLU C O 1
ATOM 5691 N N . GLY C 1 135 ? 44.696 77.983 -9.298 1.00 7.33 175 GLY C N 1
ATOM 5692 C CA . GLY C 1 135 ? 45.852 77.564 -8.511 1.00 7.13 175 GLY C CA 1
ATOM 5693 C C . GLY C 1 135 ? 45.445 76.671 -7.377 1.00 7.04 175 GLY C C 1
ATOM 5694 O O . GLY C 1 135 ? 44.481 76.954 -6.665 1.00 7.71 175 GLY C O 1
ATOM 5695 N N . CYS C 1 136 ? 46.229 75.626 -7.137 1.00 7.25 176 CYS C N 1
ATOM 5696 C CA . CYS C 1 136 ? 45.916 74.731 -6.045 1.00 7.72 176 CYS C CA 1
ATOM 5697 C C . CYS C 1 136 ? 46.058 75.396 -4.669 1.00 6.82 176 CYS C C 1
ATOM 5698 O O . CYS C 1 136 ? 45.431 74.955 -3.726 1.00 7.28 176 CYS C O 1
ATOM 5701 N N . GLN C 1 137 ? 46.828 76.469 -4.545 1.00 7.35 177 GLN C N 1
ATOM 5702 C CA . GLN C 1 137 ? 46.817 77.216 -3.305 1.00 7.58 177 GLN C CA 1
ATOM 5703 C C . GLN C 1 137 ? 45.368 77.604 -2.961 1.00 6.99 177 GLN C C 1
ATOM 5704 O O . GLN C 1 137 ? 44.944 77.501 -1.809 1.00 7.42 177 GLN C O 1
ATOM 5710 N N . TYR C 1 138 ? 44.611 78.020 -3.981 1.00 6.89 178 TYR C N 1
ATOM 5711 C CA . TYR C 1 138 ? 43.278 78.522 -3.780 1.00 7.13 178 TYR C CA 1
ATOM 5712 C C . TYR C 1 138 ? 42.251 77.391 -3.695 1.00 6.22 178 TYR C C 1
ATOM 5713 O O . TYR C 1 138 ? 41.335 77.418 -2.867 1.00 7.28 178 TYR C O 1
ATOM 5722 N N . THR C 1 139 ? 42.379 76.369 -4.546 1.00 7.06 179 THR C N 1
ATOM 5723 C CA . THR C 1 139 ? 41.333 75.342 -4.609 1.00 7.02 179 THR C CA 1
ATOM 5724 C C . THR C 1 139 ? 41.552 74.190 -3.636 1.00 6.28 179 THR C C 1
ATOM 5725 O O . THR C 1 139 ? 40.604 73.443 -3.376 1.00 7.61 179 THR C O 1
ATOM 5729 N N . GLN C 1 140 ? 42.761 74.066 -3.072 1.00 6.05 180 GLN C N 1
ATOM 5730 C CA . GLN C 1 140 ? 43.051 73.004 -2.116 1.00 7.04 180 GLN C CA 1
ATOM 5731 C C . GLN C 1 140 ? 43.863 73.467 -0.907 1.00 6.63 180 GLN C C 1
ATOM 5732 O O . GLN C 1 140 ? 44.186 72.655 -0.069 1.00 6.68 180 GLN C O 1
ATOM 5738 N N . GLY C 1 141 ? 44.145 74.755 -0.798 1.00 6.74 181 GLY C N 1
ATOM 5739 C CA . GLY C 1 141 ? 45.089 75.236 0.185 1.00 6.26 181 GLY C CA 1
ATOM 5740 C C . GLY C 1 141 ? 44.531 75.556 1.556 1.00 5.98 181 GLY C C 1
ATOM 5741 O O . GLY C 1 141 ? 45.273 76.089 2.389 1.00 6.78 181 GLY C O 1
ATOM 5742 N N . MET C 1 142 ? 43.267 75.261 1.857 1.00 5.94 182 MET C N 1
ATOM 5743 C CA . MET C 1 142 ? 42.771 75.401 3.238 1.00 6.21 182 MET C CA 1
ATOM 5744 C C . MET C 1 142 ? 43.169 74.138 3.983 1.00 5.28 182 MET C C 1
ATOM 5745 O O . MET C 1 142 ? 42.317 73.380 4.427 1.00 6.11 182 MET C O 1
ATOM 5750 N N . ILE C 1 143 ? 44.474 73.923 4.120 1.00 5.66 183 ILE C N 1
ATOM 5751 C CA . ILE C 1 143 ? 45.002 72.733 4.772 1.00 5.84 183 ILE C CA 1
ATOM 5752 C C . ILE C 1 143 ? 46.398 73.010 5.313 1.00 5.97 183 ILE C C 1
ATOM 5753 O O . ILE C 1 143 ? 47.156 73.765 4.699 1.00 6.74 183 ILE C O 1
ATOM 5758 N N . HIS C 1 144 ? 46.738 72.353 6.416 1.00 5.57 184 HIS C N 1
ATOM 5759 C CA . HIS C 1 144 ? 48.096 72.335 6.916 1.00 5.77 184 HIS C CA 1
ATOM 5760 C C . HIS C 1 144 ? 48.355 71.032 7.634 1.00 6.35 184 HIS C C 1
ATOM 5761 O O . HIS C 1 144 ? 47.410 70.307 7.976 1.00 6.50 184 HIS C O 1
ATOM 5768 N N . ASN C 1 145 ? 49.626 70.717 7.846 1.00 5.88 185 ASN C N 1
ATOM 5769 C CA . ASN C 1 145 ? 50.000 69.424 8.400 1.00 6.50 185 ASN C CA 1
ATOM 5770 C C . ASN C 1 145 ? 51.202 69.636 9.294 1.00 6.50 185 ASN C C 1
ATOM 5771 O O . ASN C 1 145 ? 52.253 70.061 8.843 1.00 7.24 185 ASN C O 1
ATOM 5776 N N . MET C 1 146 ? 51.020 69.360 10.573 1.00 6.27 186 MET C N 1
ATOM 5777 C CA . MET C 1 146 ? 52.041 69.630 11.569 1.00 5.59 186 MET C CA 1
ATOM 5778 C C . MET C 1 146 ? 52.206 68.457 12.530 1.00 5.62 186 MET C C 1
ATOM 5779 O O . MET C 1 146 ? 51.305 67.644 12.728 1.00 7.03 186 MET C O 1
ATOM 5784 N N . GLU C 1 147 ? 53.380 68.419 13.137 1.00 6.07 187 GLU C N 1
ATOM 5785 C CA . GLU C 1 147 ? 53.689 67.519 14.249 1.00 6.51 187 GLU C CA 1
ATOM 5786 C C . GLU C 1 147 ? 53.251 68.217 15.543 1.00 5.79 187 GLU C C 1
ATOM 5787 O O . GLU C 1 147 ? 53.834 69.231 15.924 1.00 6.86 187 GLU C O 1
ATOM 5793 N N . TYR C 1 148 ? 52.268 67.653 16.239 1.00 6.51 188 TYR C N 1
ATOM 5794 C CA . TYR C 1 148 ? 51.744 68.236 17.459 1.00 6.14 188 TYR C CA 1
ATOM 5795 C C . TYR C 1 148 ? 52.229 67.491 18.680 1.00 5.91 188 TYR C C 1
ATOM 5796 O O . TYR C 1 148 ? 52.315 66.276 18.662 1.00 7.60 188 TYR C O 1
ATOM 5805 N N . VAL C 1 149 ? 52.452 68.236 19.765 1.00 6.40 189 VAL C N 1
ATOM 5806 C CA . VAL C 1 149 ? 52.689 67.661 21.087 1.00 6.27 189 VAL C CA 1
ATOM 5807 C C . VAL C 1 149 ? 51.762 68.333 22.086 1.00 6.30 189 VAL C C 1
ATOM 5808 O O . VAL C 1 149 ? 51.538 69.556 22.047 1.00 6.76 189 VAL C O 1
ATOM 5812 N N . GLY C 1 150 ? 51.137 67.509 22.921 1.00 6.49 190 GLY C N 1
ATOM 5813 C CA . GLY C 1 150 ? 50.204 68.026 23.887 1.00 7.99 190 GLY C CA 1
ATOM 5814 C C . GLY C 1 150 ? 49.765 66.919 24.814 1.00 7.92 190 GLY C C 1
ATOM 5815 O O . GLY C 1 150 ? 50.533 66.010 25.102 1.00 9.40 190 GLY C O 1
ATOM 5816 N N . VAL C 1 151 ? 48.550 67.051 25.326 1.00 8.06 191 VAL C N 1
ATOM 5817 C CA . VAL C 1 151 ? 48.009 66.142 26.325 1.00 8.65 191 VAL C CA 1
ATOM 5818 C C . VAL C 1 151 ? 46.694 65.553 25.797 1.00 8.45 191 VAL C C 1
ATOM 5819 O O . VAL C 1 151 ? 45.867 66.273 25.279 1.00 9.29 191 VAL C O 1
ATOM 5823 N N . PRO C 1 152 ? 46.495 64.232 25.915 1.00 8.29 192 PRO C N 1
ATOM 5824 C CA . PRO C 1 152 ? 45.221 63.649 25.469 1.00 9.20 192 PRO C CA 1
ATOM 5825 C C . PRO C 1 152 ? 44.074 64.184 26.310 1.00 8.70 192 PRO C C 1
ATOM 5826 O O . PRO C 1 152 ? 44.210 64.322 27.533 1.00 9.10 192 PRO C O 1
ATOM 5830 N N . LEU C 1 153 ? 42.931 64.460 25.686 1.00 9.23 193 LEU C N 1
ATOM 5831 C CA . LEU C 1 153 ? 41.794 64.904 26.472 1.00 9.27 193 LEU C CA 1
ATOM 5832 C C . LEU C 1 153 ? 41.408 63.861 27.511 1.00 9.96 193 LEU C C 1
ATOM 5833 O O . LEU C 1 153 ? 40.925 64.220 28.566 1.00 10.19 193 LEU C O 1
ATOM 5838 N N . SER C 1 154 ? 41.611 62.575 27.229 1.00 10.50 194 SER C N 1
ATOM 5839 C CA . SER C 1 154 ? 41.272 61.532 28.203 1.00 12.25 194 SER C CA 1
ATOM 5840 C C . SER C 1 154 ? 41.922 61.768 29.560 1.00 12.36 194 SER C C 1
ATOM 5841 O O . SER C 1 154 ? 41.296 61.553 30.611 1.00 12.73 194 SER C O 1
ATOM 5844 N N . VAL C 1 155 ? 43.167 62.223 29.571 1.00 11.48 195 VAL C N 1
ATOM 5845 C CA . VAL C 1 155 ? 43.838 62.426 30.841 1.00 13.28 195 VAL C CA 1
ATOM 5846 C C . VAL C 1 155 ? 43.331 63.649 31.606 1.00 12.75 195 VAL C C 1
ATOM 5847 O O . VAL C 1 155 ? 43.231 63.626 32.836 1.00 14.01 195 VAL C O 1
ATOM 5851 N N . LEU C 1 156 ? 42.973 64.714 30.892 1.00 11.88 196 LEU C N 1
ATOM 5852 C CA . LEU C 1 156 ? 42.381 65.888 31.533 1.00 11.67 196 LEU C CA 1
ATOM 5853 C C . LEU C 1 156 ? 41.002 65.550 32.088 1.00 11.79 196 LEU C C 1
ATOM 5854 O O . LEU C 1 156 ? 40.636 65.922 33.210 1.00 13.08 196 LEU C O 1
ATOM 5859 N N . LEU C 1 157 ? 40.213 64.836 31.293 1.00 11.57 197 LEU C N 1
ATOM 5860 C CA . LEU C 1 157 ? 38.858 64.486 31.725 1.00 13.16 197 LEU C CA 1
ATOM 5861 C C . LEU C 1 157 ? 38.872 63.542 32.921 1.00 13.99 197 LEU C C 1
ATOM 5862 O O . LEU C 1 157 ? 38.023 63.645 33.802 1.00 14.81 197 LEU C O 1
ATOM 5867 N N . ALA C 1 158 ? 39.847 62.632 32.958 1.00 14.00 198 ALA C N 1
ATOM 5868 C CA . ALA C 1 158 ? 40.038 61.729 34.110 1.00 14.70 198 ALA C CA 1
ATOM 5869 C C . ALA C 1 158 ? 40.248 62.519 35.400 1.00 14.15 198 ALA C C 1
ATOM 5870 O O . ALA C 1 158 ? 39.816 62.082 36.479 1.00 15.52 198 ALA C O 1
ATOM 5872 N N . GLU C 1 159 ? 40.905 63.672 35.313 1.00 13.13 199 GLU C N 1
ATOM 5873 C CA . GLU C 1 159 ? 41.138 64.499 36.485 1.00 13.01 199 GLU C CA 1
ATOM 5874 C C . GLU C 1 159 ? 39.831 65.036 37.093 1.00 13.28 199 GLU C C 1
ATOM 5875 O O . GLU C 1 159 ? 39.651 65.071 38.315 1.00 15.66 199 GLU C O 1
ATOM 5881 N N . ALA C 1 160 ? 38.908 65.436 36.220 1.00 12.51 200 ALA C N 1
ATOM 5882 C CA . ALA C 1 160 ? 37.595 65.945 36.640 1.00 12.46 200 ALA C CA 1
ATOM 5883 C C . ALA C 1 160 ? 36.650 64.811 37.016 1.00 12.13 200 ALA C C 1
ATOM 5884 O O . ALA C 1 160 ? 35.829 64.953 37.904 1.00 14.12 200 ALA C O 1
ATOM 5886 N N . GLY C 1 161 ? 36.760 63.689 36.322 1.00 13.07 201 GLY C N 1
ATOM 5887 C CA . GLY C 1 161 ? 35.911 62.520 36.582 1.00 12.78 201 GLY C CA 1
ATOM 5888 C C . GLY C 1 161 ? 34.608 62.616 35.816 1.00 13.24 201 GLY C C 1
ATOM 5889 O O . GLY C 1 161 ? 33.647 63.179 36.302 1.00 15.23 201 GLY C O 1
ATOM 5890 N N . VAL C 1 162 ? 34.554 62.024 34.632 1.00 12.49 202 VAL C N 1
ATOM 5891 C CA . VAL C 1 162 ? 33.360 62.101 33.787 1.00 12.99 202 VAL C CA 1
ATOM 5892 C C . VAL C 1 162 ? 32.253 61.250 34.402 1.00 12.80 202 VAL C C 1
ATOM 5893 O O . VAL C 1 162 ? 32.445 60.072 34.691 1.00 14.27 202 VAL C O 1
ATOM 5897 N N . LYS C 1 163 ? 31.089 61.847 34.631 1.00 12.15 203 LYS C N 1
ATOM 5898 C CA . LYS C 1 163 ? 29.940 61.116 35.172 1.00 12.30 203 LYS C CA 1
ATOM 5899 C C . LYS C 1 163 ? 29.371 60.133 34.158 1.00 12.66 203 LYS C C 1
ATOM 5900 O O . LYS C 1 163 ? 29.542 60.303 32.937 1.00 12.97 203 LYS C O 1
ATOM 5906 N N . PRO C 1 164 ? 28.669 59.100 34.662 1.00 14.50 204 PRO C N 1
ATOM 5907 C CA . PRO C 1 164 ? 28.089 58.135 33.756 1.00 15.17 204 PRO C CA 1
ATOM 5908 C C . PRO C 1 164 ? 27.116 58.744 32.731 1.00 14.85 204 PRO C C 1
ATOM 5909 O O . PRO C 1 164 ? 26.988 58.231 31.614 1.00 16.09 204 PRO C O 1
ATOM 5913 N N . GLU C 1 165 ? 26.470 59.848 33.099 1.00 14.71 205 GLU C N 1
ATOM 5914 C CA . GLU C 1 165 ? 25.519 60.536 32.222 1.00 14.71 205 GLU C CA 1
ATOM 5915 C C . GLU C 1 165 ? 26.197 61.319 31.072 1.00 13.57 205 GLU C C 1
ATOM 5916 O O . GLU C 1 165 ? 25.545 61.716 30.107 1.00 14.03 205 GLU C O 1
ATOM 5922 N N . GLY C 1 166 ? 27.499 61.550 31.187 1.00 13.27 206 GLY C N 1
ATOM 5923 C CA . GLY C 1 166 ? 28.228 62.350 30.202 1.00 11.69 206 GLY C CA 1
ATOM 5924 C C . GLY C 1 166 ? 28.456 61.579 28.922 1.00 12.96 206 GLY C C 1
ATOM 5925 O O . GLY C 1 166 ? 29.111 60.539 28.914 1.00 16.79 206 GLY C O 1
ATOM 5926 N N . LYS C 1 167 ? 27.914 62.094 27.826 1.00 11.53 207 LYS C N 1
ATOM 5927 C CA . LYS C 1 167 ? 27.952 61.409 26.542 1.00 11.31 207 LYS C CA 1
ATOM 5928 C C . LYS C 1 167 ? 28.611 62.220 25.422 1.00 9.67 207 LYS C C 1
ATOM 5929 O O . LYS C 1 167 ? 29.082 61.653 24.433 1.00 9.97 207 LYS C O 1
ATOM 5935 N N . TRP C 1 168 ? 28.653 63.540 25.596 1.00 8.59 208 TRP C N 1
ATOM 5936 C CA . TRP C 1 168 ? 29.175 64.491 24.615 1.00 7.94 208 TRP C CA 1
ATOM 5937 C C . TRP C 1 168 ? 30.081 65.482 25.322 1.00 8.61 208 TRP C C 1
ATOM 5938 O O . TRP C 1 168 ? 29.863 65.837 26.490 1.00 9.63 208 TRP C O 1
ATOM 5949 N N . LEU C 1 169 ? 31.120 65.902 24.606 1.00 7.81 209 LEU C N 1
ATOM 5950 C CA . LEU C 1 169 ? 31.990 66.985 25.029 1.00 8.06 209 LEU C CA 1
ATOM 5951 C C . LEU C 1 169 ? 31.757 68.168 24.113 1.00 8.78 209 LEU C C 1
ATOM 5952 O O . LEU C 1 169 ? 31.709 68.004 22.903 1.00 9.78 209 LEU C O 1
ATOM 5957 N N . TYR C 1 170 ? 31.594 69.344 24.706 1.00 7.82 210 TYR C N 1
ATOM 5958 C CA . TYR C 1 170 ? 31.468 70.604 23.978 1.00 7.17 210 TYR C CA 1
ATOM 5959 C C . TYR C 1 170 ? 32.717 71.415 24.261 1.00 6.96 210 TYR C C 1
ATOM 5960 O O . TYR C 1 170 ? 33.062 71.639 25.424 1.00 8.48 210 TYR C O 1
ATOM 5969 N N . ALA C 1 171 ? 33.421 71.808 23.197 1.00 6.95 211 ALA C N 1
ATOM 5970 C CA . ALA C 1 171 ? 34.645 72.599 23.362 1.00 7.17 211 ALA C CA 1
ATOM 5971 C C . ALA C 1 171 ? 34.414 73.996 22.809 1.00 6.81 211 ALA C C 1
ATOM 5972 O O . ALA C 1 171 ? 33.855 74.132 21.723 1.00 7.90 211 ALA C O 1
ATOM 5974 N N . GLU C 1 172 ? 34.829 75.031 23.552 1.00 6.97 212 GLU C N 1
ATOM 5975 C CA . GLU C 1 172 ? 34.721 76.396 23.040 1.00 7.90 212 GLU C CA 1
ATOM 5976 C C . GLU C 1 172 ? 35.989 77.156 23.310 1.00 6.66 212 GLU C C 1
ATOM 5977 O O . GLU C 1 172 ? 36.760 76.859 24.231 1.00 7.06 212 GLU C O 1
ATOM 5983 N N . GLY C 1 173 ? 36.225 78.096 22.411 1.00 6.88 213 GLY C N 1
ATOM 5984 C CA . GLY C 1 173 ? 37.386 78.955 22.441 1.00 7.08 213 GLY C CA 1
ATOM 5985 C C . GLY C 1 173 ? 37.222 80.211 23.268 1.00 6.78 213 GLY C C 1
ATOM 5986 O O . GLY C 1 173 ? 36.133 80.601 23.645 1.00 7.37 213 GLY C O 1
ATOM 5987 N N . ALA C 1 174 ? 38.355 80.846 23.529 1.00 6.35 214 ALA C N 1
ATOM 5988 C CA . ALA C 1 174 ? 38.434 82.071 24.298 1.00 6.12 214 ALA C CA 1
ATOM 5989 C C . ALA C 1 174 ? 38.014 83.315 23.510 1.00 6.62 214 ALA C C 1
ATOM 5990 O O . ALA C 1 174 ? 37.811 84.361 24.112 1.00 7.82 214 ALA C O 1
ATOM 5992 N N . ASP C 1 175 ? 37.918 83.198 22.185 1.00 6.17 215 ASP C N 1
ATOM 5993 C CA . ASP C 1 175 ? 37.584 84.293 21.296 1.00 6.05 215 ASP C CA 1
ATOM 5994 C C . ASP C 1 175 ? 36.088 84.630 21.337 1.00 6.28 215 ASP C C 1
ATOM 5995 O O . ASP C 1 175 ? 35.266 83.892 21.872 1.00 6.41 215 ASP C O 1
ATOM 6000 N N . ALA C 1 176 ? 35.747 85.794 20.812 1.00 6.47 216 ALA C N 1
ATOM 6001 C CA . ALA C 1 176 ? 34.375 86.243 20.750 1.00 6.69 216 ALA C CA 1
ATOM 6002 C C . ALA C 1 176 ? 33.497 85.262 20.001 1.00 6.44 216 ALA C C 1
ATOM 6003 O O . ALA C 1 176 ? 32.357 84.998 20.384 1.00 7.30 216 ALA C O 1
ATOM 6005 N N . SER C 1 177 ? 34.035 84.664 18.949 1.00 6.19 217 SER C N 1
ATOM 6006 C CA . SER C 1 177 ? 33.232 83.750 18.136 1.00 6.44 217 SER C CA 1
ATOM 6007 C C . SER C 1 177 ? 32.893 82.446 18.842 1.00 6.15 217 SER C C 1
ATOM 6008 O O . SER C 1 177 ? 31.956 81.781 18.452 1.00 7.71 217 SER C O 1
ATOM 6011 N N . SER C 1 178 ? 33.760 82.049 19.780 1.00 6.81 218 SER C N 1
ATOM 6012 C CA . SER C 1 178 ? 33.658 80.804 20.572 1.00 6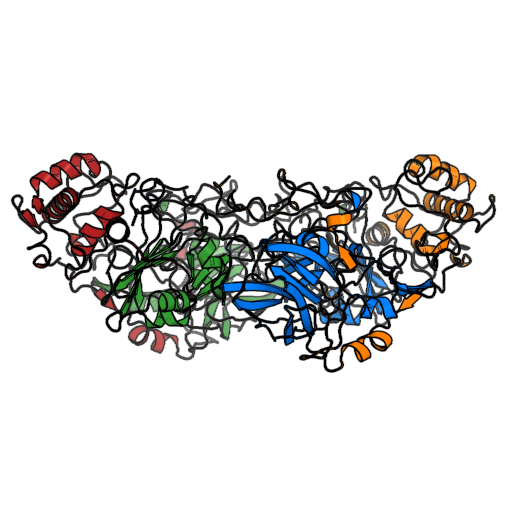.99 218 SER C CA 1
ATOM 6013 C C . SER C 1 178 ? 33.911 79.534 19.771 1.00 7.06 218 SER C C 1
ATOM 6014 O O . SER C 1 178 ? 34.593 78.637 20.248 1.00 6.74 218 SER C O 1
ATOM 6017 N N . ASN C 1 179 ? 33.322 79.417 18.593 1.00 7.15 219 ASN C N 1
ATOM 6018 C CA . ASN C 1 179 ? 33.522 78.223 17.780 1.00 6.35 219 ASN C CA 1
ATOM 6019 C C . ASN C 1 179 ? 33.132 76.940 18.514 1.00 6.20 219 ASN C C 1
ATOM 6020 O O . ASN C 1 179 ? 33.747 75.890 18.341 1.00 7.33 219 ASN C O 1
ATOM 6025 N N . GLY C 1 180 ? 32.079 77.000 19.312 1.00 6.16 220 GLY C N 1
ATOM 6026 C CA . GLY C 1 180 ? 31.704 75.842 20.088 1.00 6.50 220 GLY C CA 1
ATOM 6027 C C . GLY C 1 180 ? 31.306 74.695 19.185 1.00 6.22 220 GLY C C 1
ATOM 6028 O O . GLY C 1 180 ? 30.502 74.867 18.256 1.00 6.78 220 GLY C O 1
ATOM 6029 N N . ARG C 1 181 ? 31.830 73.507 19.494 1.00 6.21 221 ARG C N 1
ATOM 6030 C CA . ARG C 1 181 ? 31.506 72.265 18.779 1.00 5.73 221 ARG C CA 1
ATOM 6031 C C . ARG C 1 181 ? 31.340 71.087 19.722 1.00 6.53 221 ARG C C 1
ATOM 6032 O O . ARG C 1 181 ? 32.041 70.987 20.733 1.00 7.35 221 ARG C O 1
ATOM 6040 N N . SER C 1 182 ? 30.460 70.176 19.318 1.00 6.50 222 SER C N 1
ATOM 6041 C CA . SER C 1 182 ? 30.138 69.018 20.111 1.00 6.55 222 SER C CA 1
ATOM 6042 C C . SER C 1 182 ? 30.831 67.758 19.547 1.00 6.95 222 SER C C 1
ATOM 6043 O O . SER C 1 182 ? 30.867 67.541 18.324 1.00 7.72 222 SER C O 1
ATOM 6046 N N . PHE C 1 183 ? 31.351 66.932 20.447 1.00 7.20 223 PHE C N 1
ATOM 6047 C CA . PHE C 1 183 ? 32.076 65.727 20.093 1.00 7.20 223 PHE C CA 1
ATOM 6048 C C . PHE C 1 183 ? 31.473 64.538 20.810 1.00 7.19 223 PHE C C 1
ATOM 6049 O O . PHE C 1 183 ? 31.207 64.634 22.010 1.00 8.05 223 PHE C O 1
ATOM 6057 N N . PRO C 1 184 ? 31.298 63.414 20.125 1.00 7.63 224 PRO C N 1
ATOM 6058 C CA . PRO C 1 184 ? 30.915 62.223 20.896 1.00 8.58 224 PRO C CA 1
ATOM 6059 C C . PRO C 1 184 ? 32.073 61.771 21.783 1.00 8.17 224 PRO C C 1
ATOM 6060 O O . PRO C 1 184 ? 33.239 61.857 21.383 1.00 8.72 224 PRO C O 1
ATOM 6064 N N . MET C 1 185 ? 31.760 61.217 22.943 1.00 9.38 225 MET C N 1
ATOM 6065 C CA . MET C 1 185 ? 32.801 60.829 23.878 1.00 9.99 225 MET C CA 1
ATOM 6066 C C . MET C 1 185 ? 33.767 59.793 23.306 1.00 10.06 225 MET C C 1
ATOM 6067 O O . MET C 1 185 ? 34.952 59.808 23.655 1.00 10.95 225 MET C O 1
ATOM 6072 N N . GLU C 1 186 ? 33.301 58.925 22.419 1.00 10.72 226 GLU C N 1
ATOM 6073 C CA . GLU C 1 186 ? 34.189 57.907 21.860 1.00 11.31 226 GLU C CA 1
ATOM 6074 C C . GLU C 1 186 ? 35.366 58.515 21.104 1.00 10.77 226 GLU C C 1
ATOM 6075 O O . GLU C 1 186 ? 36.495 58.043 21.205 1.00 12.01 226 GLU C O 1
ATOM 6081 N N . LYS C 1 187 ? 35.115 59.582 20.363 1.00 9.77 227 LYS C N 1
ATOM 6082 C CA . LYS C 1 187 ? 36.204 60.275 19.679 1.00 9.08 227 LYS C CA 1
ATOM 6083 C C . LYS C 1 187 ? 37.151 60.981 20.663 1.00 8.81 227 LYS C C 1
ATOM 6084 O O . LYS C 1 187 ? 38.373 60.896 20.544 1.00 9.28 227 LYS C O 1
ATOM 6090 N N . VAL C 1 188 ? 36.565 61.700 21.601 1.00 9.57 228 VAL C N 1
ATOM 6091 C CA . VAL C 1 188 ? 37.309 62.393 22.649 1.00 10.12 228 VAL C CA 1
ATOM 6092 C C . VAL C 1 188 ? 38.325 61.481 23.336 1.00 10.39 228 VAL C C 1
ATOM 6093 O O . VAL C 1 188 ? 39.475 61.844 23.512 1.00 12.12 228 VAL C O 1
ATOM 6097 N N . MET C 1 189 ? 37.873 60.284 23.679 1.00 10.76 229 MET C N 1
ATOM 6098 C CA . MET C 1 189 ? 38.679 59.315 24.420 1.00 11.72 229 MET C CA 1
ATOM 6099 C C . MET C 1 189 ? 39.648 58.534 23.546 1.00 12.18 229 MET C C 1
ATOM 6100 O O . MET C 1 189 ? 40.516 57.813 24.067 1.00 14.45 229 MET C O 1
ATOM 6105 N N . ASP C 1 190 ? 39.500 58.646 22.230 1.00 12.60 230 ASP C N 1
ATOM 6106 C CA . ASP C 1 190 ? 40.394 58.010 21.271 1.00 12.65 230 ASP C CA 1
ATOM 6107 C C . ASP C 1 190 ? 41.697 58.811 21.083 1.00 12.49 230 ASP C C 1
ATOM 6108 O O . ASP C 1 190 ? 42.731 58.470 21.657 1.00 14.53 230 ASP C O 1
ATOM 6113 N N . ASP C 1 191 ? 41.653 59.875 20.286 1.00 11.46 231 ASP C N 1
ATOM 6114 C CA . ASP C 1 191 ? 42.860 60.557 19.879 1.00 11.05 231 ASP C CA 1
ATOM 6115 C C . ASP C 1 191 ? 42.747 62.082 19.814 1.00 9.75 231 ASP C C 1
ATOM 6116 O O . ASP C 1 191 ? 43.607 62.721 19.196 1.00 11.27 231 ASP C O 1
ATOM 6121 N N . VAL C 1 192 ? 41.752 62.673 20.467 1.00 9.41 232 VAL C N 1
ATOM 6122 C CA . VAL C 1 192 ? 41.700 64.139 20.519 1.00 8.64 232 VAL C CA 1
ATOM 6123 C C . VAL C 1 192 ? 42.737 64.607 21.548 1.00 7.83 232 VAL C C 1
ATOM 6124 O O . VAL C 1 192 ? 42.789 64.081 22.671 1.00 9.68 232 VAL C O 1
ATOM 6128 N N . MET C 1 193 ? 43.523 65.598 21.149 1.00 7.75 233 MET C N 1
ATOM 6129 C CA . MET C 1 193 ? 44.595 66.145 21.953 1.00 8.45 233 MET C CA 1
ATOM 6130 C C . MET C 1 193 ? 44.353 67.637 22.206 1.00 7.30 233 MET C C 1
ATOM 6131 O O . MET C 1 193 ? 43.835 68.335 21.336 1.00 7.80 233 MET C O 1
ATOM 6136 N N . LEU C 1 194 ? 44.770 68.111 23.384 1.00 7.42 234 LEU C N 1
ATOM 6137 C CA . LEU C 1 194 ? 44.987 69.540 23.630 1.00 7.67 234 LEU C CA 1
ATOM 6138 C C . LEU C 1 194 ? 46.458 69.772 23.323 1.00 7.12 234 LEU C C 1
ATOM 6139 O O . LEU C 1 194 ? 47.350 69.391 24.090 1.00 8.12 234 LEU C O 1
ATOM 6144 N N . ALA C 1 195 ? 46.705 70.374 22.161 1.00 6.83 235 ALA C N 1
ATOM 6145 C CA . ALA C 1 195 ? 48.053 70.606 21.680 1.00 6.48 235 ALA C CA 1
ATOM 6146 C C . ALA C 1 195 ? 48.583 71.965 22.089 1.00 5.84 235 ALA C C 1
ATOM 6147 O O . ALA C 1 195 ? 47.877 72.965 22.037 1.00 7.06 235 ALA C O 1
ATOM 6149 N N . PHE C 1 196 ? 49.848 71.975 22.498 1.00 6.84 236 PHE C N 1
ATOM 6150 C CA . PHE C 1 196 ? 50.566 73.202 22.823 1.00 7.21 236 PHE C CA 1
ATOM 6151 C C . PHE C 1 196 ? 51.708 73.499 21.877 1.00 7.59 236 PHE C C 1
ATOM 6152 O O . PHE C 1 196 ? 52.085 74.670 21.713 1.00 9.87 236 PHE C O 1
ATOM 6160 N N . PHE C 1 197 ? 52.251 72.455 21.261 1.00 6.56 237 PHE C N 1
ATOM 6161 C CA . PHE C 1 197 ? 53.364 72.604 20.347 1.00 6.29 237 PHE C CA 1
ATOM 6162 C C . PHE C 1 197 ? 52.945 72.114 18.983 1.00 5.97 237 PHE C C 1
ATOM 6163 O O . PHE C 1 197 ? 52.232 71.108 18.827 1.00 6.77 237 PHE C O 1
ATOM 6171 N N . ALA C 1 198 ? 53.449 72.808 17.977 1.00 7.09 238 ALA C N 1
ATOM 6172 C CA . ALA C 1 198 ? 53.244 72.433 16.586 1.00 6.86 238 ALA C CA 1
ATOM 6173 C C . ALA C 1 198 ? 54.529 72.677 15.812 1.00 6.46 238 ALA C C 1
ATOM 6174 O O . ALA C 1 198 ? 55.083 73.776 15.838 1.00 7.04 238 ALA C O 1
ATOM 6176 N N . ASN C 1 199 ? 55.052 71.615 15.192 1.00 6.42 239 ASN C N 1
ATOM 6177 C CA . ASN C 1 199 ? 56.324 71.659 14.488 1.00 6.59 239 ASN C CA 1
ATOM 6178 C C . ASN C 1 199 ? 57.421 72.211 15.396 1.00 7.43 239 ASN C C 1
ATOM 6179 O O . ASN C 1 199 ? 58.183 73.122 15.019 1.00 8.28 239 ASN C O 1
ATOM 6184 N N . GLY C 1 200 ? 57.467 71.665 16.611 1.00 6.64 240 GLY C N 1
ATOM 6185 C CA . GLY C 1 200 ? 58.552 71.852 17.544 1.00 7.25 240 GLY C CA 1
ATOM 6186 C C . GLY C 1 200 ? 58.353 72.928 18.579 1.00 7.27 240 GLY C C 1
ATOM 6187 O O . GLY C 1 200 ? 58.908 72.841 19.659 1.00 10.17 240 GLY C O 1
ATOM 6188 N N . GLU C 1 201 ? 57.653 73.990 18.220 1.00 6.78 241 GLU C N 1
ATOM 6189 C CA . GLU C 1 201 ? 57.551 75.195 19.040 1.00 6.39 241 GLU C CA 1
ATOM 6190 C C . GLU C 1 201 ? 56.111 75.463 19.424 1.00 6.62 241 GLU C C 1
ATOM 6191 O O . GLU C 1 201 ? 55.193 74.771 19.004 1.00 7.14 241 GLU C O 1
ATOM 6197 N N . ALA C 1 202 ? 55.881 76.497 20.215 1.00 6.02 242 ALA C N 1
ATOM 6198 C CA . ALA C 1 202 ? 54.521 76.838 20.586 1.00 5.89 242 ALA C CA 1
ATOM 6199 C C . ALA C 1 202 ? 53.674 77.082 19.330 1.00 6.13 242 ALA C C 1
ATOM 6200 O O . ALA C 1 202 ? 54.164 77.574 18.308 1.00 6.31 242 ALA C O 1
ATOM 6202 N N . LEU C 1 203 ? 52.382 76.809 19.438 1.00 6.58 243 LEU C N 1
ATOM 6203 C CA . LEU C 1 203 ? 51.442 77.233 18.427 1.00 6.31 243 LEU C CA 1
ATOM 6204 C C . LEU C 1 203 ? 51.655 78.714 18.098 1.00 5.67 243 LEU C C 1
ATOM 6205 O O . LEU C 1 203 ? 51.903 79.548 18.982 1.00 6.47 243 LEU C O 1
ATOM 6210 N N . ARG C 1 204 ? 51.496 79.059 16.821 1.00 6.08 244 ARG C N 1
ATOM 6211 C CA . ARG C 1 204 ? 51.460 80.443 16.409 1.00 6.11 244 ARG C CA 1
ATOM 6212 C C . ARG C 1 204 ? 50.181 81.085 16.953 1.00 5.85 244 ARG C C 1
ATOM 6213 O O . ARG C 1 204 ? 49.179 80.429 17.224 1.00 6.16 244 ARG C O 1
ATOM 6221 N N . LYS C 1 205 ? 50.223 82.391 17.136 1.00 6.42 245 LYS C N 1
ATOM 6222 C CA . LYS C 1 205 ? 49.049 83.150 17.604 1.00 6.65 245 LYS C CA 1
ATOM 6223 C C . LYS C 1 205 ? 47.782 82.777 16.829 1.00 6.47 245 LYS C C 1
ATOM 6224 O O . LYS C 1 205 ? 46.732 82.482 17.381 1.00 6.62 245 LYS C O 1
ATOM 6230 N N . GLU C 1 206 ? 47.909 82.807 15.518 1.00 5.93 246 GLU C N 1
ATOM 6231 C CA . GLU C 1 206 ? 46.809 82.611 14.625 1.00 6.36 246 GLU C CA 1
ATOM 6232 C C . GLU C 1 206 ? 46.332 81.161 14.530 1.00 6.49 246 GLU C C 1
ATOM 6233 O O . GLU C 1 206 ? 45.265 80.907 13.983 1.00 6.56 246 GLU C O 1
ATOM 6239 N N . HIS C 1 207 ? 47.096 80.244 15.100 1.00 5.43 247 HIS C N 1
ATOM 6240 C CA . HIS C 1 207 ? 46.758 78.833 15.142 1.00 6.06 247 HIS C CA 1
ATOM 6241 C C . HIS C 1 207 ? 46.337 78.391 16.540 1.00 5.37 247 HIS C C 1
ATOM 6242 O O . HIS C 1 207 ? 46.268 77.188 16.802 1.00 6.98 247 HIS C O 1
ATOM 6249 N N . GLY C 1 208 ? 46.066 79.339 17.435 1.00 5.81 248 GLY C N 1
ATOM 6250 C CA . GLY C 1 208 ? 45.454 79.009 18.717 1.00 6.12 248 GLY C CA 1
ATOM 6251 C C . GLY C 1 208 ? 46.305 79.155 19.970 1.00 6.17 248 GLY C C 1
ATOM 6252 O O . GLY C 1 208 ? 45.878 78.681 20.998 1.00 7.09 248 GLY C O 1
ATOM 6253 N N . TYR C 1 209 ? 47.456 79.819 19.891 1.00 6.10 249 TYR C N 1
ATOM 6254 C CA . TYR C 1 209 ? 48.342 79.955 21.049 1.00 5.89 249 TYR C CA 1
ATOM 6255 C C . TYR C 1 209 ? 47.550 80.401 22.273 1.00 5.74 249 TYR C C 1
ATOM 6256 O O . TYR C 1 209 ? 46.838 81.410 22.222 1.00 6.60 249 TYR C O 1
ATOM 6265 N N . PRO C 1 210 ? 47.751 79.731 23.421 1.00 5.89 250 PRO C N 1
ATOM 6266 C CA . PRO C 1 210 ? 48.733 78.689 23.686 1.00 5.77 250 PRO C CA 1
ATOM 6267 C C . PRO C 1 210 ? 48.233 77.250 23.622 1.00 6.40 250 PRO C C 1
ATOM 6268 O O . PRO C 1 210 ? 48.988 76.344 23.927 1.00 6.71 250 PRO C O 1
ATOM 6272 N N . ALA C 1 211 ? 46.964 77.036 23.259 1.00 6.48 251 ALA C N 1
ATOM 6273 C CA . ALA C 1 211 ? 46.416 75.681 23.265 1.00 6.67 251 ALA C CA 1
ATOM 6274 C C . ALA C 1 211 ? 45.243 75.557 22.305 1.00 5.64 251 ALA C C 1
ATOM 6275 O O . ALA C 1 211 ? 44.362 76.400 22.270 1.00 6.56 251 ALA C O 1
ATOM 6277 N N . ARG C 1 212 ? 45.237 74.483 21.523 1.00 5.41 252 ARG C N 1
ATOM 6278 C CA . ARG C 1 212 ? 44.153 74.170 20.583 1.00 5.46 252 ARG C CA 1
ATOM 6279 C C . ARG C 1 212 ? 43.813 72.701 20.634 1.00 6.09 252 ARG C C 1
ATOM 6280 O O . ARG C 1 212 ? 44.611 71.903 21.095 1.00 7.15 252 ARG C O 1
ATOM 6288 N N . LEU C 1 213 ? 42.624 72.352 20.170 1.00 6.08 253 LEU C N 1
ATOM 6289 C CA . LEU C 1 213 ? 42.326 70.948 19.933 1.00 5.75 253 LEU C CA 1
ATOM 6290 C C . LEU C 1 213 ? 42.885 70.491 18.585 1.00 6.45 253 LEU C C 1
ATOM 6291 O O . LEU C 1 213 ? 42.830 71.231 17.587 1.00 7.28 253 LEU C O 1
ATOM 6296 N N . VAL C 1 214 ? 43.399 69.263 18.575 1.00 6.12 254 VAL C N 1
ATOM 6297 C CA . VAL C 1 214 ? 43.808 68.545 17.375 1.00 6.71 254 VAL C CA 1
ATOM 6298 C C . VAL C 1 214 ? 42.898 67.336 17.335 1.00 6.67 254 VAL C C 1
ATOM 6299 O O . VAL C 1 214 ? 42.812 66.598 18.306 1.00 6.62 254 VAL C O 1
ATOM 6303 N N . VAL C 1 215 ? 42.219 67.135 16.200 1.00 6.54 255 VAL C N 1
ATOM 6304 C CA . VAL C 1 215 ? 41.109 66.188 16.074 1.00 6.80 255 VAL C CA 1
ATOM 6305 C C . VAL C 1 215 ? 41.379 65.360 14.822 1.00 6.84 255 VAL C C 1
ATOM 6306 O O . VAL C 1 215 ? 40.883 65.678 13.763 1.00 7.23 255 VAL C O 1
ATOM 6310 N N . PRO C 1 216 ? 42.230 64.329 14.930 1.00 7.20 256 PRO C N 1
ATOM 6311 C CA . PRO C 1 216 ? 42.737 63.694 13.724 1.00 7.51 256 PRO C CA 1
ATOM 6312 C C . PRO C 1 216 ? 41.662 63.184 12.774 1.00 7.68 256 PRO C C 1
ATOM 6313 O O . PRO C 1 216 ? 40.744 62.464 13.164 1.00 7.32 256 PRO C O 1
ATOM 6317 N N . GLY C 1 217 ? 41.792 63.596 11.523 1.00 6.78 257 GLY C N 1
ATOM 6318 C CA . GLY C 1 217 ? 40.882 63.160 10.503 1.00 6.75 257 GLY C CA 1
ATOM 6319 C C . GLY C 1 217 ? 39.586 63.921 10.373 1.00 5.88 257 GLY C C 1
ATOM 6320 O O . GLY C 1 217 ? 38.838 63.654 9.434 1.00 7.18 257 GLY C O 1
ATOM 6321 N N . TRP C 1 218 ? 39.291 64.804 11.334 1.00 5.92 258 TRP C N 1
ATOM 6322 C CA . TRP C 1 218 ? 38.009 65.497 11.389 1.00 6.56 258 TRP C CA 1
ATOM 6323 C C . TRP C 1 218 ? 38.131 66.928 10.887 1.00 6.04 258 TRP C C 1
ATOM 6324 O O . TRP C 1 218 ? 39.202 67.538 10.903 1.00 6.21 258 TRP C O 1
ATOM 6335 N N . GLU C 1 219 ? 37.025 67.450 10.389 1.00 5.77 259 GLU C N 1
ATOM 6336 C CA . GLU C 1 219 ? 36.998 68.751 9.750 1.00 5.93 259 GLU C CA 1
ATOM 6337 C C . GLU C 1 219 ? 37.590 69.834 10.616 1.00 5.90 259 GLU C C 1
ATOM 6338 O O . GLU C 1 219 ? 37.428 69.853 11.842 1.00 6.03 259 GLU C O 1
ATOM 6344 N N . GLY C 1 220 ? 38.291 70.745 9.949 1.00 6.23 260 GLY C N 1
ATOM 6345 C CA . GLY C 1 220 ? 39.047 71.770 10.645 1.00 5.66 260 GLY C CA 1
ATOM 6346 C C . GLY C 1 220 ? 38.276 72.571 11.660 1.00 5.35 260 GLY C C 1
ATOM 6347 O O . GLY C 1 220 ? 38.834 73.006 12.664 1.00 5.65 260 GLY C O 1
ATOM 6348 N N . ASN C 1 221 ? 36.996 72.810 11.401 1.00 5.19 261 ASN C N 1
ATOM 6349 C CA . ASN C 1 221 ? 36.226 73.622 12.329 1.00 6.06 261 ASN C CA 1
ATOM 6350 C C . ASN C 1 221 ? 36.236 73.036 13.721 1.00 6.09 261 ASN C C 1
ATOM 6351 O O . ASN C 1 221 ? 36.102 73.763 14.703 1.00 7.05 261 ASN C O 1
ATOM 6356 N N . MET C 1 222 ? 36.401 71.735 13.836 1.00 6.57 262 MET C N 1
ATOM 6357 C CA A MET C 1 222 ? 36.387 71.122 15.154 0.50 5.94 262 MET C CA 1
ATOM 6358 C CA B MET C 1 222 ? 36.418 71.033 15.127 0.50 6.97 262 MET C CA 1
ATOM 6359 C C . MET C 1 222 ? 37.697 71.282 15.918 1.00 6.35 262 MET C C 1
ATOM 6360 O O . MET C 1 222 ? 37.736 70.990 17.112 1.00 7.12 262 MET C O 1
ATOM 6369 N N . TRP C 1 223 ? 38.746 71.761 15.242 1.00 6.35 263 TRP C N 1
ATOM 6370 C CA . TRP C 1 223 ? 40.041 71.967 15.904 1.00 5.53 263 TRP C CA 1
ATOM 6371 C C . TRP C 1 223 ? 40.025 73.317 16.636 1.00 5.95 263 TRP C C 1
ATOM 6372 O O . TRP C 1 223 ? 40.657 74.294 16.220 1.00 5.87 263 TRP C O 1
ATOM 6383 N N . VAL C 1 224 ? 39.248 73.362 17.712 1.00 6.15 264 VAL C N 1
ATOM 6384 C CA . VAL C 1 224 ? 38.960 74.605 18.426 1.00 6.11 264 VAL C CA 1
ATOM 6385 C C . VAL C 1 224 ? 40.257 75.250 18.918 1.00 6.09 264 VAL C C 1
ATOM 6386 O O . VAL C 1 224 ? 41.058 74.607 19.597 1.00 6.98 264 VAL C O 1
ATOM 6390 N N . LYS C 1 225 ? 40.483 76.507 18.553 1.00 5.49 265 LYS C N 1
ATOM 6391 C CA . LYS C 1 225 ? 41.661 77.263 18.936 1.00 5.09 265 LYS C CA 1
ATOM 6392 C C . LYS C 1 225 ? 41.436 78.081 20.185 1.00 5.48 265 LYS C C 1
ATOM 6393 O O . LYS C 1 225 ? 40.315 78.413 20.530 1.00 5.89 265 LYS C O 1
ATOM 6399 N N . TRP C 1 226 ? 42.530 78.371 20.879 1.00 5.50 266 TRP C N 1
ATOM 6400 C CA . TRP C 1 226 ? 42.472 79.190 22.084 1.00 5.12 266 TRP C CA 1
ATOM 6401 C C . TRP C 1 226 ? 41.477 78.563 23.059 1.00 5.45 266 TRP C C 1
ATOM 6402 O O . TRP C 1 226 ? 40.661 79.238 23.653 1.00 5.99 266 TRP C O 1
ATOM 6413 N N . VAL C 1 227 ? 41.546 77.242 23.204 1.00 6.10 267 VAL C N 1
ATOM 6414 C CA A VAL C 1 227 ? 40.448 76.561 23.835 0.50 6.38 267 VAL C CA 1
ATOM 6415 C CA B VAL C 1 227 ? 40.510 76.487 23.902 0.50 6.43 267 VAL C CA 1
ATOM 6416 C C . VAL C 1 227 ? 40.369 76.929 25.327 1.00 6.90 267 VAL C C 1
ATOM 6417 O O . VAL C 1 227 ? 41.360 76.900 26.051 1.00 8.38 267 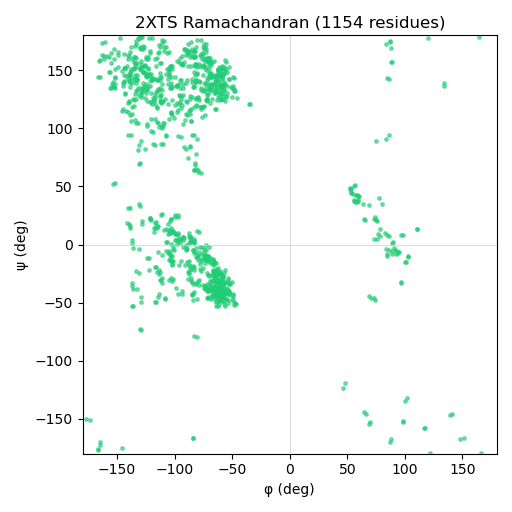VAL C O 1
ATOM 6424 N N . ARG C 1 228 ? 39.164 77.298 25.749 1.00 7.04 268 ARG C N 1
ATOM 6425 C CA . ARG C 1 228 ? 38.932 77.750 27.130 1.00 6.60 268 ARG C CA 1
ATOM 6426 C C . ARG C 1 228 ? 38.067 76.835 27.972 1.00 6.59 268 ARG C C 1
ATOM 6427 O O . ARG C 1 228 ? 38.141 76.878 29.206 1.00 7.32 268 ARG C O 1
ATOM 6435 N N . ARG C 1 229 ? 37.229 76.013 27.351 1.00 6.27 269 ARG C N 1
ATOM 6436 C CA . ARG C 1 229 ? 36.293 75.229 28.146 1.00 6.73 269 ARG C CA 1
ATOM 6437 C C . ARG C 1 229 ? 35.953 73.952 27.433 1.00 6.90 269 ARG C C 1
ATOM 6438 O O . ARG C 1 229 ? 35.724 73.942 26.224 1.00 7.65 269 ARG C O 1
ATOM 6446 N N . LEU C 1 230 ? 35.902 72.880 28.231 1.00 7.09 270 LEU C N 1
ATOM 6447 C CA . LEU C 1 230 ? 35.434 71.566 27.828 1.00 7.49 270 LEU C CA 1
ATOM 6448 C C . LEU C 1 230 ? 34.243 71.242 28.750 1.00 8.07 270 LEU C C 1
ATOM 6449 O O . LEU C 1 230 ? 34.434 71.027 29.941 1.00 8.96 270 LEU C O 1
ATOM 6454 N N . GLY C 1 231 ? 33.034 71.261 28.203 1.00 7.95 271 GLY C N 1
ATOM 6455 C CA . GLY C 1 231 ? 31.830 70.956 28.955 1.00 8.64 271 GLY C CA 1
ATOM 6456 C C . GLY C 1 231 ? 31.329 69.573 28.605 1.00 8.80 271 GLY C C 1
ATOM 6457 O O . GLY C 1 231 ? 31.268 69.174 27.434 1.00 9.61 271 GLY C O 1
ATOM 6458 N N . ILE C 1 232 ? 30.964 68.815 29.632 1.00 8.52 272 ILE C N 1
ATOM 6459 C CA . ILE C 1 232 ? 30.438 67.483 29.401 1.00 8.68 272 ILE C CA 1
ATOM 6460 C C . ILE C 1 232 ? 28.915 67.502 29.555 1.00 8.00 272 ILE C C 1
ATOM 6461 O O . ILE C 1 232 ? 28.410 67.946 30.572 1.00 8.71 272 ILE C O 1
ATOM 6466 N N . TYR C 1 233 ? 28.201 67.049 28.524 1.00 8.69 273 TYR C N 1
ATOM 6467 C CA . TYR C 1 233 ? 26.735 67.103 28.447 1.00 8.40 273 TYR C CA 1
ATOM 6468 C C . TYR C 1 233 ? 26.192 65.736 28.092 1.00 8.67 273 TYR C C 1
ATOM 6469 O O . TYR C 1 233 ? 26.947 64.862 27.655 1.00 9.64 273 TYR C O 1
ATOM 6478 N N . ASP C 1 234 ? 24.879 65.576 28.226 1.00 9.14 274 ASP C N 1
ATOM 6479 C CA . ASP C 1 234 ? 24.257 64.299 27.909 1.00 9.66 274 ASP C CA 1
ATOM 6480 C C . ASP C 1 234 ? 23.761 64.224 26.473 1.00 9.37 274 ASP C C 1
ATOM 6481 O O . ASP C 1 234 ? 23.289 63.171 26.028 1.00 11.52 274 ASP C O 1
ATOM 6486 N N . LYS C 1 235 ? 23.913 65.323 25.738 1.00 9.51 275 LYS C N 1
ATOM 6487 C CA A LYS C 1 235 ? 23.448 65.451 24.356 0.50 9.62 275 LYS C CA 1
ATOM 6488 C CA B LYS C 1 235 ? 23.547 65.354 24.329 0.50 9.52 275 LYS C CA 1
ATOM 6489 C C . LYS C 1 235 ? 24.364 66.446 23.638 1.00 9.01 275 LYS C C 1
ATOM 6490 O O . LYS C 1 235 ? 25.021 67.226 24.282 1.00 9.31 275 LYS C O 1
ATOM 6501 N N . ALA C 1 236 ? 24.343 66.452 22.309 1.00 8.55 276 ALA C N 1
ATOM 6502 C CA . ALA C 1 236 ? 25.020 67.479 21.541 1.00 7.64 276 ALA C CA 1
ATOM 6503 C C . ALA C 1 236 ? 24.405 68.826 21.816 1.00 7.70 276 ALA C C 1
ATOM 6504 O O . ALA C 1 236 ? 23.204 68.925 22.010 1.00 8.13 276 ALA C O 1
ATOM 6506 N N . VAL C 1 237 ? 25.233 69.865 21.845 1.00 7.51 277 VAL C N 1
ATOM 6507 C CA . VAL C 1 237 ? 24.727 71.226 22.024 1.00 8.07 277 VAL C CA 1
ATOM 6508 C C . VAL C 1 237 ? 23.936 71.721 20.809 1.00 7.70 277 VAL C C 1
ATOM 6509 O O . VAL C 1 237 ? 22.936 72.436 20.965 1.00 8.80 277 VAL C O 1
ATOM 6513 N N . GLU C 1 238 ? 24.361 71.291 19.615 1.00 7.84 278 GLU C N 1
ATOM 6514 C CA A GLU C 1 238 ? 23.760 71.792 18.365 0.50 7.77 278 GLU C CA 1
ATOM 6515 C CA B GLU C 1 238 ? 23.818 71.787 18.355 0.50 8.17 278 GLU C CA 1
ATOM 6516 C C . GLU C 1 238 ? 23.942 73.312 18.270 1.00 7.53 278 GLU C C 1
ATOM 6517 O O . GLU C 1 238 ? 22.980 74.069 18.125 1.00 8.17 278 GLU C O 1
ATOM 6528 N N . SER C 1 239 ? 25.199 73.719 18.372 1.00 7.12 279 SER C N 1
ATOM 6529 C CA . SER C 1 239 ? 25.631 75.088 18.302 1.00 7.29 279 SER C CA 1
ATOM 6530 C C . SER C 1 239 ? 25.589 75.606 16.859 1.00 6.66 279 SER C C 1
ATOM 6531 O O . SER C 1 239 ? 25.338 74.856 15.904 1.00 6.95 279 SER C O 1
ATOM 6534 N N . ARG C 1 240 ? 25.829 76.896 16.709 1.00 6.44 280 ARG C N 1
ATOM 6535 C CA . ARG C 1 240 ? 25.727 77.562 15.413 1.00 6.01 280 ARG C CA 1
ATOM 6536 C C . ARG C 1 240 ? 26.648 76.881 14.388 1.00 6.06 280 ARG C C 1
ATOM 6537 O O . ARG C 1 240 ? 26.272 76.712 13.226 1.00 6.72 280 ARG C O 1
ATOM 6545 N N . GLU C 1 241 ? 27.851 76.500 14.838 1.00 6.51 281 GLU C N 1
ATOM 6546 C CA . GLU C 1 241 ? 28.846 75.902 13.970 1.00 6.65 281 GLU C CA 1
ATOM 6547 C C . GLU C 1 241 ? 28.623 74.418 13.710 1.00 6.72 281 GLU C C 1
ATOM 6548 O O . GLU C 1 241 ? 29.470 73.750 13.120 1.00 7.03 281 GLU C O 1
ATOM 6554 N N . GLU C 1 242 ? 27.456 73.903 14.083 1.00 6.31 282 GLU C N 1
ATOM 6555 C CA . GLU C 1 242 ? 27.103 72.534 13.681 1.00 6.61 282 GLU C CA 1
ATOM 6556 C C . GLU C 1 242 ? 25.621 72.433 13.260 1.00 6.36 282 GLU C C 1
ATOM 6557 O O . GLU C 1 242 ? 25.095 71.330 13.102 1.00 7.76 282 GLU C O 1
ATOM 6563 N N . THR C 1 243 ? 24.978 73.582 13.043 1.00 6.43 283 THR C N 1
ATOM 6564 C CA . THR C 1 243 ? 23.583 73.673 12.604 1.00 6.58 283 THR C CA 1
ATOM 6565 C C . THR C 1 243 ? 23.501 74.607 11.385 1.00 6.56 283 THR C C 1
ATOM 6566 O O . THR C 1 243 ? 23.370 74.151 10.253 1.00 8.00 283 THR C O 1
ATOM 6570 N N . SER C 1 244 ? 23.638 75.903 11.616 1.00 7.11 284 SER C N 1
ATOM 6571 C CA . SER C 1 244 ? 23.712 76.857 10.526 1.00 7.15 284 SER C CA 1
ATOM 6572 C C . SER C 1 244 ? 24.867 76.513 9.577 1.00 6.97 284 SER C C 1
ATOM 6573 O O . SER C 1 244 ? 24.707 76.498 8.356 1.00 7.85 284 SER C O 1
ATOM 6576 N N . LYS C 1 245 ? 26.026 76.221 10.173 1.00 6.60 285 LYS C N 1
ATOM 6577 C CA . LYS C 1 245 ? 27.236 75.962 9.430 1.00 6.85 285 LYS C CA 1
ATOM 6578 C C . LYS C 1 245 ? 27.691 74.530 9.680 1.00 6.35 285 LYS C C 1
ATOM 6579 O O . LYS C 1 245 ? 27.239 73.865 10.603 1.00 6.74 285 LYS C O 1
ATOM 6585 N N . TYR C 1 246 ? 28.517 74.024 8.773 1.00 6.15 286 TYR C N 1
ATOM 6586 C CA . TYR C 1 246 ? 29.101 72.673 8.828 1.00 6.83 286 TYR C CA 1
ATOM 6587 C C . TYR C 1 246 ? 27.974 71.637 8.862 1.00 6.68 286 TYR C C 1
ATOM 6588 O O . TYR C 1 246 ? 28.074 70.592 9.515 1.00 7.54 286 TYR C O 1
ATOM 6597 N N . THR C 1 247 ? 26.912 71.953 8.115 1.00 6.88 287 THR C N 1
ATOM 6598 C CA . THR C 1 247 ? 25.852 71.038 7.747 1.00 6.86 287 THR C CA 1
ATOM 6599 C C . THR C 1 247 ? 25.749 71.148 6.224 1.00 6.73 287 THR C C 1
ATOM 6600 O O . THR C 1 247 ? 26.007 72.197 5.656 1.00 6.87 287 THR C O 1
ATOM 6604 N N . ASP C 1 248 ? 25.376 70.053 5.577 1.00 7.10 288 ASP C N 1
ATOM 6605 C CA . ASP C 1 248 ? 25.665 69.830 4.157 1.00 7.13 288 ASP C CA 1
ATOM 6606 C C . ASP C 1 248 ? 24.333 69.557 3.420 1.00 6.94 288 ASP C C 1
ATOM 6607 O O . ASP C 1 248 ? 23.771 68.449 3.483 1.00 7.19 288 ASP C O 1
ATOM 6612 N N . LEU C 1 249 ? 23.839 70.577 2.723 1.00 7.11 289 LEU C N 1
ATOM 6613 C CA . LEU C 1 249 ? 22.529 70.535 2.097 1.00 7.93 289 LEU C CA 1
ATOM 6614 C C . LEU C 1 249 ? 22.522 69.549 0.940 1.00 8.62 289 LEU C C 1
ATOM 6615 O O . LEU C 1 249 ? 23.443 69.555 0.101 1.00 9.05 289 LEU C O 1
ATOM 6620 N N . MET C 1 250 ? 21.484 68.713 0.882 1.00 8.47 290 MET C N 1
ATOM 6621 C CA . MET C 1 250 ? 21.385 67.622 -0.078 1.00 8.95 290 MET C CA 1
ATOM 6622 C C . MET C 1 250 ? 20.253 67.915 -1.069 1.00 9.43 290 MET C C 1
ATOM 6623 O O . MET C 1 250 ? 19.491 68.850 -0.870 1.00 10.15 290 MET C O 1
ATOM 6628 N N . PRO C 1 251 ? 20.148 67.117 -2.154 1.00 10.74 291 PRO C N 1
ATOM 6629 C CA . PRO C 1 251 ? 19.181 67.447 -3.213 1.00 11.11 291 PRO C CA 1
ATOM 6630 C C . PRO C 1 251 ? 17.729 67.523 -2.799 1.00 11.28 291 PRO C C 1
ATOM 6631 O O . PRO C 1 251 ? 16.988 68.275 -3.440 1.00 12.99 291 PRO C O 1
ATOM 6635 N N . ASP C 1 252 ? 17.315 66.771 -1.789 1.00 11.05 292 ASP C N 1
ATOM 6636 C CA . ASP C 1 252 ? 15.923 66.811 -1.347 1.00 11.80 292 ASP C CA 1
ATOM 6637 C C . ASP C 1 252 ? 15.603 67.971 -0.392 1.00 11.43 292 ASP C C 1
ATOM 6638 O O . ASP C 1 252 ? 14.459 68.122 0.028 1.00 12.91 292 ASP C O 1
ATOM 6643 N N . GLY C 1 253 ? 16.581 68.820 -0.078 1.00 10.13 293 GLY C N 1
ATOM 6644 C CA . GLY C 1 253 ? 16.338 69.913 0.865 1.00 10.36 293 GLY C CA 1
ATOM 6645 C C . GLY C 1 253 ? 16.585 69.578 2.319 1.00 10.12 293 GLY C C 1
ATOM 6646 O O . GLY C 1 253 ? 16.538 70.479 3.150 1.00 10.17 293 GLY C O 1
ATOM 6647 N N . ARG C 1 254 ? 16.836 68.319 2.636 1.00 10.04 294 ARG C N 1
ATOM 6648 C CA . ARG C 1 254 ? 17.365 67.964 3.944 1.00 9.73 294 ARG C CA 1
ATOM 6649 C C . ARG C 1 254 ? 18.889 68.147 3.908 1.00 8.30 294 ARG C C 1
ATOM 6650 O O . ARG C 1 254 ? 19.479 68.314 2.840 1.00 9.24 294 ARG C O 1
ATOM 6658 N N . ALA C 1 255 ? 19.528 68.122 5.069 1.00 8.42 295 ALA C N 1
ATOM 6659 C CA . ALA C 1 255 ? 20.967 68.353 5.149 1.00 7.68 295 ALA C CA 1
ATOM 6660 C C . ALA C 1 255 ? 21.592 67.329 6.065 1.00 7.40 295 ALA C C 1
ATOM 6661 O O . ALA C 1 255 ? 21.004 66.972 7.077 1.00 8.63 295 ALA C O 1
ATOM 6663 N N . ARG C 1 256 ? 22.780 66.867 5.728 1.00 7.13 296 ARG C N 1
ATOM 6664 C CA . ARG C 1 256 ? 23.546 66.072 6.672 1.00 7.27 296 ARG C CA 1
ATOM 6665 C C . ARG C 1 256 ? 24.099 66.962 7.771 1.00 7.74 296 ARG C C 1
ATOM 6666 O O . ARG C 1 256 ? 24.593 68.052 7.499 1.00 9.16 296 ARG C O 1
ATOM 6674 N N . LYS C 1 257 ? 24.029 66.473 8.999 1.00 7.77 297 LYS C N 1
ATOM 6675 C CA . LYS C 1 257 ? 24.768 67.086 10.084 1.00 7.16 297 LYS C CA 1
ATOM 6676 C C . LYS C 1 257 ? 25.839 66.135 10.568 1.00 7.15 297 LYS C C 1
ATOM 6677 O O . LYS C 1 257 ? 25.819 64.944 10.254 1.00 8.05 297 LYS C O 1
ATOM 6683 N N . TRP C 1 258 ? 26.774 66.668 11.345 1.00 7.49 298 TRP C N 1
ATOM 6684 C CA . TRP C 1 258 ? 27.775 65.849 12.011 1.00 7.30 298 TRP C CA 1
ATOM 6685 C C . TRP C 1 258 ? 28.582 65.081 10.966 1.00 6.80 298 TRP C C 1
ATOM 6686 O O . TRP C 1 258 ? 28.918 63.920 11.180 1.00 7.94 298 TRP C O 1
ATOM 6697 N N . THR C 1 259 ? 28.927 65.752 9.862 1.00 7.00 299 THR C N 1
ATOM 6698 C CA . THR C 1 259 ? 29.831 65.172 8.887 1.00 6.92 299 THR C CA 1
ATOM 6699 C C . THR C 1 259 ? 31.227 65.523 9.367 1.00 6.92 299 THR C C 1
ATOM 6700 O O . THR C 1 259 ? 31.852 66.498 8.944 1.00 7.78 299 THR C O 1
ATOM 6704 N N . TRP C 1 260 ? 31.729 64.697 10.263 1.00 6.99 300 TRP C N 1
ATOM 6705 C CA . TRP C 1 260 ? 32.936 65.010 10.954 1.00 6.81 300 TRP C CA 1
ATOM 6706 C C . TRP C 1 260 ? 34.162 64.611 10.136 1.00 6.67 300 TRP C C 1
ATOM 6707 O O . TRP C 1 260 ? 35.132 65.380 10.020 1.00 6.96 300 TRP C O 1
ATOM 6718 N N . VAL C 1 261 ? 34.191 63.394 9.582 1.00 7.28 301 VAL C N 1
ATOM 6719 C CA A VAL C 1 261 ? 35.396 62.917 8.911 0.50 7.28 301 VAL C CA 1
ATOM 6720 C CA B VAL C 1 261 ? 35.375 62.890 8.902 0.50 7.49 301 VAL C CA 1
ATOM 6721 C C . VAL C 1 261 ? 35.594 63.562 7.549 1.00 6.87 301 VAL C C 1
ATOM 6722 O O . VAL C 1 261 ? 34.642 63.831 6.819 1.00 7.78 301 VAL C O 1
ATOM 6729 N N . MET C 1 262 ? 36.854 63.807 7.232 1.00 7.40 302 MET C N 1
ATOM 6730 C CA . MET C 1 262 ? 37.311 64.268 5.931 1.00 7.22 302 MET C CA 1
ATOM 6731 C C . MET C 1 262 ? 37.749 63.044 5.116 1.00 7.51 302 MET C C 1
ATOM 6732 O O . MET C 1 262 ? 38.615 62.286 5.537 1.00 8.98 302 MET C O 1
ATOM 6737 N N . ASP C 1 263 ? 37.150 62.851 3.948 1.00 7.63 303 ASP C N 1
ATOM 6738 C CA . ASP C 1 263 ? 37.392 61.678 3.145 1.00 8.02 303 ASP C CA 1
ATOM 6739 C C . ASP C 1 263 ? 38.665 61.791 2.289 1.00 7.82 303 ASP C C 1
ATOM 6740 O O . ASP C 1 263 ? 39.233 62.860 2.100 1.00 8.93 303 ASP C O 1
ATOM 6745 N N . ALA C 1 264 ? 39.097 60.664 1.740 1.00 7.71 304 ALA C N 1
ATOM 6746 C CA . ALA C 1 264 ? 40.355 60.582 0.980 1.00 7.51 304 ALA C CA 1
ATOM 6747 C C . ALA C 1 264 ? 40.351 61.569 -0.156 1.00 7.79 304 ALA C C 1
ATOM 6748 O O . ALA C 1 264 ? 39.368 61.707 -0.874 1.00 8.07 304 ALA C O 1
ATOM 6750 N N . LYS C 1 265 ? 41.492 62.224 -0.347 1.00 6.74 305 LYS C N 1
ATOM 6751 C CA . LYS C 1 265 ? 41.591 63.356 -1.224 1.00 6.76 305 LYS C CA 1
ATOM 6752 C C . LYS C 1 265 ? 43.027 63.484 -1.707 1.00 6.50 305 LYS C C 1
ATOM 6753 O O . LYS C 1 265 ? 43.963 62.992 -1.061 1.00 6.89 305 LYS C O 1
ATOM 6759 N N . SER C 1 266 ? 43.209 64.128 -2.843 1.00 6.38 306 SER C N 1
ATOM 6760 C CA . SER C 1 266 ? 44.537 64.380 -3.365 1.00 6.39 306 SER C CA 1
ATOM 6761 C C . SER C 1 266 ? 44.524 65.551 -4.304 1.00 6.44 306 SER C C 1
ATOM 6762 O O . SER C 1 266 ? 43.487 65.929 -4.843 1.00 7.70 306 SER C O 1
ATOM 6765 N N . VAL C 1 267 ? 45.703 66.109 -4.531 1.00 7.29 307 VAL C N 1
ATOM 6766 C CA . VAL C 1 267 ? 45.907 67.120 -5.552 1.00 7.50 307 VAL C CA 1
ATOM 6767 C C . VAL C 1 267 ? 47.339 67.094 -6.034 1.00 7.45 307 VAL C C 1
ATOM 6768 O O . VAL C 1 267 ? 48.265 66.914 -5.245 1.00 7.25 307 VAL C O 1
ATOM 6772 N N . ILE C 1 268 ? 47.506 67.251 -7.339 1.00 7.57 308 ILE C N 1
ATOM 6773 C CA . ILE C 1 268 ? 48.805 67.474 -7.944 1.00 6.98 308 ILE C CA 1
ATOM 6774 C C . ILE C 1 268 ? 49.200 68.937 -7.713 1.00 7.02 308 ILE C C 1
ATOM 6775 O O . ILE C 1 268 ? 48.508 69.862 -8.172 1.00 7.38 308 ILE C O 1
ATOM 6780 N N . THR C 1 269 ? 50.304 69.133 -6.991 1.00 6.96 309 THR C N 1
ATOM 6781 C CA . THR C 1 269 ? 50.773 70.481 -6.680 1.00 7.47 309 THR C CA 1
ATOM 6782 C C . THR C 1 269 ? 51.689 71.080 -7.765 1.00 7.76 309 THR C C 1
ATOM 6783 O O . THR C 1 269 ? 51.813 72.294 -7.897 1.00 8.45 309 THR C O 1
ATOM 6787 N N . SER C 1 270 ? 52.348 70.216 -8.530 1.00 8.39 310 SER C N 1
ATOM 6788 C CA A SER C 1 270 ? 53.064 70.658 -9.713 0.50 8.99 310 SER C CA 1
ATOM 6789 C CA B SER C 1 270 ? 53.229 70.613 -9.632 0.50 9.38 310 SER C CA 1
ATOM 6790 C C . SER C 1 270 ? 53.185 69.538 -10.724 1.00 9.33 310 SER C C 1
ATOM 6791 O O . SER C 1 270 ? 53.366 68.383 -10.384 1.00 9.53 310 SER C O 1
ATOM 6796 N N . PRO C 1 271 ? 52.977 69.892 -12.002 1.00 9.45 311 PRO C N 1
ATOM 6797 C CA . PRO C 1 271 ? 52.507 71.171 -12.537 1.00 9.25 311 PRO C CA 1
ATOM 6798 C C . PRO C 1 271 ? 51.122 71.536 -11.981 1.00 9.07 311 PRO C C 1
ATOM 6799 O O . PRO C 1 271 ? 50.337 70.661 -11.642 1.00 10.12 311 PRO C O 1
ATOM 6803 N N . SER C 1 272 ? 50.850 72.827 -11.936 1.00 8.22 312 SER C N 1
ATOM 6804 C CA . SER C 1 272 ? 49.569 73.350 -11.513 1.00 8.59 312 SER C CA 1
ATOM 6805 C C . SER C 1 272 ? 49.539 74.802 -12.022 1.00 7.62 312 SER C C 1
ATOM 6806 O O . SER C 1 272 ? 50.533 75.301 -12.539 1.00 8.66 312 SER C O 1
ATOM 6809 N N . PRO C 1 273 ? 48.402 75.517 -11.891 1.00 8.33 313 PRO C N 1
ATOM 6810 C CA . PRO C 1 273 ? 48.332 76.830 -12.537 1.00 8.55 313 PRO C CA 1
ATOM 6811 C C . PRO C 1 273 ? 49.396 77.849 -12.127 1.00 8.74 313 PRO C C 1
ATOM 6812 O O . PRO C 1 273 ? 49.817 78.663 -12.945 1.00 9.55 313 PRO C O 1
ATOM 6816 N N . GLN C 1 274 ? 49.806 77.803 -10.862 1.00 8.11 314 GLN C N 1
ATOM 6817 C CA . GLN C 1 274 ? 50.853 78.679 -10.336 1.00 7.92 314 GLN C CA 1
ATOM 6818 C C . GLN C 1 274 ? 52.250 78.131 -10.613 1.00 8.26 314 GLN C C 1
ATOM 6819 O O . GLN C 1 274 ? 53.221 78.804 -10.292 1.00 8.56 314 GLN C O 1
ATOM 6825 N N . VAL C 1 275 ? 52.338 76.925 -11.178 1.00 8.60 315 VAL C N 1
ATOM 6826 C CA . VAL C 1 275 ? 53.596 76.220 -11.414 1.00 8.60 315 VAL C CA 1
ATOM 6827 C C . VAL C 1 275 ? 53.618 75.728 -12.870 1.00 8.97 315 VAL C C 1
ATOM 6828 O O . VAL C 1 275 ? 53.529 74.522 -13.136 1.00 9.86 315 VAL C O 1
ATOM 6832 N N . PRO C 1 276 ? 53.722 76.662 -13.819 1.00 9.15 316 PRO C N 1
ATOM 6833 C CA . PRO C 1 276 ? 53.789 76.280 -15.220 1.00 10.23 316 PRO C CA 1
ATOM 6834 C C . PRO C 1 276 ? 55.077 75.541 -15.557 1.00 10.62 316 PRO C C 1
ATOM 6835 O O . PRO C 1 276 ? 56.093 75.655 -14.853 1.00 11.80 316 PRO C O 1
ATOM 6839 N N . ILE C 1 277 ? 55.027 74.758 -16.627 1.00 10.71 317 ILE C N 1
ATOM 6840 C CA . ILE C 1 277 ? 56.226 74.080 -17.133 1.00 10.86 317 ILE C CA 1
ATOM 6841 C C . ILE C 1 277 ? 56.944 75.051 -18.051 1.00 11.68 317 ILE C C 1
ATOM 6842 O O . ILE C 1 277 ? 56.450 75.320 -19.123 1.00 12.97 317 ILE C O 1
ATOM 6847 N N . ARG C 1 278 ? 58.057 75.620 -17.615 1.00 11.95 318 ARG C N 1
ATOM 6848 C CA . ARG C 1 278 ? 58.803 76.590 -18.403 1.00 13.09 318 ARG C CA 1
ATOM 6849 C C . ARG C 1 278 ? 60.051 75.978 -19.012 1.00 13.74 318 ARG C C 1
ATOM 6850 O O . ARG C 1 278 ? 60.700 76.634 -19.814 1.00 15.59 318 ARG C O 1
ATOM 6858 N N . HIS C 1 279 ? 60.388 74.751 -18.648 1.00 13.94 319 HIS C N 1
ATOM 6859 C CA . HIS C 1 279 ? 61.664 74.174 -19.067 1.00 15.12 319 HIS C CA 1
ATOM 6860 C C . HIS C 1 279 ? 61.639 73.313 -20.327 1.00 16.25 319 HIS C C 1
ATOM 6861 O O . HIS C 1 279 ? 62.668 72.741 -20.695 1.00 18.04 319 HIS C O 1
ATOM 6868 N N . GLY C 1 280 ? 60.496 73.229 -21.000 1.00 16.65 320 GLY C N 1
ATOM 6869 C CA . GLY C 1 280 ? 60.431 72.532 -22.297 1.00 17.41 320 GLY C CA 1
ATOM 6870 C C . GLY C 1 280 ? 60.186 71.050 -22.160 1.00 17.76 320 GLY C C 1
ATOM 6871 O O . GLY C 1 280 ? 59.903 70.560 -21.073 1.00 17.89 320 GLY C O 1
ATOM 6872 N N . LYS C 1 281 ? 60.313 70.311 -23.260 1.00 17.84 321 LYS C N 1
ATOM 6873 C CA . LYS C 1 281 ? 60.078 68.872 -23.239 1.00 17.23 321 LYS C CA 1
ATOM 6874 C C . LYS C 1 281 ? 61.150 68.133 -22.451 1.00 16.20 321 LYS C C 1
ATOM 6875 O O . LYS C 1 281 ? 62.256 68.643 -22.250 1.00 16.50 321 LYS C O 1
ATOM 6881 N N . GLY C 1 282 ? 60.804 66.920 -22.054 1.00 14.96 322 GLY C N 1
ATOM 6882 C CA . GLY C 1 282 ? 61.737 66.002 -21.433 1.00 14.34 322 GLY C CA 1
ATOM 6883 C C . GLY C 1 282 ? 61.292 65.674 -20.024 1.00 12.91 322 GLY C C 1
ATOM 6884 O O . GLY C 1 282 ? 60.118 65.800 -19.691 1.00 13.35 322 GLY C O 1
ATOM 6885 N N . PRO C 1 283 ? 62.229 65.238 -19.177 1.00 11.90 323 PRO C N 1
ATOM 6886 C CA . PRO C 1 283 ? 61.885 64.843 -17.815 1.00 11.12 323 PRO C CA 1
ATOM 6887 C C . PRO C 1 283 ? 61.064 65.904 -17.091 1.00 10.80 323 PRO C C 1
ATOM 6888 O O . PRO C 1 283 ? 61.376 67.099 -17.131 1.00 10.61 323 PRO C O 1
ATOM 6892 N N . LEU C 1 284 ? 60.036 65.423 -16.420 1.00 9.84 324 LEU C N 1
ATOM 6893 C CA . LEU C 1 284 ? 59.109 66.265 -15.651 1.00 10.56 324 LEU C CA 1
ATOM 6894 C C . LEU C 1 284 ? 58.689 65.531 -14.390 1.00 10.10 324 LEU C C 1
ATOM 6895 O O . LEU C 1 284 ? 58.258 64.372 -14.464 1.00 11.29 324 LEU C O 1
ATOM 6900 N N . VAL C 1 285 ? 58.787 66.228 -13.256 1.00 9.59 325 VAL C N 1
ATOM 6901 C CA . VAL C 1 285 ? 58.314 65.693 -11.993 1.00 9.75 325 VAL C CA 1
ATOM 6902 C C . VAL C 1 285 ? 56.858 66.079 -11.786 1.00 9.81 325 VAL C C 1
ATOM 6903 O O . VAL C 1 285 ? 56.537 67.263 -11.794 1.00 11.00 325 VAL C O 1
ATOM 6907 N N . ILE C 1 286 ? 55.998 65.096 -11.585 1.00 9.04 326 ILE C N 1
ATOM 6908 C CA . ILE C 1 286 ? 54.651 65.352 -11.102 1.00 9.06 326 ILE C CA 1
ATOM 6909 C C . ILE C 1 286 ? 54.686 65.091 -9.594 1.00 8.74 326 ILE C C 1
ATOM 6910 O O . ILE C 1 286 ? 55.076 64.005 -9.149 1.00 9.74 326 ILE C O 1
ATOM 6915 N N . SER C 1 287 ? 54.321 66.118 -8.822 1.00 8.24 327 SER C N 1
ATOM 6916 C CA . SER C 1 287 ? 54.368 66.058 -7.367 1.00 8.55 327 SER C CA 1
ATOM 6917 C C . SER C 1 287 ? 52.996 66.379 -6.810 1.00 7.34 327 SER C C 1
ATOM 6918 O O . SER C 1 287 ? 52.300 67.214 -7.382 1.00 7.63 327 SER C O 1
ATOM 6921 N N . GLY C 1 288 ? 52.602 65.727 -5.720 1.00 7.25 328 GLY C N 1
ATOM 6922 C CA . GLY C 1 288 ? 51.386 66.131 -5.064 1.00 7.10 328 GLY C CA 1
ATOM 6923 C C . GLY C 1 288 ? 51.179 65.575 -3.686 1.00 6.24 328 GLY C C 1
ATOM 6924 O O . GLY C 1 288 ? 52.047 64.915 -3.131 1.00 6.82 328 GLY C O 1
ATOM 6925 N N . LEU C 1 289 ? 50.010 65.908 -3.137 1.00 6.85 329 LEU C N 1
ATOM 6926 C CA . LEU C 1 289 ? 49.610 65.551 -1.784 1.00 7.42 329 LEU C CA 1
ATOM 6927 C C . LEU C 1 289 ? 48.359 64.695 -1.812 1.00 6.77 329 LEU C C 1
ATOM 6928 O O . LEU C 1 289 ? 47.449 64.938 -2.621 1.00 8.06 329 LEU C O 1
ATOM 6933 N N . ALA C 1 290 ? 48.303 63.725 -0.908 1.00 7.06 330 ALA C N 1
ATOM 6934 C CA . ALA C 1 290 ? 47.137 62.864 -0.690 1.00 7.00 330 ALA C CA 1
ATOM 6935 C C . ALA C 1 290 ? 46.956 62.713 0.817 1.00 6.63 330 ALA C C 1
ATOM 6936 O O . ALA C 1 290 ? 47.928 62.755 1.581 1.00 7.16 330 ALA C O 1
ATOM 6938 N N . TRP C 1 291 ? 45.718 62.518 1.247 1.00 6.53 331 TRP C N 1
ATOM 6939 C CA . TRP C 1 291 ? 45.403 62.409 2.662 1.00 6.82 331 TRP C CA 1
ATOM 6940 C C . TRP C 1 291 ? 44.015 61.841 2.844 1.00 7.38 331 TRP C C 1
ATOM 6941 O O . TRP C 1 291 ? 43.182 61.913 1.947 1.00 7.49 331 TRP C O 1
ATOM 6952 N N . SER C 1 292 ? 43.772 61.278 4.012 1.00 6.97 332 SER C N 1
ATOM 6953 C CA . SER C 1 292 ? 42.470 60.746 4.352 1.00 7.40 332 SER C CA 1
ATOM 6954 C C . SER C 1 292 ? 42.217 60.794 5.841 1.00 7.21 332 SER C C 1
ATOM 6955 O O . SER C 1 292 ? 43.049 60.366 6.629 1.00 8.17 332 SER C O 1
ATOM 6958 N N . GLY C 1 293 ? 41.035 61.241 6.208 1.00 7.97 333 GLY C N 1
ATOM 6959 C CA . GLY C 1 293 ? 40.597 61.184 7.584 1.00 7.76 333 GLY C CA 1
ATOM 6960 C C . GLY C 1 293 ? 40.201 59.804 8.049 1.00 8.41 333 GLY C C 1
ATOM 6961 O O . GLY C 1 293 ? 39.915 59.590 9.222 1.00 10.61 333 GLY C O 1
ATOM 6962 N N . ASN C 1 294 ? 40.123 58.865 7.112 1.00 9.33 334 ASN C N 1
ATOM 6963 C CA . ASN C 1 294 ? 39.744 57.492 7.436 1.00 9.96 334 ASN C CA 1
ATOM 6964 C C . ASN C 1 294 ? 40.916 56.538 7.609 1.00 10.38 334 ASN C C 1
ATOM 6965 O O . ASN C 1 294 ? 40.716 55.326 7.756 1.00 12.68 334 ASN C O 1
ATOM 6970 N N . GLY C 1 295 ? 42.129 57.077 7.625 1.00 10.35 335 GLY C N 1
ATOM 6971 C CA . GLY C 1 295 ? 43.313 56.281 7.914 1.00 9.23 335 GLY C CA 1
ATOM 6972 C C . GLY C 1 295 ? 44.504 56.648 7.060 1.00 8.60 335 GLY C C 1
ATOM 6973 O O . GLY C 1 295 ? 44.687 57.819 6.723 1.00 10.79 335 GLY C O 1
ATOM 6974 N N . ARG C 1 296 ? 45.317 55.646 6.722 1.00 8.88 336 ARG C N 1
ATOM 6975 C CA . ARG C 1 296 ? 46.482 55.831 5.894 1.00 9.01 336 ARG C CA 1
ATOM 6976 C C . ARG C 1 296 ? 46.137 55.789 4.421 1.00 8.51 336 ARG C C 1
ATOM 6977 O O . ARG C 1 296 ? 45.283 55.023 3.997 1.00 9.40 336 ARG C O 1
ATOM 6985 N N . ILE C 1 297 ? 46.794 56.631 3.645 1.00 8.58 337 ILE C N 1
ATOM 6986 C CA . ILE C 1 297 ? 46.797 56.489 2.198 1.00 8.98 337 ILE C CA 1
ATOM 6987 C C . ILE C 1 297 ? 47.589 55.224 1.818 1.00 9.29 337 ILE C C 1
ATOM 6988 O O . ILE C 1 297 ? 48.671 54.995 2.332 1.00 10.50 337 ILE C O 1
ATOM 6993 N N . THR C 1 298 ? 47.023 54.405 0.941 1.00 9.51 338 THR C N 1
ATOM 6994 C CA . THR C 1 298 ? 47.693 53.187 0.475 1.00 10.64 338 THR C CA 1
ATOM 6995 C C . THR C 1 298 ? 48.287 53.345 -0.909 1.00 10.54 338 THR C C 1
ATOM 6996 O O . THR C 1 298 ? 49.273 52.713 -1.241 1.00 12.77 338 THR C O 1
ATOM 7000 N N . ARG C 1 299 ? 47.662 54.152 -1.746 1.00 10.38 339 ARG C N 1
ATOM 7001 C CA . ARG C 1 299 ? 48.223 54.443 -3.050 1.00 10.84 339 ARG C CA 1
ATOM 7002 C C . ARG C 1 299 ? 47.613 55.694 -3.655 1.00 9.47 339 ARG C C 1
ATOM 7003 O O . ARG C 1 299 ? 46.541 56.142 -3.243 1.00 9.75 339 ARG C O 1
ATOM 7011 N N . VAL C 1 300 ? 48.324 56.268 -4.618 1.00 8.54 340 VAL C N 1
ATOM 7012 C CA . VAL C 1 300 ? 47.815 57.349 -5.436 1.00 8.32 340 VAL C CA 1
ATOM 7013 C C . VAL C 1 300 ? 48.072 57.025 -6.894 1.00 9.39 340 VAL C C 1
ATOM 7014 O O . VAL C 1 300 ? 49.194 56.673 -7.273 1.00 9.61 340 VAL C O 1
ATOM 7018 N N . ASP C 1 301 ? 47.010 57.117 -7.684 1.00 8.65 341 ASP C N 1
ATOM 7019 C CA . ASP C 1 301 ? 47.115 56.908 -9.123 1.00 9.36 341 ASP C CA 1
ATOM 7020 C C . ASP C 1 301 ? 47.073 58.267 -9.817 1.00 8.70 341 ASP C C 1
ATOM 7021 O O . ASP C 1 301 ? 46.383 59.199 -9.343 1.00 9.19 341 ASP C O 1
ATOM 7026 N N . VAL C 1 302 ? 47.834 58.395 -10.898 1.00 7.84 342 VAL C N 1
ATOM 7027 C CA . VAL C 1 302 ? 47.913 59.612 -11.687 1.00 8.33 342 VAL C CA 1
ATOM 7028 C C . VAL C 1 302 ? 47.510 59.324 -13.131 1.00 8.10 342 VAL C C 1
ATOM 7029 O O . VAL C 1 302 ? 47.900 58.304 -13.709 1.00 9.18 342 VAL C O 1
ATOM 7033 N N . SER C 1 303 ? 46.702 60.212 -13.687 1.00 8.41 343 SER C N 1
ATOM 7034 C CA . SER C 1 303 ? 46.353 60.159 -15.102 1.00 8.99 343 SER C CA 1
ATOM 7035 C C . SER C 1 303 ? 46.902 61.372 -15.829 1.00 9.11 343 SER C C 1
ATOM 7036 O O . SER C 1 303 ? 46.903 62.472 -15.278 1.00 9.68 343 SER C O 1
ATOM 7039 N N . LEU C 1 304 ? 47.378 61.166 -17.050 1.00 9.17 344 LEU C N 1
ATOM 7040 C CA . LEU C 1 304 ? 47.791 62.240 -17.930 1.00 9.15 344 LEU C CA 1
ATOM 7041 C C . LEU C 1 304 ? 46.744 62.566 -18.980 1.00 9.63 344 LEU C C 1
ATOM 7042 O O . LEU C 1 304 ? 46.934 63.502 -19.748 1.00 10.49 344 LEU C O 1
ATOM 7047 N N . ASP C 1 305 ? 45.650 61.787 -19.028 1.00 10.23 345 ASP C N 1
ATOM 7048 C CA . ASP C 1 305 ? 44.681 61.893 -20.117 1.00 10.07 345 ASP C CA 1
ATOM 7049 C C . ASP C 1 305 ? 43.242 62.003 -19.617 1.00 10.66 345 ASP C C 1
ATOM 7050 O O . ASP C 1 305 ? 42.314 61.525 -20.268 1.00 12.01 345 ASP C O 1
ATOM 7055 N N . GLY C 1 306 ? 43.041 62.667 -18.488 1.00 9.70 346 GLY C N 1
ATOM 7056 C CA . GLY C 1 306 ? 41.699 62.981 -18.017 1.00 10.11 346 GLY C CA 1
ATOM 7057 C C . GLY C 1 306 ? 40.927 61.828 -17.426 1.00 9.70 346 GLY C C 1
ATOM 7058 O O . GLY C 1 306 ? 39.685 61.849 -17.364 1.00 10.66 346 GLY C O 1
ATOM 7059 N N . GLY C 1 307 ? 41.647 60.803 -17.005 1.00 9.84 347 GLY C N 1
ATOM 7060 C CA . GLY C 1 307 ? 41.053 59.666 -16.360 1.00 9.78 347 GLY C CA 1
ATOM 7061 C C . GLY C 1 307 ? 40.767 58.483 -17.275 1.00 10.70 347 GLY C C 1
ATOM 7062 O O . GLY C 1 307 ? 40.152 57.515 -16.844 1.00 11.22 347 GLY C O 1
ATOM 7063 N N . LYS C 1 308 ? 41.238 58.535 -18.518 1.00 10.06 348 LYS C N 1
ATOM 7064 C CA . LYS C 1 308 ? 41.088 57.365 -19.396 1.00 11.15 348 LYS C CA 1
ATOM 7065 C C . LYS C 1 308 ? 42.054 56.269 -18.987 1.00 10.87 348 LYS C C 1
ATOM 7066 O O . LYS C 1 308 ? 41.724 55.084 -19.082 1.00 12.41 348 LYS C O 1
ATOM 7072 N N . ASN C 1 309 ? 43.255 56.661 -18.559 1.00 10.55 349 ASN C N 1
ATOM 7073 C CA . ASN C 1 309 ? 44.267 55.691 -18.153 1.00 10.25 349 ASN C CA 1
ATOM 7074 C C . ASN C 1 309 ? 45.017 56.193 -16.942 1.00 9.81 349 ASN C C 1
ATOM 7075 O O . ASN C 1 309 ? 45.313 57.386 -16.851 1.00 10.85 349 ASN C O 1
ATOM 7080 N N . TRP C 1 310 ? 45.342 55.271 -16.047 1.00 10.52 350 TRP C N 1
ATOM 7081 C CA . TRP C 1 310 ? 45.997 55.598 -14.778 1.00 10.24 350 TRP C CA 1
ATOM 7082 C C . TRP C 1 310 ? 47.282 54.825 -14.586 1.00 10.30 350 TRP C C 1
ATOM 7083 O O . TRP C 1 310 ? 47.414 53.681 -15.028 1.00 12.66 350 TRP C O 1
ATOM 7094 N N . THR C 1 311 ? 48.241 55.483 -13.954 1.00 10.58 351 THR C N 1
ATOM 7095 C CA . THR C 1 311 ? 49.516 54.898 -13.535 1.00 11.27 351 THR C CA 1
ATOM 7096 C C . THR C 1 311 ? 49.687 55.115 -12.026 1.00 10.82 351 THR C C 1
ATOM 7097 O O . THR C 1 311 ? 49.505 56.218 -11.529 1.00 11.13 351 THR C O 1
ATOM 7101 N N . THR C 1 312 ? 50.060 54.087 -11.286 1.00 10.88 352 THR C N 1
ATOM 7102 C CA . THR C 1 312 ? 50.274 54.229 -9.845 1.00 11.07 352 THR C CA 1
ATOM 7103 C C . THR C 1 312 ? 51.572 55.003 -9.604 1.00 10.75 352 THR C C 1
ATOM 7104 O O . THR C 1 312 ? 52.618 54.648 -10.097 1.00 12.43 352 THR C O 1
ATOM 7108 N N . ALA C 1 313 ? 51.458 56.095 -8.854 1.00 10.60 353 ALA C N 1
ATOM 7109 C CA . ALA C 1 313 ? 52.590 56.924 -8.427 1.00 10.51 353 ALA C CA 1
ATOM 7110 C C . ALA C 1 313 ? 53.319 56.244 -7.283 1.00 10.49 353 ALA C C 1
ATOM 7111 O O . ALA C 1 313 ? 52.905 55.181 -6.807 1.00 11.48 353 ALA C O 1
ATOM 7113 N N . ARG C 1 314 ? 54.416 56.837 -6.841 1.00 10.10 354 ARG C N 1
ATOM 7114 C CA . ARG C 1 314 ? 55.060 56.328 -5.635 1.00 10.03 354 ARG C CA 1
ATOM 7115 C C . ARG C 1 314 ? 54.814 57.294 -4.488 1.00 9.33 354 ARG C C 1
ATOM 7116 O O . ARG C 1 314 ? 54.672 58.502 -4.680 1.00 10.13 354 ARG C O 1
ATOM 7124 N N . ILE C 1 315 ? 54.697 56.736 -3.298 1.00 8.91 355 ILE C N 1
ATOM 7125 C CA A ILE C 1 315 ? 54.652 57.534 -2.083 0.50 8.89 355 ILE C CA 1
ATOM 7126 C CA B ILE C 1 315 ? 54.660 57.539 -2.080 0.50 9.18 355 ILE C CA 1
ATOM 7127 C C . ILE C 1 315 ? 56.103 57.824 -1.669 1.00 9.05 355 ILE C C 1
ATOM 7128 O O . ILE C 1 315 ? 56.943 56.919 -1.587 1.00 11.00 355 ILE C O 1
ATOM 7137 N N . THR C 1 316 ? 56.397 59.094 -1.431 1.00 9.07 356 THR C N 1
ATOM 7138 C CA . THR C 1 316 ? 57.734 59.574 -1.035 1.00 9.52 356 THR C CA 1
ATOM 7139 C C . THR C 1 316 ? 57.663 59.896 0.438 1.00 9.68 356 THR C C 1
ATOM 7140 O O . THR C 1 316 ? 56.987 60.837 0.853 1.00 10.22 356 THR C O 1
ATOM 7144 N N . GLY C 1 317 ? 58.304 59.045 1.232 1.00 9.78 357 GLY C N 1
ATOM 7145 C CA . GLY C 1 317 ? 58.229 59.114 2.677 1.00 10.21 357 GLY C CA 1
ATOM 7146 C C . GLY C 1 317 ? 57.212 58.130 3.204 1.00 10.29 357 GLY C C 1
ATOM 7147 O O . GLY C 1 317 ? 56.936 57.106 2.581 1.00 13.39 357 GLY C O 1
ATOM 7148 N N . GLN C 1 318 ? 56.641 58.426 4.351 1.00 9.36 358 GLN C N 1
ATOM 7149 C CA . GLN C 1 318 ? 55.645 57.559 4.959 1.00 9.67 358 GLN C CA 1
ATOM 7150 C C . GLN C 1 318 ? 54.224 57.982 4.624 1.00 10.28 358 GLN C C 1
ATOM 7151 O O . GLN C 1 318 ? 53.993 59.124 4.234 1.00 10.20 358 GLN C O 1
ATOM 7157 N N . ALA C 1 319 ? 53.297 57.047 4.795 1.00 9.63 359 ALA C N 1
ATOM 7158 C CA . ALA C 1 319 ? 51.880 57.314 4.731 1.00 9.64 359 ALA C CA 1
ATOM 7159 C C . ALA C 1 319 ? 51.332 57.126 6.137 1.00 9.30 359 ALA C C 1
ATOM 7160 O O . ALA C 1 319 ? 50.878 56.041 6.508 1.00 10.54 359 ALA C O 1
ATOM 7162 N N . LEU C 1 320 ? 51.390 58.188 6.940 1.00 9.39 360 LEU C N 1
ATOM 7163 C CA . LEU C 1 320 ? 50.939 58.119 8.306 1.00 9.72 360 LEU C CA 1
ATOM 7164 C C . LEU C 1 320 ? 49.423 58.301 8.383 1.00 9.04 360 LEU C C 1
ATOM 7165 O O . LEU C 1 320 ? 48.806 58.899 7.510 1.00 8.97 360 LEU C O 1
ATOM 7170 N N . PRO C 1 321 ? 48.800 57.753 9.429 1.00 9.04 361 PRO C N 1
ATOM 7171 C CA . PRO C 1 321 ? 47.347 57.863 9.479 1.00 9.68 361 PRO C CA 1
ATOM 7172 C C . PRO C 1 321 ? 46.886 59.316 9.623 1.00 8.38 361 PRO C C 1
ATOM 7173 O O . PRO C 1 321 ? 47.395 60.074 10.453 1.00 9.23 361 PRO C O 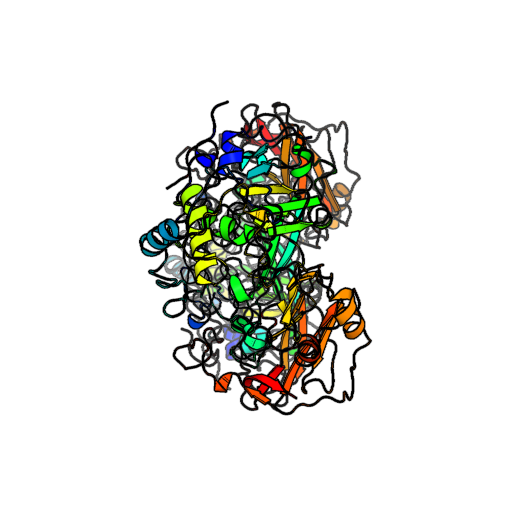1
ATOM 7177 N N . LYS C 1 322 ? 45.916 59.680 8.805 1.00 8.35 362 LYS C N 1
ATOM 7178 C CA . LYS C 1 322 ? 45.242 60.975 8.933 1.00 7.63 362 LYS C CA 1
ATOM 7179 C C . LYS C 1 322 ? 46.239 62.146 8.843 1.00 7.00 362 LYS C C 1
ATOM 7180 O O . LYS C 1 322 ? 46.139 63.150 9.556 1.00 7.19 362 LYS C O 1
ATOM 7186 N N . ALA C 1 323 ? 47.158 62.011 7.899 1.00 7.89 363 ALA C N 1
ATOM 7187 C CA . ALA C 1 323 ? 48.244 62.971 7.685 1.00 7.01 363 ALA C CA 1
ATOM 7188 C C . ALA C 1 323 ? 48.544 63.140 6.197 1.00 7.50 363 ALA C C 1
ATOM 7189 O O . ALA C 1 323 ? 48.315 62.229 5.412 1.00 7.84 363 ALA C O 1
ATOM 7191 N N . LEU C 1 324 ? 49.045 64.305 5.812 1.00 7.25 364 LEU C N 1
ATOM 7192 C CA . LEU C 1 324 ? 49.475 64.523 4.448 1.00 7.35 364 LEU C CA 1
ATOM 7193 C C . LEU C 1 324 ? 50.544 63.555 4.049 1.00 7.36 364 LEU C C 1
ATOM 7194 O O . LEU C 1 324 ? 51.401 63.163 4.837 1.00 7.67 364 LEU C O 1
ATOM 7199 N N . THR C 1 325 ? 50.429 63.139 2.796 1.00 7.97 365 THR C N 1
ATOM 7200 C CA . THR C 1 325 ? 51.284 62.139 2.204 1.00 8.44 365 THR C CA 1
ATOM 7201 C C . THR C 1 325 ? 51.723 62.659 0.845 1.00 7.47 365 THR C C 1
ATOM 7202 O O . THR C 1 325 ? 50.886 63.100 0.070 1.00 8.39 365 THR C O 1
ATOM 7206 N N . ARG C 1 326 ? 53.019 62.584 0.565 1.00 7.51 366 ARG C N 1
ATOM 7207 C CA . ARG C 1 326 ? 53.586 63.103 -0.670 1.00 6.95 366 ARG C CA 1
ATOM 7208 C C . ARG C 1 326 ? 53.707 61.981 -1.689 1.00 7.81 366 ARG C C 1
ATOM 7209 O O . ARG C 1 326 ? 54.144 60.880 -1.381 1.00 8.18 366 ARG C O 1
ATOM 7217 N N . PHE C 1 327 ? 53.300 62.272 -2.911 1.00 7.42 367 PHE C N 1
ATOM 7218 C CA . PHE C 1 327 ? 53.471 61.335 -4.016 1.00 7.17 367 PHE C CA 1
ATOM 7219 C C . PHE C 1 327 ? 54.191 61.975 -5.186 1.00 7.82 367 PHE C C 1
ATOM 7220 O O . PHE C 1 327 ? 54.145 63.181 -5.383 1.00 8.35 367 PHE C O 1
ATOM 7228 N N . HIS C 1 328 ? 54.861 61.124 -5.973 1.00 8.13 368 HIS C N 1
ATOM 7229 C CA . HIS C 1 328 ? 55.585 61.546 -7.176 1.00 8.01 368 HIS C CA 1
ATOM 7230 C C . HIS C 1 328 ? 55.373 60.573 -8.324 1.00 8.32 368 HIS C C 1
ATOM 7231 O O . HIS C 1 328 ? 55.285 59.361 -8.120 1.00 9.27 368 HIS C O 1
ATOM 7238 N N . LEU C 1 329 ? 55.302 61.136 -9.526 1.00 9.13 369 LEU C N 1
ATOM 7239 C CA . LEU C 1 329 ? 55.406 60.339 -10.741 1.00 9.53 369 LEU C CA 1
ATOM 7240 C C . LEU C 1 329 ? 56.333 61.089 -11.689 1.00 9.72 369 LEU C C 1
ATOM 7241 O O . LEU C 1 329 ? 56.111 62.268 -11.987 1.00 10.22 369 LEU C O 1
ATOM 7246 N N . ASP C 1 330 ? 57.391 60.423 -12.151 1.00 10.62 370 ASP C N 1
ATOM 7247 C CA . ASP C 1 330 ? 58.296 61.041 -13.097 1.00 11.23 370 ASP C CA 1
ATOM 7248 C C . ASP C 1 330 ? 57.918 60.621 -14.497 1.00 11.78 370 ASP C C 1
ATOM 7249 O O . ASP C 1 330 ? 57.752 59.428 -14.730 1.00 13.24 370 ASP C O 1
ATOM 7254 N N . ILE C 1 331 ? 57.753 61.584 -15.393 1.00 11.17 371 ILE C N 1
ATOM 7255 C CA . ILE C 1 331 ? 57.407 61.281 -16.773 1.00 12.12 371 ILE C CA 1
ATOM 7256 C C . ILE C 1 331 ? 58.393 61.977 -17.708 1.00 12.50 371 ILE C C 1
ATOM 7257 O O . ILE C 1 331 ? 59.205 62.808 -17.312 1.00 12.54 371 ILE C O 1
ATOM 7262 N N . ASP C 1 332 ? 58.290 61.627 -18.988 1.00 14.29 372 ASP C N 1
ATOM 7263 C CA . ASP C 1 332 ? 59.042 62.276 -20.049 1.00 15.59 372 ASP C CA 1
ATOM 7264 C C . ASP C 1 332 ? 58.009 62.995 -20.893 1.00 15.65 372 ASP C C 1
ATOM 7265 O O . ASP C 1 332 ? 57.298 62.360 -21.688 1.00 17.69 372 ASP C O 1
ATOM 7270 N N . TRP C 1 333 ? 57.888 64.309 -20.694 1.00 16.06 373 TRP C N 1
ATOM 7271 C CA . TRP C 1 333 ? 56.881 65.108 -21.377 1.00 16.56 373 TRP C CA 1
ATOM 7272 C C . TRP C 1 333 ? 57.280 65.374 -22.814 1.00 17.34 373 TRP C C 1
ATOM 7273 O O . TRP C 1 333 ? 58.293 66.023 -23.079 1.00 17.73 373 TRP C O 1
ATOM 7284 N N . ASP C 1 334 ? 56.450 64.891 -23.743 1.00 18.39 374 ASP C N 1
ATOM 7285 C CA . ASP C 1 334 ? 56.704 65.086 -25.163 1.00 18.89 374 ASP C CA 1
ATOM 7286 C C . ASP C 1 334 ? 56.141 66.409 -25.687 1.00 18.31 374 ASP C C 1
ATOM 7287 O O . ASP C 1 334 ? 56.156 66.646 -26.886 1.00 18.83 374 ASP C O 1
ATOM 7292 N N . GLY C 1 335 ? 55.619 67.260 -24.802 1.00 16.91 375 GLY C N 1
ATOM 7293 C CA . GLY C 1 335 ? 55.120 68.569 -25.192 1.00 16.56 375 GLY C CA 1
ATOM 7294 C C . GLY C 1 335 ? 53.649 68.579 -25.615 1.00 15.70 375 GLY C C 1
ATOM 7295 O O . GLY C 1 335 ? 53.121 69.613 -26.004 1.00 17.03 375 GLY C O 1
ATOM 7296 N N . SER C 1 336 ? 53.001 67.416 -25.547 1.00 15.17 376 SER C N 1
ATOM 7297 C CA . SER C 1 336 ? 51.576 67.313 -25.870 1.00 15.23 376 SER C CA 1
ATOM 7298 C C . SER C 1 336 ? 50.730 67.871 -24.737 1.00 13.72 376 SER C C 1
ATOM 7299 O O . SER C 1 336 ? 51.135 67.858 -23.568 1.00 13.26 376 SER C O 1
ATOM 7302 N N . GLU C 1 337 ? 49.548 68.347 -25.073 1.00 13.21 377 GLU C N 1
ATOM 7303 C CA . GLU C 1 337 ? 48.597 68.698 -24.034 1.00 12.31 377 GLU C CA 1
ATOM 7304 C C . GLU C 1 337 ? 48.285 67.499 -23.147 1.00 11.27 377 GLU C C 1
ATOM 7305 O O . GLU C 1 337 ? 48.261 66.367 -23.616 1.00 12.85 377 GLU C O 1
ATOM 7311 N N . MET C 1 338 ? 48.047 67.761 -21.865 1.00 10.70 378 MET C N 1
ATOM 7312 C CA . MET C 1 338 ? 47.667 66.734 -20.913 1.00 9.92 378 MET C CA 1
ATOM 7313 C C . MET C 1 338 ? 46.475 67.196 -20.095 1.00 9.10 378 MET C C 1
ATOM 7314 O O . MET C 1 338 ? 46.242 68.399 -19.961 1.00 9.69 378 MET C O 1
ATOM 7319 N N . LEU C 1 339 ? 45.733 66.224 -19.557 1.00 8.39 379 LEU C N 1
ATOM 7320 C CA . LEU C 1 339 ? 44.717 66.464 -18.528 1.00 8.48 379 LEU C CA 1
ATOM 7321 C C . LEU C 1 339 ? 45.136 65.645 -17.309 1.00 8.12 379 LEU C C 1
ATOM 7322 O O . LEU C 1 339 ? 44.860 64.457 -17.201 1.00 9.57 379 LEU C O 1
ATOM 7327 N N . LEU C 1 340 ? 45.794 66.306 -16.373 1.00 8.07 380 LEU C N 1
ATOM 7328 C CA . LEU C 1 340 ? 46.370 65.646 -15.217 1.00 7.96 380 LEU C CA 1
ATOM 7329 C C . LEU C 1 340 ? 45.333 65.467 -14.141 1.00 7.85 380 LEU C C 1
ATOM 7330 O O . LEU C 1 340 ? 44.589 66.386 -13.824 1.00 8.78 380 LEU C O 1
ATOM 7335 N N . GLN C 1 341 ? 45.300 64.289 -13.544 1.00 8.16 381 GLN C N 1
ATOM 7336 C CA . GLN C 1 341 ? 44.469 64.018 -12.388 1.00 7.49 381 GLN C CA 1
ATOM 7337 C C . GLN C 1 341 ? 45.226 63.122 -11.425 1.00 7.16 381 GLN C C 1
ATOM 7338 O O . GLN C 1 341 ? 46.048 62.323 -11.845 1.00 8.08 381 GLN C O 1
ATOM 7344 N N . SER C 1 342 ? 44.882 63.205 -10.144 1.00 7.64 382 SER C N 1
ATOM 7345 C CA . SER C 1 342 ? 45.339 62.262 -9.165 1.00 7.76 382 SER C CA 1
ATOM 7346 C C . SER C 1 342 ? 44.134 61.724 -8.414 1.00 7.52 382 SER C C 1
ATOM 7347 O O . SER C 1 342 ? 43.132 62.413 -8.208 1.00 7.94 382 SER C O 1
ATOM 7350 N N . ARG C 1 343 ? 44.243 60.466 -7.986 1.00 7.75 383 ARG C N 1
ATOM 7351 C CA . ARG C 1 343 ? 43.171 59.754 -7.302 1.00 8.24 383 ARG C CA 1
ATOM 7352 C C . ARG C 1 343 ? 43.730 58.933 -6.141 1.00 8.25 383 ARG C C 1
ATOM 7353 O O . ARG C 1 343 ? 44.534 58.025 -6.347 1.00 8.96 383 ARG C O 1
ATOM 7361 N N . ALA C 1 344 ? 43.399 59.347 -4.922 1.00 8.96 384 ALA C N 1
ATOM 7362 C CA . ALA C 1 344 ? 43.854 58.709 -3.689 1.00 8.44 384 ALA C CA 1
ATOM 7363 C C . ALA C 1 344 ? 43.039 57.473 -3.343 1.00 8.63 384 ALA C C 1
ATOM 7364 O O . ALA C 1 344 ? 41.847 57.432 -3.597 1.00 9.61 384 ALA C O 1
ATOM 7366 N N . VAL C 1 345 ? 43.705 56.491 -2.746 1.00 8.86 385 VAL C N 1
ATOM 7367 C CA . VAL C 1 345 ? 43.055 55.327 -2.165 1.00 9.03 385 VAL C CA 1
ATOM 7368 C C . VAL C 1 345 ? 43.546 55.217 -0.721 1.00 8.98 385 VAL C C 1
ATOM 7369 O O . VAL C 1 345 ? 44.740 55.383 -0.470 1.00 9.89 385 VAL C O 1
ATOM 7373 N N . ASP C 1 346 ? 42.638 54.962 0.219 1.00 8.74 386 ASP C N 1
ATOM 7374 C CA . ASP C 1 346 ? 43.034 54.756 1.605 1.00 9.07 386 ASP C CA 1
ATOM 7375 C C . ASP C 1 346 ? 42.844 53.318 2.071 1.00 9.45 386 ASP C C 1
ATOM 7376 O O . ASP C 1 346 ? 42.357 52.460 1.326 1.00 10.30 386 ASP C O 1
ATOM 7381 N N . GLU C 1 347 ? 43.260 53.046 3.297 1.00 10.28 387 GLU C N 1
ATOM 7382 C CA . GLU C 1 347 ? 43.293 51.673 3.797 1.00 11.01 387 GLU C CA 1
ATOM 7383 C C . GLU C 1 347 ? 41.946 51.025 3.962 1.00 11.27 387 GLU C C 1
ATOM 7384 O O . GLU C 1 347 ? 41.875 49.817 4.108 1.00 12.58 387 GLU C O 1
ATOM 7390 N N . THR C 1 348 ? 40.873 51.805 3.935 1.00 10.76 388 THR C N 1
ATOM 7391 C CA . THR C 1 348 ? 39.530 51.230 3.972 1.00 10.93 388 THR C CA 1
ATOM 7392 C C . THR C 1 348 ? 39.105 50.716 2.606 1.00 11.15 388 THR C C 1
ATOM 7393 O O . THR C 1 348 ? 38.073 50.078 2.492 1.00 12.26 388 THR C O 1
ATOM 7397 N N . GLY C 1 349 ? 39.867 51.018 1.563 1.00 10.32 389 GLY C N 1
ATOM 7398 C CA . GLY C 1 349 ? 39.495 50.678 0.185 1.00 10.29 389 GLY C CA 1
ATOM 7399 C C . GLY C 1 349 ? 38.791 51.795 -0.569 1.00 10.03 389 GLY C C 1
ATOM 7400 O O . GLY C 1 349 ? 38.563 51.712 -1.769 1.00 10.95 389 GLY C O 1
ATOM 7401 N N . TYR C 1 350 ? 38.476 52.872 0.141 1.00 9.37 390 TYR C N 1
ATOM 7402 C CA . TYR C 1 350 ? 37.857 54.051 -0.459 1.00 9.25 390 TYR C CA 1
ATOM 7403 C C . TYR C 1 350 ? 38.775 54.666 -1.514 1.00 8.91 390 TYR C C 1
ATOM 7404 O O . TYR C 1 350 ? 39.963 54.914 -1.250 1.00 9.66 390 TYR C O 1
ATOM 7413 N N . VAL C 1 351 ? 38.200 54.934 -2.682 1.00 8.42 391 VAL C N 1
ATOM 7414 C CA . VAL C 1 351 ? 38.877 55.561 -3.796 1.00 8.38 391 VAL C CA 1
ATOM 7415 C C . VAL C 1 351 ? 38.267 56.942 -4.007 1.00 7.74 391 VAL C C 1
ATOM 7416 O O . VAL C 1 351 ? 37.071 57.074 -4.196 1.00 9.00 391 VAL C O 1
ATOM 7420 N N . GLN C 1 352 ? 39.114 57.956 -4.031 1.00 7.88 392 GLN C N 1
ATOM 7421 C CA . GLN C 1 352 ? 38.671 59.317 -4.244 1.00 7.54 392 GLN C CA 1
ATOM 7422 C C . GLN C 1 352 ? 37.770 59.404 -5.475 1.00 7.54 392 GLN C C 1
ATOM 7423 O O . GLN C 1 352 ? 38.192 59.009 -6.581 1.00 8.42 392 GLN C O 1
ATOM 7429 N N . PRO C 1 353 ? 36.576 59.983 -5.304 1.00 7.55 393 PRO C N 1
ATOM 7430 C CA . PRO C 1 353 ? 35.617 60.088 -6.408 1.00 8.08 393 PRO C CA 1
ATOM 7431 C C . PRO C 1 353 ? 35.853 61.291 -7.308 1.00 8.64 393 PRO C C 1
ATOM 7432 O O . PRO C 1 353 ? 36.468 62.262 -6.903 1.00 8.81 393 PRO C O 1
ATOM 7436 N N . THR C 1 354 ? 35.298 61.252 -8.506 1.00 8.94 394 THR C N 1
ATOM 7437 C CA . THR C 1 354 ? 35.228 62.438 -9.344 1.00 9.01 394 THR C CA 1
ATOM 7438 C C . THR C 1 354 ? 34.212 63.450 -8.770 1.00 8.53 394 THR C C 1
ATOM 7439 O O . THR C 1 354 ? 33.327 63.107 -7.972 1.00 8.64 394 THR C O 1
ATOM 7443 N N . LYS C 1 355 ? 34.348 64.697 -9.189 1.00 9.28 395 LYS C N 1
ATOM 7444 C CA . LYS C 1 355 ? 33.369 65.727 -8.818 1.00 9.38 395 LYS C CA 1
ATOM 7445 C C . LYS C 1 355 ? 31.984 65.314 -9.299 1.00 9.64 395 LYS C C 1
ATOM 7446 O O . LYS C 1 355 ? 31.021 65.494 -8.580 1.00 10.34 395 LYS C O 1
ATOM 7452 N N . ASP C 1 356 ? 31.885 64.743 -10.499 1.00 9.75 396 ASP C N 1
ATOM 7453 C CA . ASP C 1 356 ? 30.597 64.319 -11.045 1.00 10.77 396 ASP C CA 1
ATOM 7454 C C . ASP C 1 356 ? 29.973 63.213 -10.195 1.00 10.02 396 ASP C C 1
ATOM 7455 O O . ASP C 1 356 ? 28.771 63.202 -9.976 1.00 10.85 396 ASP C O 1
ATOM 7460 N N . ALA C 1 357 ? 30.786 62.269 -9.718 1.00 10.04 397 ALA C N 1
ATOM 7461 C CA . ALA C 1 357 ? 30.275 61.179 -8.884 1.00 10.07 397 ALA C CA 1
ATOM 7462 C C . ALA C 1 357 ? 29.744 61.709 -7.550 1.00 9.12 397 ALA C C 1
ATOM 7463 O O . ALA C 1 357 ? 28.708 61.258 -7.053 1.00 10.38 397 ALA C O 1
ATOM 7465 N N . LEU C 1 358 ? 30.421 62.714 -6.995 1.00 8.98 398 LEU C N 1
ATOM 7466 C CA . LEU C 1 358 ? 29.931 63.350 -5.783 1.00 8.84 398 LEU C CA 1
ATOM 7467 C C . LEU C 1 358 ? 28.628 64.093 -6.039 1.00 8.64 398 LEU C C 1
ATOM 7468 O O . LEU C 1 358 ? 27.678 63.968 -5.258 1.00 8.88 398 LEU C O 1
ATOM 7473 N N . ARG C 1 359 ? 28.568 64.867 -7.125 1.00 8.84 399 ARG C N 1
ATOM 7474 C CA . ARG C 1 359 ? 27.362 65.646 -7.398 1.00 8.77 399 ARG C CA 1
ATOM 7475 C C . ARG C 1 359 ? 26.173 64.775 -7.758 1.00 9.22 399 ARG C C 1
ATOM 7476 O O . ARG C 1 359 ? 25.037 65.163 -7.510 1.00 10.00 399 ARG C O 1
ATOM 7484 N N . ALA C 1 360 ? 26.431 63.587 -8.290 1.00 9.38 400 ALA C N 1
ATOM 7485 C CA . ALA C 1 360 ? 25.345 62.658 -8.605 1.00 9.97 400 ALA C CA 1
ATOM 7486 C C . ALA C 1 360 ? 24.590 62.207 -7.356 1.00 10.92 400 ALA C C 1
ATOM 7487 O O . ALA C 1 360 ? 23.418 61.862 -7.432 1.00 13.87 400 ALA C O 1
ATOM 7489 N N . ILE C 1 361 ? 25.253 62.236 -6.201 1.00 10.37 401 ILE C N 1
ATOM 7490 C CA . ILE C 1 361 ? 24.666 61.906 -4.892 1.00 10.44 401 ILE C CA 1
ATOM 7491 C C . ILE C 1 361 ? 24.220 63.144 -4.118 1.00 10.19 401 ILE C C 1
ATOM 7492 O O . ILE C 1 361 ? 23.125 63.174 -3.535 1.00 10.98 401 ILE C O 1
ATOM 7497 N N . ARG C 1 362 ? 25.042 64.186 -4.140 1.00 10.16 402 ARG C N 1
ATOM 7498 C CA . ARG C 1 362 ? 24.865 65.314 -3.240 1.00 9.84 402 ARG C CA 1
ATOM 7499 C C . ARG C 1 362 ? 24.282 66.565 -3.868 1.00 9.57 402 ARG C C 1
ATOM 7500 O O . ARG C 1 362 ? 23.894 67.492 -3.157 1.00 10.46 402 ARG C O 1
ATOM 7508 N N . GLY C 1 363 ? 24.231 66.616 -5.195 1.00 9.80 403 GLY C N 1
ATOM 7509 C CA . GLY C 1 363 ? 23.892 67.851 -5.881 1.00 10.02 403 GLY C CA 1
ATOM 7510 C C . GLY C 1 363 ? 25.011 68.860 -5.732 1.00 10.41 403 GLY C C 1
ATOM 7511 O O . GLY C 1 363 ? 26.164 68.489 -5.543 1.00 10.85 403 GLY C O 1
ATOM 7512 N N . ARG C 1 364 ? 24.655 70.133 -5.782 1.00 10.24 404 ARG C N 1
ATOM 7513 C CA . ARG C 1 364 ? 25.629 71.201 -5.974 1.00 10.59 404 ARG C CA 1
ATOM 7514 C C . ARG C 1 364 ? 25.777 72.159 -4.786 1.00 10.50 404 ARG C C 1
ATOM 7515 O O . ARG C 1 364 ? 26.648 73.019 -4.800 1.00 11.94 404 ARG C O 1
ATOM 7523 N N . ASN C 1 365 ? 24.928 71.992 -3.776 1.00 10.32 405 ASN C N 1
ATOM 7524 C CA . ASN C 1 365 ? 24.848 72.922 -2.666 1.00 10.52 405 ASN C CA 1
ATOM 7525 C C . ASN C 1 365 ? 25.349 72.377 -1.322 1.00 9.23 405 ASN C C 1
ATOM 7526 O O . ASN C 1 365 ? 24.979 72.874 -0.267 1.00 9.85 405 ASN C O 1
ATOM 7531 N N . ASN C 1 366 ? 26.249 71.406 -1.360 1.00 8.78 406 ASN C N 1
ATOM 7532 C CA . ASN C 1 366 ? 26.773 70.832 -0.136 1.00 9.04 406 ASN C CA 1
ATOM 7533 C C . ASN C 1 366 ? 27.633 71.786 0.632 1.00 8.56 406 ASN C C 1
ATOM 7534 O O . ASN C 1 366 ? 27.724 71.649 1.846 1.00 9.86 406 ASN C O 1
ATOM 7539 N N . VAL C 1 367 ? 28.327 72.676 -0.089 1.00 8.11 407 VAL C N 1
ATOM 7540 C CA . VAL C 1 367 ? 29.239 73.685 0.478 1.00 8.26 407 VAL C CA 1
ATOM 7541 C C . VAL C 1 367 ? 30.561 73.074 0.960 1.00 7.90 407 VAL C C 1
ATOM 7542 O O . VAL C 1 367 ? 31.628 73.590 0.648 1.00 9.46 407 VAL C O 1
ATOM 7546 N N . TYR C 1 368 ? 30.478 71.989 1.717 1.00 7.16 408 TYR C N 1
ATOM 7547 C CA . TYR C 1 368 ? 31.614 71.409 2.406 1.00 6.82 408 TYR C CA 1
ATOM 7548 C C . TYR C 1 368 ? 31.972 70.056 1.774 1.00 6.31 408 TYR C C 1
ATOM 7549 O O . TYR C 1 368 ? 31.245 69.503 0.937 1.00 7.00 408 TYR C O 1
ATOM 7558 N N . HIS C 1 369 ? 33.083 69.497 2.237 1.00 6.45 409 HIS C N 1
ATOM 7559 C CA . HIS C 1 369 ? 33.454 68.137 1.920 1.00 6.66 409 HIS C CA 1
ATOM 7560 C C . HIS C 1 369 ? 33.616 67.854 0.422 1.00 6.18 409 HIS C C 1
ATOM 7561 O O . HIS C 1 369 ? 33.271 66.773 -0.050 1.00 7.53 409 HIS C O 1
ATOM 7568 N N . ASN C 1 370 ? 34.177 68.783 -0.328 1.00 7.21 410 ASN C N 1
ATOM 7569 C CA . ASN C 1 370 ? 34.500 68.520 -1.727 1.00 7.37 410 ASN C CA 1
ATOM 7570 C C . ASN C 1 370 ? 35.848 67.843 -1.865 1.00 7.13 410 ASN C C 1
ATOM 7571 O O . ASN C 1 370 ? 36.877 68.514 -1.919 1.00 8.52 410 ASN C O 1
ATOM 7576 N N . ASN C 1 371 ? 35.841 66.512 -1.936 1.00 6.65 411 ASN C N 1
ATOM 7577 C CA . ASN C 1 371 ? 37.067 65.771 -2.181 1.00 7.24 411 ASN C CA 1
ATOM 7578 C C . ASN C 1 371 ? 37.185 65.265 -3.601 1.00 6.90 411 ASN C C 1
ATOM 7579 O O . ASN C 1 371 ? 37.915 64.308 -3.860 1.00 8.32 411 ASN C O 1
ATOM 7584 N N . GLY C 1 372 ? 36.457 65.891 -4.516 1.00 7.35 412 GLY C N 1
ATOM 7585 C CA . GLY C 1 372 ? 36.494 65.443 -5.899 1.00 8.09 412 GLY C CA 1
ATOM 7586 C C . GLY C 1 372 ? 37.848 65.509 -6.570 1.00 8.76 412 GLY C C 1
ATOM 7587 O O . GLY C 1 372 ? 38.658 66.390 -6.292 1.00 9.07 412 GLY C O 1
ATOM 7588 N N . ILE C 1 373 ? 38.073 64.601 -7.522 1.00 8.56 413 ILE C N 1
ATOM 7589 C CA . ILE C 1 373 ? 39.309 64.617 -8.305 1.00 9.17 413 ILE C CA 1
ATOM 7590 C C . ILE C 1 373 ? 39.491 65.953 -9.033 1.00 8.63 413 ILE C C 1
ATOM 7591 O O . ILE C 1 373 ? 38.587 66.422 -9.716 1.00 10.02 413 ILE C O 1
ATOM 7596 N N . GLN C 1 374 ? 40.663 66.560 -8.885 1.00 8.57 414 GLN C N 1
ATOM 7597 C CA . GLN C 1 374 ? 41.025 67.770 -9.578 1.00 9.19 414 GLN C CA 1
ATOM 7598 C C . GLN C 1 374 ? 41.673 67.461 -10.920 1.00 9.42 414 GLN C C 1
ATOM 7599 O O . GLN C 1 374 ? 42.471 66.539 -11.033 1.00 11.54 414 GLN C O 1
ATOM 7605 N N . THR C 1 375 ? 41.357 68.264 -11.927 1.00 8.64 415 THR C N 1
ATOM 7606 C CA . THR C 1 375 ? 41.936 68.162 -13.253 1.00 8.66 415 THR C CA 1
ATOM 7607 C C . THR C 1 375 ? 42.759 69.414 -13.575 1.00 8.63 415 THR C C 1
ATOM 7608 O O . THR C 1 375 ? 42.274 70.540 -13.373 1.00 9.16 415 THR C O 1
ATOM 7612 N N . TRP C 1 376 ? 43.976 69.231 -14.074 1.00 8.62 416 TRP C N 1
ATOM 7613 C CA . TRP C 1 376 ? 44.738 70.335 -14.651 1.00 8.06 416 TRP C CA 1
ATOM 7614 C C . TRP C 1 376 ? 44.894 70.126 -16.146 1.00 8.04 416 TRP C C 1
ATOM 7615 O O . TRP C 1 376 ? 45.300 69.075 -16.584 1.00 9.10 416 TRP C O 1
ATOM 7626 N N . TRP C 1 377 ? 44.554 71.136 -16.923 1.00 8.13 417 TRP C N 1
ATOM 7627 C CA . TRP C 1 377 ? 44.838 71.136 -18.357 1.00 8.34 417 TRP C CA 1
ATOM 7628 C C . TRP C 1 377 ? 46.211 71.773 -18.584 1.00 8.64 417 TRP C C 1
ATOM 7629 O O . TRP C 1 377 ? 46.419 72.956 -18.322 1.00 9.24 417 TRP C O 1
ATOM 7640 N N . VAL C 1 378 ? 47.149 70.933 -19.015 1.00 8.88 418 VAL C N 1
ATOM 7641 C CA . VAL C 1 378 ? 48.495 71.357 -19.369 1.00 10.11 418 VAL C CA 1
ATOM 7642 C C . VAL C 1 378 ? 48.507 71.607 -20.863 1.00 10.43 418 VAL C C 1
ATOM 7643 O O . VAL C 1 378 ? 48.248 70.702 -21.647 1.00 11.03 418 VAL C O 1
ATOM 7647 N N . LYS C 1 379 ? 48.763 72.853 -21.226 1.00 11.71 419 LYS C N 1
ATOM 7648 C CA . LYS C 1 379 ? 48.762 73.279 -22.630 1.00 12.49 419 LYS C CA 1
ATOM 7649 C C . LYS C 1 379 ? 50.145 73.114 -23.254 1.00 13.74 419 LYS C C 1
ATOM 7650 O O . LYS C 1 379 ? 51.137 72.855 -22.559 1.00 13.32 419 LYS C O 1
ATOM 7656 N N . ALA C 1 380 ? 50.205 73.214 -24.583 1.00 15.44 420 ALA C N 1
ATOM 7657 C CA . ALA C 1 380 ? 51.459 72.999 -25.297 1.00 16.17 420 ALA C CA 1
ATOM 7658 C C . ALA C 1 380 ? 52.521 74.040 -24.966 1.00 16.22 420 ALA C C 1
ATOM 7659 O O . ALA C 1 380 ? 53.705 73.770 -25.121 1.00 17.81 420 ALA C O 1
ATOM 7661 N N . ASP C 1 381 ? 52.098 75.217 -24.503 1.00 15.29 421 ASP C N 1
ATOM 7662 C CA . ASP C 1 381 ? 53.039 76.243 -24.030 1.00 14.87 421 ASP C CA 1
ATOM 7663 C C . ASP C 1 381 ? 53.498 76.047 -22.582 1.00 14.07 421 ASP C C 1
ATOM 7664 O O . ASP C 1 381 ? 54.231 76.881 -22.063 1.00 15.14 421 ASP C O 1
ATOM 7669 N N . GLY C 1 382 ? 53.044 74.975 -21.940 1.00 13.28 422 GLY C N 1
ATOM 7670 C CA . GLY C 1 382 ? 53.429 74.697 -20.573 1.00 12.11 422 GLY C CA 1
ATOM 7671 C C . GLY C 1 382 ? 52.575 75.385 -19.517 1.00 11.15 422 GLY C C 1
ATOM 7672 O O . GLY C 1 382 ? 52.754 75.120 -18.327 1.00 10.82 422 GLY C O 1
ATOM 7673 N N . GLU C 1 383 ? 51.641 76.241 -19.933 1.00 10.77 423 GLU C N 1
ATOM 7674 C CA . GLU C 1 383 ? 50.714 76.865 -18.984 1.00 10.24 423 GLU C CA 1
ATOM 7675 C C . GLU C 1 383 ? 49.668 75.844 -18.543 1.00 9.80 423 GLU C C 1
ATOM 7676 O O . GLU C 1 383 ? 49.365 74.889 -19.252 1.00 10.12 423 GLU C O 1
ATOM 7682 N N . VAL C 1 384 ? 49.129 76.033 -17.356 1.00 9.19 424 VAL C N 1
ATOM 7683 C CA . VAL C 1 384 ? 48.307 75.035 -16.712 1.00 8.58 424 VAL C CA 1
ATOM 7684 C C . VAL C 1 384 ? 47.025 75.685 -16.205 1.00 8.72 424 VAL C C 1
ATOM 7685 O O . VAL C 1 384 ? 47.067 76.732 -15.574 1.00 8.98 424 VAL C O 1
ATOM 7689 N N . GLU C 1 385 ? 45.888 75.028 -16.449 1.00 8.40 425 GLU C N 1
ATOM 7690 C CA . GLU C 1 385 ? 44.576 75.567 -16.074 1.00 8.56 425 GLU C CA 1
ATOM 7691 C C . GLU C 1 385 ? 43.765 74.635 -15.201 1.00 8.03 425 GLU C C 1
ATOM 7692 O O . GLU C 1 385 ? 43.785 73.414 -15.364 1.00 8.24 425 GLU C O 1
ATOM 7698 N N . ASN C 1 386 ? 43.016 75.246 -14.288 1.00 7.63 426 ASN C N 1
ATOM 7699 C CA . ASN C 1 386 ? 41.935 74.577 -13.583 1.00 7.54 426 ASN C CA 1
ATOM 7700 C C . ASN C 1 386 ? 40.762 74.447 -14.533 1.00 7.44 426 ASN C C 1
ATOM 7701 O O . ASN C 1 386 ? 40.215 75.446 -15.004 1.00 8.07 426 ASN C O 1
ATOM 7706 N N . VAL C 1 387 ? 40.369 73.213 -14.820 1.00 8.39 427 VAL C N 1
ATOM 7707 C CA . VAL C 1 387 ? 39.205 72.913 -15.663 1.00 8.57 427 VAL C CA 1
ATOM 7708 C C . VAL C 1 387 ? 38.347 71.830 -15.057 1.00 8.69 427 VAL C C 1
ATOM 7709 O O . VAL C 1 387 ? 38.796 71.086 -14.182 1.00 9.77 427 VAL C O 1
ATOM 7713 N N . GLU C 1 388 ? 37.101 71.766 -15.519 1.00 9.09 428 GLU C N 1
ATOM 7714 C CA . GLU C 1 388 ? 36.303 70.538 -15.398 1.00 10.11 428 GLU C CA 1
ATOM 7715 C C . GLU C 1 388 ? 36.256 69.904 -16.769 1.00 10.01 428 GLU C C 1
ATOM 7716 O O . GLU C 1 388 ? 36.287 70.603 -17.796 1.00 9.78 428 GLU C O 1
ATOM 7722 N N . ILE C 1 389 ? 36.135 68.589 -16.769 1.00 9.99 429 ILE C N 1
ATOM 7723 C CA . ILE C 1 389 ? 35.950 67.823 -17.998 1.00 11.18 429 ILE C CA 1
ATOM 7724 C C . ILE C 1 389 ? 34.767 66.880 -17.842 1.00 12.42 429 ILE C C 1
ATOM 7725 O O . ILE C 1 389 ? 34.455 66.435 -16.741 1.00 13.63 429 ILE C O 1
ATOM 7730 N N . ALA C 1 390 ? 34.112 66.578 -18.958 1.00 14.08 430 ALA C N 1
ATOM 7731 C CA . ALA C 1 390 ? 32.969 65.665 -18.965 1.00 15.57 430 ALA C CA 1
ATOM 7732 C C . ALA C 1 390 ? 32.747 65.082 -20.359 1.00 16.66 430 ALA C C 1
ATOM 7733 O O . ALA C 1 390 ? 31.835 64.269 -20.516 1.00 19.48 430 ALA C O 1
ATOM 7736 N N . LYS D 2 2 ? 44.290 59.812 39.767 1.00 20.82 26 LYS D N 1
ATOM 7737 C CA . LYS D 2 2 ? 44.379 61.288 39.521 1.00 20.15 26 LYS D CA 1
ATOM 7738 C C . LYS D 2 2 ? 45.727 61.879 39.919 1.00 19.24 26 LYS D C 1
ATOM 7739 O O . LYS D 2 2 ? 46.323 61.510 40.925 1.00 20.62 26 LYS D O 1
ATOM 7745 N N . LEU D 2 3 ? 46.177 62.843 39.132 1.00 17.18 27 LEU D N 1
ATOM 7746 C CA . LEU D 2 3 ? 47.472 63.466 39.341 1.00 16.73 27 LEU D CA 1
ATOM 7747 C C . LEU D 2 3 ? 47.467 64.591 40.365 1.00 16.19 27 LEU D C 1
ATOM 7748 O O . LEU D 2 3 ? 48.526 64.967 40.860 1.00 17.78 27 LEU D O 1
ATOM 7753 N N . GLY D 2 4 ? 46.296 65.130 40.675 1.00 15.54 28 GLY D N 1
ATOM 7754 C CA . GLY D 2 4 ? 46.167 66.226 41.621 1.00 15.88 28 GLY D CA 1
ATOM 7755 C C . GLY D 2 4 ? 46.546 67.575 41.040 1.00 16.03 28 GLY D C 1
ATOM 7756 O O . GLY D 2 4 ? 47.167 68.407 41.708 1.00 18.83 28 GLY D O 1
ATOM 7757 N N . LEU D 2 5 ? 46.147 67.806 39.796 1.00 14.62 29 LEU D N 1
ATOM 7758 C CA . LEU D 2 5 ? 46.417 69.048 39.080 1.00 13.63 29 LEU D CA 1
ATOM 7759 C C . LEU D 2 5 ? 45.103 69.778 38.846 1.00 13.08 29 LEU D C 1
ATOM 7760 O O . LEU D 2 5 ? 44.053 69.143 38.660 1.00 14.49 29 LEU D O 1
ATOM 7765 N N . GLY D 2 6 ? 45.162 71.104 38.835 1.00 13.03 30 GLY D N 1
ATOM 7766 C CA . GLY D 2 6 ? 43.974 71.930 38.726 1.00 12.88 30 GLY D CA 1
ATOM 7767 C C . GLY D 2 6 ? 43.359 72.206 40.085 1.00 12.76 30 GLY D C 1
ATOM 7768 O O . GLY D 2 6 ? 43.835 71.721 41.118 1.00 15.14 30 GLY D O 1
ATOM 7769 N N . ARG D 2 7 ? 42.336 73.042 40.090 1.00 11.52 31 ARG D N 1
ATOM 7770 C CA . ARG D 2 7 ? 41.586 73.330 41.306 1.00 11.43 31 ARG D CA 1
ATOM 7771 C C . ARG D 2 7 ? 40.115 73.432 40.955 1.00 11.14 31 ARG D C 1
ATOM 7772 O O . ARG D 2 7 ? 39.743 73.613 39.796 1.00 10.85 31 ARG D O 1
ATOM 7780 N N . GLU D 2 8 ? 39.264 73.276 41.965 1.00 11.55 32 GLU D N 1
ATOM 7781 C CA . GLU D 2 8 ? 37.848 73.265 41.729 1.00 11.97 32 GLU D CA 1
ATOM 7782 C C . GLU D 2 8 ? 37.353 74.606 41.216 1.00 11.33 32 GLU D C 1
ATOM 7783 O O . GLU D 2 8 ? 37.646 75.661 41.789 1.00 11.83 32 GLU D O 1
ATOM 7789 N N . ALA D 2 9 ? 36.591 74.543 40.127 1.00 11.47 33 ALA D N 1
ATOM 7790 C CA . ALA D 2 9 ? 35.899 75.691 39.595 1.00 11.17 33 ALA D CA 1
ATOM 7791 C C . ALA D 2 9 ? 34.778 76.152 40.535 1.00 11.49 33 ALA D C 1
ATOM 7792 O O . ALA D 2 9 ? 34.023 75.343 41.084 1.00 13.17 33 ALA D O 1
ATOM 7794 N N . LEU D 2 10 ? 34.686 77.467 40.723 1.00 11.48 34 LEU D N 1
ATOM 7795 C CA . LEU D 2 10 ? 33.644 78.055 41.571 1.00 11.43 34 LEU D CA 1
ATOM 7796 C C . LEU D 2 10 ? 32.357 78.292 40.791 1.00 11.69 34 LEU D C 1
ATOM 7797 O O . LEU D 2 10 ? 32.393 78.494 39.572 1.00 11.30 34 LEU D O 1
ATOM 7802 N N . PRO D 2 11 ? 31.212 78.299 41.490 1.00 12.00 35 PRO D N 1
ATOM 7803 C CA . PRO D 2 11 ? 29.960 78.551 40.792 1.00 11.60 35 PRO D CA 1
ATOM 7804 C C . PRO D 2 11 ? 29.934 79.822 39.925 1.00 11.26 35 PRO D C 1
ATOM 7805 O O . PRO D 2 11 ? 29.399 79.788 38.818 1.00 11.64 35 PRO D O 1
ATOM 7809 N N . GLU D 2 12 ? 30.493 80.919 40.415 1.00 11.37 36 GLU D N 1
ATOM 7810 C CA . GLU D 2 12 ? 30.543 82.182 39.679 1.00 11.24 36 GLU D CA 1
ATOM 7811 C C . GLU D 2 12 ? 31.337 82.034 38.376 1.00 10.98 36 GLU D C 1
ATOM 7812 O O . GLU D 2 12 ? 31.054 82.706 37.396 1.00 12.38 36 GLU D O 1
ATOM 7818 N N . GLU D 2 13 ? 32.394 81.232 38.428 1.00 10.21 37 GLU D N 1
ATOM 7819 C CA . GLU D 2 13 ? 33.255 81.008 37.263 1.00 9.63 37 GLU D CA 1
ATOM 7820 C C . GLU D 2 13 ? 32.537 80.168 36.208 1.00 9.22 37 GLU D C 1
ATOM 7821 O O . GLU D 2 13 ? 32.529 80.494 35.020 1.00 9.57 37 GLU D O 1
ATOM 7827 N N . ILE D 2 14 ? 31.892 79.106 36.653 1.00 9.06 38 ILE D N 1
ATOM 7828 C CA . ILE D 2 14 ? 31.110 78.279 35.747 1.00 8.50 38 ILE D CA 1
ATOM 7829 C C . ILE D 2 14 ? 29.989 79.088 35.100 1.00 9.38 38 ILE D C 1
ATOM 7830 O O . ILE D 2 14 ? 29.753 79.021 33.872 1.00 10.10 38 ILE D O 1
ATOM 7835 N N . SER D 2 15 ? 29.290 79.872 35.915 1.00 9.75 39 SER D N 1
ATOM 7836 C CA . SER D 2 15 ? 28.195 80.693 35.398 1.00 10.13 39 SER D CA 1
ATOM 7837 C C . SER D 2 15 ? 28.704 81.697 34.361 1.00 9.71 39 SER D C 1
ATOM 7838 O O . SER D 2 15 ? 27.993 82.020 33.412 1.00 11.21 39 SER D O 1
ATOM 7841 N N . ALA D 2 16 ? 29.898 82.230 34.573 1.00 9.82 40 ALA D N 1
ATOM 7842 C CA . ALA D 2 16 ? 30.443 83.238 33.659 1.00 9.59 40 ALA D CA 1
ATOM 7843 C C . ALA D 2 16 ? 30.787 82.675 32.285 1.00 9.16 40 ALA D C 1
ATOM 7844 O O . ALA D 2 16 ? 30.588 83.365 31.286 1.00 10.76 40 ALA D O 1
ATOM 7846 N N . TRP D 2 17 ? 31.276 81.434 32.236 1.00 9.17 41 TRP D N 1
ATOM 7847 C CA . TRP D 2 17 ? 31.768 80.852 30.983 1.00 9.12 41 TRP D CA 1
ATOM 7848 C C . TRP D 2 17 ? 30.825 79.857 30.340 1.00 9.56 41 TRP D C 1
ATOM 7849 O O . TRP D 2 17 ? 30.862 79.716 29.127 1.00 11.42 41 TRP D O 1
ATOM 7860 N N . ASP D 2 18 ? 29.998 79.158 31.117 1.00 9.57 42 ASP D N 1
ATOM 7861 C CA . ASP D 2 18 ? 29.107 78.181 30.525 1.00 9.92 42 ASP D CA 1
ATOM 7862 C C . ASP D 2 18 ? 27.738 78.793 30.313 1.00 10.64 42 ASP D C 1
ATOM 7863 O O . ASP D 2 18 ? 26.898 78.809 31.212 1.00 11.41 42 ASP D O 1
ATOM 7868 N N . THR D 2 19 ? 27.521 79.319 29.115 1.00 10.88 43 THR D N 1
ATOM 7869 C CA . THR D 2 19 ? 26.243 79.916 28.758 1.00 12.27 43 THR D CA 1
ATOM 7870 C C . THR D 2 19 ? 25.598 79.156 27.604 1.00 11.62 43 THR D C 1
ATOM 7871 O O . THR D 2 19 ? 24.618 79.649 27.029 1.00 13.32 43 THR D O 1
ATOM 7875 N N . ALA D 2 20 ? 26.100 77.952 27.307 1.00 10.07 44 ALA D N 1
ATOM 7876 C CA . ALA D 2 20 ? 25.536 77.126 26.257 1.00 10.32 44 ALA D CA 1
ATOM 7877 C C . ALA D 2 20 ? 24.072 76.780 26.554 1.00 9.59 44 ALA D C 1
ATOM 7878 O O . ALA D 2 20 ? 23.673 76.567 27.713 1.00 10.43 44 ALA D O 1
ATOM 7880 N N . VAL D 2 21 ? 23.275 76.704 25.490 1.00 8.64 45 VAL D N 1
ATOM 7881 C CA . VAL D 2 21 ? 21.883 76.304 25.600 1.00 8.62 45 VAL D CA 1
ATOM 7882 C C . VAL D 2 21 ? 21.700 75.152 24.633 1.00 8.64 45 VAL D C 1
ATOM 7883 O O . VAL D 2 21 ? 22.031 75.277 23.463 1.00 9.58 45 VAL D O 1
ATOM 7887 N N . LEU D 2 22 ? 21.186 74.038 25.149 1.00 8.70 46 LEU D N 1
ATOM 7888 C CA . LEU D 2 22 ? 20.964 72.828 24.366 1.00 9.60 46 LEU D CA 1
ATOM 7889 C C . LEU D 2 22 ? 19.525 72.840 23.839 1.00 9.71 46 LEU D C 1
ATOM 7890 O O . LEU D 2 22 ? 18.708 73.607 24.302 1.00 9.37 46 LEU D O 1
ATOM 7895 N N . PRO D 2 23 ? 19.217 72.022 22.819 1.00 9.62 47 PRO D N 1
ATOM 7896 C CA . PRO D 2 23 ? 17.913 72.135 22.157 1.00 10.39 47 PRO D CA 1
ATOM 7897 C C . PRO D 2 23 ? 16.702 71.918 23.046 1.00 10.92 47 PRO D C 1
ATOM 7898 O O . PRO D 2 23 ? 15.634 72.465 22.763 1.00 12.73 47 PRO D O 1
ATOM 7902 N N . ASP D 2 24 ? 16.880 71.144 24.120 1.00 10.56 48 ASP D N 1
ATOM 7903 C CA . ASP D 2 24 ? 15.834 70.864 25.094 1.00 11.30 48 ASP D CA 1
ATOM 7904 C C . ASP D 2 24 ? 15.731 71.914 26.184 1.00 11.64 48 ASP D C 1
ATOM 7905 O O . ASP D 2 24 ? 14.959 71.751 27.128 1.00 13.83 48 ASP D O 1
ATOM 7910 N N . GLY D 2 25 ? 16.486 73.005 26.060 1.00 10.96 49 GLY D N 1
ATOM 7911 C CA . GLY D 2 25 ? 16.407 74.095 27.021 1.00 11.60 49 GLY D CA 1
ATOM 7912 C C . GLY D 2 25 ? 17.396 74.031 28.164 1.00 11.40 49 GLY D C 1
ATOM 7913 O O . GLY D 2 25 ? 17.449 74.982 28.930 1.00 12.55 49 GLY D O 1
ATOM 7914 N N . GLN D 2 26 ? 18.190 72.964 28.307 1.00 10.94 50 GLN D N 1
ATOM 7915 C CA A GLN D 2 26 ? 19.261 72.971 29.297 0.50 11.25 50 GLN D CA 1
ATOM 7916 C CA B GLN D 2 26 ? 19.248 72.993 29.311 0.50 11.72 50 GLN D CA 1
ATOM 7917 C C . GLN D 2 26 ? 20.121 74.209 29.049 1.00 10.50 50 GLN D C 1
ATOM 7918 O O . GLN D 2 26 ? 20.504 74.488 27.907 1.00 10.56 50 GLN D O 1
ATOM 7929 N N . GLY D 2 27 ? 20.416 74.973 30.099 1.00 10.74 51 GLY D N 1
ATOM 7930 C CA . GLY D 2 27 ? 21.257 76.149 29.991 1.00 10.60 51 GLY D CA 1
ATOM 7931 C C . GLY D 2 27 ? 20.499 77.465 29.944 1.00 11.03 51 GLY D C 1
ATOM 7932 O O . GLY D 2 27 ? 21.100 78.523 30.162 1.00 11.61 51 GLY D O 1
ATOM 7933 N N . LEU D 2 28 ? 19.183 77.421 29.703 1.00 11.58 52 LEU D N 1
ATOM 7934 C CA . LEU D 2 28 ? 18.369 78.640 29.778 1.00 11.44 52 LEU D CA 1
ATOM 7935 C C . LEU D 2 28 ? 18.386 79.209 31.193 1.00 11.84 52 LEU D C 1
ATOM 7936 O O . LEU D 2 28 ? 18.338 78.462 32.161 1.00 13.41 52 LEU D O 1
ATOM 7941 N N . ARG D 2 29 ? 18.437 80.527 31.297 1.00 11.75 53 ARG D N 1
ATOM 7942 C CA . ARG D 2 29 ? 18.385 81.207 32.569 1.00 12.21 53 ARG D CA 1
ATOM 7943 C C . ARG D 2 29 ? 17.085 81.993 32.681 1.00 11.40 53 ARG D C 1
ATOM 7944 O O . ARG D 2 29 ? 16.498 82.396 31.672 1.00 11.40 53 ARG D O 1
ATOM 7952 N N . PRO D 2 30 ? 16.634 82.270 33.921 1.00 12.05 54 PRO D N 1
ATOM 7953 C CA . PRO D 2 30 ? 15.372 82.977 34.110 1.00 12.74 54 PRO D CA 1
ATOM 7954 C C . PRO D 2 30 ? 15.360 84.361 33.456 1.00 11.40 54 PRO D C 1
ATOM 7955 O O . PRO D 2 30 ? 16.313 85.126 33.600 1.00 13.02 54 PRO D O 1
ATOM 7959 N N . GLY D 2 31 ? 14.295 84.660 32.725 1.00 11.52 55 GLY D N 1
ATOM 7960 C CA . GLY D 2 31 ? 14.170 85.926 32.053 1.00 11.65 55 GLY D CA 1
ATOM 7961 C C . GLY D 2 31 ? 13.062 85.926 31.031 1.00 11.60 55 GLY D C 1
ATOM 7962 O O . GLY D 2 31 ? 12.407 84.914 30.807 1.00 11.82 55 GLY D O 1
ATOM 7963 N N . SER D 2 32 ? 12.899 87.064 30.370 1.00 12.13 56 SER D N 1
ATOM 7964 C CA . SER D 2 32 ? 11.885 87.232 29.350 1.00 13.14 56 SER D CA 1
ATOM 7965 C C . SER D 2 32 ? 12.189 88.452 28.479 1.00 12.28 56 SER D C 1
ATOM 7966 O O . SER D 2 32 ? 12.962 89.335 28.844 1.00 12.96 56 SER D O 1
ATOM 7969 N N . GLY D 2 33 ? 11.544 88.485 27.325 1.00 11.44 57 GLY D N 1
ATOM 7970 C CA . GLY D 2 33 ? 11.637 89.600 26.404 1.00 11.27 57 GLY D CA 1
ATOM 7971 C C . GLY D 2 33 ? 10.570 89.530 25.341 1.00 11.59 57 GLY D C 1
ATOM 7972 O O . GLY D 2 33 ? 10.237 88.427 24.876 1.00 11.83 57 GLY D O 1
ATOM 7973 N N . ASP D 2 34 ? 10.052 90.687 24.937 1.00 11.96 58 ASP D N 1
ATOM 7974 C CA . ASP D 2 34 ? 9.019 90.718 23.913 1.00 12.20 58 ASP D CA 1
ATOM 7975 C C . ASP D 2 34 ? 9.539 91.236 22.594 1.00 11.83 58 ASP D C 1
ATOM 7976 O O . ASP D 2 34 ? 10.669 91.731 22.505 1.00 11.18 58 ASP D O 1
ATOM 7981 N N . VAL D 2 35 ? 8.710 91.091 21.564 1.00 11.34 59 VAL D N 1
ATOM 7982 C CA . VAL D 2 35 ? 9.074 91.495 20.205 1.00 11.55 59 VAL D CA 1
ATOM 7983 C C . VAL D 2 35 ? 9.437 92.979 20.133 1.00 11.84 59 VAL D C 1
ATOM 7984 O O . VAL D 2 35 ? 10.447 93.334 19.533 1.00 11.54 59 VAL D O 1
ATOM 7988 N N . ALA D 2 36 ? 8.633 93.840 20.747 1.00 12.41 60 ALA D N 1
ATOM 7989 C CA . ALA D 2 36 ? 8.838 95.283 20.635 1.00 12.91 60 ALA D CA 1
ATOM 7990 C C . ALA D 2 36 ? 10.170 95.699 21.264 1.00 12.31 60 ALA D C 1
ATOM 7991 O O . ALA D 2 36 ? 10.912 96.546 20.709 1.00 12.98 60 ALA D O 1
ATOM 7993 N N . THR D 2 37 ? 10.481 95.098 22.412 1.00 12.47 61 THR D N 1
ATOM 7994 C CA . THR D 2 37 ? 11.749 95.362 23.074 1.00 12.41 61 THR D CA 1
ATOM 7995 C C . THR D 2 37 ? 12.912 94.847 22.210 1.00 11.42 61 THR D C 1
ATOM 7996 O O . THR D 2 37 ? 13.934 95.517 22.059 1.00 11.23 61 THR D O 1
ATOM 8000 N N . GLY D 2 38 ? 12.732 93.673 21.607 1.00 10.87 62 GLY D N 1
ATOM 8001 C CA . GLY D 2 38 ? 13.729 93.115 20.713 1.00 10.52 62 GLY D CA 1
ATOM 8002 C C . GLY D 2 38 ? 13.980 93.993 19.504 1.00 9.33 62 GLY D C 1
ATOM 8003 O O . GLY D 2 38 ? 15.131 94.139 19.077 1.00 9.33 62 GLY D O 1
ATOM 8004 N N . ASP D 2 39 ? 12.910 94.569 18.935 1.00 10.15 63 ASP D N 1
ATOM 8005 C CA . ASP D 2 39 ? 13.025 95.476 17.785 1.00 10.36 63 ASP D CA 1
ATOM 8006 C C . ASP D 2 39 ? 13.913 96.669 18.139 1.00 10.29 63 ASP D C 1
ATOM 8007 O O . ASP D 2 39 ? 14.809 97.061 17.389 1.00 11.15 63 ASP D O 1
ATOM 8012 N N . ALA D 2 40 ? 13.655 97.263 19.298 1.00 10.38 64 ALA D N 1
ATOM 8013 C CA . ALA D 2 40 ? 14.432 98.404 19.771 1.00 10.67 64 ALA D CA 1
ATOM 8014 C C . ALA D 2 40 ? 15.895 98.044 20.001 1.00 10.22 64 ALA D C 1
ATOM 8015 O O . ALA D 2 40 ? 16.796 98.768 19.583 1.00 10.20 64 ALA D O 1
ATOM 8017 N N . LEU D 2 41 ? 16.136 96.913 20.654 1.00 9.95 65 LEU D N 1
ATOM 8018 C CA . LEU D 2 41 ? 17.509 96.436 20.832 1.00 9.87 65 LEU D CA 1
ATOM 8019 C C . LEU D 2 41 ? 18.194 96.143 19.500 1.00 9.79 65 LEU D C 1
ATOM 8020 O O . LEU D 2 41 ? 19.373 96.447 19.321 1.00 10.21 65 LEU D O 1
ATOM 8025 N N . PHE D 2 42 ? 17.436 95.597 18.554 1.00 9.21 66 PHE D N 1
ATOM 8026 C CA . PHE D 2 42 ? 17.973 95.237 17.253 1.00 9.43 66 PHE D CA 1
ATOM 8027 C C . PHE D 2 42 ? 18.365 96.517 16.507 1.00 9.26 66 PHE D C 1
ATOM 8028 O O . PHE D 2 42 ? 19.439 96.624 15.898 1.00 10.20 66 PHE D O 1
ATOM 8036 N N . ALA D 2 43 ? 17.486 97.519 16.567 1.00 10.74 67 ALA D N 1
ATOM 8037 C CA . ALA D 2 43 ? 17.784 98.816 15.973 1.00 11.22 67 ALA D CA 1
ATOM 8038 C C . ALA D 2 43 ? 19.095 99.401 16.499 1.00 11.00 67 ALA D C 1
ATOM 8039 O O . ALA D 2 43 ? 19.905 99.947 15.734 1.00 12.16 67 ALA D O 1
ATOM 8041 N N . ASP D 2 44 ? 19.329 99.299 17.807 1.00 10.71 68 ASP D N 1
ATOM 8042 C CA . ASP D 2 44 ? 20.485 99.921 18.421 1.00 11.69 68 ASP D CA 1
ATOM 8043 C C . ASP D 2 44 ? 21.774 99.134 18.220 1.00 11.06 68 ASP D C 1
ATOM 8044 O O . ASP D 2 44 ? 22.851 99.709 18.185 1.00 12.78 68 ASP D O 1
ATOM 8049 N N . ASN D 2 45 ? 21.668 97.805 18.120 1.00 9.34 69 ASN D N 1
ATOM 8050 C CA . ASN D 2 45 ? 22.837 96.929 18.204 1.00 9.18 69 ASN D CA 1
ATOM 8051 C C . ASN D 2 45 ? 23.114 96.006 17.033 1.00 8.43 69 ASN D C 1
ATOM 8052 O O . ASN D 2 45 ? 24.192 95.432 16.975 1.00 8.71 69 ASN D O 1
ATOM 8057 N N . CYS D 2 46 ? 22.164 95.868 16.112 1.00 8.49 70 CYS D N 1
ATOM 8058 C CA . CYS D 2 46 ? 22.235 94.800 15.103 1.00 7.91 70 CYS D CA 1
ATOM 8059 C C . CYS D 2 46 ? 21.866 95.234 13.691 1.00 8.23 70 CYS D C 1
ATOM 8060 O O . CYS D 2 46 ? 22.404 94.696 12.729 1.00 7.64 70 CYS D O 1
ATOM 8063 N N . ALA D 2 47 ? 20.933 96.175 13.562 1.00 8.09 71 ALA D N 1
ATOM 8064 C CA . ALA D 2 47 ? 20.360 96.553 12.275 1.00 8.01 71 ALA D CA 1
ATOM 8065 C C . ALA D 2 47 ? 21.386 97.169 11.333 1.00 8.07 71 ALA D C 1
ATOM 8066 O O . ALA D 2 47 ? 21.224 97.088 10.109 1.00 8.60 71 ALA D O 1
ATOM 8068 N N . SER D 2 48 ? 22.436 97.763 11.905 1.00 8.79 72 SER D N 1
ATOM 8069 C CA . SER D 2 48 ? 23.504 98.361 11.105 1.00 8.71 72 SER D CA 1
ATOM 8070 C C . SER D 2 48 ? 24.160 97.368 10.155 1.00 8.39 72 SER D C 1
ATOM 8071 O O . SER D 2 48 ? 24.755 97.777 9.159 1.00 10.27 72 SER D O 1
ATOM 8074 N N . CYS D 2 49 ? 24.084 96.075 10.490 1.00 7.87 73 CYS D N 1
ATOM 8075 C CA . CYS D 2 49 ? 24.566 95.003 9.601 1.00 7.42 73 CYS D CA 1
ATOM 8076 C C . CYS D 2 49 ? 23.457 94.122 9.070 1.00 7.71 73 CYS D C 1
ATOM 8077 O O . CYS D 2 49 ? 23.432 93.786 7.898 1.00 8.49 73 CYS D O 1
ATOM 8080 N N . HIS D 2 50 ? 22.513 93.752 9.928 1.00 7.46 74 HIS D N 1
ATOM 8081 C CA . HIS D 2 50 ? 21.519 92.759 9.553 1.00 7.38 74 HIS D CA 1
ATOM 8082 C C . HIS D 2 50 ? 20.184 93.343 9.081 1.00 7.78 74 HIS D C 1
ATOM 8083 O O . HIS D 2 50 ? 19.298 92.571 8.773 1.00 8.45 74 HIS D O 1
ATOM 8090 N N . GLY D 2 51 ? 20.060 94.670 9.045 1.00 8.07 75 GLY D N 1
ATOM 8091 C CA . GLY D 2 51 ? 18.862 95.332 8.529 1.00 8.96 75 GLY D CA 1
ATOM 8092 C C . GLY D 2 51 ? 17.797 95.558 9.587 1.00 8.50 75 GLY D C 1
ATOM 8093 O O . GLY D 2 51 ? 17.744 94.849 10.589 1.00 9.19 75 GLY D O 1
ATOM 8094 N N . ASP D 2 52 ? 16.926 96.531 9.346 1.00 8.88 76 ASP D N 1
ATOM 8095 C CA . ASP D 2 52 ? 15.886 96.842 10.287 1.00 8.12 76 ASP D CA 1
ATOM 8096 C C . ASP D 2 52 ? 14.886 95.706 10.485 1.00 8.64 76 ASP D C 1
ATOM 8097 O O . ASP D 2 52 ? 14.228 95.632 11.519 1.00 9.82 76 ASP D O 1
ATOM 8102 N N . PHE D 2 53 ? 14.769 94.823 9.503 1.00 9.20 77 PHE D N 1
ATOM 8103 C CA . PHE D 2 53 ? 13.806 93.721 9.502 1.00 9.03 77 PHE D CA 1
ATOM 8104 C C . PHE D 2 53 ? 14.537 92.385 9.488 1.00 8.83 77 PHE D C 1
ATOM 8105 O O . PHE D 2 53 ? 13.948 91.367 9.155 1.00 9.78 77 PHE D O 1
ATOM 8113 N N . ALA D 2 54 ? 15.817 92.403 9.861 1.00 8.56 78 ALA D N 1
ATOM 8114 C CA . ALA D 2 54 ? 16.666 91.192 9.907 1.00 8.12 78 ALA D CA 1
ATOM 8115 C C . ALA D 2 54 ? 16.876 90.570 8.532 1.00 8.49 78 ALA D C 1
ATOM 8116 O O . ALA D 2 54 ? 17.260 89.414 8.430 1.00 9.03 78 ALA D O 1
ATOM 8118 N N . GLU D 2 55 ? 16.692 91.385 7.495 1.00 9.40 79 GLU D N 1
ATOM 8119 C CA . GLU D 2 55 ? 16.715 90.936 6.111 1.00 9.79 79 GLU D CA 1
ATOM 8120 C C . GLU D 2 55 ? 18.111 90.988 5.479 1.00 10.28 79 GLU D C 1
ATOM 8121 O O . GLU D 2 55 ? 18.286 90.595 4.324 1.00 11.31 79 GLU D O 1
ATOM 8127 N N . GLY D 2 56 ? 19.093 91.487 6.235 1.00 10.13 80 GLY D N 1
ATOM 8128 C CA . GLY D 2 56 ? 20.444 91.716 5.740 1.00 10.32 80 GLY D CA 1
ATOM 8129 C C . GLY D 2 56 ? 20.628 93.058 5.068 1.00 11.47 80 GLY D C 1
ATOM 8130 O O . GLY D 2 56 ? 19.717 93.535 4.409 1.00 14.01 80 GLY D O 1
ATOM 8131 N N . LEU D 2 57 ? 21.790 93.675 5.281 1.00 11.53 81 LEU D N 1
ATOM 8132 C CA . LEU D 2 57 ? 22.253 94.815 4.491 1.00 11.78 81 LEU D CA 1
ATOM 8133 C C . LEU D 2 57 ? 23.458 94.353 3.694 1.00 12.03 81 LEU D C 1
ATOM 8134 O O . LEU D 2 57 ? 24.283 93.605 4.198 1.00 11.39 81 LEU D O 1
ATOM 8139 N N . ASP D 2 58 ? 23.562 94.817 2.449 1.00 12.71 82 ASP D N 1
ATOM 8140 C CA . ASP D 2 58 ? 24.692 94.514 1.587 1.00 13.97 82 ASP D CA 1
ATOM 8141 C C . ASP D 2 58 ? 24.977 93.024 1.614 1.00 13.94 82 ASP D C 1
ATOM 8142 O O . ASP D 2 58 ? 24.082 92.254 1.297 1.00 14.29 82 ASP D O 1
ATOM 8147 N N . SER D 2 59 ? 26.164 92.603 2.041 1.00 14.32 83 SER D N 1
ATOM 8148 C CA . SER D 2 59 ? 26.544 91.199 2.013 1.00 14.83 83 SER D CA 1
ATOM 8149 C C . SER D 2 59 ? 26.607 90.592 3.417 1.00 12.93 83 SER D C 1
ATOM 8150 O O . SER D 2 59 ? 27.100 89.488 3.590 1.00 13.46 83 SER D O 1
ATOM 8153 N N . TRP D 2 60 ? 26.089 91.297 4.420 1.00 10.52 84 TRP D N 1
ATOM 8154 C CA . TRP D 2 60 ? 26.045 90.749 5.769 1.00 9.80 84 TRP D CA 1
ATOM 8155 C C . TRP D 2 60 ? 24.964 89.660 5.873 1.00 9.16 84 TRP D C 1
ATOM 8156 O O . TRP D 2 60 ? 24.032 89.616 5.076 1.00 9.49 84 TRP D O 1
ATOM 8167 N N . PRO D 2 61 ? 25.046 88.788 6.890 1.00 8.71 85 PRO D N 1
ATOM 8168 C CA . PRO D 2 61 ? 24.097 87.665 6.886 1.00 8.34 85 PRO D CA 1
ATOM 8169 C C . PRO D 2 61 ? 22.620 88.067 6.989 1.00 8.01 85 PRO D C 1
ATOM 8170 O O . PRO D 2 61 ? 22.247 88.963 7.764 1.00 8.45 85 PRO D O 1
ATOM 8174 N N . VAL D 2 62 ? 21.803 87.394 6.190 1.00 8.53 86 VAL D N 1
ATOM 8175 C CA . VAL D 2 62 ? 20.357 87.488 6.209 1.00 8.19 86 VAL D CA 1
ATOM 8176 C C . VAL D 2 62 ? 19.829 86.587 7.329 1.00 7.91 86 VAL D C 1
ATOM 8177 O O . VAL D 2 62 ? 20.209 85.430 7.410 1.00 8.48 86 VAL D O 1
ATOM 8181 N N . LEU D 2 63 ? 19.031 87.142 8.243 1.00 7.14 87 LEU D N 1
ATOM 8182 C CA . LEU D 2 63 ? 18.535 86.394 9.412 1.00 7.99 87 LEU D CA 1
ATOM 8183 C C . LEU D 2 63 ? 17.092 85.966 9.290 1.00 8.73 87 LEU D C 1
ATOM 8184 O O . LEU D 2 63 ? 16.599 85.219 10.122 1.00 9.93 87 LEU D O 1
ATOM 8189 N N . ALA D 2 64 ? 16.407 86.466 8.266 1.00 9.51 88 ALA D N 1
ATOM 8190 C CA . ALA D 2 64 ? 14.998 86.186 8.040 1.00 10.49 88 ALA D CA 1
ATOM 8191 C C . ALA D 2 64 ? 14.736 86.111 6.543 1.00 11.91 88 ALA D C 1
ATOM 8192 O O . ALA D 2 64 ? 15.200 86.947 5.780 1.00 13.44 88 ALA D O 1
ATOM 8194 N N . GLY D 2 65 ? 13.968 85.117 6.134 1.00 13.08 89 GLY D N 1
ATOM 8195 C CA . GLY D 2 65 ? 13.615 84.928 4.726 1.00 12.93 89 GLY D CA 1
ATOM 8196 C C . GLY D 2 65 ? 14.026 83.576 4.174 1.00 12.15 89 GLY D C 1
ATOM 8197 O O . GLY D 2 65 ? 14.555 82.721 4.890 1.00 12.58 89 GLY D O 1
ATOM 8198 N N . GLY D 2 66 ? 13.731 83.366 2.894 1.00 12.13 90 GLY D N 1
ATOM 8199 C CA . GLY D 2 66 ? 14.155 82.180 2.174 1.00 12.06 90 GLY D CA 1
ATOM 8200 C C . GLY D 2 66 ? 13.335 80.944 2.441 1.00 12.08 90 GLY D C 1
ATOM 8201 O O . GLY D 2 66 ? 13.726 79.846 2.072 1.00 11.47 90 GLY D O 1
ATOM 8202 N N . ASP D 2 67 ? 12.180 81.105 3.055 1.00 13.00 91 ASP D N 1
ATOM 8203 C CA . ASP D 2 67 ? 11.362 79.963 3.378 1.00 14.24 91 ASP D CA 1
ATOM 8204 C C . ASP D 2 67 ? 11.036 79.169 2.108 1.00 13.59 91 ASP D C 1
ATOM 8205 O O . ASP D 2 67 ? 10.629 79.748 1.109 1.00 13.95 91 ASP D O 1
ATOM 8210 N N . GLY D 2 68 ? 11.198 77.853 2.158 1.00 12.71 92 GLY D N 1
ATOM 8211 C CA . GLY D 2 68 ? 10.907 77.010 1.012 1.00 12.43 92 GLY D CA 1
ATOM 8212 C C . GLY D 2 68 ? 11.915 76.993 -0.128 1.00 12.04 92 GLY D C 1
ATOM 8213 O O . GLY D 2 68 ? 11.672 76.388 -1.173 1.00 13.24 92 GLY D O 1
ATOM 8214 N N . SER D 2 69 ? 13.078 77.606 0.088 1.00 11.72 93 SER D N 1
ATOM 8215 C CA . SER D 2 69 ? 14.109 77.743 -0.937 1.00 11.25 93 SER D CA 1
ATOM 8216 C C . SER D 2 69 ? 15.161 76.636 -0.938 1.00 10.77 93 SER D C 1
ATOM 8217 O O . SER D 2 69 ? 16.102 76.713 -1.719 1.00 12.25 93 SER D O 1
ATOM 8220 N N . LEU D 2 70 ? 15.020 75.617 -0.092 1.00 10.54 94 LEU D N 1
ATOM 8221 C CA . LEU D 2 70 ? 16.126 74.686 0.116 1.00 10.90 94 LEU D CA 1
ATOM 8222 C C . LEU D 2 70 ? 16.375 73.734 -1.043 1.00 11.46 94 LEU D C 1
ATOM 8223 O O . LEU D 2 70 ? 17.406 73.082 -1.056 1.00 11.70 94 LEU D O 1
ATOM 8228 N N . THR D 2 71 ? 15.461 73.678 -2.019 1.00 12.17 95 THR D N 1
ATOM 8229 C CA . THR D 2 71 ? 15.688 72.928 -3.261 1.00 13.00 95 THR D CA 1
ATOM 8230 C C . THR D 2 71 ? 15.768 73.850 -4.487 1.00 13.28 95 THR D C 1
ATOM 8231 O O . THR D 2 71 ? 15.692 73.373 -5.615 1.00 14.94 95 THR D O 1
ATOM 8235 N N . ASP D 2 72 ? 15.952 75.146 -4.269 1.00 13.41 96 ASP D N 1
ATOM 8236 C CA . ASP D 2 72 ? 16.188 76.094 -5.356 1.00 13.92 96 ASP D CA 1
ATOM 8237 C C . ASP D 2 72 ? 17.631 75.980 -5.816 1.00 14.09 96 ASP D C 1
ATOM 8238 O O . ASP D 2 72 ? 18.475 75.443 -5.095 1.00 14.34 96 ASP D O 1
ATOM 8243 N N . PRO D 2 73 ? 17.940 76.511 -7.009 1.00 15.08 97 PRO D N 1
ATOM 8244 C CA . PRO D 2 73 ? 19.337 76.503 -7.452 1.00 14.93 97 PRO D CA 1
ATOM 8245 C C . PRO D 2 73 ? 20.285 77.212 -6.485 1.00 14.81 97 PRO D C 1
ATOM 8246 O O . PRO D 2 73 ? 21.414 76.777 -6.290 1.00 16.89 97 PRO D O 1
ATOM 8250 N N . ARG D 2 74 ? 19.787 78.261 -5.843 1.00 14.21 98 ARG D N 1
ATOM 8251 C CA . ARG D 2 74 ? 20.560 79.041 -4.897 1.00 13.52 98 ARG D CA 1
ATOM 8252 C C . ARG D 2 74 ? 19.761 79.231 -3.602 1.00 13.48 98 ARG D C 1
ATOM 8253 O O . ARG D 2 74 ? 19.069 80.237 -3.415 1.00 13.72 98 ARG D O 1
ATOM 8261 N N . PRO D 2 75 ? 19.863 78.257 -2.695 1.00 11.99 99 PRO D N 1
ATOM 8262 C CA . PRO D 2 75 ? 19.065 78.355 -1.476 1.00 11.50 99 PRO D CA 1
ATOM 8263 C C . PRO D 2 75 ? 19.408 79.568 -0.619 1.00 10.81 99 PRO D C 1
ATOM 8264 O O . PRO D 2 75 ? 20.570 80.032 -0.618 1.00 12.33 99 PRO D O 1
ATOM 8268 N N . VAL D 2 76 ? 18.415 80.055 0.124 1.00 10.65 100 VAL D N 1
ATOM 8269 C CA . VAL D 2 76 ? 18.607 81.143 1.078 1.00 10.68 100 VAL D CA 1
ATOM 8270 C C . VAL D 2 76 ? 18.344 80.561 2.467 1.00 9.87 100 VAL D C 1
ATOM 8271 O O . VAL D 2 76 ? 17.211 80.293 2.850 1.00 10.81 100 VAL D O 1
ATOM 8275 N N . LYS D 2 77 ? 19.428 80.347 3.198 1.00 10.00 101 LYS D N 1
ATOM 8276 C CA . LYS D 2 77 ? 19.413 79.613 4.452 1.00 9.12 101 LYS D CA 1
ATOM 8277 C C . LYS D 2 77 ? 19.489 80.586 5.609 1.00 8.88 101 LYS D C 1
ATOM 8278 O O . LYS D 2 77 ? 20.504 81.265 5.788 1.00 9.15 101 LYS D O 1
ATOM 8284 N N . THR D 2 78 ? 18.404 80.647 6.369 1.00 7.64 102 THR D N 1
ATOM 8285 C CA . THR D 2 78 ? 18.286 81.613 7.453 1.00 8.26 102 THR D CA 1
ATOM 8286 C C . THR D 2 78 ? 17.765 80.883 8.693 1.00 7.90 102 THR D C 1
ATOM 8287 O O . THR D 2 78 ? 17.407 79.701 8.659 1.00 8.15 102 THR D O 1
ATOM 8291 N N . ILE D 2 79 ? 17.694 81.592 9.804 1.00 7.66 103 ILE D N 1
ATOM 8292 C CA . ILE D 2 79 ? 17.077 81.046 11.004 1.00 7.77 103 ILE D CA 1
ATOM 8293 C C . ILE D 2 79 ? 15.741 80.391 10.679 1.00 8.44 103 ILE D C 1
ATOM 8294 O O . ILE D 2 79 ? 15.500 79.240 11.029 1.00 9.63 103 ILE D O 1
ATOM 8299 N N . GLY D 2 80 ? 14.882 81.127 9.979 1.00 8.66 104 GLY D N 1
ATOM 8300 C CA . GLY D 2 80 ? 13.545 80.639 9.684 1.00 9.27 104 GLY D CA 1
ATOM 8301 C C . GLY D 2 80 ? 13.476 79.555 8.626 1.00 8.36 104 GLY D C 1
ATOM 8302 O O . GLY D 2 80 ? 12.698 78.633 8.743 1.00 10.31 104 GLY D O 1
ATOM 8303 N N . SER D 2 81 ? 14.294 79.652 7.588 1.00 7.68 105 SER D N 1
ATOM 8304 C CA . SER D 2 81 ? 14.219 78.693 6.488 1.00 8.28 105 SER D CA 1
ATOM 8305 C C . SER D 2 81 ? 14.998 77.421 6.727 1.00 7.91 105 SER D C 1
ATOM 8306 O O . SER D 2 81 ? 14.744 76.423 6.084 1.00 8.73 105 SER D O 1
ATOM 8309 N N . TYR D 2 82 ? 15.970 77.475 7.631 1.00 7.36 106 TYR D N 1
ATOM 8310 C CA . TYR D 2 82 ? 16.992 76.427 7.742 1.00 7.49 106 TYR D CA 1
ATOM 8311 C C . TYR D 2 82 ? 17.352 75.946 9.146 1.00 7.05 106 TYR D C 1
ATOM 8312 O O . TYR D 2 82 ? 17.656 74.766 9.314 1.00 7.54 106 TYR D O 1
ATOM 8321 N N . TRP D 2 83 ? 17.414 76.837 10.125 1.00 7.70 107 TRP D N 1
ATOM 8322 C CA . TRP D 2 83 ? 17.924 76.374 11.426 1.00 7.42 107 TRP D CA 1
ATOM 8323 C C . TRP D 2 83 ? 16.953 75.408 12.086 1.00 7.66 107 TRP D C 1
ATOM 8324 O O . TRP D 2 83 ? 15.738 75.587 12.007 1.00 8.45 107 TRP D O 1
ATOM 8335 N N . PRO D 2 84 ? 17.476 74.408 12.791 1.00 7.75 108 PRO D N 1
ATOM 8336 C CA . PRO D 2 84 ? 16.573 73.445 13.414 1.00 7.63 108 PRO D CA 1
ATOM 8337 C C . PRO D 2 84 ? 15.998 73.863 14.776 1.00 7.68 108 PRO D C 1
ATOM 8338 O O . PRO D 2 84 ? 14.869 73.471 15.090 1.00 9.09 108 PRO D O 1
ATOM 8342 N N . TYR D 2 85 ? 16.779 74.588 15.584 1.00 8.34 109 TYR D N 1
ATOM 8343 C CA . TYR D 2 85 ? 16.441 74.836 16.997 1.00 8.62 109 TYR D CA 1
ATOM 8344 C C . TYR D 2 85 ? 16.589 76.294 17.397 1.00 8.47 109 TYR D C 1
ATOM 8345 O O . TYR D 2 85 ? 17.561 76.967 17.032 1.00 8.04 109 TYR D O 1
ATOM 8354 N N . LEU D 2 86 ? 15.672 76.745 18.236 1.00 8.01 110 LEU D N 1
ATOM 8355 C CA . LEU D 2 86 ? 15.721 78.086 18.793 1.00 7.95 110 LEU D CA 1
ATOM 8356 C C . LEU D 2 86 ? 16.860 78.255 19.765 1.00 7.66 110 LEU D C 1
ATOM 8357 O O . LEU D 2 86 ? 17.393 79.355 19.879 1.00 8.03 110 LEU D O 1
ATOM 8362 N N . SER D 2 87 ? 17.229 77.187 20.463 1.00 7.71 111 SER D N 1
ATOM 8363 C CA . SER D 2 87 ? 18.326 77.262 21.408 1.00 7.14 111 SER D CA 1
ATOM 8364 C C . SER D 2 87 ? 19.560 77.904 20.799 1.00 6.82 111 SER D C 1
ATOM 8365 O O . SER 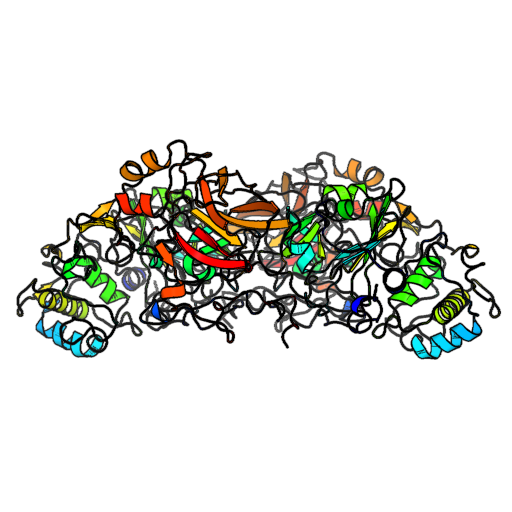D 2 87 ? 20.231 78.720 21.435 1.00 7.17 111 SER D O 1
ATOM 8368 N N . THR D 2 88 ? 19.872 77.526 19.566 1.00 7.17 112 THR D N 1
ATOM 8369 C CA . THR D 2 88 ? 21.073 78.001 18.892 1.00 7.21 112 THR D CA 1
ATOM 8370 C C . THR D 2 88 ? 21.029 79.512 18.706 1.00 7.35 112 THR D C 1
ATOM 8371 O O . THR D 2 88 ? 22.054 80.187 18.764 1.00 7.83 112 THR D O 1
ATOM 8375 N N . VAL D 2 89 ? 19.841 80.037 18.426 1.00 7.63 113 VAL D N 1
ATOM 8376 C CA . VAL D 2 89 ? 19.686 81.476 18.216 1.00 7.90 113 VAL D CA 1
ATOM 8377 C C . VAL D 2 89 ? 20.059 82.238 19.491 1.00 7.74 113 VAL D C 1
ATOM 8378 O O . VAL D 2 89 ? 20.880 83.143 19.492 1.00 8.25 113 VAL D O 1
ATOM 8382 N N . TYR D 2 90 ? 19.443 81.839 20.589 1.00 7.83 114 TYR D N 1
ATOM 8383 C CA . TYR D 2 90 ? 19.719 82.464 21.850 1.00 7.06 114 TYR D CA 1
ATOM 8384 C C . TYR D 2 90 ? 21.200 82.407 22.170 1.00 6.95 114 TYR D C 1
ATOM 8385 O O . TYR D 2 90 ? 21.840 83.398 22.529 1.00 7.37 114 TYR D O 1
ATOM 8394 N N . ASP D 2 91 ? 21.727 81.200 22.113 1.00 7.24 115 ASP D N 1
ATOM 8395 C CA . ASP D 2 91 ? 23.091 80.958 22.547 1.00 7.04 115 ASP D CA 1
ATOM 8396 C C . ASP D 2 91 ? 24.115 81.729 21.732 1.00 6.79 115 ASP D C 1
ATOM 8397 O O . ASP D 2 91 ? 24.974 82.384 22.290 1.00 7.47 115 ASP D O 1
ATOM 8402 N N . TYR D 2 92 ? 24.023 81.618 20.418 1.00 6.87 116 TYR D N 1
ATOM 8403 C CA . TYR D 2 92 ? 24.971 82.263 19.551 1.00 6.37 116 TYR D CA 1
ATOM 8404 C C . TYR D 2 92 ? 24.896 83.791 19.724 1.00 7.11 116 TYR D C 1
ATOM 8405 O O . TYR D 2 92 ? 25.924 84.468 19.795 1.00 7.06 116 TYR D O 1
ATOM 8414 N N . VAL D 2 93 ? 23.683 84.348 19.737 1.00 6.88 117 VAL D N 1
ATOM 8415 C CA . VAL D 2 93 ? 23.543 85.793 19.899 1.00 8.00 117 VAL D CA 1
ATOM 8416 C C . VAL D 2 93 ? 24.172 86.241 21.216 1.00 7.56 117 VAL D C 1
ATOM 8417 O O . VAL D 2 93 ? 24.917 87.216 21.276 1.00 7.58 117 VAL D O 1
ATOM 8421 N N . HIS D 2 94 ? 23.830 85.536 22.287 1.00 7.46 118 HIS D N 1
ATOM 8422 C CA . HIS D 2 94 ? 24.310 85.905 23.609 1.00 7.81 118 HIS D CA 1
ATOM 8423 C C . HIS D 2 94 ? 25.840 85.886 23.699 1.00 7.70 118 HIS D C 1
ATOM 8424 O O . HIS D 2 94 ? 26.444 86.752 24.332 1.00 8.35 118 HIS D O 1
ATOM 8431 N N . ARG D 2 95 ? 26.448 84.875 23.089 1.00 7.52 119 ARG D N 1
ATOM 8432 C CA . ARG D 2 95 ? 27.886 84.625 23.209 1.00 7.45 119 ARG D CA 1
ATOM 8433 C C . ARG D 2 95 ? 28.752 85.392 22.241 1.00 6.99 119 ARG D C 1
ATOM 8434 O O . ARG D 2 95 ? 29.888 85.689 22.569 1.00 8.21 119 ARG D O 1
ATOM 8442 N N . SER D 2 96 ? 28.207 85.713 21.067 1.00 6.82 120 SER D N 1
ATOM 8443 C CA . SER D 2 96 ? 29.034 86.067 19.919 1.00 6.65 120 SER D CA 1
ATOM 8444 C C . SER D 2 96 ? 28.588 87.269 19.088 1.00 6.81 120 SER D C 1
ATOM 8445 O O . SER D 2 96 ? 29.306 87.668 18.167 1.00 7.47 120 SER D O 1
ATOM 8448 N N . MET D 2 97 ? 27.456 87.871 19.411 1.00 7.20 121 MET D N 1
ATOM 8449 C CA . MET D 2 97 ? 27.023 89.098 18.759 1.00 7.46 121 MET D CA 1
ATOM 8450 C C . MET D 2 97 ? 26.804 90.170 19.821 1.00 7.61 121 MET D C 1
ATOM 8451 O O . MET D 2 97 ? 26.673 89.856 20.994 1.00 8.52 121 MET D O 1
ATOM 8456 N N . PRO D 2 98 ? 26.784 91.445 19.422 1.00 7.08 122 PRO D N 1
ATOM 8457 C CA . PRO D 2 98 ? 27.142 91.955 18.106 1.00 7.43 122 PRO D CA 1
ATOM 8458 C C . PRO D 2 98 ? 28.593 91.700 17.688 1.00 7.21 122 PRO D C 1
ATOM 8459 O O . PRO D 2 98 ? 29.483 91.654 18.521 1.00 8.02 122 PRO D O 1
ATOM 8463 N N . PHE D 2 99 ? 28.804 91.567 16.382 1.00 7.71 123 PHE D N 1
ATOM 8464 C CA . PHE D 2 99 ? 30.108 91.290 15.789 1.00 7.46 123 PHE D CA 1
ATOM 8465 C C . PHE D 2 99 ? 31.023 92.452 16.063 1.00 8.02 123 PHE D C 1
ATOM 8466 O O . PHE D 2 99 ? 30.757 93.554 15.625 1.00 9.38 123 PHE D O 1
ATOM 8474 N N . GLY D 2 100 ? 32.084 92.209 16.813 1.00 8.29 124 GLY D N 1
ATOM 8475 C CA . GLY D 2 100 ? 33.035 93.250 17.208 1.00 8.74 124 GLY D CA 1
ATOM 8476 C C . GLY D 2 100 ? 32.877 93.741 18.629 1.00 8.81 124 GLY D C 1
ATOM 8477 O O . GLY D 2 100 ? 33.739 94.450 19.138 1.00 10.05 124 GLY D O 1
ATOM 8478 N N . SER D 2 101 ? 31.790 93.362 19.275 1.00 8.73 125 SER D N 1
ATOM 8479 C CA . SER D 2 101 ? 31.502 93.768 20.664 1.00 10.32 125 SER D CA 1
ATOM 8480 C C . SER D 2 101 ? 30.603 92.732 21.346 1.00 9.46 125 SER D C 1
ATOM 8481 O O . SER D 2 101 ? 29.565 93.061 21.926 1.00 10.82 125 SER D O 1
ATOM 8484 N N . ALA D 2 102 ? 31.030 91.472 21.275 1.00 8.94 126 ALA D N 1
ATOM 8485 C CA . ALA D 2 102 ? 30.239 90.374 21.745 1.00 8.91 126 ALA D CA 1
ATOM 8486 C C . ALA D 2 102 ? 30.133 90.350 23.266 1.00 8.83 126 ALA D C 1
ATOM 8487 O O . ALA D 2 102 ? 30.941 90.951 23.965 1.00 8.88 126 ALA D O 1
ATOM 8489 N N . GLN D 2 103 ? 29.104 89.670 23.755 1.00 9.06 127 GLN D N 1
ATOM 8490 C CA . GLN D 2 103 ? 28.844 89.456 25.184 1.00 9.27 127 GLN D CA 1
ATOM 8491 C C . GLN D 2 103 ? 28.446 90.745 25.899 1.00 10.40 127 GLN D C 1
ATOM 8492 O O . GLN D 2 103 ? 28.784 90.936 27.068 1.00 13.57 127 GLN D O 1
ATOM 8498 N N . THR D 2 104 ? 27.733 91.613 25.191 1.00 10.38 128 THR D N 1
ATOM 8499 C CA . THR D 2 104 ? 27.225 92.851 25.777 1.00 10.45 128 THR D CA 1
ATOM 8500 C C . THR D 2 104 ? 25.701 92.808 26.009 1.00 10.63 128 THR D C 1
ATOM 8501 O O . THR D 2 104 ? 25.133 93.787 26.462 1.00 12.78 128 THR D O 1
ATOM 8505 N N . LEU D 2 105 ? 25.053 91.688 25.707 1.00 10.17 129 LEU D N 1
ATOM 8506 C CA . LEU D 2 105 ? 23.613 91.535 25.894 1.00 10.19 129 LEU D CA 1
ATOM 8507 C C . LEU D 2 105 ? 23.294 90.820 27.194 1.00 10.03 129 LEU D C 1
ATOM 8508 O O . LEU D 2 105 ? 23.932 89.824 27.540 1.00 11.38 129 LEU D O 1
ATOM 8513 N N . SER D 2 106 ? 22.300 91.334 27.921 1.00 10.08 130 SER D N 1
ATOM 8514 C CA . SER D 2 106 ? 21.790 90.641 29.081 1.00 10.01 130 SER D CA 1
ATOM 8515 C C . SER D 2 106 ? 20.950 89.436 28.685 1.00 9.86 130 SER D C 1
ATOM 8516 O O . SER D 2 106 ? 20.588 89.257 27.518 1.00 10.62 130 SER D O 1
ATOM 8519 N N . VAL D 2 107 ? 20.612 88.618 29.678 1.00 10.39 131 VAL D N 1
ATOM 8520 C CA . VAL D 2 107 ? 19.709 87.506 29.464 1.00 10.58 131 VAL D CA 1
ATOM 8521 C C . VAL D 2 107 ? 18.367 87.997 28.903 1.00 10.19 131 VAL D C 1
ATOM 8522 O O . VAL D 2 107 ? 17.855 87.441 27.944 1.00 10.53 131 VAL D O 1
ATOM 8526 N N . ASP D 2 108 ? 17.784 89.023 29.517 1.00 10.01 132 ASP D N 1
ATOM 8527 C CA . ASP D 2 108 ? 16.516 89.560 29.047 1.00 10.42 132 ASP D CA 1
ATOM 8528 C C . ASP D 2 108 ? 16.636 90.147 27.651 1.00 9.54 132 ASP D C 1
ATOM 8529 O O . ASP D 2 108 ? 15.754 89.956 26.814 1.00 9.97 132 ASP D O 1
ATOM 8534 N N . ASP D 2 109 ? 17.723 90.854 27.391 1.00 9.63 133 ASP D N 1
ATOM 8535 C CA . ASP D 2 109 ? 17.968 91.409 26.064 1.00 9.28 133 ASP D CA 1
ATOM 8536 C C . ASP D 2 109 ? 17.972 90.301 25.006 1.00 8.86 133 ASP D C 1
ATOM 8537 O O . ASP D 2 109 ? 17.471 90.468 23.898 1.00 9.54 133 ASP D O 1
ATOM 8542 N N . THR D 2 110 ? 18.581 89.171 25.353 1.00 8.83 134 THR D N 1
ATOM 8543 C CA . THR D 2 110 ? 18.713 88.063 24.406 1.00 8.73 134 THR D CA 1
ATOM 8544 C C . THR D 2 110 ? 17.375 87.398 24.149 1.00 8.75 134 THR D C 1
ATOM 8545 O O . THR D 2 110 ? 17.033 87.063 23.027 1.00 8.32 134 THR D O 1
ATOM 8549 N N . TYR D 2 111 ? 16.573 87.239 25.185 1.00 8.93 135 TYR D N 1
ATOM 8550 C CA . TYR D 2 111 ? 15.201 86.761 24.961 1.00 9.15 135 TYR D CA 1
ATOM 8551 C C . TYR D 2 111 ? 14.413 87.687 24.053 1.00 9.04 135 TYR D C 1
ATOM 8552 O O . TYR D 2 111 ? 13.700 87.241 23.162 1.00 8.71 135 TYR D O 1
ATOM 8561 N N . ALA D 2 112 ? 14.514 88.991 24.309 1.00 9.11 136 ALA D N 1
ATOM 8562 C CA . ALA D 2 112 ? 13.807 89.982 23.480 1.00 8.92 136 ALA D CA 1
ATOM 8563 C C . ALA D 2 112 ? 14.255 89.927 22.020 1.00 8.35 136 ALA D C 1
ATOM 8564 O O . ALA D 2 112 ? 13.430 89.921 21.104 1.00 8.95 136 ALA D O 1
ATOM 8566 N N . ILE D 2 113 ? 15.564 89.898 21.799 1.00 8.43 137 ILE D N 1
ATOM 8567 C CA . ILE D 2 113 ? 16.078 89.844 20.438 1.00 8.62 137 ILE D CA 1
ATOM 8568 C C . ILE D 2 113 ? 15.626 88.557 19.752 1.00 8.57 137 ILE D C 1
ATOM 8569 O O . ILE D 2 113 ? 15.269 88.553 18.583 1.00 9.29 137 ILE D O 1
ATOM 8574 N N . THR D 2 114 ? 15.660 87.445 20.479 1.00 8.35 138 THR D N 1
ATOM 8575 C CA . THR D 2 114 ? 15.226 86.173 19.920 1.00 8.29 138 THR D CA 1
ATOM 8576 C C . THR D 2 114 ? 13.740 86.238 19.551 1.00 8.57 138 THR D C 1
ATOM 8577 O O . THR D 2 114 ? 13.353 85.782 18.490 1.00 9.49 138 THR D O 1
ATOM 8581 N N . ALA D 2 115 ? 12.917 86.852 20.398 1.00 9.03 139 ALA D N 1
ATOM 8582 C CA . ALA D 2 115 ? 11.510 87.067 20.061 1.00 9.18 139 ALA D CA 1
ATOM 8583 C C . ALA D 2 115 ? 11.357 87.880 18.776 1.00 9.13 139 ALA D C 1
ATOM 8584 O O . ALA D 2 115 ? 10.551 87.558 17.913 1.00 9.58 139 ALA D O 1
ATOM 8586 N N . PHE D 2 116 ? 12.146 88.944 18.652 1.00 8.40 140 PHE D N 1
ATOM 8587 C CA . PHE D 2 116 ? 12.105 89.773 17.437 1.00 8.68 140 PHE D CA 1
ATOM 8588 C C . PHE D 2 116 ? 12.542 88.991 16.183 1.00 8.56 140 PHE D C 1
ATOM 8589 O O . PHE D 2 116 ? 11.991 89.182 15.104 1.00 9.05 140 PHE D O 1
ATOM 8597 N N . LEU D 2 117 ? 13.560 88.143 16.311 1.00 8.11 141 LEU D N 1
ATOM 8598 C CA . LEU D 2 117 ? 13.982 87.314 15.176 1.00 8.53 141 LEU D CA 1
ATOM 8599 C C . LEU D 2 117 ? 12.878 86.316 14.802 1.00 8.66 141 LEU D C 1
ATOM 8600 O O . LEU D 2 117 ? 12.637 86.059 13.630 1.00 9.11 141 LEU D O 1
ATOM 8605 N N . LEU D 2 118 ? 12.188 85.754 15.790 1.00 8.48 142 LEU D N 1
ATOM 8606 C CA . LEU D 2 118 ? 11.028 84.907 15.476 1.00 9.18 142 LEU D CA 1
ATOM 8607 C C . LEU D 2 118 ? 9.980 85.713 14.701 1.00 9.53 142 LEU D C 1
ATOM 8608 O O . LEU D 2 118 ? 9.437 85.254 13.714 1.00 10.30 142 LEU D O 1
ATOM 8613 N N . TYR D 2 119 ? 9.665 86.909 15.180 1.00 9.90 143 TYR D N 1
ATOM 8614 C CA . TYR D 2 119 ? 8.677 87.747 14.510 1.00 9.87 143 TYR D CA 1
ATOM 8615 C C . TYR D 2 119 ? 9.110 88.099 13.082 1.00 9.99 143 TYR D C 1
ATOM 8616 O O . TYR D 2 119 ? 8.320 88.045 12.142 1.00 10.74 143 TYR D O 1
ATOM 8625 N N . SER D 2 120 ? 10.384 88.427 12.914 1.00 9.74 144 SER D N 1
ATOM 8626 C CA . SER D 2 120 ? 10.903 88.806 11.614 1.00 9.71 144 SER D CA 1
ATOM 8627 C C . SER D 2 120 ? 10.866 87.657 10.595 1.00 10.15 144 SER D C 1
ATOM 8628 O O . SER D 2 120 ? 10.816 87.877 9.377 1.00 10.99 144 SER D O 1
ATOM 8631 N N . ASN D 2 121 ? 10.864 86.431 11.102 1.00 9.66 145 ASN D N 1
ATOM 8632 C CA . ASN D 2 121 ? 10.744 85.219 10.300 1.00 9.68 145 ASN D CA 1
ATOM 8633 C C . ASN D 2 121 ? 9.293 84.755 10.170 1.00 10.62 145 ASN D C 1
ATOM 8634 O O . ASN D 2 121 ? 9.034 83.695 9.631 1.00 12.29 145 ASN D O 1
ATOM 8639 N N . GLY D 2 122 ? 8.353 85.550 10.661 1.00 10.78 146 GLY D N 1
ATOM 8640 C CA . GLY D 2 122 ? 6.936 85.259 10.476 1.00 11.35 146 GLY D CA 1
ATOM 8641 C C . GLY D 2 122 ? 6.425 84.130 11.334 1.00 11.38 146 GLY D C 1
ATOM 8642 O O . GLY D 2 122 ? 5.396 83.511 11.012 1.00 14.25 146 GLY D O 1
ATOM 8643 N N . LEU D 2 123 ? 7.108 83.866 12.449 1.00 11.00 147 LEU D N 1
ATOM 8644 C CA . LEU D 2 123 ? 6.811 82.682 13.266 1.00 11.30 147 LEU D CA 1
ATOM 8645 C C . LEU D 2 123 ? 5.990 82.957 14.528 1.00 12.19 147 LEU D C 1
ATOM 8646 O O . LEU D 2 123 ? 5.460 82.019 15.146 1.00 13.55 147 LEU D O 1
ATOM 8651 N N . VAL D 2 124 ? 5.953 84.225 14.941 1.00 12.19 148 VAL D N 1
ATOM 8652 C CA . VAL D 2 124 ? 5.133 84.675 16.059 1.00 12.37 148 VAL D CA 1
ATOM 8653 C C . VAL D 2 124 ? 4.549 86.035 15.693 1.00 12.83 148 VAL D C 1
ATOM 8654 O O . VAL D 2 124 ? 5.043 86.699 14.769 1.00 13.03 148 VAL D O 1
ATOM 8658 N N . GLU D 2 125 ? 3.506 86.445 16.419 1.00 14.09 149 GLU D N 1
ATOM 8659 C CA . GLU D 2 125 ? 2.914 87.763 16.250 1.00 15.00 149 GLU D CA 1
ATOM 8660 C C . GLU D 2 125 ? 3.720 88.816 17.012 1.00 14.55 149 GLU D C 1
ATOM 8661 O O . GLU D 2 125 ? 4.583 88.498 17.857 1.00 14.25 149 GLU D O 1
ATOM 8667 N N . ASP D 2 126 ? 3.407 90.081 16.762 1.00 15.13 150 ASP D N 1
ATOM 8668 C CA . ASP D 2 126 ? 4.221 91.194 17.277 1.00 15.75 150 ASP D CA 1
ATOM 8669 C C . ASP D 2 126 ? 4.056 91.470 18.763 1.00 15.70 150 ASP D C 1
ATOM 8670 O O . ASP D 2 126 ? 4.727 92.338 19.293 1.00 16.12 150 ASP D O 1
ATOM 8675 N N . ASP D 2 127 ? 3.151 90.748 19.413 1.00 15.64 151 ASP D N 1
ATOM 8676 C CA . ASP D 2 127 ? 2.972 90.847 20.858 1.00 16.01 151 ASP D CA 1
ATOM 8677 C C . ASP D 2 127 ? 3.561 89.669 21.629 1.00 15.87 151 ASP D C 1
ATOM 8678 O O . ASP D 2 127 ? 3.380 89.561 22.825 1.00 17.03 151 ASP D O 1
ATOM 8683 N N . PHE D 2 128 ? 4.330 88.811 20.951 1.00 14.36 152 PHE D N 1
ATOM 8684 C CA . PHE D 2 128 ? 4.875 87.626 21.583 1.00 14.22 152 PHE D CA 1
ATOM 8685 C C . PHE D 2 128 ? 5.917 87.966 22.646 1.00 13.67 152 PHE D C 1
ATOM 8686 O O . PHE D 2 128 ? 6.761 88.855 22.449 1.00 14.19 152 PHE D O 1
ATOM 8694 N N . VAL D 2 129 ? 5.835 87.250 23.768 1.00 13.90 153 VAL D N 1
ATOM 8695 C CA . VAL D 2 129 ? 6.788 87.312 24.862 1.00 13.24 153 VAL D CA 1
ATOM 8696 C C . VAL D 2 129 ? 7.489 85.959 25.004 1.00 13.09 153 VAL D C 1
ATOM 8697 O O . VAL D 2 129 ? 6.855 84.928 25.261 1.00 13.96 153 VAL D O 1
ATOM 8701 N N . LEU D 2 130 ? 8.801 85.964 24.800 1.00 12.29 154 LEU D N 1
ATOM 8702 C CA . LEU D 2 130 ? 9.612 84.765 24.965 1.00 11.68 154 LEU D CA 1
ATOM 8703 C C . LEU D 2 130 ? 10.157 84.734 26.377 1.00 11.77 154 LEU D C 1
ATOM 8704 O O . LEU D 2 130 ? 10.726 85.727 26.849 1.00 12.58 154 LEU D O 1
ATOM 8709 N N . THR D 2 131 ? 9.956 83.608 27.060 1.00 12.48 155 THR D N 1
ATOM 8710 C CA . THR D 2 131 ? 10.459 83.436 28.411 1.00 12.89 155 THR D CA 1
ATOM 8711 C C . THR D 2 131 ? 11.223 82.126 28.570 1.00 12.77 155 THR D C 1
ATOM 8712 O O . THR D 2 131 ? 11.164 81.239 27.696 1.00 12.62 155 THR D O 1
ATOM 8716 N N . HIS D 2 132 ? 11.918 81.966 29.700 1.00 13.09 156 HIS D N 1
ATOM 8717 C CA . HIS D 2 132 ? 12.563 80.691 29.972 1.00 13.78 156 HIS D CA 1
ATOM 8718 C C . HIS D 2 132 ? 11.567 79.538 30.103 1.00 14.63 156 HIS D C 1
ATOM 8719 O O . HIS D 2 132 ? 11.922 78.392 29.889 1.00 15.37 156 HIS D O 1
ATOM 8726 N N . GLU D 2 133 ? 10.329 79.844 30.460 1.00 15.26 157 GLU D N 1
ATOM 8727 C CA . GLU D 2 133 ? 9.304 78.814 30.599 1.00 15.37 157 GLU D CA 1
ATOM 8728 C C . GLU D 2 133 ? 8.649 78.366 29.302 1.00 14.63 157 GLU D C 1
ATOM 8729 O O . GLU D 2 133 ? 8.271 77.208 29.192 1.00 15.70 157 GLU D O 1
ATOM 8735 N N . ASN D 2 134 ? 8.482 79.266 28.335 1.00 12.65 158 ASN D N 1
ATOM 8736 C CA . ASN D 2 134 ? 7.828 78.892 27.076 1.00 11.82 158 ASN D CA 1
ATOM 8737 C C . ASN D 2 134 ? 8.794 78.654 25.904 1.00 11.50 158 ASN D C 1
ATOM 8738 O O . ASN D 2 134 ? 8.360 78.269 24.825 1.00 12.57 158 ASN D O 1
ATOM 8743 N N . PHE D 2 135 ? 10.090 78.828 26.149 1.00 11.96 159 PHE D N 1
ATOM 8744 C CA . PHE D 2 135 ? 11.094 78.773 25.106 1.00 10.68 159 PHE D CA 1
ATOM 8745 C C . PHE D 2 135 ? 11.032 77.451 24.330 1.00 10.67 159 PHE D C 1
ATOM 8746 O O . PHE D 2 135 ? 11.057 77.456 23.083 1.00 11.11 159 PHE D O 1
ATOM 8754 N N . THR D 2 136 ? 10.956 76.334 25.051 1.00 11.74 160 THR D N 1
ATOM 8755 C CA . THR D 2 136 ? 10.989 75.021 24.398 1.00 12.90 160 THR D CA 1
ATOM 8756 C C . THR D 2 136 ? 9.681 74.642 23.716 1.00 12.66 160 THR D C 1
ATOM 8757 O O . THR D 2 136 ? 9.623 73.605 23.066 1.00 14.02 160 THR D O 1
ATOM 8761 N N . GLN D 2 137 ? 8.649 75.481 23.813 1.00 12.60 161 GLN D N 1
ATOM 8762 C CA . GLN D 2 137 ? 7.423 75.270 23.014 1.00 13.88 161 GLN D CA 1
ATOM 8763 C C . GLN D 2 137 ? 7.586 75.711 21.561 1.00 13.30 161 GLN D C 1
ATOM 8764 O O . GLN D 2 137 ? 6.778 75.358 20.691 1.00 15.00 161 GLN D O 1
ATOM 8770 N N . VAL D 2 138 ? 8.619 76.511 21.290 1.00 12.89 162 VAL D N 1
ATOM 8771 C CA . VAL D 2 138 ? 8.848 77.001 19.932 1.00 12.76 162 VAL D CA 1
ATOM 8772 C C . VAL D 2 138 ? 9.530 75.929 19.103 1.00 13.21 162 VAL D C 1
ATOM 8773 O O . VAL D 2 138 ? 10.549 75.366 19.531 1.00 14.73 162 VAL D O 1
ATOM 8777 N N . VAL D 2 139 ? 8.945 75.622 17.949 1.00 13.19 163 VAL D N 1
ATOM 8778 C CA . VAL D 2 139 ? 9.489 74.630 17.028 1.00 14.25 163 VAL D CA 1
ATOM 8779 C C . VAL D 2 139 ? 9.725 75.365 15.724 1.00 13.50 163 VAL D C 1
ATOM 8780 O O . VAL D 2 139 ? 8.803 75.952 15.174 1.00 15.73 163 VAL D O 1
ATOM 8784 N N . LEU D 2 140 ? 10.963 75.351 15.244 1.00 11.82 164 LEU D N 1
ATOM 8785 C CA . LEU D 2 140 ? 11.298 76.026 14.004 1.00 10.44 164 LEU D CA 1
ATOM 8786 C C . LEU D 2 140 ? 10.880 75.203 12.789 1.00 10.05 164 LEU D C 1
ATOM 8787 O O . LEU D 2 140 ? 10.832 73.958 12.857 1.00 11.09 164 LEU D O 1
ATOM 8792 N N . PRO D 2 141 ? 10.623 75.887 11.658 1.00 9.81 165 PRO D N 1
ATOM 8793 C CA . PRO D 2 141 ? 10.157 75.176 10.478 1.00 10.39 165 PRO D CA 1
ATOM 8794 C C . PRO D 2 141 ? 11.033 73.996 10.051 1.00 9.85 165 PRO D C 1
ATOM 8795 O O . PRO D 2 141 ? 10.511 72.978 9.605 1.00 10.96 165 PRO D O 1
ATOM 8799 N N . ASN D 2 142 ? 12.356 74.156 10.112 1.00 9.50 166 ASN D N 1
ATOM 8800 C CA . ASN D 2 142 ? 13.270 73.117 9.642 1.00 8.58 166 ASN D CA 1
ATOM 8801 C C . ASN D 2 142 ? 13.806 72.203 10.752 1.00 9.26 166 ASN D C 1
ATOM 8802 O O . ASN D 2 142 ? 14.879 71.604 10.602 1.00 9.92 166 ASN D O 1
ATOM 8807 N N . ALA D 2 143 ? 13.071 72.101 11.860 1.00 8.85 167 ALA D N 1
ATOM 8808 C CA . ALA D 2 143 ? 13.446 71.219 12.966 1.00 8.97 167 ALA D CA 1
ATOM 8809 C C . ALA D 2 143 ? 13.768 69.797 12.545 1.00 9.82 167 ALA D C 1
ATOM 8810 O O . ALA D 2 143 ? 14.616 69.158 13.152 1.00 11.36 167 ALA D O 1
ATOM 8812 N N . GLU D 2 144 ? 13.101 69.304 11.507 1.00 11.17 168 GLU D N 1
ATOM 8813 C CA . GLU D 2 144 ? 13.264 67.904 11.057 1.00 11.62 168 GLU D CA 1
ATOM 8814 C C . GLU D 2 144 ? 14.087 67.801 9.777 1.00 11.01 168 GLU D C 1
ATOM 8815 O O . GLU D 2 144 ? 14.080 66.781 9.098 1.00 12.77 168 GLU D O 1
ATOM 8821 N N . GLY D 2 145 ? 14.826 68.866 9.475 1.00 9.84 169 GLY D N 1
ATOM 8822 C CA . GLY D 2 145 ? 15.541 68.971 8.217 1.00 9.25 169 GLY D CA 1
ATOM 8823 C C . GLY D 2 145 ? 16.932 68.388 8.129 1.00 9.04 169 GLY D C 1
ATOM 8824 O O . GLY D 2 145 ? 17.580 68.551 7.104 1.00 9.44 169 GLY D O 1
ATOM 8825 N N . PHE D 2 146 ? 17.421 67.778 9.209 1.00 8.79 170 PHE D N 1
ATOM 8826 C CA . PHE D 2 146 ? 18.805 67.281 9.288 1.00 9.32 170 PHE D CA 1
ATOM 8827 C C . PHE D 2 146 ? 18.841 65.813 9.666 1.00 9.05 170 PHE D C 1
ATOM 8828 O O . PHE D 2 146 ? 17.964 65.298 10.368 1.00 10.82 170 PHE D O 1
ATOM 8836 N N . TYR D 2 147 ? 19.901 65.132 9.251 1.00 8.99 171 TYR D N 1
ATOM 8837 C CA . TYR D 2 147 ? 20.128 63.755 9.684 1.00 8.95 171 TYR D CA 1
ATOM 8838 C C . TYR D 2 147 ? 21.618 63.542 9.822 1.00 8.53 171 TYR D C 1
ATOM 8839 O O . TYR D 2 147 ? 22.391 64.137 9.084 1.00 8.17 171 TYR D O 1
ATOM 8848 N N . PRO D 2 148 ? 22.041 62.670 10.742 1.00 8.94 172 PRO D N 1
ATOM 8849 C CA . PRO D 2 148 ? 23.466 62.415 10.919 1.00 9.40 172 PRO D CA 1
ATOM 8850 C C . PRO D 2 148 ? 24.114 61.815 9.679 1.00 9.50 172 PRO D C 1
ATOM 8851 O O . PRO D 2 148 ? 23.510 61.031 8.941 1.00 10.10 172 PRO D O 1
ATOM 8855 N N . ASP D 2 149 ? 25.372 62.184 9.476 1.00 9.21 173 ASP D N 1
ATOM 8856 C CA . ASP D 2 149 ? 26.230 61.687 8.400 1.00 8.80 173 ASP D CA 1
ATOM 8857 C C . ASP D 2 149 ? 25.936 60.235 8.084 1.00 9.30 173 ASP D C 1
ATOM 8858 O O . ASP D 2 149 ? 26.059 59.383 8.941 1.00 10.64 173 ASP D O 1
ATOM 8863 N N . ASP D 2 150 ? 25.559 59.986 6.838 1.00 9.53 174 ASP D N 1
ATOM 8864 C CA . ASP D 2 150 ? 25.274 58.639 6.347 1.00 10.11 174 ASP D CA 1
ATOM 8865 C C . ASP D 2 150 ? 26.161 58.274 5.167 1.00 10.40 174 ASP D C 1
ATOM 8866 O O . ASP D 2 150 ? 25.804 57.421 4.367 1.00 11.00 174 ASP D O 1
ATOM 8871 N N . ARG D 2 151 ? 27.319 58.918 5.030 1.00 8.92 175 ARG D N 1
ATOM 8872 C CA . ARG D 2 151 ? 28.244 58.556 3.941 1.00 9.78 175 ARG D CA 1
ATOM 8873 C C . ARG D 2 151 ? 28.632 57.085 3.990 1.00 10.44 175 ARG D C 1
ATOM 8874 O O . ARG D 2 151 ? 28.824 56.457 2.951 1.00 10.25 175 ARG D O 1
ATOM 8882 N N . ASP D 2 152 ? 28.702 56.520 5.194 1.00 11.47 176 ASP D N 1
ATOM 8883 C CA . ASP D 2 152 ? 29.007 55.101 5.341 1.00 13.74 176 ASP D CA 1
ATOM 8884 C C . ASP D 2 152 ? 27.999 54.179 4.647 1.00 14.50 176 ASP D C 1
ATOM 8885 O O . ASP D 2 152 ? 28.334 53.042 4.311 1.00 15.61 176 ASP D O 1
ATOM 8890 N N . GLN D 2 153 ? 26.773 54.651 4.444 1.00 14.58 177 GLN D N 1
ATOM 8891 C CA . GLN D 2 153 ? 25.739 53.886 3.742 1.00 15.39 177 GLN D CA 1
ATOM 8892 C C . GLN D 2 153 ? 25.600 54.283 2.283 1.00 14.69 177 GLN D C 1
ATOM 8893 O O . GLN D 2 153 ? 25.402 53.428 1.418 1.00 16.96 177 GLN D O 1
ATOM 8899 N N . THR D 2 154 ? 25.733 55.577 1.996 1.00 13.13 178 THR D N 1
ATOM 8900 C CA . THR D 2 154 ? 25.376 56.156 0.711 1.00 12.66 178 THR D CA 1
ATOM 8901 C C . THR D 2 154 ? 26.547 56.457 -0.230 1.00 12.14 178 THR D C 1
ATOM 8902 O O . THR D 2 154 ? 26.325 56.678 -1.421 1.00 13.58 178 THR D O 1
ATOM 8906 N N . GLU D 2 155 ? 27.787 56.496 0.279 1.00 10.31 179 GLU D N 1
ATOM 8907 C CA . GLU D 2 155 ? 28.952 56.827 -0.532 1.00 9.64 179 GLU D CA 1
ATOM 8908 C C . GLU D 2 155 ? 30.082 55.823 -0.396 1.00 9.89 179 GLU D C 1
ATOM 8909 O O . GLU D 2 155 ? 30.658 55.393 -1.400 1.00 10.72 179 GLU D O 1
ATOM 8915 N N . TYR D 2 156 ? 30.403 55.414 0.827 1.00 10.26 180 TYR D N 1
ATOM 8916 C CA . TYR D 2 156 ? 31.591 54.587 1.008 1.00 10.51 180 TYR D CA 1
ATOM 8917 C C . TYR D 2 156 ? 31.481 53.245 0.248 1.00 11.01 180 TYR D C 1
ATOM 8918 O O . TYR D 2 156 ? 32.435 52.851 -0.400 1.00 11.13 180 TYR D O 1
ATOM 8927 N N . PRO D 2 157 ? 30.308 52.578 0.270 1.00 11.77 181 PRO D N 1
ATOM 8928 C CA . PRO D 2 157 ? 30.287 51.321 -0.504 1.00 12.20 181 PRO D CA 1
ATOM 8929 C C . PRO D 2 157 ? 30.524 51.533 -2.001 1.00 12.23 181 PRO D C 1
ATOM 8930 O O . PRO D 2 157 ? 31.318 50.812 -2.623 1.00 14.32 181 PRO D O 1
ATOM 8934 N N . LEU D 2 158 ? 29.909 52.557 -2.571 1.00 11.62 182 LEU D N 1
ATOM 8935 C CA . LEU D 2 158 ? 30.083 52.859 -3.977 1.00 11.66 182 LEU D CA 1
ATOM 8936 C C . LEU D 2 158 ? 31.517 53.242 -4.331 1.00 11.28 182 LEU D C 1
ATOM 8937 O O . LEU D 2 158 ? 32.071 52.793 -5.339 1.00 12.98 182 LEU D O 1
ATOM 8942 N N . PHE D 2 159 ? 32.131 54.090 -3.497 1.00 10.32 183 PHE D N 1
ATOM 8943 C CA . PHE D 2 159 ? 33.453 54.629 -3.790 1.00 10.10 183 PHE D CA 1
ATOM 8944 C C . PHE D 2 159 ? 34.565 53.665 -3.396 1.00 10.24 183 PHE D C 1
ATOM 8945 O O . PHE D 2 159 ? 35.718 53.902 -3.710 1.00 11.15 183 PHE D O 1
ATOM 8953 N N . SER D 2 160 ? 34.219 52.563 -2.734 1.00 11.47 184 SER D N 1
ATOM 8954 C CA . SER D 2 160 ? 35.204 51.528 -2.397 1.00 12.37 184 SER D CA 1
ATOM 8955 C C . SER D 2 160 ? 35.182 50.353 -3.375 1.00 13.18 184 SER D C 1
ATOM 8956 O O . SER D 2 160 ? 35.848 49.347 -3.128 1.00 15.06 184 SER D O 1
ATOM 8959 N N . LYS D 2 161 ? 34.442 50.487 -4.476 1.00 14.63 185 LYS D N 1
ATOM 8960 C CA . LYS D 2 161 ? 34.482 49.475 -5.539 1.00 16.17 185 LYS D CA 1
ATOM 8961 C C . LYS D 2 161 ? 35.843 49.548 -6.247 1.00 16.72 185 LYS D C 1
ATOM 8962 O O . LYS D 2 161 ? 36.514 50.592 -6.255 1.00 17.52 185 LYS D O 1
ATOM 8968 N N . GLU D 2 162 ? 36.266 48.434 -6.834 1.00 17.40 186 GLU D N 1
ATOM 8969 C CA . GLU D 2 162 ? 37.498 48.392 -7.590 1.00 17.73 186 GLU D CA 1
ATOM 8970 C C . GLU D 2 162 ? 37.476 49.448 -8.694 1.00 17.33 186 GLU D C 1
ATOM 8971 O O . GLU D 2 162 ? 36.539 49.468 -9.505 1.00 18.96 186 GLU D O 1
ATOM 8977 N N . PRO D 2 163 ? 38.476 50.351 -8.722 1.00 16.67 187 PRO D N 1
ATOM 8978 C CA . PRO D 2 163 ? 38.424 51.393 -9.734 1.00 16.32 187 PRO D CA 1
ATOM 8979 C C . PRO D 2 163 ? 39.047 50.973 -11.045 1.00 16.54 187 PRO D C 1
ATOM 8980 O O . PRO D 2 163 ? 39.866 50.049 -11.077 1.00 18.72 187 PRO D O 1
ATOM 8984 N N . CYS D 2 164 ? 38.706 51.707 -12.098 1.00 16.16 188 CYS D N 1
ATOM 8985 C CA . CYS D 2 164 ? 39.253 51.442 -13.437 1.00 15.78 188 CYS D CA 1
ATOM 8986 C C . CYS D 2 164 ? 40.684 51.998 -13.559 1.00 15.31 188 CYS D C 1
ATOM 8987 O O . CYS D 2 164 ? 40.963 53.075 -13.038 1.00 15.64 188 CYS D O 1
ATOM 8990 N N . MET D 2 165 ? 41.581 51.256 -14.215 1.00 14.96 189 MET D N 1
ATOM 8991 C CA . MET D 2 165 ? 42.949 51.692 -14.488 1.00 15.22 189 MET D CA 1
ATOM 8992 C C . MET D 2 165 ? 43.222 51.970 -15.968 1.00 14.67 189 MET D C 1
ATOM 8993 O O . MET D 2 165 ? 44.099 52.737 -16.302 1.00 15.03 189 MET D O 1
ATOM 8998 N N . THR D 2 166 ? 42.514 51.288 -16.872 1.00 14.37 190 THR D N 1
ATOM 8999 C CA . THR D 2 166 ? 42.873 51.277 -18.296 1.00 15.04 190 THR D CA 1
ATOM 9000 C C . THR D 2 166 ? 41.643 51.384 -19.174 1.00 13.96 190 THR D C 1
ATOM 9001 O O . THR D 2 166 ? 40.637 50.716 -18.919 1.00 15.01 190 THR D O 1
ATOM 9005 N N . ASP D 2 167 ? 41.728 52.228 -20.198 1.00 13.58 191 ASP D N 1
ATOM 9006 C CA . ASP D 2 167 ? 40.628 52.404 -21.160 1.00 13.99 191 ASP D CA 1
ATOM 9007 C C . ASP D 2 167 ? 39.310 52.726 -20.490 1.00 14.12 191 ASP D C 1
ATOM 9008 O O . ASP D 2 167 ? 38.251 52.183 -20.828 1.00 15.68 191 ASP D O 1
ATOM 9013 N N . CYS D 2 168 ? 39.374 53.630 -19.520 1.00 13.73 192 CYS D N 1
ATOM 9014 C CA . CYS D 2 168 ? 38.219 53.991 -18.738 1.00 14.15 192 CYS D CA 1
ATOM 9015 C C . CYS D 2 168 ? 37.270 54.827 -19.594 1.00 14.61 192 CYS D C 1
ATOM 9016 O O . CYS D 2 168 ? 37.675 55.701 -20.339 1.00 15.66 192 CYS D O 1
ATOM 9019 N N . ALA D 2 169 ? 35.989 54.497 -19.520 1.00 16.02 193 ALA D N 1
ATOM 9020 C CA . ALA D 2 169 ? 34.953 55.188 -20.269 1.00 17.12 193 ALA D CA 1
ATOM 9021 C C . ALA D 2 169 ? 34.547 56.481 -19.560 1.00 17.98 193 ALA D C 1
ATOM 9022 O O . ALA D 2 169 ? 33.513 56.548 -18.892 1.00 20.52 193 ALA D O 1
ATOM 9024 N N . VAL D 2 170 ? 35.370 57.514 -19.702 1.00 17.35 194 VAL D N 1
ATOM 9025 C CA . VAL D 2 170 ? 35.099 58.816 -19.099 1.00 16.92 194 VAL D CA 1
ATOM 9026 C C . VAL D 2 170 ? 35.158 59.879 -20.172 1.00 16.24 194 VAL D C 1
ATOM 9027 O O . VAL D 2 170 ? 35.920 59.770 -21.140 1.00 17.44 194 VAL D O 1
ATOM 9031 N N . GLY D 2 171 ? 34.358 60.921 -19.995 1.00 15.68 195 GLY D N 1
ATOM 9032 C CA . GLY D 2 171 ? 34.364 62.040 -20.909 1.00 14.81 195 GLY D CA 1
ATOM 9033 C C . GLY D 2 171 ? 35.520 62.985 -20.585 1.00 13.74 195 GLY D C 1
ATOM 9034 O O . GLY D 2 171 ? 35.820 63.259 -19.388 1.00 14.75 195 GLY D O 1
ATOM 9035 N N . VAL D 2 172 ? 36.164 63.505 -21.625 1.00 13.57 196 VAL D N 1
ATOM 9036 C CA . VAL D 2 172 ? 37.356 64.339 -21.436 1.00 13.89 196 VAL D CA 1
ATOM 9037 C C . VAL D 2 172 ? 37.293 65.670 -22.160 1.00 14.01 196 VAL D C 1
ATOM 9038 O O . VAL D 2 172 ? 38.310 66.340 -22.342 1.00 15.61 196 VAL D O 1
ATOM 9042 N N . GLU D 2 173 ? 36.087 66.073 -22.550 1.00 13.72 197 GLU D N 1
ATOM 9043 C CA A GLU D 2 173 ? 35.903 67.391 -23.139 0.50 13.93 197 GLU D CA 1
ATOM 9044 C CA B GLU D 2 173 ? 35.859 67.384 -23.129 0.50 14.00 197 GLU D CA 1
ATOM 9045 C C . GLU D 2 173 ? 35.926 68.444 -22.037 1.00 13.22 197 GLU D C 1
ATOM 9046 O O . GLU D 2 173 ? 35.274 68.287 -20.992 1.00 12.66 197 GLU D O 1
ATOM 9057 N N . ILE D 2 174 ? 36.666 69.515 -22.282 1.00 12.09 198 ILE D N 1
ATOM 9058 C CA . ILE D 2 174 ? 36.724 70.617 -21.311 1.00 11.75 198 ILE D CA 1
ATOM 9059 C C . ILE D 2 174 ? 35.383 71.340 -21.260 1.00 12.09 198 ILE D C 1
ATOM 9060 O O . ILE D 2 174 ? 34.924 71.846 -22.299 1.00 13.00 198 ILE D O 1
ATOM 9065 N N . THR D 2 175 ? 34.764 71.392 -20.075 1.00 11.47 199 THR D N 1
ATOM 9066 C CA . THR D 2 175 ? 33.431 71.999 -19.908 1.00 12.25 199 THR D CA 1
ATOM 9067 C C . THR D 2 175 ? 33.401 73.298 -19.097 1.00 12.26 199 THR D C 1
ATOM 9068 O O . THR D 2 175 ? 32.528 74.115 -19.276 1.00 15.18 199 THR D O 1
ATOM 9072 N N . LYS D 2 176 ? 34.311 73.442 -18.160 1.00 10.60 200 LYS D N 1
ATOM 9073 C CA . LYS D 2 176 ? 34.431 74.634 -17.318 1.00 10.08 200 LYS D CA 1
ATOM 9074 C C . LYS D 2 176 ? 35.899 75.051 -17.263 1.00 9.85 200 LYS D C 1
ATOM 9075 O O . LYS D 2 176 ? 36.778 74.194 -17.210 1.00 9.29 200 LYS D O 1
ATOM 9081 N N . ARG D 2 177 ? 36.151 76.348 -17.251 1.00 9.80 201 ARG D N 1
ATOM 9082 C CA . ARG D 2 177 ? 37.512 76.893 -17.110 1.00 9.83 201 ARG D CA 1
ATOM 9083 C C . ARG D 2 177 ? 37.520 78.045 -16.117 1.00 9.55 201 ARG D C 1
ATOM 9084 O O . ARG D 2 177 ? 36.772 79.001 -16.300 1.00 9.91 201 ARG D O 1
ATOM 9092 N N . ALA D 2 178 ? 38.358 77.969 -15.087 1.00 8.84 202 ALA D N 1
ATOM 9093 C CA . ALA D 2 178 ? 38.437 79.035 -14.110 1.00 8.46 202 ALA D CA 1
ATOM 9094 C C . ALA D 2 178 ? 38.852 80.362 -14.738 1.00 8.83 202 ALA D C 1
ATOM 9095 O O . ALA D 2 178 ? 38.471 81.420 -14.238 1.00 10.14 202 ALA D O 1
ATOM 9097 N N . VAL D 2 179 ? 39.648 80.322 -15.809 1.00 9.54 203 VAL D N 1
ATOM 9098 C CA . VAL D 2 179 ? 40.113 81.556 -16.424 1.00 10.42 203 VAL D CA 1
ATOM 9099 C C . VAL D 2 179 ? 38.938 82.361 -16.992 1.00 10.49 203 VAL D C 1
ATOM 9100 O O . VAL D 2 179 ? 39.043 83.583 -17.148 1.00 12.75 203 VAL D O 1
ATOM 9104 N N . ASP D 2 180 ? 37.808 81.700 -17.257 1.00 10.41 204 ASP D N 1
ATOM 9105 C CA . ASP D 2 180 ? 36.585 82.406 -17.706 1.00 10.96 204 ASP D CA 1
ATOM 9106 C C . ASP D 2 180 ? 36.053 83.371 -16.683 1.00 11.34 204 ASP D C 1
ATOM 9107 O O . ASP D 2 180 ? 35.388 84.339 -17.031 1.00 11.93 204 ASP D O 1
ATOM 9112 N N . LEU D 2 181 ? 36.259 83.048 -15.418 1.00 10.76 205 LEU D N 1
ATOM 9113 C CA . LEU D 2 181 ? 35.801 83.917 -14.354 1.00 10.69 205 LEU D CA 1
ATOM 9114 C C . LEU D 2 181 ? 36.796 85.018 -14.041 1.00 11.07 205 LEU D C 1
ATOM 9115 O O . LEU D 2 181 ? 36.432 86.170 -13.818 1.00 12.43 205 LEU D O 1
ATOM 9120 N N . ASN D 2 182 ? 38.073 84.670 -13.982 1.00 10.59 206 ASN D N 1
ATOM 9121 C CA . ASN D 2 182 ? 39.114 85.663 -13.720 1.00 11.52 206 ASN D CA 1
ATOM 9122 C C . ASN D 2 182 ? 38.881 86.422 -12.410 1.00 11.29 206 ASN D C 1
ATOM 9123 O O . ASN D 2 182 ? 38.885 87.654 -12.392 1.00 13.41 206 ASN D O 1
ATOM 9128 N N . VAL D 2 183 ? 38.666 85.659 -11.332 1.00 10.61 207 VAL D N 1
ATOM 9129 C CA . VAL D 2 183 ? 38.395 86.196 -9.995 1.00 10.96 207 VAL D CA 1
ATOM 9130 C C . VAL D 2 183 ? 39.429 85.714 -8.975 1.00 10.39 207 VAL D C 1
ATOM 9131 O O . VAL D 2 183 ? 39.187 85.757 -7.785 1.00 11.48 207 VAL D O 1
ATOM 9135 N N . THR D 2 184 ? 40.598 85.304 -9.454 1.00 8.81 208 THR D N 1
ATOM 9136 C CA . THR D 2 184 ? 41.695 84.944 -8.564 1.00 8.25 208 THR D CA 1
ATOM 9137 C C . THR D 2 184 ? 42.632 86.139 -8.381 1.00 8.79 208 THR D C 1
ATOM 9138 O O . THR D 2 184 ? 42.894 86.847 -9.329 1.00 9.58 208 THR D O 1
ATOM 9142 N N . PRO D 2 185 ? 43.167 86.353 -7.168 1.00 9.45 209 PRO D N 1
ATOM 9143 C CA . PRO D 2 185 ? 44.197 87.398 -7.076 1.00 9.93 209 PRO D CA 1
ATOM 9144 C C . PRO D 2 185 ? 45.326 87.175 -8.064 1.00 9.86 209 PRO D C 1
ATOM 9145 O O . PRO D 2 185 ? 45.639 86.031 -8.377 1.00 9.50 209 PRO D O 1
ATOM 9149 N N . GLU D 2 186 ? 45.915 88.262 -8.534 1.00 10.69 210 GLU D N 1
ATOM 9150 C CA . GLU D 2 186 ? 46.955 88.195 -9.532 1.00 11.59 210 GLU D CA 1
ATOM 9151 C C . GLU D 2 186 ? 48.246 88.853 -9.078 1.00 11.32 210 GLU D C 1
ATOM 9152 O O . GLU D 2 186 ? 48.255 89.786 -8.259 1.00 11.96 210 GLU D O 1
ATOM 9158 N N . ASP D 2 187 ? 49.341 88.345 -9.617 1.00 10.88 211 ASP D N 1
ATOM 9159 C CA . ASP D 2 187 ? 50.630 89.041 -9.568 1.00 11.86 211 ASP D CA 1
ATOM 9160 C C . ASP D 2 187 ? 50.591 90.215 -10.579 1.00 12.60 211 ASP D C 1
ATOM 9161 O O . ASP D 2 187 ? 49.690 90.273 -11.430 1.00 12.81 211 ASP D O 1
ATOM 9166 N N . PRO D 2 188 ? 51.580 91.132 -10.534 1.00 14.09 212 PRO D N 1
ATOM 9167 C CA . PRO D 2 188 ? 51.555 92.285 -11.449 1.00 14.88 212 PRO D CA 1
ATOM 9168 C C . PRO D 2 188 ? 51.533 91.906 -12.944 1.00 15.84 212 PRO D C 1
ATOM 9169 O O . PRO D 2 188 ? 51.019 92.665 -13.775 1.00 17.31 212 PRO D O 1
ATOM 9173 N N . ASP D 2 189 ? 52.063 90.746 -13.283 1.00 16.25 213 ASP D N 1
ATOM 9174 C CA . ASP D 2 189 ? 52.064 90.257 -14.651 1.00 16.31 213 ASP D CA 1
ATOM 9175 C C . ASP D 2 189 ? 50.780 89.564 -15.096 1.00 15.58 213 ASP D C 1
ATOM 9176 O O . ASP D 2 189 ? 50.700 89.059 -16.225 1.00 17.42 213 ASP D O 1
ATOM 9181 N N . GLY D 2 190 ? 49.773 89.530 -14.228 1.00 14.17 214 GLY D N 1
ATOM 9182 C CA . GLY D 2 190 ? 48.499 88.917 -14.567 1.00 13.60 214 GLY D CA 1
ATOM 9183 C C . GLY D 2 190 ? 48.400 87.431 -14.266 1.00 13.04 214 GLY D C 1
ATOM 9184 O O . GLY D 2 190 ? 47.326 86.841 -14.425 1.00 13.49 214 GLY D O 1
ATOM 9185 N N . ARG D 2 191 ? 49.498 86.797 -13.835 1.00 12.16 215 ARG D N 1
ATOM 9186 C CA . ARG D 2 191 ? 49.444 85.385 -13.443 1.00 11.58 215 ARG D CA 1
ATOM 9187 C C . ARG D 2 191 ? 48.738 85.251 -12.105 1.00 10.98 215 ARG D C 1
ATOM 9188 O O . ARG D 2 191 ? 48.694 86.201 -11.351 1.00 11.06 215 ARG D O 1
ATOM 9196 N N . PRO D 2 192 ? 48.195 84.065 -11.789 1.00 10.26 216 PRO D N 1
ATOM 9197 C CA . PRO D 2 192 ? 47.662 83.842 -10.436 1.00 10.51 216 PRO D CA 1
ATOM 9198 C C . PRO D 2 192 ? 48.684 84.265 -9.361 1.00 9.43 216 PRO D C 1
ATOM 9199 O O . PRO D 2 192 ? 49.878 83.949 -9.476 1.00 10.55 216 PRO D O 1
ATOM 9203 N N . ALA D 2 193 ? 48.216 84.951 -8.321 1.00 8.87 217 ALA D N 1
ATOM 9204 C CA . ALA D 2 193 ? 49.121 85.439 -7.280 1.00 9.23 217 ALA D CA 1
ATOM 9205 C C . ALA D 2 193 ? 49.910 84.286 -6.665 1.00 8.44 217 ALA D C 1
ATOM 9206 O O . ALA D 2 193 ? 49.369 83.203 -6.392 1.00 9.45 217 ALA D O 1
ATOM 9208 N N . GLY D 2 194 ? 51.196 84.528 -6.434 1.00 8.84 218 GLY D N 1
ATOM 9209 C CA . GLY D 2 194 ? 52.068 83.513 -5.868 1.00 8.32 218 GLY D CA 1
ATOM 9210 C C . GLY D 2 194 ? 52.691 82.576 -6.881 1.00 8.48 218 GLY D C 1
ATOM 9211 O O . GLY D 2 194 ? 53.366 81.633 -6.514 1.00 8.20 218 GLY D O 1
ATOM 9212 N N . SER D 2 195 ? 52.509 82.856 -8.168 1.00 8.00 219 SER D N 1
ATOM 9213 C CA . SER D 2 195 ? 53.100 82.024 -9.210 1.00 7.84 219 SER D CA 1
ATOM 9214 C C . SER D 2 195 ? 54.619 81.966 -9.067 1.00 8.77 219 SER D C 1
ATOM 9215 O O . SER D 2 195 ? 55.265 82.923 -8.666 1.00 9.86 219 SER D O 1
ATOM 9218 N N . MET D 2 196 ? 55.175 80.827 -9.430 1.00 9.05 220 MET D N 1
ATOM 9219 C CA A MET D 2 196 ? 56.601 80.624 -9.274 0.50 9.54 220 MET D CA 1
ATOM 9220 C CA B MET D 2 196 ? 56.620 80.606 -9.334 0.50 9.27 220 MET D CA 1
ATOM 9221 C C . MET D 2 196 ? 57.386 81.591 -10.178 1.00 9.73 220 MET D C 1
ATOM 9222 O O . MET D 2 196 ? 57.033 81.802 -11.336 1.00 10.99 220 MET D O 1
ATOM 9231 N N . PRO D 2 197 ? 58.467 82.158 -9.649 1.00 10.69 221 PRO D N 1
ATOM 9232 C CA . PRO D 2 197 ? 59.302 82.996 -10.488 1.00 11.87 221 PRO D CA 1
ATOM 9233 C C . PRO D 2 197 ? 59.901 82.225 -11.669 1.00 12.85 221 PRO D C 1
ATOM 9234 O O . PRO D 2 197 ? 60.232 81.043 -11.559 1.00 13.15 221 PRO D O 1
ATOM 9238 N N . ASP D 2 198 ? 60.025 82.918 -12.796 1.00 13.77 222 ASP D N 1
ATOM 9239 C CA . ASP D 2 198 ? 60.690 82.370 -13.964 1.00 15.09 222 ASP D CA 1
ATOM 9240 C C . ASP D 2 198 ? 62.192 82.349 -13.726 1.00 15.09 222 ASP D C 1
ATOM 9241 O O . ASP D 2 198 ? 62.829 83.396 -13.638 1.00 16.06 222 ASP D O 1
ATOM 9246 N N . LEU D 2 199 ? 62.764 81.161 -13.601 1.00 15.98 223 LEU D N 1
ATOM 9247 C CA . LEU D 2 199 ? 64.202 81.048 -13.372 1.00 16.99 223 LEU D CA 1
ATOM 9248 C C . LEU D 2 199 ? 65.034 81.413 -14.619 1.00 18.31 223 LEU D C 1
ATOM 9249 O O . LEU D 2 199 ? 66.250 81.610 -14.522 1.00 19.38 223 LEU D O 1
ATOM 9254 N N . GLY D 2 200 ? 64.384 81.511 -15.778 1.00 18.80 224 GLY D N 1
ATOM 9255 C CA . GLY D 2 200 ? 65.026 82.019 -16.991 1.00 20.08 224 GLY D CA 1
ATOM 9256 C C . GLY D 2 200 ? 65.100 83.539 -17.053 1.00 20.81 224 GLY D C 1
ATOM 9257 O O . GLY D 2 200 ? 65.792 84.085 -17.925 1.00 22.59 224 GLY D O 1
ATOM 9258 N N . ALA D 2 201 ? 64.411 84.232 -16.146 1.00 20.86 225 ALA D N 1
ATOM 9259 C CA . ALA D 2 201 ? 64.472 85.686 -16.028 1.00 20.93 225 ALA D CA 1
ATOM 9260 C C . ALA D 2 201 ? 65.308 86.074 -14.822 1.00 21.01 225 ALA D C 1
ATOM 9261 O O . ALA D 2 201 ? 65.595 85.237 -13.961 1.00 20.73 225 ALA D O 1
ATOM 9263 N N . ALA D 2 202 ? 65.693 87.343 -14.759 1.00 21.20 226 ALA D N 1
ATOM 9264 C CA . ALA D 2 202 ? 66.528 87.840 -13.677 1.00 21.47 226 ALA D CA 1
ATOM 9265 C C . ALA D 2 202 ? 65.815 87.699 -12.332 1.00 21.55 226 ALA D C 1
ATOM 9266 O O . ALA D 2 202 ? 64.585 87.792 -12.249 1.00 22.01 226 ALA D O 1
ATOM 9268 N N . ALA D 2 203 ? 66.613 87.462 -11.295 1.00 21.67 227 ALA D N 1
ATOM 9269 C CA . ALA D 2 203 ? 66.134 87.352 -9.922 1.00 22.23 227 ALA D CA 1
ATOM 9270 C C . ALA D 2 203 ? 65.673 88.712 -9.413 1.00 23.45 227 ALA D C 1
ATOM 9271 O O . ALA D 2 203 ? 66.229 89.748 -9.783 1.00 23.76 227 ALA D O 1
ATOM 9273 N N . ALA D 2 204 ? 64.662 88.698 -8.549 1.00 24.80 228 ALA D N 1
ATOM 9274 C CA . ALA D 2 204 ? 64.094 89.928 -8.005 1.00 25.96 228 ALA D CA 1
ATOM 9275 C C . ALA D 2 204 ? 65.061 90.620 -7.051 1.00 26.90 228 ALA D C 1
ATOM 9276 O O . ALA D 2 204 ? 65.838 89.961 -6.355 1.00 27.22 228 ALA D O 1
ATOM 9278 N N . PRO D 2 205 ? 65.005 91.951 -7.033 1.00 27.79 229 PRO D N 1
ATOM 9279 C CA . PRO D 2 205 ? 65.707 92.757 -6.039 1.00 28.48 229 PRO D CA 1
ATOM 9280 C C . PRO D 2 205 ? 65.108 92.498 -4.661 1.00 28.88 229 PRO D C 1
ATOM 9281 O O . PRO D 2 205 ? 65.779 92.565 -3.630 1.00 29.41 229 PRO D O 1
#

B-factor: mean 11.47, std 5.1, range [0.67, 88.35]

Nearest PDB structures (foldseek):
  2xts-assembly1_C  TM=1.003E+00  e=1.446E-85  Paracoccus pantotrophus
  2c9x-assembly1_A  TM=8.687E-01  e=6.470E-31  Ancylobacter novellus
  2ca4-assembly1_A  TM=8.627E-01  e=2.426E-30  Ancylobacter novellus
  2bpb-assembly1_A  TM=8.227E-01  e=7.224E-31  Ancylobacter novellus
  2ca3-assembly1_A  TM=8.232E-01  e=9.004E-31  Ancylobacter novellus

Radius of gyration: 32.84 Å; Cα contacts (8 Å, |Δi|>4): 3259; chains: 4; bounding box: 113×55×74 Å